Protein AF-0000000065804792 (afdb_homodimer)

InterPro domains:
  IPR001360 Glycoside hydrolase family 1 [PF00232] (7-474)
  IPR001360 Glycoside hydrolase family 1 [PR00131] (292-306)
  IPR001360 Glycoside hydrolase family 1 [PR00131] (374-382)
  IPR001360 Glycoside hydrolase family 1 [PR00131] (394-405)
  IPR001360 Glycoside hydrolase family 1 [PR00131] (415-432)
  IPR001360 Glycoside hydrolase family 1 [PR00131] (439-451)
  IPR001360 Glycoside hydrolase family 1 [PTHR10353] (9-474)
  IPR017853 Glycoside hydrolase superfamily [SSF51445] (8-476)
  IPR018120 Glycoside hydrolase family 1, active site [PS00572] (374-382)
  IPR033132 Glycosyl hydrolases family 1, N-terminal conserved site [PS00653] (13-27)

Organism: Bacillus subtilis (strain 168) (NCBI:txid224308)

Radius of gyration: 30.88 Å; Cα contacts (8 Å, |Δi|>4): 2239; chains: 2; bounding box: 54×94×74 Å

Sequence (954 aa):
MIHQHPESFPKHFLWGSASAAYQIEGAWNEDGKGPSVWDVFTKIPGKTFKGTNGEIAVDHYHRFKEDVALMAEMGLKAYRFSVSWPRVFPKGKGEINEAGLAFYDSLIDELLSHHIEPVLTLYHWDLPQALMDEYGGFESRNIIEDFNHYCITLYKRFGDRVKYWVTLNEQNYNFNHGFITAMHPPGVKDRKRFYEANHIAFLANAKAIESFREYVPEGKIGPSFAYSPAYPLSSHPEDILAFENAEEFTNNWWLDMYCWGTYPQIPFRCLEKQGWAPTIEAGDMDLLAKGKPDFVGVNYYQTITYERNPLDGVSEGKMNTTGQKGTNQETGIPGVFKTKKNPHLTTSNWDWTIDPIGLRIGLRRITSRYQLPVFITENGLGEFDKVEDGTVQDDYRIDYLRSHLEQCRQAISDGVDLIGYCSWSFTDLLSWLNGYQKRYGFVYVNRDEESTSDLKRLKKKSFYWYQDVIKTNGESLMIHQHPESFPKHFLWGSASAAYQIEGAWNEDGKGPSVWDVFTKIPGKTFKGTNGEIAVDHYHRFKEDVALMAEMGLKAYRFSVSWPRVFPKGKGEINEAGLAFYDSLIDELLSHHIEPVLTLYHWDLPQALMDEYGGFESRNIIEDFNHYCITLYKRFGDRVKYWVTLNEQNYNFNHGFITAMHPPGVKDRKRFYEANHIAFLANAKAIESFREYVPEGKIGPSFAYSPAYPLSSHPEDILAFENAEEFTNNWWLDMYCWGTYPQIPFRCLEKQGWAPTIEAGDMDLLAKGKPDFVGVNYYQTITYERNPLDGVSEGKMNTTGQKGTNQETGIPGVFKTKKNPHLTTSNWDWTIDPIGLRIGLRRITSRYQLPVFITENGLGEFDKVEDGTVQDDYRIDYLRSHLEQCRQAISDGVDLIGYCSWSFTDLLSWLNGYQKRYGFVYVNRDEESTSDLKRLKKKSFYWYQDVIKTNGESL

Nearest PDB structures (foldseek):
  7bbs-assembly1_B  TM=9.359E-01  e=7.250E-47  uncultured bacterium
  7bbs-assembly1_A  TM=9.334E-01  e=1.027E-46  uncultured bacterium
  3wbe-assembly1_A  TM=9.009E-01  e=1.510E-47  Oryza sativa Japonica Group
  3scq-assembly2_B  TM=8.996E-01  e=4.931E-46  Oryza sativa Japonica Group
  4re4-assembly1_A  TM=9.026E-01  e=3.165E-45  Oryza sativa Indica Group

Secondary structure (DSSP, 8-state):
---SSPPPPPTT-EEEEE--HHHH---TTSTTPPPBHHHHHTTSTTSSGGG--TTTTT-HHHHHHHHHHHHHHHT-SEEEEE--HHHH-TTSSSS--HHHHHHHHHHHHHHHHTTPEEEEEEESS--BHHHHHHH-GGGSTHHHHHHHHHHHHHHHHHTTT--EEEEEE-HHHHHHHHHTS--STT----HHHHHHHHHHHHHHHHHHHHHHHHH-TT-EEEEEEEE--EEESBS-HHHHHHHHHHHIIIIIHHHHHHHTSS--HHHHHHHHHHT-PPP--TTHHHHHHH---SSEEEEE---EEEE---TTS--------S--TT-PPP-EETTTEEEE--TT--B-TT--B--HHHHHHHHHHHHHHH---EEEEEE---B---EETTEE--HHHHHHHHHHHHHHHHHHHHT--EEEEEEE-SB----GGGTTSSB--SEEES--SS--TT--EEE-HHHHHHHHHHHTTTTT-/---SSPPPPPTT-EEEEE--HHHH---TTSTTPPPBHHHHHTTSTTSSGGG--TTTTT-HHHHHHHHHHHHHHHT-SEEEEE--HHHH-TTSSSS--HHHHHHHHHHHHHHHHTTPEEEEEEESS--BHHHHHHH-GGGSTHHHHHHHHHHHHHHHHHTTT--EEEEEE-HHHHHHHHHTS--STT----HHHHHHHHHHHHHHHHHHHHHHHHH-TT-EEEEEEE---EEESBS-HHHHHHHHHHHIIIIIHHHHHHHTSS--HHHHHHHHHHT-PPP--TTHHHHHHH---SSEEEEE---EEEE---TTS--------S--TT-PPP-EETTTEEEE--TT--B-TT--B--HHHHHHHHHHHHHHH---EEEEEE---B---EETTEE--HHHHHHHHHHHHHHHHHHHHT--EEEEEEE-SB----GGGTTSSB--SEEES--SS--TT--EEE-HHHHHHHHHHHTTTTT-

Solvent-accessible surface area (backbone atoms only — not comparable to full-atom values): 46546 Å² total; per-residue (Å²): 113,67,61,93,74,58,48,75,60,61,91,79,46,29,46,25,25,16,62,45,34,63,29,27,23,20,60,47,72,43,73,66,22,24,51,24,43,57,68,55,50,31,67,41,87,81,58,14,44,84,55,27,64,40,56,49,44,56,35,34,67,86,36,43,70,62,53,48,51,51,39,44,71,38,51,40,38,22,43,33,38,33,50,48,45,7,29,34,16,29,57,43,50,84,64,72,30,62,61,31,49,46,51,52,50,49,51,52,51,54,33,49,76,58,63,21,44,50,29,43,25,61,35,69,79,43,48,19,33,47,35,39,72,71,58,48,35,51,71,27,74,67,38,33,58,45,50,28,51,54,46,50,51,48,31,71,73,41,34,91,76,40,45,40,35,30,45,45,48,23,58,69,54,52,45,41,27,8,19,59,70,33,74,32,76,86,42,37,74,37,65,44,60,34,36,37,23,48,51,40,47,48,45,26,48,11,50,36,44,47,51,37,54,72,58,27,66,87,41,42,39,20,42,26,40,62,46,52,46,63,30,26,56,34,50,37,61,58,16,42,50,8,20,52,44,46,36,39,64,73,44,39,44,56,51,31,36,47,63,61,23,42,76,43,55,46,56,48,46,53,26,51,76,70,68,31,51,51,88,80,56,93,63,46,58,62,43,23,53,59,18,54,51,63,31,41,26,35,27,44,63,34,51,43,26,18,25,64,16,52,76,84,45,48,45,82,45,55,75,42,73,79,44,57,59,78,57,54,46,56,31,31,42,48,22,39,18,22,47,45,86,53,93,75,53,56,57,46,45,51,53,41,31,61,45,36,60,41,54,28,50,43,52,46,52,47,32,63,74,67,69,44,38,34,29,36,54,27,35,60,54,67,38,84,78,58,80,55,96,80,27,30,82,42,60,72,50,42,52,51,52,48,51,34,50,52,24,47,32,46,30,43,52,41,51,41,52,65,51,31,44,15,33,34,24,44,48,34,37,42,45,70,52,45,15,43,60,47,34,37,28,32,24,43,47,42,48,49,65,87,40,62,73,82,50,48,78,32,63,22,52,41,31,58,53,49,23,48,27,51,75,48,54,53,68,69,104,113,67,63,94,74,58,47,74,61,59,91,80,46,27,47,25,23,17,61,44,32,63,27,26,24,21,59,47,73,42,74,69,23,25,51,24,42,56,67,55,50,30,65,40,87,82,58,14,42,84,55,27,64,39,56,48,44,56,35,34,68,84,37,44,69,62,52,48,50,51,40,45,72,38,53,39,37,22,43,32,39,33,50,48,45,7,30,34,16,28,56,42,50,85,67,74,30,61,60,30,49,47,50,53,50,52,50,51,50,54,32,48,75,58,63,22,45,49,30,44,27,60,34,69,78,45,48,19,32,47,35,38,71,71,58,47,34,53,71,28,72,67,38,33,58,43,50,30,51,53,46,51,53,48,32,70,73,42,33,91,78,41,46,41,36,30,44,43,48,23,58,69,54,52,45,43,27,8,19,58,71,33,74,33,78,86,43,37,74,36,65,44,59,33,38,36,23,47,50,39,46,48,45,25,47,10,49,35,46,50,50,37,55,73,59,28,67,86,40,43,40,19,42,26,39,62,47,53,47,62,30,28,55,34,52,38,60,58,15,42,50,7,18,53,44,45,37,40,66,73,43,40,45,56,50,32,36,47,63,62,23,43,75,43,54,46,58,48,46,52,25,52,76,70,67,30,52,51,87,79,56,94,62,48,56,61,45,22,51,58,18,54,51,63,30,42,26,33,28,44,64,31,48,44,26,18,24,64,17,52,74,85,46,48,44,80,45,55,77,42,72,80,44,57,60,78,57,55,46,56,32,30,43,47,21,39,20,21,46,46,87,54,92,72,54,57,55,45,45,51,52,43,32,60,45,38,61,42,53,27,51,43,52,47,51,47,32,64,76,67,70,45,37,33,29,36,54,26,33,60,55,66,38,84,77,59,82,54,96,78,25,29,83,41,59,70,50,42,53,52,52,48,50,34,50,53,24,47,32,45,30,43,54,40,52,41,52,65,51,31,42,14,32,35,23,45,48,34,36,43,44,72,53,44,14,43,59,46,33,36,28,32,24,44,47,43,48,48,66,87,38,62,73,82,52,46,80,32,63,24,51,41,33,58,52,50,23,48,27,52,75,49,54,52,68,69,104

pLDDT: mean 96.85, std 3.1, range [78.38, 98.94]

Foldseek 3Di:
DDDPDFDFFDPLFFAAAEDECQWAAAPQPPLQFAAFQQNVQLCPPPLFDLSFGRNCWLNCLPCVLVLLVLCLVLPGQEYEYEQQQRLQVVLLDDDGRVSSVVSVVVNLVSCVVSNYAYAYEHDDPGHRVNVCVPPNALLDLVNLVSSLVSLLVCLQSCLVRHAHYAYAEALLVQLCCDACVLSHPPRHRDLLSSQQSVLSVLLSLLSNQLSCCVRNVRHFYFHAHADAQEAQLDPPVQSVQLSVLCCLPRPCQNLCLRAQVDGDDVVQVVCVVVVSHYDDDPCSSVSSRNSHGQEYEYAYEAHWYKGAAAQPGFADWDFQLALQPPRTDKHDHHRRIITDDRPVFDAGSRRGTQDLLSLLVRLVVCCVPRVHAYEHNEYFFWDAFDDDPQATAPVVGVVSVLSNVVSVSVSVSVPHRYNYHHYHRAEQTQPSRNGRRGGTHQWYFPAGSVGNPPRDTGGYPVSNVSSVCSVVSNPVD/DDDPDFDFFDPLFFAAAEDECQWAAAPQPPLQFAHFQQNVQLCPPPLFDLSFGRNCWLNCLVCVLVLLVLCLVLPGQEYEYEQQQRLQVVLLDDDGRVSSLVSVVVNLVSCVVSNYAYAYEHDDPGHRVNCCVPPNALLDLVNLVSSLVSLLVCLQSCLVRHAHYAYAEALLVQLCCDACVLSHPPRHHDLLSSQQSVLSVLLSLLSNQLSCCVRNVRHFYFHAHADAQEAQLDPPVQSVQLNVLCCLPRPCQNLCLRAQVDGDDVVQVVCVVVVSHYDDDPCSSVSSRNSHGQEYEYAYEAHWYKGAAAQPGFADWDFQLALQPPRTDKHDHHRRIITDDRPVFDAGSRRGTQDLLSLLVRLVVCCVPRVHAYEHREYFFWDAFDDDPQATAPVVGVVSVLSNVVSVSVSVSVPHRYNYHHYHRAEQTQPSRNGRRGGTHQWYFPAGSVGNPPRDTTGYPVSNVSSVCSVVSNPVD

Structure (mmCIF, N/CA/C/O backbone):
data_AF-0000000065804792-model_v1
#
loop_
_entity.id
_entity.type
_entity.pdbx_description
1 polymer 'Aryl-phospho-beta-D-glucosidase BglC'
#
loop_
_atom_site.group_PDB
_atom_site.id
_atom_site.type_symbol
_atom_site.label_atom_id
_atom_site.label_alt_id
_atom_site.label_comp_id
_atom_site.label_asym_id
_atom_site.label_entity_id
_atom_site.label_seq_id
_atom_site.pdbx_PDB_ins_code
_atom_site.Cartn_x
_atom_site.Cartn_y
_atom_site.Cartn_z
_atom_site.occupancy
_atom_site.B_iso_or_equiv
_atom_site.auth_seq_id
_atom_site.auth_comp_id
_atom_site.auth_asym_id
_atom_site.auth_atom_id
_atom_site.pdbx_PDB_model_num
ATOM 1 N N . MET A 1 1 ? -16.047 2.5 -3.295 1 89.94 1 MET A N 1
ATOM 2 C CA . MET A 1 1 ? -17.266 1.908 -3.826 1 89.94 1 MET A CA 1
ATOM 3 C C . MET A 1 1 ? -18.406 2.922 -3.822 1 89.94 1 MET A C 1
ATOM 5 O O . MET A 1 1 ? -18.375 3.895 -3.066 1 89.94 1 MET A O 1
ATOM 9 N N . ILE A 1 2 ? -19.219 2.652 -4.684 1 89.75 2 ILE A N 1
ATOM 10 C CA . ILE A 1 2 ? -20.406 3.506 -4.707 1 89.75 2 ILE A CA 1
ATOM 11 C C . ILE A 1 2 ? -21.406 3.035 -3.65 1 89.75 2 ILE A C 1
ATOM 13 O O . ILE A 1 2 ? -21.891 1.902 -3.705 1 89.75 2 ILE A O 1
ATOM 17 N N . HIS A 1 3 ? -21.656 3.91 -2.66 1 91.88 3 HIS A N 1
ATOM 18 C CA . HIS A 1 3 ? -22.641 3.625 -1.628 1 91.88 3 HIS A CA 1
ATOM 19 C C . HIS A 1 3 ? -23.984 4.258 -1.966 1 91.88 3 HIS A C 1
ATOM 21 O O . HIS A 1 3 ? -24.125 5.484 -1.958 1 91.88 3 HIS A O 1
ATOM 27 N N . GLN A 1 4 ? -24.938 3.463 -2.168 1 83.81 4 GLN A N 1
ATOM 28 C CA . GLN A 1 4 ? -26.266 4.004 -2.422 1 83.81 4 GLN A CA 1
ATOM 29 C C . GLN A 1 4 ? -26.812 4.711 -1.188 1 83.81 4 GLN A C 1
ATOM 31 O O . GLN A 1 4 ? -27.516 5.727 -1.305 1 83.81 4 GLN A O 1
ATOM 36 N N . HIS A 1 5 ? -26.516 4.172 -0.043 1 87.94 5 HIS A N 1
ATOM 37 C CA . HIS A 1 5 ? -26.906 4.738 1.242 1 87.94 5 HIS A CA 1
ATOM 38 C C . HIS A 1 5 ? -25.719 4.844 2.188 1 87.94 5 HIS A C 1
ATOM 40 O O . HIS A 1 5 ? -25.531 4.004 3.072 1 87.94 5 HIS A O 1
ATOM 46 N N . PRO A 1 6 ? -24.953 5.957 1.987 1 91.69 6 PRO A N 1
ATOM 47 C CA . PRO A 1 6 ? -23.797 6.105 2.861 1 91.69 6 PRO A CA 1
ATOM 48 C C . PRO A 1 6 ? -24.156 6.137 4.34 1 91.69 6 PRO A C 1
ATOM 50 O O . PRO A 1 6 ? -25.234 6.648 4.703 1 91.69 6 PRO A O 1
ATOM 53 N N . GLU A 1 7 ? -23.328 5.633 5.156 1 92.69 7 GLU A N 1
ATOM 54 C CA . GLU A 1 7 ? -23.547 5.637 6.598 1 92.69 7 GLU A CA 1
ATOM 55 C C . GLU A 1 7 ? -23.547 7.059 7.148 1 92.69 7 GLU A C 1
ATOM 57 O O . GLU A 1 7 ? -22.984 7.969 6.543 1 92.69 7 GLU A O 1
ATOM 62 N N . SER A 1 8 ? -24.234 7.191 8.273 1 95.19 8 SER A N 1
ATOM 63 C CA . SER A 1 8 ? -24.156 8.461 8.992 1 95.19 8 SER A CA 1
ATOM 64 C C . SER A 1 8 ? -22.828 8.617 9.703 1 95.19 8 SER A C 1
ATOM 66 O O . SER A 1 8 ? -22.156 7.629 9.992 1 95.19 8 SER A O 1
ATOM 68 N N . PHE A 1 9 ? -22.5 9.844 9.906 1 98 9 PHE A N 1
ATOM 69 C CA . PHE A 1 9 ? -21.359 10.055 10.789 1 98 9 PHE A CA 1
ATOM 70 C C . PHE A 1 9 ? -21.625 9.445 12.164 1 98 9 PHE A C 1
ATOM 72 O O . PHE A 1 9 ? -22.75 9.453 12.641 1 98 9 PHE A O 1
ATOM 79 N N . PRO A 1 10 ? -20.578 8.891 12.766 1 97.25 10 PRO A N 1
ATOM 80 C CA . PRO A 1 10 ? -20.766 8.367 14.117 1 97.25 10 PRO A CA 1
ATOM 81 C C . PRO A 1 10 ? -21.281 9.422 15.094 1 97.25 10 PRO A C 1
ATOM 83 O O . PRO A 1 10 ? -20.938 10.602 14.977 1 97.25 10 PRO A O 1
ATOM 86 N N . LYS A 1 11 ? -21.969 8.977 16.109 1 95.88 11 LYS A N 1
ATOM 87 C CA . LYS A 1 11 ? -22.531 9.891 17.109 1 95.88 11 LYS A CA 1
ATOM 88 C C . LYS A 1 11 ? -21.438 10.617 17.875 1 95.88 11 LYS A C 1
ATOM 90 O O . LYS A 1 11 ? -21.609 11.758 18.297 1 95.88 11 LYS A O 1
ATOM 95 N N . HIS A 1 12 ? -20.297 9.977 18.016 1 96.38 12 HIS A N 1
ATOM 96 C CA . HIS A 1 12 ? -19.203 10.539 18.797 1 96.38 12 HIS A CA 1
ATOM 97 C C . HIS A 1 12 ? -18.188 11.25 17.891 1 96.38 12 HIS A C 1
ATOM 99 O O . HIS A 1 12 ? -17.078 11.531 18.312 1 96.38 12 HIS A O 1
ATOM 105 N N . PHE A 1 13 ? -18.656 11.43 16.641 1 98.5 13 PHE A N 1
ATOM 106 C CA . PHE A 1 13 ? -17.766 12.078 15.688 1 98.5 13 PHE A CA 1
ATOM 107 C C . PHE A 1 13 ? -17.344 13.453 16.188 1 98.5 13 PHE A C 1
ATOM 109 O O . PHE A 1 13 ? -18.188 14.258 16.578 1 98.5 13 PHE A O 1
ATOM 116 N N . LEU A 1 14 ? -16.047 13.773 16.141 1 98.81 14 LEU A N 1
ATOM 117 C CA . LEU A 1 14 ? -15.531 15.055 16.609 1 98.81 14 LEU A CA 1
ATOM 118 C C . LEU A 1 14 ? -15.555 16.094 15.5 1 98.81 14 LEU A C 1
ATOM 120 O O . LEU A 1 14 ? -14.586 16.234 14.758 1 98.81 14 LEU A O 1
ATOM 124 N N . TRP A 1 15 ? -16.609 16.828 15.445 1 98.81 15 TRP A N 1
ATOM 125 C CA . TRP A 1 15 ? -16.688 17.984 14.562 1 98.81 15 TRP A CA 1
ATOM 126 C C . TRP A 1 15 ? -15.859 19.141 15.102 1 98.81 15 TRP A C 1
ATOM 128 O O . TRP A 1 15 ? -16.297 19.859 16 1 98.81 15 TRP A O 1
ATOM 138 N N . GLY A 1 16 ? -14.672 19.281 14.531 1 98.81 16 GLY A N 1
ATOM 139 C CA . GLY A 1 16 ? -13.758 20.234 15.141 1 98.81 16 GLY A CA 1
ATOM 140 C C . GLY A 1 16 ? -13.219 21.25 14.156 1 98.81 16 GLY A C 1
ATOM 141 O O . GLY A 1 16 ? -13.68 21.328 13.016 1 98.81 16 GLY A O 1
ATOM 142 N N . SER A 1 17 ? -12.406 22.078 14.594 1 98.81 17 SER A N 1
ATOM 143 C CA . SER A 1 17 ? -11.594 23.047 13.852 1 98.81 17 SER A CA 1
ATOM 144 C C . SER A 1 17 ? -10.211 23.203 14.484 1 98.81 17 SER A C 1
ATOM 146 O O . SER A 1 17 ? -9.953 22.656 15.562 1 98.81 17 SER A O 1
ATOM 148 N N . ALA A 1 18 ? -9.344 23.812 13.711 1 98.75 18 ALA A N 1
ATOM 149 C CA . ALA A 1 18 ? -7.957 23.797 14.164 1 98.75 18 ALA A CA 1
ATOM 150 C C . ALA A 1 18 ? -7.309 25.172 14.008 1 98.75 18 ALA A C 1
ATOM 152 O O . ALA A 1 18 ? -7.824 26.031 13.281 1 98.75 18 ALA A O 1
ATOM 153 N N . SER A 1 19 ? -6.215 25.391 14.703 1 98.12 19 SER A N 1
ATOM 154 C CA . SER A 1 19 ? -5.305 26.531 14.602 1 98.12 19 SER A CA 1
ATOM 155 C C . SER A 1 19 ? -3.883 26.141 14.984 1 98.12 19 SER A C 1
ATOM 157 O O . SER A 1 19 ? -3.598 24.953 15.203 1 98.12 19 SER A O 1
ATOM 159 N N . ALA A 1 20 ? -2.992 27.047 14.992 1 98.19 20 ALA A N 1
ATOM 160 C CA . ALA A 1 20 ? -1.615 26.891 15.453 1 98.19 20 ALA A CA 1
ATOM 161 C C . ALA A 1 20 ? -1.155 28.094 16.266 1 98.19 20 ALA A C 1
ATOM 163 O O . ALA A 1 20 ? -1.447 29.234 15.914 1 98.19 20 ALA A O 1
ATOM 164 N N . ALA A 1 21 ? -0.434 27.844 17.266 1 98.56 21 ALA A N 1
ATOM 165 C CA . ALA A 1 21 ? -0.066 28.844 18.25 1 98.56 21 ALA A CA 1
ATOM 166 C C . ALA A 1 21 ? 0.57 30.062 17.578 1 98.56 21 ALA A C 1
ATOM 168 O O . ALA A 1 21 ? 0.111 31.188 17.766 1 98.56 21 ALA A O 1
ATOM 169 N N . TYR A 1 22 ? 1.567 29.859 16.797 1 98 22 TYR A N 1
ATOM 170 C CA . TYR A 1 22 ? 2.291 30.969 16.203 1 98 22 TYR A CA 1
ATOM 171 C C . TYR A 1 22 ? 1.381 31.797 15.305 1 98 22 TYR A C 1
ATOM 173 O O . TYR A 1 22 ? 1.525 33 15.203 1 98 22 TYR A O 1
ATOM 181 N N . GLN A 1 23 ? 0.449 31.156 14.664 1 98.06 23 GLN A N 1
ATOM 182 C CA . GLN A 1 23 ? -0.355 31.781 13.625 1 98.06 23 GLN A CA 1
ATOM 183 C C . GLN A 1 23 ? -1.499 32.594 14.234 1 98.06 23 GLN A C 1
ATOM 185 O O . GLN A 1 23 ? -2.082 33.438 13.57 1 98.06 23 GLN A O 1
ATOM 190 N N . ILE A 1 24 ? -1.82 32.344 15.57 1 98.56 24 ILE A N 1
ATOM 191 C CA . ILE A 1 24 ? -3.045 33 16.031 1 98.56 24 ILE A CA 1
ATOM 192 C C . ILE A 1 24 ? -2.785 33.75 17.344 1 98.56 24 ILE A C 1
ATOM 194 O O . ILE A 1 24 ? -3.512 34.688 17.688 1 98.56 24 ILE A O 1
ATOM 198 N N . GLU A 1 25 ? -1.802 33.344 18.141 1 98.56 25 GLU A N 1
ATOM 199 C CA . GLU A 1 25 ? -1.762 33.75 19.531 1 98.56 25 GLU A CA 1
ATOM 200 C C . GLU A 1 25 ? -1.279 35.188 19.688 1 98.56 25 GLU A C 1
ATOM 202 O O . GLU A 1 25 ? -1.846 35.969 20.453 1 98.56 25 GLU A O 1
ATOM 207 N N . GLY A 1 26 ? -0.266 35.5 18.922 1 97.94 26 GLY A N 1
ATOM 208 C CA . GLY A 1 26 ? 0.41 36.75 19.219 1 97.94 26 GLY A CA 1
ATOM 209 C C . GLY A 1 26 ? 1.132 36.719 20.547 1 97.94 26 GLY A C 1
ATOM 210 O O . GLY A 1 26 ? 1.709 35.719 20.938 1 97.94 26 GLY A O 1
ATOM 211 N N . ALA A 1 27 ? 1.274 37.969 21.203 1 97.94 27 ALA A N 1
ATOM 212 C CA . ALA A 1 27 ? 1.967 38.094 22.484 1 97.94 27 ALA A CA 1
ATOM 213 C C . ALA A 1 27 ? 3.34 37.406 22.422 1 97.94 27 ALA A C 1
ATOM 215 O O . ALA A 1 27 ? 3.684 36.594 23.281 1 97.94 27 ALA A O 1
ATOM 216 N N . TRP A 1 28 ? 4.113 37.75 21.422 1 96.38 28 TRP A N 1
ATOM 217 C CA . TRP A 1 28 ? 5.34 37.031 21.094 1 96.38 28 TRP A CA 1
ATOM 218 C C . TRP A 1 28 ? 6.395 37.219 22.188 1 96.38 28 TRP A C 1
ATOM 220 O O . TRP A 1 28 ? 7.297 36.406 22.344 1 96.38 28 TRP A O 1
ATOM 230 N N . ASN A 1 29 ? 6.211 38.344 22.938 1 96.69 29 ASN A N 1
ATOM 231 C CA . ASN A 1 29 ? 7.195 38.656 23.984 1 96.69 29 ASN A CA 1
ATOM 232 C C . ASN A 1 29 ? 6.523 39 25.312 1 96.69 29 ASN A C 1
ATOM 234 O O . ASN A 1 29 ? 7.066 39.75 26.109 1 96.69 29 ASN A O 1
ATOM 238 N N . GLU A 1 30 ? 5.363 38.531 25.469 1 98.19 30 GLU A N 1
ATOM 239 C CA . GLU A 1 30 ? 4.625 38.812 26.703 1 98.19 30 GLU A CA 1
ATOM 240 C C . GLU A 1 30 ? 4.648 37.594 27.641 1 98.19 30 GLU A C 1
ATOM 242 O O . GLU A 1 30 ? 4.902 36.469 27.203 1 98.19 30 GLU A O 1
ATOM 247 N N . ASP A 1 31 ? 4.5 37.875 28.938 1 98.12 31 ASP A N 1
ATOM 248 C CA . ASP A 1 31 ? 4.32 36.906 30 1 98.12 31 ASP A CA 1
ATOM 249 C C . ASP A 1 31 ? 5.457 35.875 30 1 98.12 31 ASP A C 1
ATOM 251 O O . ASP A 1 31 ? 5.227 34.688 30.172 1 98.12 31 ASP A O 1
ATOM 255 N N . GLY A 1 32 ? 6.633 36.281 29.625 1 98.06 32 GLY A N 1
ATOM 256 C CA . GLY A 1 32 ? 7.836 35.5 29.797 1 98.06 32 GLY A CA 1
ATOM 257 C C . GLY A 1 32 ? 8.164 34.625 28.594 1 98.06 32 GLY A C 1
ATOM 258 O O . GLY A 1 32 ? 9.148 33.875 28.594 1 98.06 32 GLY A O 1
ATOM 259 N N . LYS A 1 33 ? 7.371 34.75 27.547 1 98.44 33 LYS A N 1
ATOM 260 C CA . LYS A 1 33 ? 7.625 33.938 26.359 1 98.44 33 LYS A CA 1
ATOM 261 C C . LYS A 1 33 ? 8.977 34.281 25.75 1 98.44 33 LYS A C 1
ATOM 263 O O . LYS A 1 33 ? 9.336 35.438 25.641 1 98.44 33 LYS A O 1
ATOM 268 N N . GLY A 1 34 ? 9.773 33.219 25.359 1 98.31 34 GLY A N 1
ATOM 269 C CA . GLY A 1 34 ? 10.977 33.438 24.562 1 98.31 34 GLY A CA 1
ATOM 270 C C . GLY A 1 34 ? 10.703 33.438 23.062 1 98.31 34 GLY A C 1
ATOM 271 O O . GLY A 1 34 ? 9.602 33.125 22.625 1 98.31 34 GLY A O 1
ATOM 272 N N . PRO A 1 35 ? 11.68 33.906 22.328 1 98 35 PRO A N 1
ATOM 273 C CA . PRO A 1 35 ? 11.492 33.906 20.875 1 98 35 PRO A CA 1
ATOM 274 C C . PRO A 1 35 ? 11.516 32.531 20.266 1 98 35 PRO A C 1
ATOM 276 O O . PRO A 1 35 ? 12.266 31.656 20.703 1 98 35 PRO A O 1
ATOM 279 N N . SER A 1 36 ? 10.68 32.344 19.297 1 97.75 36 SER A N 1
ATOM 280 C CA . SER A 1 36 ? 10.75 31.156 18.469 1 97.75 36 SER A CA 1
ATOM 281 C C . SER A 1 36 ? 11.578 31.406 17.219 1 97.75 36 SER A C 1
ATOM 283 O O . SER A 1 36 ? 11.945 32.562 16.922 1 97.75 36 SER A O 1
ATOM 285 N N . VAL A 1 37 ? 11.859 30.359 16.469 1 97.88 37 VAL A N 1
ATOM 286 C CA . VAL A 1 37 ? 12.586 30.469 15.203 1 97.88 37 VAL A CA 1
ATOM 287 C C . VAL A 1 37 ? 11.781 31.328 14.219 1 97.88 37 VAL A C 1
ATOM 289 O O . VAL A 1 37 ? 12.359 32.031 13.375 1 97.88 37 VAL A O 1
ATOM 292 N N . TRP A 1 38 ? 10.461 31.312 14.305 1 97.44 38 TRP A N 1
ATOM 293 C CA . TRP A 1 38 ? 9.625 32.094 13.406 1 97.44 38 TRP A CA 1
ATOM 294 C C . TRP A 1 38 ? 9.656 33.562 13.781 1 97.44 38 TRP A C 1
ATOM 296 O O . TRP A 1 38 ? 9.562 34.438 12.914 1 97.44 38 TRP A O 1
ATOM 306 N N . ASP A 1 39 ? 9.789 33.875 15.094 1 97 39 ASP A N 1
ATOM 307 C CA . ASP A 1 39 ? 9.898 35.25 15.539 1 97 39 ASP A CA 1
ATOM 308 C C . ASP A 1 39 ? 11.117 35.938 14.922 1 97 39 ASP A C 1
ATOM 310 O O . ASP A 1 39 ? 11.102 37.125 14.648 1 97 39 ASP A O 1
ATOM 314 N N . VAL A 1 40 ? 12.109 35.125 14.695 1 96.62 40 VAL A N 1
ATOM 315 C CA . VAL A 1 40 ? 13.352 35.656 14.141 1 96.62 40 VAL A CA 1
ATOM 316 C C . VAL A 1 40 ? 13.305 35.594 12.617 1 96.62 40 VAL A C 1
ATOM 318 O O . VAL A 1 40 ? 13.617 36.594 11.953 1 96.62 40 VAL A O 1
ATOM 321 N N . PHE A 1 41 ? 12.828 34.562 12.062 1 96.38 41 PHE A N 1
ATOM 322 C CA . PHE A 1 41 ? 12.867 34.281 10.633 1 96.38 41 PHE A CA 1
ATOM 323 C C . PHE A 1 41 ? 11.992 35.281 9.867 1 96.38 41 PHE A C 1
ATOM 325 O O . PHE A 1 41 ? 12.375 35.719 8.789 1 96.38 41 PHE A O 1
ATOM 332 N N . THR A 1 42 ? 10.844 35.625 10.367 1 94.81 42 THR A N 1
ATOM 333 C CA . THR A 1 42 ? 9.891 36.469 9.672 1 94.81 42 THR A CA 1
ATOM 334 C C . THR A 1 42 ? 10.375 37.906 9.633 1 94.81 42 THR A C 1
ATOM 336 O O . THR A 1 42 ? 9.844 38.75 8.883 1 94.81 42 THR A O 1
ATOM 339 N N . LYS A 1 43 ? 11.375 38.188 10.406 1 94.12 43 LYS A N 1
ATOM 340 C CA . LYS A 1 43 ? 11.914 39.531 10.438 1 94.12 43 LYS A CA 1
ATOM 341 C C . LYS A 1 43 ? 13.031 39.719 9.414 1 94.12 43 LYS A C 1
ATOM 343 O O . LYS A 1 43 ? 13.492 40.844 9.172 1 94.12 43 LYS A O 1
ATOM 348 N N . ILE A 1 44 ? 13.414 38.656 8.867 1 94.81 44 ILE A N 1
ATOM 349 C CA . ILE A 1 44 ? 14.359 38.75 7.754 1 94.81 44 ILE A CA 1
ATOM 350 C C . ILE A 1 44 ? 13.664 39.344 6.535 1 94.81 44 ILE A C 1
ATOM 352 O O . ILE A 1 44 ? 12.617 38.844 6.102 1 94.81 44 ILE A O 1
ATOM 356 N N . PRO A 1 45 ? 14.219 40.406 5.973 1 94.06 45 PRO A N 1
ATOM 357 C CA . PRO A 1 45 ? 13.555 41.062 4.844 1 94.06 45 PRO A CA 1
ATOM 358 C C . PRO A 1 45 ? 13.305 40.094 3.674 1 94.06 45 PRO A C 1
ATOM 360 O O . PRO A 1 45 ? 14.195 39.344 3.279 1 94.06 45 PRO A O 1
ATOM 363 N N . GLY A 1 46 ? 12.031 40.125 3.189 1 90.31 46 GLY A N 1
ATOM 364 C CA . GLY A 1 46 ? 11.703 39.375 1.979 1 90.31 46 GLY A CA 1
ATOM 365 C C . GLY A 1 46 ? 11.219 37.969 2.254 1 90.31 46 GLY A C 1
ATOM 366 O O . GLY A 1 46 ? 10.797 37.25 1.336 1 90.31 46 GLY A O 1
ATOM 367 N N . LYS A 1 47 ? 11.164 37.5 3.457 1 90.81 47 LYS A N 1
ATOM 368 C CA . LYS A 1 47 ? 10.828 36.125 3.76 1 90.81 47 LYS A CA 1
ATOM 369 C C . LYS A 1 47 ? 9.312 35.906 3.803 1 90.81 47 LYS A C 1
ATOM 371 O O . LYS A 1 47 ? 8.82 34.812 3.494 1 90.81 47 LYS A O 1
ATOM 376 N N . THR A 1 48 ? 8.617 36.875 4.211 1 91.56 48 THR A N 1
ATOM 377 C CA . THR A 1 48 ? 7.168 36.781 4.277 1 91.56 48 THR A CA 1
ATOM 378 C C . THR A 1 48 ? 6.508 37.844 3.424 1 91.56 48 THR A C 1
ATOM 380 O O . THR A 1 48 ? 7.129 38.875 3.111 1 91.56 48 THR A O 1
ATOM 383 N N . PHE A 1 49 ? 5.324 37.562 2.969 1 89.88 49 PHE A N 1
ATOM 384 C CA . PHE A 1 49 ? 4.566 38.531 2.156 1 89.88 49 PHE A CA 1
ATOM 385 C C . PHE A 1 49 ? 4.395 39.844 2.887 1 89.88 49 PHE A C 1
ATOM 387 O O . PHE A 1 49 ? 3.807 39.906 3.971 1 89.88 49 PHE A O 1
ATOM 394 N N . LYS A 1 50 ? 4.957 40.938 2.369 1 91.75 50 LYS A N 1
ATOM 395 C CA . LYS A 1 50 ? 4.879 42.312 2.861 1 91.75 50 LYS A CA 1
ATOM 396 C C . LYS A 1 50 ? 5.395 42.406 4.293 1 91.75 50 LYS A C 1
ATOM 398 O O . LYS A 1 50 ? 4.895 43.219 5.086 1 91.75 50 LYS A O 1
ATOM 403 N N . GLY A 1 51 ? 6.227 41.438 4.68 1 91.81 51 GLY A N 1
ATOM 404 C CA . GLY A 1 51 ? 6.895 41.5 5.973 1 91.81 51 GLY A CA 1
ATOM 405 C C . GLY A 1 51 ? 5.98 41.125 7.133 1 91.81 51 GLY A C 1
ATOM 406 O O . GLY A 1 51 ? 6.227 41.531 8.273 1 91.81 51 GLY A O 1
ATOM 407 N N . THR A 1 52 ? 4.961 40.438 6.879 1 94.12 52 THR A N 1
ATOM 408 C CA . THR A 1 52 ? 4.023 40.062 7.926 1 94.12 52 THR A CA 1
ATOM 409 C C . THR A 1 52 ? 4.68 39.094 8.898 1 94.12 52 THR A C 1
ATOM 411 O O . THR A 1 52 ? 5.652 38.406 8.555 1 94.12 52 THR A O 1
ATOM 414 N N . ASN A 1 53 ? 4.219 39.031 10.133 1 94.88 53 ASN A N 1
ATOM 415 C CA . ASN A 1 53 ? 4.73 38.094 11.141 1 94.88 53 ASN A CA 1
ATOM 416 C C . ASN A 1 53 ? 3.672 37.781 12.195 1 94.88 53 ASN A C 1
ATOM 418 O O . ASN A 1 53 ? 2.531 38.25 12.094 1 94.88 53 ASN A O 1
ATOM 422 N N . GLY A 1 54 ? 4.02 37.031 13.195 1 95.81 54 GLY A N 1
ATOM 423 C CA . GLY A 1 54 ? 3.078 36.531 14.188 1 95.81 54 GLY A CA 1
ATOM 424 C C . GLY A 1 54 ? 3.137 37.312 15.5 1 95.81 54 GLY A C 1
ATOM 425 O O . GLY A 1 54 ? 2.678 36.812 16.531 1 95.81 54 GLY A O 1
ATOM 426 N N . GLU A 1 55 ? 3.678 38.562 15.516 1 96.69 55 GLU A N 1
ATOM 427 C CA . GLU A 1 55 ? 3.846 39.281 16.766 1 96.69 55 GLU A CA 1
ATOM 428 C C . GLU A 1 55 ? 2.504 39.531 17.438 1 96.69 55 GLU A C 1
ATOM 430 O O . GLU A 1 55 ? 2.379 39.375 18.656 1 96.69 55 GLU A O 1
ATOM 435 N N . ILE A 1 56 ? 1.58 39.938 16.594 1 97.12 56 ILE A N 1
ATOM 436 C CA . ILE A 1 56 ? 0.231 40.156 17.094 1 97.12 56 ILE A CA 1
ATOM 437 C C . ILE A 1 56 ? -0.703 39.062 16.609 1 97.12 56 ILE A C 1
ATOM 439 O O . ILE A 1 56 ? -1.617 38.656 17.328 1 97.12 56 ILE A O 1
ATOM 443 N N . ALA A 1 57 ? -0.363 38.562 15.344 1 97.56 57 ALA A N 1
ATOM 444 C CA . ALA A 1 57 ? -1.207 37.562 14.656 1 97.56 57 ALA A CA 1
ATOM 445 C C . ALA A 1 57 ? -2.674 38 14.695 1 97.56 57 ALA A C 1
ATOM 447 O O . ALA A 1 57 ? -3.023 39.094 14.266 1 97.56 57 ALA A O 1
ATOM 448 N N . VAL A 1 58 ? -3.473 37.156 15.305 1 98.06 58 VAL A N 1
ATOM 449 C CA . VAL A 1 58 ? -4.867 37.594 15.406 1 98.06 58 VAL A CA 1
ATOM 450 C C . VAL A 1 58 ? -5.262 37.75 16.875 1 98.06 58 VAL A C 1
ATOM 452 O O . VAL A 1 58 ? -6.449 37.75 17.203 1 98.06 58 VAL A O 1
ATOM 455 N N . ASP A 1 59 ? -4.312 37.719 17.75 1 98.56 59 ASP A N 1
ATOM 456 C CA . ASP A 1 59 ? -4.391 38.094 19.156 1 98.56 59 ASP A CA 1
ATOM 457 C C . ASP A 1 59 ? -5.281 37.125 19.938 1 98.56 59 ASP A C 1
ATOM 459 O O . ASP A 1 59 ? -6.016 37.562 20.828 1 98.56 59 ASP A O 1
ATOM 463 N N . HIS A 1 60 ? -5.238 35.906 19.578 1 98.69 60 HIS A N 1
ATOM 464 C CA . HIS A 1 60 ? -5.969 34.875 20.297 1 98.69 60 HIS A CA 1
ATOM 465 C C . HIS A 1 60 ? -5.547 34.844 21.766 1 98.69 60 HIS A C 1
ATOM 467 O O . HIS A 1 60 ? -6.363 34.531 22.641 1 98.69 60 HIS A O 1
ATOM 473 N N . TYR A 1 61 ? -4.289 35.125 22.062 1 98.75 61 TYR A N 1
ATOM 474 C CA . TYR A 1 61 ? -3.762 35.094 23.422 1 98.75 61 TYR A CA 1
ATOM 475 C C . TYR A 1 61 ? -4.602 35.938 24.375 1 98.75 61 TYR A C 1
ATOM 477 O O . TYR A 1 61 ? -4.91 35.5 25.484 1 98.75 61 TYR A O 1
ATOM 485 N N . HIS A 1 62 ? -5.02 37.094 23.984 1 98.44 62 HIS A N 1
ATOM 486 C CA . HIS A 1 62 ? -5.773 38 24.828 1 98.44 62 HIS A CA 1
ATOM 487 C C . HIS A 1 62 ? -7.277 37.844 24.625 1 98.44 62 HIS A C 1
ATOM 489 O O . HIS A 1 62 ? -8.07 38.344 25.422 1 98.44 62 HIS A O 1
ATOM 495 N N . ARG A 1 63 ? -7.621 37.125 23.547 1 98.56 63 ARG A N 1
ATOM 496 C CA . ARG A 1 63 ? -9.031 37.125 23.156 1 98.56 63 ARG A CA 1
ATOM 497 C C . ARG A 1 63 ? -9.578 35.688 23.125 1 98.56 63 ARG A C 1
ATOM 499 O O . ARG A 1 63 ? -10.602 35.438 22.5 1 98.56 63 ARG A O 1
ATOM 506 N N . PHE A 1 64 ? -8.891 34.719 23.719 1 98.62 64 PHE A N 1
ATOM 507 C CA . PHE A 1 64 ? -9.25 33.312 23.578 1 98.62 64 PHE A CA 1
ATOM 508 C C . PHE A 1 64 ? -10.648 33.062 24.125 1 98.62 64 PHE A C 1
ATOM 510 O O . PHE A 1 64 ? -11.352 32.156 23.641 1 98.62 64 PHE A O 1
ATOM 517 N N . LYS A 1 65 ? -11.094 33.781 25.141 1 98.69 65 LYS A N 1
ATOM 518 C CA . LYS A 1 65 ? -12.445 33.594 25.672 1 98.69 65 LYS A CA 1
ATOM 519 C C . LYS A 1 65 ? -13.5 33.969 24.625 1 98.69 65 LYS A C 1
ATOM 521 O O . LYS A 1 65 ? -14.516 33.281 24.5 1 98.69 65 LYS A O 1
ATOM 526 N N . GLU A 1 66 ? -13.242 35.094 23.922 1 98.75 66 GLU A N 1
ATOM 527 C CA . GLU A 1 66 ? -14.117 35.469 22.828 1 98.75 66 GLU A CA 1
ATOM 528 C C . GLU A 1 66 ? -14.141 34.406 21.734 1 98.75 66 GLU A C 1
ATOM 530 O O . GLU A 1 66 ? -15.203 34.094 21.219 1 98.75 66 GLU A O 1
ATOM 535 N N . ASP A 1 67 ? -12.992 33.969 21.375 1 98.88 67 ASP A N 1
ATOM 536 C CA . ASP A 1 67 ? -12.875 32.938 20.344 1 98.88 67 ASP A CA 1
ATOM 537 C C . ASP A 1 67 ? -13.594 31.656 20.75 1 98.88 67 ASP A C 1
ATOM 539 O O . ASP A 1 67 ? -14.32 31.078 19.953 1 98.88 67 ASP A O 1
ATOM 543 N N . VAL A 1 68 ? -13.406 31.203 22 1 98.88 68 VAL A N 1
ATOM 544 C CA . VAL A 1 68 ? -14.039 29.969 22.484 1 98.88 68 VAL A CA 1
ATOM 545 C C . VAL A 1 68 ? -15.555 30.156 22.516 1 98.88 68 VAL A C 1
ATOM 547 O O . VAL A 1 68 ? -16.297 29.219 22.234 1 98.88 68 VAL A O 1
ATOM 550 N N . ALA A 1 69 ? -16.016 31.359 22.891 1 98.88 69 ALA A N 1
ATOM 551 C CA . ALA A 1 69 ? -17.453 31.625 22.875 1 98.88 69 ALA A CA 1
ATOM 552 C C . ALA A 1 69 ? -18.031 31.453 21.469 1 98.88 69 ALA A C 1
ATOM 554 O O . ALA A 1 69 ? -19.141 30.953 21.312 1 98.88 69 ALA A O 1
ATOM 555 N N . LEU A 1 70 ? -17.266 31.906 20.484 1 98.88 70 LEU A N 1
ATOM 556 C CA . LEU A 1 70 ? -17.688 31.719 19.094 1 98.88 70 LEU A CA 1
ATOM 557 C C . LEU A 1 70 ? -17.688 30.25 18.703 1 98.88 70 LEU A C 1
ATOM 559 O O . LEU A 1 70 ? -18.578 29.797 17.969 1 98.88 70 LEU A O 1
ATOM 563 N N . MET A 1 71 ? -16.672 29.5 19.172 1 98.94 71 MET A N 1
ATOM 564 C CA . MET A 1 71 ? -16.641 28.062 18.922 1 98.94 71 MET A CA 1
ATOM 565 C C . MET A 1 71 ? -17.875 27.391 19.5 1 98.94 71 MET A C 1
ATOM 567 O O . MET A 1 71 ? -18.484 26.531 18.859 1 98.94 71 MET A O 1
ATOM 571 N N . ALA A 1 72 ? -18.156 27.781 20.703 1 98.88 72 ALA A N 1
ATOM 572 C CA . ALA A 1 72 ? -19.328 27.234 21.391 1 98.88 72 ALA A CA 1
ATOM 573 C C . ALA A 1 72 ? -20.609 27.562 20.641 1 98.88 72 ALA A C 1
ATOM 575 O O . ALA A 1 72 ? -21.5 26.719 20.516 1 98.88 72 ALA A O 1
ATOM 576 N N . GLU A 1 73 ? -20.719 28.828 20.234 1 98.75 73 GLU A N 1
ATOM 577 C CA . GLU A 1 73 ? -21.891 29.25 19.453 1 98.75 73 GLU A CA 1
ATOM 578 C C . GLU A 1 73 ? -22.047 28.391 18.203 1 98.75 73 GLU A C 1
ATOM 580 O O . GLU A 1 73 ? -23.156 28 17.844 1 98.75 73 GLU A O 1
ATOM 585 N N . MET A 1 74 ? -20.938 28.078 17.547 1 98.62 74 MET A N 1
ATOM 586 C CA . MET A 1 74 ? -20.938 27.266 16.344 1 98.62 74 MET A CA 1
ATOM 587 C C . MET A 1 74 ? -21.328 25.828 16.641 1 98.62 74 MET A C 1
ATOM 589 O O . MET A 1 74 ? -21.844 25.109 15.773 1 98.62 74 MET A O 1
ATOM 593 N N . GLY A 1 75 ? -21.062 25.422 17.859 1 98.56 75 GLY A N 1
ATOM 594 C CA . GLY A 1 75 ? -21.375 24.062 18.266 1 98.56 75 GLY A CA 1
ATOM 595 C C . GLY A 1 75 ? -20.203 23.109 18.109 1 98.56 75 GLY A C 1
ATOM 596 O O . GLY A 1 75 ? -20.391 21.891 18.047 1 98.56 75 GLY A O 1
ATOM 597 N N . LEU A 1 76 ? -18.984 23.594 18.047 1 98.69 76 LEU A N 1
ATOM 598 C CA . LEU A 1 76 ? -17.797 22.75 17.859 1 98.69 76 LEU A CA 1
ATOM 599 C C . LEU A 1 76 ? -17.719 21.688 18.938 1 98.69 76 LEU A C 1
ATOM 601 O O . LEU A 1 76 ? -18.016 21.953 20.109 1 98.69 76 LEU A O 1
ATOM 605 N N . LYS A 1 77 ? -17.344 20.5 18.484 1 98.75 77 LYS A N 1
ATOM 606 C CA . LYS A 1 77 ? -17.172 19.391 19.422 1 98.75 77 LYS A CA 1
ATOM 607 C C . LYS A 1 77 ? -15.711 19.219 19.812 1 98.75 77 LYS A C 1
ATOM 609 O O . LYS A 1 77 ? -15.406 18.609 20.844 1 98.75 77 LYS A O 1
ATOM 614 N N . ALA A 1 78 ? -14.844 19.734 19 1 98.88 78 ALA A N 1
ATOM 615 C CA . ALA A 1 78 ? -13.406 19.641 19.281 1 98.88 78 ALA A CA 1
ATOM 616 C C . ALA A 1 78 ? -12.664 20.859 18.75 1 98.88 78 ALA A C 1
ATOM 618 O O . ALA A 1 78 ? -13.094 21.484 17.781 1 98.88 78 ALA A O 1
ATOM 619 N N . TYR A 1 79 ? -11.609 21.203 19.375 1 98.94 79 TYR A N 1
ATOM 620 C CA . TYR A 1 79 ? -10.719 22.281 18.938 1 98.94 79 TYR A CA 1
ATOM 621 C C . TYR A 1 79 ? -9.266 21.844 19.016 1 98.94 79 TYR A C 1
ATOM 623 O O . TYR A 1 79 ? -8.773 21.516 20.094 1 98.94 79 TYR A O 1
ATOM 631 N N . ARG A 1 80 ? -8.617 21.75 17.875 1 98.94 80 ARG A N 1
ATOM 632 C CA . ARG A 1 80 ? -7.199 21.391 17.828 1 98.94 80 ARG A CA 1
ATOM 633 C C . ARG A 1 80 ? -6.324 22.641 17.875 1 98.94 80 ARG A C 1
ATOM 635 O O . ARG A 1 80 ? -6.434 23.516 17 1 98.94 80 ARG A O 1
ATOM 642 N N . PHE A 1 81 ? -5.539 22.75 18.859 1 98.81 81 PHE A N 1
ATOM 643 C CA . PHE A 1 81 ? -4.602 23.859 19 1 98.81 81 PHE A CA 1
ATOM 644 C C . PHE A 1 81 ? -3.211 23.344 19.375 1 98.81 81 PHE A C 1
ATOM 646 O O . PHE A 1 81 ? -3.051 22.188 19.75 1 98.81 81 PHE A O 1
ATOM 653 N N . SER A 1 82 ? -2.211 24.141 19.172 1 98.75 82 SER A N 1
ATOM 654 C CA . SER A 1 82 ? -0.853 23.75 19.531 1 98.75 82 SER A CA 1
ATOM 655 C C . SER A 1 82 ? -0.329 24.594 20.688 1 98.75 82 SER A C 1
ATOM 657 O O . SER A 1 82 ? -0.855 25.672 20.969 1 98.75 82 SER A O 1
ATOM 659 N N . VAL A 1 83 ? 0.603 24.078 21.344 1 98.75 83 VAL A N 1
ATOM 660 C CA . VAL A 1 83 ? 1.309 24.781 22.391 1 98.75 83 VAL A CA 1
ATOM 661 C C . VAL A 1 83 ? 2.604 25.375 21.844 1 98.75 83 VAL A C 1
ATOM 663 O O . VAL A 1 83 ? 3.33 24.719 21.109 1 98.75 83 VAL A O 1
ATOM 666 N N . SER A 1 84 ? 2.795 26.641 22.141 1 98.75 84 SER A N 1
ATOM 667 C CA . SER A 1 84 ? 4.07 27.266 21.812 1 98.75 84 SER A CA 1
ATOM 668 C C . SER A 1 84 ? 5.172 26.828 22.766 1 98.75 84 SER A C 1
ATOM 670 O O . SER A 1 84 ? 5.141 27.172 23.953 1 98.75 84 SER A O 1
ATOM 672 N N . TRP A 1 85 ? 6.156 26.125 22.25 1 98.81 85 TRP A N 1
ATOM 673 C CA . TRP A 1 85 ? 7.254 25.625 23.078 1 98.81 85 TRP A CA 1
ATOM 674 C C . TRP A 1 85 ? 7.98 26.766 23.766 1 98.81 85 TRP A C 1
ATOM 676 O O . TRP A 1 85 ? 8.203 26.719 24.984 1 98.81 85 TRP A O 1
ATOM 686 N N . PRO A 1 86 ? 8.273 27.859 23.188 1 98.5 86 PRO A N 1
ATOM 687 C CA . PRO A 1 86 ? 9 28.938 23.859 1 98.5 86 PRO A CA 1
ATOM 688 C C . PRO A 1 86 ? 8.133 29.688 24.875 1 98.5 86 PRO A C 1
ATOM 690 O O . PRO A 1 86 ? 8.656 30.469 25.672 1 98.5 86 PRO A O 1
ATOM 693 N N . ARG A 1 87 ? 6.816 29.531 24.812 1 98.56 87 ARG A N 1
ATOM 694 C CA . ARG A 1 87 ? 5.953 30.109 25.828 1 98.56 87 ARG A CA 1
ATOM 695 C C . ARG A 1 87 ? 6.023 29.312 27.125 1 98.56 87 ARG A C 1
ATOM 697 O O . ARG A 1 87 ? 5.797 29.844 28.219 1 98.56 87 ARG A O 1
ATOM 704 N N . VAL A 1 88 ? 6.344 28.031 27.062 1 98.69 88 VAL A N 1
ATOM 705 C CA . VAL A 1 88 ? 6.441 27.141 28.203 1 98.69 88 VAL A CA 1
ATOM 706 C C . VAL A 1 88 ? 7.879 27.109 28.734 1 98.69 88 VAL A C 1
ATOM 708 O O . VAL A 1 88 ? 8.109 27.188 29.938 1 98.69 88 VAL A O 1
ATOM 711 N N . PHE A 1 89 ? 8.812 26.984 27.812 1 98.69 89 PHE A N 1
ATOM 712 C CA . PHE A 1 89 ? 10.242 27.031 28.078 1 98.69 89 PHE A CA 1
ATOM 713 C C . PHE A 1 89 ? 10.898 28.141 27.266 1 98.69 89 PHE A C 1
ATOM 715 O O . PHE A 1 89 ? 11.422 27.891 26.172 1 98.69 89 PHE A O 1
ATOM 722 N N . PRO A 1 90 ? 11 29.328 27.812 1 98.44 90 PRO A N 1
ATOM 723 C CA . PRO A 1 90 ? 11.5 30.484 27.062 1 98.44 90 PRO A CA 1
ATOM 724 C C . PRO A 1 90 ? 12.891 30.25 26.484 1 98.44 90 PRO A C 1
ATOM 726 O O . PRO A 1 90 ? 13.227 30.781 25.422 1 98.44 90 PRO A O 1
ATOM 729 N N . LYS A 1 91 ? 13.688 29.453 27.125 1 97.81 91 LYS A N 1
ATOM 730 C CA . LYS A 1 91 ? 15.031 29.141 26.641 1 97.81 91 LYS A CA 1
ATOM 731 C C . LYS A 1 91 ? 15.086 27.75 26.016 1 97.81 91 LYS A C 1
ATOM 733 O O . LYS A 1 91 ? 16.172 27.219 25.781 1 97.81 91 LYS A O 1
ATOM 738 N N . GLY A 1 92 ? 13.93 27.172 25.844 1 97.94 92 GLY A N 1
ATOM 739 C CA . GLY A 1 92 ? 13.82 25.859 25.234 1 97.94 92 GLY A CA 1
ATOM 740 C C . GLY A 1 92 ? 13.93 24.719 26.234 1 97.94 92 GLY A C 1
ATOM 741 O O . GLY A 1 92 ? 13.453 23.609 25.984 1 97.94 92 GLY A O 1
ATOM 742 N N . LYS A 1 93 ? 14.562 24.938 27.281 1 97.56 93 LYS A N 1
ATOM 743 C CA . LYS A 1 93 ? 14.742 24.016 28.391 1 97.56 93 LYS A CA 1
ATOM 744 C C . LYS A 1 93 ? 15.016 24.75 29.688 1 97.56 93 LYS A C 1
ATOM 746 O O . LYS A 1 93 ? 15.055 25.984 29.719 1 97.56 93 LYS A O 1
ATOM 751 N N . GLY A 1 94 ? 15.07 23.969 30.75 1 97.06 94 GLY A N 1
ATOM 752 C CA . GLY A 1 94 ? 15.375 24.578 32.031 1 97.06 94 GLY A CA 1
ATOM 753 C C . GLY A 1 94 ? 14.141 25.078 32.781 1 97.06 94 GLY A C 1
ATOM 754 O O . GLY A 1 94 ? 13.18 24.328 32.969 1 97.06 94 GLY A O 1
ATOM 755 N N . GLU A 1 95 ? 14.125 26.344 33.062 1 97.25 95 GLU A N 1
ATOM 756 C CA . GLU A 1 95 ? 13.078 26.922 33.906 1 97.25 95 GLU A CA 1
ATOM 757 C C . GLU A 1 95 ? 11.75 27 33.156 1 97.25 95 GLU A C 1
ATOM 759 O O . GLU A 1 95 ? 11.695 27.5 32.031 1 97.25 95 GLU A O 1
ATOM 764 N N . ILE A 1 96 ? 10.711 26.547 33.844 1 98.31 96 ILE A N 1
ATOM 765 C CA . ILE A 1 96 ? 9.359 26.594 33.281 1 98.31 96 ILE A CA 1
ATOM 766 C C . ILE A 1 96 ? 8.773 27.984 33.469 1 98.31 96 ILE A C 1
ATOM 768 O O . ILE A 1 96 ? 8.961 28.625 34.5 1 98.31 96 ILE A O 1
ATOM 772 N N . ASN A 1 97 ? 8.18 28.453 32.438 1 98.62 97 ASN A N 1
ATOM 773 C CA . ASN A 1 97 ? 7.387 29.672 32.5 1 98.62 97 ASN A CA 1
ATOM 774 C C . ASN A 1 97 ? 5.938 29.391 32.875 1 98.62 97 ASN A C 1
ATOM 776 O O . ASN A 1 97 ? 5.117 29.094 32 1 98.62 97 ASN A O 1
ATOM 780 N N . GLU A 1 98 ? 5.59 29.609 34.094 1 98.56 98 GLU A N 1
ATOM 781 C CA . GLU A 1 98 ? 4.277 29.219 34.594 1 98.56 98 GLU A CA 1
ATOM 782 C C . GLU A 1 98 ? 3.168 30.031 33.938 1 98.56 98 GLU A C 1
ATOM 784 O O . GLU A 1 98 ? 2.062 29.531 33.75 1 98.56 98 GLU A O 1
ATOM 789 N N . ALA A 1 99 ? 3.457 31.266 33.625 1 98.44 99 ALA A N 1
ATOM 790 C CA . ALA A 1 99 ? 2.449 32.094 32.969 1 98.44 99 ALA A CA 1
ATOM 791 C C . ALA A 1 99 ? 2.055 31.5 31.625 1 98.44 99 ALA A C 1
ATOM 793 O O . ALA A 1 99 ? 0.89 31.562 31.219 1 98.44 99 ALA A O 1
ATOM 794 N N . GLY A 1 100 ? 3.043 30.984 30.953 1 98.12 100 GLY A N 1
ATOM 795 C CA . GLY A 1 100 ? 2.766 30.312 29.703 1 98.12 100 GLY A CA 1
ATOM 796 C C . GLY A 1 100 ? 1.882 29.094 29.859 1 98.12 100 GLY A C 1
ATOM 797 O O . GLY A 1 100 ? 0.921 28.906 29.109 1 98.12 100 GLY A O 1
ATOM 798 N N . LEU A 1 101 ? 2.141 28.234 30.812 1 98.56 101 LEU A N 1
ATOM 799 C CA . LEU A 1 101 ? 1.332 27.047 31.078 1 98.56 101 LEU A CA 1
ATOM 800 C C . LEU A 1 101 ? -0.078 27.453 31.516 1 98.56 101 LEU A C 1
ATOM 802 O O . LEU A 1 101 ? -1.053 26.797 31.125 1 98.56 101 LEU A O 1
ATOM 806 N N . ALA A 1 102 ? -0.132 28.5 32.281 1 98.62 102 ALA A N 1
ATOM 807 C CA . ALA A 1 102 ? -1.414 28.953 32.812 1 98.62 102 ALA A CA 1
ATOM 808 C C . ALA A 1 102 ? -2.342 29.406 31.688 1 98.62 102 ALA A C 1
ATOM 810 O O . ALA A 1 102 ? -3.559 29.234 31.766 1 98.62 102 ALA A O 1
ATOM 811 N N . PHE A 1 103 ? -1.778 30.031 30.734 1 98.56 103 PHE A N 1
ATOM 812 C CA . PHE A 1 103 ? -2.578 30.406 29.578 1 98.56 103 PHE A CA 1
ATOM 813 C C . PHE A 1 103 ? -3.279 29.203 28.984 1 98.56 103 PHE A C 1
ATOM 815 O O . PHE A 1 103 ? -4.488 29.234 28.734 1 98.56 103 PHE A O 1
ATOM 822 N N . TYR A 1 104 ? -2.541 28.125 28.734 1 98.81 104 TYR A N 1
ATOM 823 C CA . TYR A 1 104 ? -3.123 26.938 28.109 1 98.81 104 TYR A CA 1
ATOM 824 C C . TYR A 1 104 ? -4.055 26.219 29.078 1 98.81 104 TYR A C 1
ATOM 826 O O . TYR A 1 104 ? -5.055 25.625 28.672 1 98.81 104 TYR A O 1
ATOM 834 N N . ASP A 1 105 ? -3.742 26.266 30.391 1 98.75 105 ASP A N 1
ATOM 835 C CA . ASP A 1 105 ? -4.707 25.812 31.375 1 98.75 105 ASP A CA 1
ATOM 836 C C . ASP A 1 105 ? -6.055 26.5 31.203 1 98.75 105 ASP A C 1
ATOM 838 O O . ASP A 1 105 ? -7.098 25.828 31.188 1 98.75 105 ASP A O 1
ATOM 842 N N . SER A 1 106 ? -5.949 27.797 31.125 1 98.81 106 SER A N 1
ATOM 843 C CA . SER A 1 106 ? -7.16 28.594 31 1 98.81 106 SER A CA 1
ATOM 844 C C . SER A 1 106 ? -7.902 28.281 29.703 1 98.81 106 SER A C 1
ATOM 846 O O . SER A 1 106 ? -9.133 28.203 29.703 1 98.81 106 SER A O 1
ATOM 848 N N . LEU A 1 107 ? -7.172 28.141 28.625 1 98.88 107 LEU A N 1
ATOM 849 C CA . LEU A 1 107 ? -7.781 27.797 27.344 1 98.88 107 LEU A CA 1
ATOM 850 C C . LEU A 1 107 ? -8.484 26.438 27.422 1 98.88 107 LEU A C 1
ATOM 852 O O . LEU A 1 107 ? -9.633 26.312 27 1 98.88 107 LEU A O 1
ATOM 856 N N . ILE A 1 108 ? -7.785 25.391 27.938 1 98.94 108 ILE A N 1
ATOM 857 C CA . ILE A 1 108 ? -8.32 24.047 28.047 1 98.94 108 ILE A CA 1
ATOM 858 C C . ILE A 1 108 ? -9.57 24.062 28.938 1 98.94 108 ILE A C 1
ATOM 860 O O . ILE A 1 108 ? -10.594 23.469 28.578 1 98.94 108 ILE A O 1
ATOM 864 N N . ASP A 1 109 ? -9.484 24.781 30.062 1 98.88 109 ASP A N 1
ATOM 865 C CA . ASP A 1 109 ? -10.617 24.875 30.969 1 98.88 109 ASP A CA 1
ATOM 866 C C . ASP A 1 109 ? -11.812 25.547 30.312 1 98.88 109 ASP A C 1
ATOM 868 O O . ASP A 1 109 ? -12.953 25.125 30.484 1 98.88 109 ASP A O 1
ATOM 872 N N . GLU A 1 110 ? -11.5 26.625 29.578 1 98.88 110 GLU A N 1
ATOM 873 C CA . GLU A 1 110 ? -12.562 27.344 28.875 1 98.88 110 GLU A CA 1
ATOM 874 C C . GLU A 1 110 ? -13.234 26.453 27.844 1 98.88 110 GLU A C 1
ATOM 876 O O . GLU A 1 110 ? -14.461 26.438 27.719 1 98.88 110 GLU A O 1
ATOM 881 N N . LEU A 1 111 ? -12.477 25.688 27.062 1 98.94 111 LEU A N 1
ATOM 882 C CA . LEU A 1 111 ? -13.016 24.75 26.094 1 98.94 111 LEU A CA 1
ATOM 883 C C . LEU A 1 111 ? -13.906 23.719 26.766 1 98.94 111 LEU A C 1
ATOM 885 O O . LEU A 1 111 ? -15.047 23.5 26.344 1 98.94 111 LEU A O 1
ATOM 889 N N . LEU A 1 112 ? -13.383 23.141 27.828 1 98.81 112 LEU A N 1
ATOM 890 C CA . LEU A 1 112 ? -14.102 22.078 28.516 1 98.81 112 LEU A CA 1
ATOM 891 C C . LEU A 1 112 ? -15.391 22.609 29.141 1 98.81 112 LEU A C 1
ATOM 893 O O . LEU A 1 112 ? -16.391 21.906 29.203 1 98.81 112 LEU A O 1
ATOM 897 N N . SER A 1 113 ? -15.352 23.859 29.641 1 98.69 113 SER A N 1
ATOM 898 C CA . SER A 1 113 ? -16.547 24.469 30.219 1 98.69 113 SER A CA 1
ATOM 899 C C . SER A 1 113 ? -17.641 24.625 29.188 1 98.69 113 SER A C 1
ATOM 901 O O . SER A 1 113 ? -18.828 24.703 29.531 1 98.69 113 SER A O 1
ATOM 903 N N . HIS A 1 114 ? -17.281 24.625 27.938 1 98.69 114 HIS A N 1
ATOM 904 C CA . HIS A 1 114 ? -18.25 24.719 26.844 1 98.69 114 HIS A CA 1
ATOM 905 C C . HIS A 1 114 ? -18.422 23.359 26.156 1 98.69 114 HIS A C 1
ATOM 907 O O . HIS A 1 114 ? -19 23.281 25.078 1 98.69 114 HIS A O 1
ATOM 913 N N . HIS A 1 115 ? -17.891 22.281 26.719 1 98.12 115 HIS A N 1
ATOM 914 C CA . HIS A 1 115 ? -18.016 20.906 26.25 1 98.12 115 HIS A CA 1
ATOM 915 C C . HIS A 1 115 ? -17.344 20.734 24.891 1 98.12 115 HIS A C 1
ATOM 917 O O . HIS A 1 115 ? -17.875 20.031 24.016 1 98.12 115 HIS A O 1
ATOM 923 N N . ILE A 1 116 ? -16.266 21.422 24.703 1 98.81 116 ILE A N 1
ATOM 924 C CA . ILE A 1 116 ? -15.422 21.25 23.516 1 98.81 116 ILE A CA 1
ATOM 925 C C . ILE A 1 116 ? -14.18 20.438 23.875 1 98.81 116 ILE A C 1
ATOM 927 O O . ILE A 1 116 ? -13.43 20.812 24.766 1 98.81 116 ILE A O 1
ATOM 931 N N . GLU A 1 117 ? -14.008 19.297 23.172 1 98.75 117 GLU A N 1
ATOM 932 C CA . GLU A 1 117 ? -12.875 18.406 23.406 1 98.75 117 GLU A CA 1
ATOM 933 C C . GLU A 1 117 ? -11.57 19.047 22.922 1 98.75 117 GLU A C 1
ATOM 935 O O . GLU A 1 117 ? -11.43 19.359 21.734 1 98.75 117 GLU A O 1
ATOM 940 N N . PRO A 1 118 ? -10.641 19.312 23.844 1 98.88 118 PRO A N 1
ATOM 941 C CA . PRO A 1 118 ? -9.344 19.797 23.375 1 98.88 118 PRO A CA 1
ATOM 942 C C . PRO A 1 118 ? -8.523 18.734 22.672 1 98.88 118 PRO A C 1
ATOM 944 O O . PRO A 1 118 ? -8.445 17.594 23.141 1 98.88 118 PRO A O 1
ATOM 947 N N . VAL A 1 119 ? -8.016 19.016 21.516 1 98.94 119 VAL A N 1
ATOM 948 C CA . VAL A 1 119 ? -7.004 18.25 20.797 1 98.94 119 VAL A CA 1
ATOM 949 C C . VAL A 1 119 ? -5.688 19.031 20.766 1 98.94 119 VAL A C 1
ATOM 951 O O . VAL A 1 119 ? -5.57 20.047 20.078 1 98.94 119 VAL A O 1
ATOM 954 N N . LEU A 1 120 ? -4.727 18.547 21.531 1 98.94 120 LEU A N 1
ATOM 955 C CA . LEU A 1 120 ? -3.539 19.344 21.797 1 98.94 120 LEU A CA 1
ATOM 956 C C . LEU A 1 120 ? -2.367 18.891 20.922 1 98.94 120 LEU A C 1
ATOM 958 O O . LEU A 1 120 ? -2.004 17.703 20.938 1 98.94 120 LEU A O 1
ATOM 962 N N . THR A 1 121 ? -1.829 19.75 20.141 1 98.94 121 THR A N 1
ATOM 963 C CA . THR A 1 121 ? -0.634 19.5 19.344 1 98.94 121 THR A CA 1
ATOM 964 C C . THR A 1 121 ? 0.62 19.938 20.094 1 98.94 121 THR A C 1
ATOM 966 O O . THR A 1 121 ? 0.736 21.109 20.484 1 98.94 121 THR A O 1
ATOM 969 N N . LEU A 1 122 ? 1.572 19.062 20.203 1 98.88 122 LEU A N 1
ATOM 970 C CA . LEU A 1 122 ? 2.787 19.312 20.969 1 98.88 122 LEU A CA 1
ATOM 971 C C . LEU A 1 122 ? 3.748 20.203 20.203 1 98.88 122 LEU A C 1
ATOM 973 O O . LEU A 1 122 ? 4.438 21.047 20.797 1 98.88 122 LEU A O 1
ATOM 977 N N . TYR A 1 123 ? 3.787 19.984 18.906 1 98.75 123 TYR A N 1
ATOM 978 C CA . TYR A 1 123 ? 4.754 20.766 18.125 1 98.75 123 TYR A CA 1
ATOM 979 C C . TYR A 1 123 ? 4.188 21.141 16.766 1 98.75 123 TYR A C 1
ATOM 981 O O . TYR A 1 123 ? 3.906 20.266 15.945 1 98.75 123 TYR A O 1
ATOM 989 N N . HIS A 1 124 ? 3.959 22.391 16.547 1 98.44 124 HIS A N 1
ATOM 990 C CA . HIS A 1 124 ? 3.547 22.969 15.273 1 98.44 124 HIS A CA 1
ATOM 991 C C . HIS A 1 124 ? 4.543 24.016 14.805 1 98.44 124 HIS A C 1
ATOM 993 O O . HIS A 1 124 ? 4.164 25.156 14.523 1 98.44 124 HIS A O 1
ATOM 999 N N . TRP A 1 125 ? 5.805 23.719 14.742 1 96.31 125 TRP A N 1
ATOM 1000 C CA . TRP A 1 125 ? 6.98 24.297 14.086 1 96.31 125 TRP A CA 1
ATOM 1001 C C . TRP A 1 125 ? 7.574 25.422 14.922 1 96.31 125 TRP A C 1
ATOM 1003 O O . TRP A 1 125 ? 8.445 26.156 14.453 1 96.31 125 TRP A O 1
ATOM 1013 N N . ASP A 1 126 ? 7.125 25.688 16.078 1 93.5 126 ASP A N 1
ATOM 1014 C CA . ASP A 1 126 ? 7.527 26.844 16.875 1 93.5 126 ASP A CA 1
ATOM 1015 C C . ASP A 1 126 ? 8.68 26.484 17.812 1 93.5 126 ASP A C 1
ATOM 1017 O O . ASP A 1 126 ? 8.547 26.594 19.031 1 93.5 126 ASP A O 1
ATOM 1021 N N . LEU A 1 127 ? 9.805 26.156 17.234 1 98.12 127 LEU A N 1
ATOM 1022 C CA . LEU A 1 127 ? 11.016 25.797 17.969 1 98.12 127 LEU A CA 1
ATOM 1023 C C . LEU A 1 127 ? 11.602 27.016 18.688 1 98.12 127 LEU A C 1
ATOM 1025 O O . LEU A 1 127 ? 11.727 28.078 18.094 1 98.12 127 LEU A O 1
ATOM 1029 N N . PRO A 1 128 ? 11.969 26.828 20 1 98.62 128 PRO A N 1
ATOM 1030 C CA . PRO A 1 128 ? 12.641 27.953 20.672 1 98.62 128 PRO A CA 1
ATOM 1031 C C . PRO A 1 128 ? 13.945 28.344 19.984 1 98.62 128 PRO A C 1
ATOM 1033 O O . PRO A 1 128 ? 14.805 27.5 19.734 1 98.62 128 PRO A O 1
ATOM 1036 N N . GLN A 1 129 ? 14.062 29.609 19.719 1 98.38 129 GLN A N 1
ATOM 1037 C CA . GLN A 1 129 ? 15.266 30.125 19.062 1 98.38 129 GLN A CA 1
ATOM 1038 C C . GLN A 1 129 ? 16.516 29.75 19.844 1 98.38 129 GLN A C 1
ATOM 1040 O O . GLN A 1 129 ? 17.578 29.516 19.266 1 98.38 129 GLN A O 1
ATOM 1045 N N . ALA A 1 130 ? 16.406 29.703 21.141 1 98.44 130 ALA A N 1
ATOM 1046 C CA . ALA A 1 130 ? 17.531 29.406 22.016 1 98.44 130 ALA A CA 1
ATOM 1047 C C . ALA A 1 130 ? 18.141 28.047 21.688 1 98.44 130 ALA A C 1
ATOM 1049 O O . ALA A 1 130 ? 19.359 27.875 21.719 1 98.44 130 ALA A O 1
ATOM 1050 N N . LEU A 1 131 ? 17.312 27.047 21.406 1 98.69 131 LEU A N 1
ATOM 1051 C CA . LEU A 1 131 ? 17.812 25.719 21.078 1 98.69 131 LEU A CA 1
ATOM 1052 C C . LEU A 1 131 ? 18.422 25.688 19.688 1 98.69 131 LEU A C 1
ATOM 1054 O O . LEU A 1 131 ? 19.391 24.969 19.438 1 98.69 131 LEU A O 1
ATOM 1058 N N . MET A 1 132 ? 17.812 26.453 18.781 1 98.06 132 MET A N 1
ATOM 1059 C CA . MET A 1 132 ? 18.422 26.609 17.469 1 98.06 132 MET A CA 1
ATOM 1060 C C . MET A 1 132 ? 19.828 27.188 17.562 1 98.06 132 MET A C 1
ATOM 1062 O O . MET A 1 132 ? 20.75 26.688 16.922 1 98.06 132 MET A O 1
ATOM 1066 N N . ASP A 1 133 ? 19.953 28.188 18.406 1 98.12 133 ASP A N 1
ATOM 1067 C CA . ASP A 1 133 ? 21.25 28.844 18.578 1 98.12 133 ASP A CA 1
ATOM 1068 C C . ASP A 1 133 ? 22.25 27.938 19.281 1 98.12 133 ASP A C 1
ATOM 1070 O O . ASP A 1 133 ? 23.438 27.953 18.953 1 98.12 133 ASP A O 1
ATOM 1074 N N . GLU A 1 134 ? 21.766 27.219 20.219 1 98.31 134 GLU A N 1
ATOM 1075 C CA . GLU A 1 134 ? 22.656 26.422 21.047 1 98.31 134 GLU A CA 1
ATOM 1076 C C . GLU A 1 134 ? 23.219 25.234 20.281 1 98.31 134 GLU A C 1
ATOM 1078 O O . GLU A 1 134 ? 24.406 24.938 20.375 1 98.31 134 GLU A O 1
ATOM 1083 N N . TYR A 1 135 ? 22.297 24.5 19.547 1 98.12 135 TYR A N 1
ATOM 1084 C CA . TYR A 1 135 ? 22.859 23.281 18.953 1 98.12 135 TYR A CA 1
ATOM 1085 C C . TYR A 1 135 ? 22.188 22.969 17.625 1 98.12 135 TYR A C 1
ATOM 1087 O O . TYR A 1 135 ? 22.328 21.859 17.094 1 98.12 135 TYR A O 1
ATOM 1095 N N . GLY A 1 136 ? 21.328 23.844 17.125 1 97.19 136 GLY A N 1
ATOM 1096 C CA . GLY A 1 136 ? 20.781 23.688 15.781 1 97.19 136 GLY A CA 1
ATOM 1097 C C . GLY A 1 136 ? 19.422 23.016 15.766 1 97.19 136 GLY A C 1
ATOM 1098 O O . GLY A 1 136 ? 18.953 22.578 14.711 1 97.19 136 GLY A O 1
ATOM 1099 N N . GLY A 1 137 ? 18.766 22.906 16.922 1 97.81 137 GLY A N 1
ATOM 1100 C CA . GLY A 1 137 ? 17.422 22.359 16.984 1 97.81 137 GLY A CA 1
ATOM 1101 C C . GLY A 1 137 ? 17.344 20.891 16.594 1 97.81 137 GLY A C 1
ATOM 1102 O O . GLY A 1 137 ? 18.078 20.062 17.141 1 97.81 137 GLY A O 1
ATOM 1103 N N . PHE A 1 138 ? 16.656 20.547 15.531 1 97.94 138 PHE A N 1
ATOM 1104 C CA . PHE A 1 138 ? 16.391 19.188 15.117 1 97.94 138 PHE A CA 1
ATOM 1105 C C . PHE A 1 138 ? 17.562 18.609 14.344 1 97.94 138 PHE A C 1
ATOM 1107 O O . PHE A 1 138 ? 17.516 17.469 13.875 1 97.94 138 PHE A O 1
ATOM 1114 N N . GLU A 1 139 ? 18.578 19.297 14.227 1 97.81 139 GLU A N 1
ATOM 1115 C CA . GLU A 1 139 ? 19.797 18.797 13.586 1 97.81 139 GLU A CA 1
ATOM 1116 C C . GLU A 1 139 ? 20.734 18.156 14.602 1 97.81 139 GLU A C 1
ATOM 1118 O O . GLU A 1 139 ? 21.75 17.562 14.234 1 97.81 139 GLU A O 1
ATOM 1123 N N . SER A 1 140 ? 20.344 18.297 15.867 1 98.44 140 SER A N 1
ATOM 1124 C CA . SER A 1 140 ? 21.125 17.703 16.953 1 98.44 140 SER A CA 1
ATOM 1125 C C . SER A 1 140 ? 20.297 16.688 17.719 1 98.44 140 SER A C 1
ATOM 1127 O O . SER A 1 140 ? 19.109 16.891 17.984 1 98.44 140 SER A O 1
ATOM 1129 N N . ARG A 1 141 ? 20.906 15.609 18.141 1 98.44 141 ARG A N 1
ATOM 1130 C CA . ARG A 1 141 ? 20.234 14.57 18.906 1 98.44 141 ARG A CA 1
ATOM 1131 C C . ARG A 1 141 ? 19.844 15.07 20.297 1 98.44 141 ARG A C 1
ATOM 1133 O O . ARG A 1 141 ? 19 14.469 20.969 1 98.44 141 ARG A O 1
ATOM 1140 N N . ASN A 1 142 ? 20.422 16.188 20.719 1 98.62 142 ASN A N 1
ATOM 1141 C CA . ASN A 1 142 ? 20.047 16.781 22 1 98.62 142 ASN A CA 1
ATOM 1142 C C . ASN A 1 142 ? 18.562 17.125 22.062 1 98.62 142 ASN A C 1
ATOM 1144 O O . ASN A 1 142 ? 17.969 17.109 23.141 1 98.62 142 ASN A O 1
ATOM 1148 N N . ILE A 1 143 ? 18.016 17.391 20.922 1 98.75 143 ILE A N 1
ATOM 1149 C CA . ILE A 1 143 ? 16.641 17.844 20.875 1 98.75 143 ILE A CA 1
ATOM 1150 C C . ILE A 1 143 ? 15.703 16.734 21.344 1 98.75 143 ILE A C 1
ATOM 1152 O O . ILE A 1 143 ? 14.594 17 21.797 1 98.75 143 ILE A O 1
ATOM 1156 N N . ILE A 1 144 ? 16.125 15.445 21.172 1 98.75 144 ILE A N 1
ATOM 1157 C CA . ILE A 1 144 ? 15.289 14.305 21.516 1 98.75 144 ILE A CA 1
ATOM 1158 C C . ILE A 1 144 ? 14.898 14.383 23 1 98.75 144 ILE A C 1
ATOM 1160 O O . ILE A 1 144 ? 13.719 14.312 23.328 1 98.75 144 ILE A O 1
ATOM 1164 N N . GLU A 1 145 ? 15.867 14.641 23.859 1 98.62 145 GLU A N 1
ATOM 1165 C CA . GLU A 1 145 ? 15.609 14.695 25.281 1 98.62 145 GLU A CA 1
ATOM 1166 C C . GLU A 1 145 ? 14.914 16 25.672 1 98.62 145 GLU A C 1
ATOM 1168 O O . GLU A 1 145 ? 14.031 16 26.531 1 98.62 145 GLU A O 1
ATOM 1173 N N . ASP A 1 146 ? 15.344 17.094 25.062 1 98.81 146 ASP A N 1
ATOM 1174 C CA . ASP A 1 146 ? 14.727 18.375 25.391 1 98.81 146 ASP A CA 1
ATOM 1175 C C . ASP A 1 146 ? 13.258 18.406 24.984 1 98.81 146 ASP A C 1
ATOM 1177 O O . ASP A 1 146 ? 12.406 18.891 25.719 1 98.81 146 ASP A O 1
ATOM 1181 N N . PHE A 1 147 ? 12.961 17.875 23.828 1 98.75 147 PHE A N 1
ATOM 1182 C CA . PHE A 1 147 ? 11.578 17.797 23.375 1 98.75 147 PHE A CA 1
ATOM 1183 C C . PHE A 1 147 ? 10.773 16.875 24.281 1 98.75 147 PHE A C 1
ATOM 1185 O O . PHE A 1 147 ? 9.625 17.172 24.625 1 98.75 147 PHE A O 1
ATOM 1192 N N . ASN A 1 148 ? 11.359 15.734 24.594 1 98.81 148 ASN A N 1
ATOM 1193 C CA . ASN A 1 148 ? 10.656 14.805 25.484 1 98.81 148 ASN A CA 1
ATOM 1194 C C . ASN A 1 148 ? 10.344 15.438 26.828 1 98.81 148 ASN A C 1
ATOM 1196 O O . ASN A 1 148 ? 9.258 15.227 27.375 1 98.81 148 ASN A O 1
ATOM 1200 N N . HIS A 1 149 ? 11.281 16.156 27.391 1 98.81 149 HIS A N 1
ATOM 1201 C CA . HIS A 1 149 ? 11.055 16.828 28.656 1 98.81 149 HIS A CA 1
ATOM 1202 C C . HIS A 1 149 ? 9.93 17.844 28.547 1 98.81 149 HIS A C 1
ATOM 1204 O O . HIS A 1 149 ? 9.086 17.953 29.453 1 98.81 149 HIS A O 1
ATOM 1210 N N . TYR A 1 150 ? 9.984 18.578 27.5 1 98.75 150 TYR A N 1
ATOM 1211 C CA . TYR A 1 150 ? 8.906 19.516 27.203 1 98.75 150 TYR A CA 1
ATOM 1212 C C . TYR A 1 150 ? 7.566 18.797 27.125 1 98.75 150 TYR A C 1
ATOM 1214 O O . TYR A 1 150 ? 6.59 19.219 27.75 1 98.75 150 TYR A O 1
ATOM 1222 N N . CYS A 1 151 ? 7.516 17.672 26.438 1 98.88 151 CYS A N 1
ATOM 1223 C CA . CYS A 1 151 ? 6.289 16.891 26.297 1 98.88 151 CYS A CA 1
ATOM 1224 C C . CYS A 1 151 ? 5.816 16.375 27.656 1 98.88 151 CYS A C 1
ATOM 1226 O O . CYS A 1 151 ? 4.633 16.484 27.984 1 98.88 151 CYS A O 1
ATOM 1228 N N . ILE A 1 152 ? 6.699 15.789 28.406 1 98.88 152 ILE A N 1
ATOM 1229 C CA . ILE A 1 152 ? 6.359 15.242 29.719 1 98.88 152 ILE A CA 1
ATOM 1230 C C . ILE A 1 152 ? 5.762 16.328 30.594 1 98.88 152 ILE A C 1
ATOM 1232 O O . ILE A 1 152 ? 4.805 16.094 31.328 1 98.88 152 ILE A O 1
ATOM 1236 N N . THR A 1 153 ? 6.352 17.562 30.5 1 98.88 153 THR A N 1
ATOM 1237 C CA . THR A 1 153 ? 5.824 18.688 31.25 1 98.88 153 THR A CA 1
ATOM 1238 C C . THR A 1 153 ? 4.359 18.938 30.906 1 98.88 153 THR A C 1
ATOM 1240 O O . THR A 1 153 ? 3.527 19.141 31.797 1 98.88 153 THR A O 1
ATOM 1243 N N . LEU A 1 154 ? 4.043 18.891 29.672 1 98.94 154 LEU A N 1
ATOM 1244 C CA . LEU A 1 154 ? 2.67 19.109 29.234 1 98.94 154 LEU A CA 1
ATOM 1245 C C . LEU A 1 154 ? 1.778 17.938 29.625 1 98.94 154 LEU A C 1
ATOM 1247 O O . LEU A 1 154 ? 0.627 18.141 30.016 1 98.94 154 LEU A O 1
ATOM 1251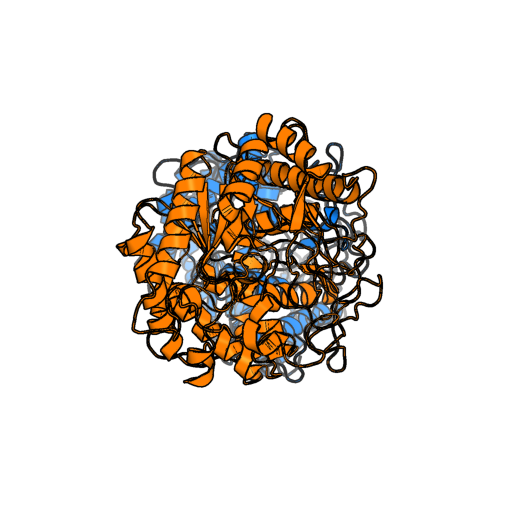 N N . TYR A 1 155 ? 2.281 16.688 29.516 1 98.88 155 TYR A N 1
ATOM 1252 C CA . TYR A 1 155 ? 1.518 15.508 29.906 1 98.88 155 TYR A CA 1
ATOM 1253 C C . TYR A 1 155 ? 1.116 15.594 31.375 1 98.88 155 TYR A C 1
ATOM 1255 O O . TYR A 1 155 ? -0.039 15.336 31.734 1 98.88 155 TYR A O 1
ATOM 1263 N N . LYS A 1 156 ? 2.059 15.969 32.156 1 98.75 156 LYS A N 1
ATOM 1264 C CA . LYS A 1 156 ? 1.807 16.062 33.594 1 98.75 156 LYS A CA 1
ATOM 1265 C C . LYS A 1 156 ? 0.802 17.172 33.906 1 98.75 156 LYS A C 1
ATOM 1267 O O . LYS A 1 156 ? -0.036 17.016 34.812 1 98.75 156 LYS A O 1
ATOM 1272 N N . ARG A 1 157 ? 0.901 18.219 33.219 1 98.75 157 ARG A N 1
ATOM 1273 C CA . ARG A 1 157 ? 0.097 19.406 33.531 1 98.75 157 ARG A CA 1
ATOM 1274 C C . ARG A 1 157 ? -1.319 19.25 32.969 1 98.75 157 ARG A C 1
ATOM 1276 O O . ARG A 1 157 ? -2.283 19.688 33.594 1 98.75 157 ARG A O 1
ATOM 1283 N N . PHE A 1 158 ? -1.45 18.672 31.781 1 98.81 158 PHE A N 1
ATOM 1284 C CA . PHE A 1 158 ? -2.719 18.75 31.062 1 98.81 158 PHE A CA 1
ATOM 1285 C C . PHE A 1 158 ? -3.314 17.359 30.859 1 98.81 158 PHE A C 1
ATOM 1287 O O . PHE A 1 158 ? -4.473 17.234 30.453 1 98.81 158 PHE A O 1
ATOM 1294 N N . GLY A 1 159 ? -2.631 16.266 31.141 1 98.44 159 GLY A N 1
ATOM 1295 C CA . GLY A 1 159 ? -3.006 14.906 30.781 1 98.44 159 GLY A CA 1
ATOM 1296 C C . GLY A 1 159 ? -4.273 14.438 31.469 1 98.44 159 GLY A C 1
ATOM 1297 O O . GLY A 1 159 ? -4.906 13.477 31.031 1 98.44 159 GLY A O 1
ATOM 1298 N N . ASP A 1 160 ? -4.699 15.086 32.5 1 97.81 160 ASP A N 1
ATOM 1299 C CA . ASP A 1 160 ? -5.918 14.734 33.219 1 97.81 160 ASP A CA 1
ATOM 1300 C C . ASP A 1 160 ? -7.156 15.25 32.5 1 97.81 160 ASP A C 1
ATOM 1302 O O . ASP A 1 160 ? -8.273 14.789 32.75 1 97.81 160 ASP A O 1
ATOM 1306 N N . ARG A 1 161 ? -6.93 16.219 31.547 1 97.81 161 ARG A N 1
ATOM 1307 C CA . ARG A 1 161 ? -8.062 16.875 30.906 1 97.81 161 ARG A CA 1
ATOM 1308 C C . ARG A 1 161 ? -8.039 16.688 29.391 1 97.81 161 ARG A C 1
ATOM 1310 O O . ARG A 1 161 ? -9.086 16.75 28.734 1 97.81 161 ARG A O 1
ATOM 1317 N N . VAL A 1 162 ? -6.875 16.453 28.859 1 98.69 162 VAL A N 1
ATOM 1318 C CA . VAL A 1 162 ? -6.738 16.344 27.406 1 98.69 162 VAL A CA 1
ATOM 1319 C C . VAL A 1 162 ? -6.617 14.867 27.016 1 98.69 162 VAL A C 1
ATOM 1321 O O . VAL A 1 162 ? -5.715 14.164 27.484 1 98.69 162 VAL A O 1
ATOM 1324 N N . LYS A 1 163 ? -7.473 14.461 26.141 1 98.38 163 LYS A N 1
ATOM 1325 C CA . LYS A 1 163 ? -7.516 13.055 25.734 1 98.38 163 LYS A CA 1
ATOM 1326 C C . LYS A 1 163 ? -6.754 12.836 24.438 1 98.38 163 LYS A C 1
ATOM 1328 O O . LYS A 1 163 ? -6.082 11.812 24.266 1 98.38 163 LYS A O 1
ATOM 1333 N N . TYR A 1 164 ? -6.848 13.695 23.453 1 98.81 164 TYR A N 1
ATOM 1334 C CA . TYR A 1 164 ? -6.254 13.547 22.125 1 98.81 164 TYR A CA 1
ATOM 1335 C C . TYR A 1 164 ? -5.031 14.445 21.984 1 98.81 164 TYR A C 1
ATOM 1337 O O . TYR A 1 164 ? -5.113 15.656 22.188 1 98.81 164 TYR A O 1
ATOM 1345 N N . TRP A 1 165 ? -3.957 13.812 21.609 1 98.94 165 TRP A N 1
ATOM 1346 C CA . TRP A 1 165 ? -2.688 14.523 21.484 1 98.94 165 TRP A CA 1
ATOM 1347 C C . TRP A 1 165 ? -2.082 14.312 20.109 1 98.94 165 TRP A C 1
ATOM 1349 O O . TRP A 1 165 ? -2.094 13.195 19.578 1 98.94 165 TRP A O 1
ATOM 1359 N N . VAL A 1 166 ? -1.664 15.383 19.484 1 98.88 166 VAL A N 1
ATOM 1360 C CA . VAL A 1 166 ? -0.891 15.328 18.25 1 98.88 166 VAL A CA 1
ATOM 1361 C C . VAL A 1 166 ? 0.581 15.609 18.547 1 98.88 166 VAL A C 1
ATOM 1363 O O . VAL A 1 166 ? 0.92 16.656 19.109 1 98.88 166 VAL A O 1
ATOM 1366 N N . THR A 1 167 ? 1.48 14.75 18.219 1 98.62 167 THR A N 1
ATOM 1367 C CA . THR A 1 167 ? 2.893 14.922 18.531 1 98.62 167 THR A CA 1
ATOM 1368 C C . THR A 1 167 ? 3.531 15.953 17.609 1 98.62 167 THR A C 1
ATOM 1370 O O . THR A 1 167 ? 3.496 17.156 17.891 1 98.62 167 THR A O 1
ATOM 1373 N N . LEU A 1 168 ? 3.934 15.492 16.406 1 98.56 168 LEU A N 1
ATOM 1374 C CA . LEU A 1 168 ? 4.496 16.406 15.406 1 98.56 168 LEU A CA 1
ATOM 1375 C C . LEU A 1 168 ? 3.471 16.734 14.328 1 98.56 168 LEU A C 1
ATOM 1377 O O . LEU A 1 168 ? 2.844 15.828 13.766 1 98.56 168 LEU A O 1
ATOM 1381 N N . ASN A 1 169 ? 3.316 18 14.125 1 98.69 169 ASN A N 1
ATOM 1382 C CA . ASN A 1 169 ? 2.488 18.422 13 1 98.69 169 ASN A CA 1
ATOM 1383 C C . ASN A 1 169 ? 3.314 18.609 11.734 1 98.69 169 ASN A C 1
ATOM 1385 O O . ASN A 1 169 ? 4.262 19.391 11.711 1 98.69 169 ASN A O 1
ATOM 1389 N N . GLU A 1 170 ? 3.01 17.906 10.688 1 98.5 170 GLU A N 1
ATOM 1390 C CA . GLU A 1 170 ? 3.49 18.078 9.32 1 98.5 170 GLU A CA 1
ATOM 1391 C C . GLU A 1 170 ? 5.012 18.188 9.281 1 98.5 170 GLU A C 1
ATOM 1393 O O . GLU A 1 170 ? 5.559 19.125 8.695 1 98.5 170 GLU A O 1
ATOM 1398 N N . GLN A 1 171 ? 5.664 17.203 9.914 1 97.69 171 GLN A N 1
ATOM 1399 C CA . GLN A 1 171 ? 7.117 17.094 9.836 1 97.69 171 GLN A CA 1
ATOM 1400 C C . GLN A 1 171 ? 7.594 17.156 8.383 1 97.69 171 GLN A C 1
ATOM 1402 O O . GLN A 1 171 ? 8.586 17.812 8.078 1 97.69 171 GLN A O 1
ATOM 1407 N N . ASN A 1 172 ? 6.859 16.5 7.484 1 97.75 172 ASN A N 1
ATOM 1408 C CA . ASN A 1 172 ? 7.238 16.422 6.078 1 97.75 172 ASN A CA 1
ATOM 1409 C C . ASN A 1 172 ? 7.188 17.797 5.41 1 97.75 172 ASN A C 1
ATOM 1411 O O . ASN A 1 172 ? 8.055 18.125 4.594 1 97.75 172 ASN A O 1
ATOM 1415 N N . TYR A 1 173 ? 6.246 18.578 5.773 1 96.62 173 TYR A N 1
ATOM 1416 C CA . TYR A 1 173 ? 6.078 19.891 5.152 1 96.62 173 TYR A CA 1
ATOM 1417 C C . TYR A 1 173 ? 7.121 20.875 5.672 1 96.62 173 TYR A C 1
ATOM 1419 O O . TYR A 1 173 ? 7.832 21.516 4.887 1 96.62 173 TYR A O 1
ATOM 1427 N N . ASN A 1 174 ? 7.215 20.984 6.949 1 96.75 174 ASN A N 1
ATOM 1428 C CA . ASN A 1 174 ? 8.102 21.953 7.57 1 96.75 174 ASN A CA 1
ATOM 1429 C C . ASN A 1 174 ? 9.562 21.688 7.23 1 96.75 174 ASN A C 1
ATOM 1431 O O . ASN A 1 174 ? 10.305 22.609 6.891 1 96.75 174 ASN A O 1
ATOM 1435 N N . PHE A 1 175 ? 9.992 20.438 7.332 1 97.56 175 PHE A N 1
ATOM 1436 C CA . PHE A 1 175 ? 11.398 20.109 7.086 1 97.56 175 PHE A CA 1
ATOM 1437 C C . PHE A 1 175 ? 11.719 20.203 5.602 1 97.56 175 PHE A C 1
ATOM 1439 O O . PHE A 1 175 ? 12.836 20.578 5.227 1 97.56 175 PHE A O 1
ATOM 1446 N N . ASN A 1 176 ? 10.781 19.844 4.75 1 96.19 176 ASN A N 1
ATOM 1447 C CA . ASN A 1 176 ? 11.008 20.078 3.328 1 96.19 176 ASN A CA 1
ATOM 1448 C C . ASN A 1 176 ? 11.273 21.547 3.029 1 96.19 176 ASN A C 1
ATOM 1450 O O . ASN A 1 176 ? 12.227 21.875 2.316 1 96.19 176 ASN A O 1
ATOM 1454 N N . HIS A 1 177 ? 10.492 22.406 3.598 1 95.5 177 HIS A N 1
ATOM 1455 C CA . HIS A 1 177 ? 10.633 23.844 3.363 1 95.5 177 HIS A CA 1
ATOM 1456 C C . HIS A 1 177 ? 11.859 24.391 4.086 1 95.5 177 HIS A C 1
ATOM 1458 O O . HIS A 1 177 ? 12.414 25.422 3.68 1 95.5 177 HIS A O 1
ATOM 1464 N N . GLY A 1 178 ? 12.281 23.734 5.152 1 96.5 178 GLY A N 1
ATOM 1465 C CA . GLY A 1 178 ? 13.43 24.203 5.914 1 96.5 178 GLY A CA 1
ATOM 1466 C C . GLY A 1 178 ? 14.758 23.781 5.309 1 96.5 178 GLY A C 1
ATOM 1467 O O . GLY A 1 178 ? 15.727 24.547 5.355 1 96.5 178 GLY A O 1
ATOM 1468 N N . PHE A 1 179 ? 14.758 22.562 4.676 1 97 179 PHE A N 1
ATOM 1469 C CA . PHE A 1 179 ? 16.047 21.984 4.34 1 97 179 PHE A CA 1
ATOM 1470 C C . PHE A 1 179 ? 16.188 21.797 2.832 1 97 179 PHE A C 1
ATOM 1472 O O . PHE A 1 179 ? 17.297 21.594 2.322 1 97 179 PHE A O 1
ATOM 1479 N N . ILE A 1 180 ? 15.047 21.812 2.098 1 94.44 180 ILE A N 1
ATOM 1480 C CA . ILE A 1 180 ? 15.109 21.547 0.665 1 94.44 180 ILE A CA 1
ATOM 1481 C C . ILE A 1 180 ? 14.859 22.828 -0.113 1 94.44 180 ILE A C 1
ATOM 1483 O O . ILE A 1 180 ? 15.633 23.188 -1.008 1 94.44 180 ILE A O 1
ATOM 1487 N N . THR A 1 181 ? 13.805 23.609 0.284 1 92.38 181 THR A N 1
ATOM 1488 C CA . THR A 1 181 ? 13.461 24.797 -0.491 1 92.38 181 THR A CA 1
ATOM 1489 C C . THR A 1 181 ? 13.969 26.062 0.196 1 92.38 181 THR A C 1
ATOM 1491 O O . THR A 1 181 ? 13.984 27.141 -0.403 1 92.38 181 THR A O 1
ATOM 1494 N N . ALA A 1 182 ? 14.359 26 1.473 1 93.88 182 ALA A N 1
ATOM 1495 C CA . ALA A 1 182 ? 14.93 27.094 2.268 1 93.88 182 ALA A CA 1
ATOM 1496 C C . ALA A 1 182 ? 13.883 28.156 2.545 1 93.88 182 ALA A C 1
ATOM 1498 O O . ALA A 1 182 ? 14.227 29.328 2.785 1 93.88 182 ALA A O 1
ATOM 1499 N N . MET A 1 183 ? 12.602 27.781 2.576 1 92.81 183 MET A N 1
ATOM 1500 C CA . MET A 1 183 ? 11.523 28.75 2.74 1 92.81 183 MET A CA 1
ATOM 1501 C C . MET A 1 183 ? 11.133 28.891 4.207 1 92.81 183 MET A C 1
ATOM 1503 O O . MET A 1 183 ? 10.508 29.875 4.598 1 92.81 183 MET A O 1
ATOM 1507 N N . HIS A 1 184 ? 11.406 27.875 5.027 1 95.25 184 HIS A N 1
ATOM 1508 C CA . HIS A 1 184 ? 11.211 27.875 6.473 1 95.25 184 HIS A CA 1
ATOM 1509 C C . HIS A 1 184 ? 12.547 27.812 7.211 1 95.25 184 HIS A C 1
ATOM 1511 O O . HIS A 1 184 ? 13.578 27.516 6.605 1 95.25 184 HIS A O 1
ATOM 1517 N N . PRO A 1 185 ? 12.523 28.266 8.516 1 94.44 185 PRO A N 1
ATOM 1518 C CA . PRO A 1 185 ? 13.75 28.031 9.273 1 94.44 185 PRO A CA 1
ATOM 1519 C C . PRO A 1 185 ? 14.203 26.578 9.242 1 94.44 185 PRO A C 1
ATOM 1521 O O . PRO A 1 185 ? 13.367 25.672 9.312 1 94.44 185 PRO A O 1
ATOM 1524 N N . PRO A 1 186 ? 15.484 26.297 9.055 1 94.12 186 PRO A N 1
ATOM 1525 C CA . PRO A 1 186 ? 16.641 27.188 9.156 1 94.12 186 PRO A CA 1
ATOM 1526 C C . PRO A 1 186 ? 16.984 27.859 7.832 1 94.12 186 PRO A C 1
ATOM 1528 O O . PRO A 1 186 ? 17.922 28.656 7.77 1 94.12 186 PRO A O 1
ATOM 1531 N N . GLY A 1 187 ? 16.312 27.438 6.734 1 94 187 GLY A N 1
ATOM 1532 C CA . GLY A 1 187 ? 16.469 28.141 5.477 1 94 187 GLY A CA 1
ATOM 1533 C C . GLY A 1 187 ? 17.672 27.688 4.68 1 94 187 GLY A C 1
ATOM 1534 O O . GLY A 1 187 ? 18.391 28.5 4.098 1 94 187 GLY A O 1
ATOM 1535 N N . VAL A 1 188 ? 17.938 26.375 4.719 1 94.62 188 VAL A N 1
ATOM 1536 C CA . VAL A 1 188 ? 19.078 25.828 4 1 94.62 188 VAL A CA 1
ATOM 1537 C C . VAL A 1 188 ? 18.594 24.891 2.898 1 94.62 188 VAL A C 1
ATOM 1539 O O . VAL A 1 188 ? 17.422 24.5 2.871 1 94.62 188 VAL A O 1
ATOM 1542 N N . LYS A 1 189 ? 19.469 24.594 1.896 1 95 189 LYS A N 1
ATOM 1543 C CA . LYS A 1 189 ? 19.219 23.594 0.856 1 95 189 LYS A CA 1
ATOM 1544 C C . LYS A 1 189 ? 20.266 22.484 0.912 1 95 189 LYS A C 1
ATOM 1546 O O . LYS A 1 189 ? 21.359 22.609 0.359 1 95 189 LYS A O 1
ATOM 1551 N N . ASP A 1 190 ? 19.875 21.406 1.537 1 96.38 190 ASP A N 1
ATOM 1552 C CA . ASP A 1 190 ? 20.781 20.281 1.725 1 96.38 190 ASP A CA 1
ATOM 1553 C C . ASP A 1 190 ? 20.016 19 2.004 1 96.38 190 ASP A C 1
ATOM 1555 O O . ASP A 1 190 ? 19.469 18.812 3.094 1 96.38 190 ASP A O 1
ATOM 1559 N N . ARG A 1 191 ? 20.062 18.062 1.096 1 94.25 191 ARG A N 1
ATOM 1560 C CA . ARG A 1 191 ? 19.266 16.844 1.16 1 94.25 191 ARG A CA 1
ATOM 1561 C C . ARG A 1 191 ? 19.75 15.938 2.285 1 94.25 191 ARG A C 1
ATOM 1563 O O . ARG A 1 191 ? 18.938 15.273 2.939 1 94.25 191 ARG A O 1
ATOM 1570 N N . LYS A 1 192 ? 21.031 15.82 2.439 1 96.69 192 LYS A N 1
ATOM 1571 C CA . LYS A 1 192 ? 21.562 15.008 3.527 1 96.69 192 LYS A CA 1
ATOM 1572 C C . LYS A 1 192 ? 21.109 15.531 4.887 1 96.69 192 LYS A C 1
ATOM 1574 O O . LYS A 1 192 ? 20.656 14.766 5.734 1 96.69 192 LYS A O 1
ATOM 1579 N N . ARG A 1 193 ? 21.203 16.859 5.09 1 97.62 193 ARG A N 1
ATOM 1580 C CA . ARG A 1 193 ? 20.734 17.484 6.324 1 97.62 193 ARG A CA 1
ATOM 1581 C C . ARG A 1 193 ? 19.234 17.266 6.512 1 97.62 193 ARG A C 1
ATOM 1583 O O . ARG A 1 193 ? 18.766 17.094 7.641 1 97.62 193 ARG A O 1
ATOM 1590 N N . PHE A 1 194 ? 18.531 17.266 5.383 1 97.88 194 PHE A N 1
ATOM 1591 C CA . PHE A 1 194 ? 17.094 17.031 5.391 1 97.88 194 PHE A CA 1
ATOM 1592 C C . PHE A 1 194 ? 16.766 15.672 6.008 1 97.88 194 PHE A C 1
ATOM 1594 O O . PHE A 1 194 ? 15.977 15.578 6.945 1 97.88 194 PHE A O 1
ATOM 1601 N N . TYR A 1 195 ? 17.406 14.602 5.523 1 98.19 195 TYR A N 1
ATOM 1602 C CA . TYR A 1 195 ? 17.094 13.25 5.996 1 98.19 195 TYR A CA 1
ATOM 1603 C C . TYR A 1 195 ? 17.656 13.023 7.398 1 98.19 195 TYR A C 1
ATOM 1605 O O . TYR A 1 195 ? 17.047 12.312 8.203 1 98.19 195 TYR A O 1
ATOM 1613 N N . GLU A 1 196 ? 18.797 13.648 7.746 1 98.44 196 GLU A N 1
ATOM 1614 C CA . GLU A 1 196 ? 19.328 13.57 9.094 1 98.44 196 GLU A CA 1
ATOM 1615 C C . GLU A 1 196 ? 18.375 14.188 10.109 1 98.44 196 GLU A C 1
ATOM 1617 O O . GLU A 1 196 ? 18.078 13.578 11.141 1 98.44 196 GLU A O 1
ATOM 1622 N N . ALA A 1 197 ? 17.906 15.383 9.82 1 98.56 197 ALA A N 1
ATOM 1623 C CA . ALA A 1 197 ? 16.984 16.078 10.727 1 98.56 197 ALA A CA 1
ATOM 1624 C C . ALA A 1 197 ? 15.688 15.305 10.883 1 98.56 197 ALA A C 1
ATOM 1626 O O . ALA A 1 197 ? 15.125 15.25 11.984 1 98.56 197 ALA A O 1
ATOM 1627 N N . ASN A 1 198 ? 15.234 14.742 9.789 1 98.62 198 ASN A N 1
ATOM 1628 C CA . ASN A 1 198 ? 14.016 13.953 9.859 1 98.62 198 ASN A CA 1
ATOM 1629 C C . ASN A 1 198 ? 14.188 12.727 10.75 1 98.62 198 ASN A C 1
ATOM 1631 O O . ASN A 1 198 ? 13.281 12.375 11.508 1 98.62 198 ASN A O 1
ATOM 1635 N N . HIS A 1 199 ? 15.32 12.039 10.641 1 98.75 199 HIS A N 1
ATOM 1636 C CA . HIS A 1 199 ? 15.578 10.891 11.492 1 98.75 199 HIS A CA 1
ATOM 1637 C C . HIS A 1 199 ? 15.523 11.273 12.969 1 98.75 199 HIS A C 1
ATOM 1639 O O . HIS A 1 199 ? 14.914 10.578 13.781 1 98.75 199 HIS A O 1
ATOM 1645 N N . ILE A 1 200 ? 16.109 12.352 13.281 1 98.81 200 ILE A N 1
ATOM 1646 C CA . ILE A 1 200 ? 16.125 12.844 14.656 1 98.81 200 ILE A CA 1
ATOM 1647 C C . ILE A 1 200 ? 14.711 13.195 15.102 1 98.81 200 ILE A C 1
ATOM 1649 O O . ILE A 1 200 ? 14.312 12.883 16.219 1 98.81 200 ILE A O 1
ATOM 1653 N N . ALA A 1 201 ? 13.953 13.828 14.227 1 98.75 201 ALA A N 1
ATOM 1654 C CA . ALA A 1 201 ? 12.57 14.172 14.547 1 98.75 201 ALA A CA 1
ATOM 1655 C C . ALA A 1 201 ? 11.734 12.914 14.781 1 98.75 201 ALA A C 1
ATOM 1657 O O . ALA A 1 201 ? 10.859 12.898 15.648 1 98.75 201 ALA A O 1
ATOM 1658 N N . PHE A 1 202 ? 12 11.852 13.977 1 98.81 202 PHE A N 1
ATOM 1659 C CA . PHE A 1 202 ? 11.312 10.586 14.203 1 98.81 202 PHE A CA 1
ATOM 1660 C C . PHE A 1 202 ? 11.625 10.031 15.586 1 98.81 202 PHE A C 1
ATOM 1662 O O . PHE A 1 202 ? 10.742 9.531 16.281 1 98.81 202 PHE A O 1
ATOM 1669 N N . LEU A 1 203 ? 12.891 10.109 15.945 1 98.88 203 LEU A N 1
ATOM 1670 C CA . LEU A 1 203 ? 13.297 9.641 17.266 1 98.88 203 LEU A CA 1
ATOM 1671 C C . LEU A 1 203 ? 12.617 10.453 18.359 1 98.88 203 LEU A C 1
ATOM 1673 O O . LEU A 1 203 ? 12.125 9.891 19.344 1 98.88 203 LEU A O 1
ATOM 1677 N N . ALA A 1 204 ? 12.578 11.75 18.188 1 98.88 204 ALA A N 1
ATOM 1678 C CA . ALA A 1 204 ? 11.922 12.617 19.156 1 98.88 204 ALA A CA 1
ATOM 1679 C C . ALA A 1 204 ? 10.438 12.273 19.266 1 98.88 204 ALA A C 1
ATOM 1681 O O . ALA A 1 204 ? 9.891 12.219 20.375 1 98.88 204 ALA A O 1
ATOM 1682 N N . ASN A 1 205 ? 9.828 12.086 18.188 1 98.81 205 ASN A N 1
ATOM 1683 C CA . ASN A 1 205 ? 8.422 11.688 18.141 1 98.81 205 ASN A CA 1
ATOM 1684 C C . ASN A 1 205 ? 8.188 10.383 18.906 1 98.81 205 ASN A C 1
ATOM 1686 O O . ASN A 1 205 ? 7.262 10.297 19.719 1 98.81 205 ASN A O 1
ATOM 1690 N N . ALA A 1 206 ? 9 9.398 18.594 1 98.81 206 ALA A N 1
ATOM 1691 C CA . ALA A 1 206 ? 8.867 8.086 19.219 1 98.81 206 ALA A CA 1
ATOM 1692 C C . ALA A 1 206 ? 9.062 8.172 20.719 1 98.81 206 ALA A C 1
ATOM 1694 O O . ALA A 1 206 ? 8.328 7.539 21.484 1 98.81 206 ALA A O 1
ATOM 1695 N N . LYS A 1 207 ? 10.031 8.906 21.125 1 98.81 207 LYS A N 1
ATOM 1696 C CA . LYS A 1 207 ? 10.297 9.055 22.547 1 98.81 207 LYS A CA 1
ATOM 1697 C C . LYS A 1 207 ? 9.125 9.734 23.266 1 98.81 207 LYS A C 1
ATOM 1699 O O . LYS A 1 207 ? 8.742 9.328 24.359 1 98.81 207 LYS A O 1
ATOM 1704 N N . ALA A 1 208 ? 8.609 10.758 22.641 1 98.88 208 ALA A N 1
ATOM 1705 C CA . ALA A 1 208 ? 7.453 11.445 23.188 1 98.88 208 ALA A CA 1
ATOM 1706 C C . ALA A 1 208 ? 6.27 10.492 23.359 1 98.88 208 ALA A C 1
ATOM 1708 O O . ALA A 1 208 ? 5.555 10.547 24.359 1 98.88 208 ALA A O 1
ATOM 1709 N N . ILE A 1 209 ? 6.039 9.656 22.406 1 98.81 209 ILE A N 1
ATOM 1710 C CA . ILE A 1 209 ? 4.934 8.703 22.469 1 98.81 209 ILE A CA 1
ATOM 1711 C C . ILE A 1 209 ? 5.188 7.668 23.547 1 98.81 209 ILE A C 1
ATOM 1713 O O . ILE A 1 209 ? 4.27 7.289 24.281 1 98.81 209 ILE A O 1
ATOM 1717 N N . GLU A 1 210 ? 6.418 7.184 23.609 1 98.38 210 GLU A N 1
ATOM 1718 C CA . GLU 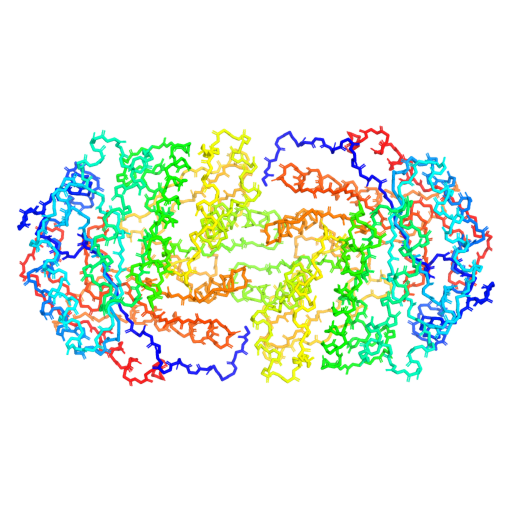A 1 210 ? 6.77 6.262 24.688 1 98.38 210 GLU A CA 1
ATOM 1719 C C . GLU A 1 210 ? 6.445 6.855 26.047 1 98.38 210 GLU A C 1
ATOM 1721 O O . GLU A 1 210 ? 5.824 6.199 26.891 1 98.38 210 GLU A O 1
ATOM 1726 N N . SER A 1 211 ? 6.82 8.109 26.281 1 98.69 211 SER A N 1
ATOM 1727 C CA . SER A 1 211 ? 6.547 8.797 27.531 1 98.69 211 SER A CA 1
ATOM 1728 C C . SER A 1 211 ? 5.051 9.008 27.734 1 98.69 211 SER A C 1
ATOM 1730 O O . SER A 1 211 ? 4.555 8.953 28.859 1 98.69 211 SER A O 1
ATOM 1732 N N . PHE A 1 212 ? 4.395 9.258 26.703 1 98.81 212 PHE A N 1
ATOM 1733 C CA . PHE A 1 212 ? 2.953 9.484 26.75 1 98.81 212 PHE A CA 1
ATOM 1734 C C . PHE A 1 212 ? 2.242 8.312 27.406 1 98.81 212 PHE A C 1
ATOM 1736 O O . PHE A 1 212 ? 1.32 8.5 28.203 1 98.81 212 PHE A O 1
ATOM 1743 N N . ARG A 1 213 ? 2.652 7.117 27.125 1 98.19 213 ARG A N 1
ATOM 1744 C CA . ARG A 1 213 ? 2.043 5.902 27.656 1 98.19 213 ARG A CA 1
ATOM 1745 C C . ARG A 1 213 ? 2.123 5.879 29.188 1 98.19 213 ARG A C 1
ATOM 1747 O O . ARG A 1 213 ? 1.232 5.348 29.859 1 98.19 213 ARG A O 1
ATOM 1754 N N . GLU A 1 214 ? 3.1 6.438 29.641 1 98 214 GLU A N 1
ATOM 1755 C CA . GLU A 1 214 ? 3.328 6.449 31.078 1 98 214 GLU A CA 1
ATOM 1756 C C . GLU A 1 214 ? 2.508 7.543 31.75 1 98 214 GLU A C 1
ATOM 1758 O O . GLU A 1 214 ? 1.909 7.312 32.812 1 98 214 GLU A O 1
ATOM 1763 N N . TYR A 1 215 ? 2.428 8.688 31.172 1 98.5 215 TYR A N 1
ATOM 1764 C CA . TYR A 1 215 ? 1.916 9.852 31.875 1 98.5 215 TYR A CA 1
ATOM 1765 C C . TYR A 1 215 ? 0.447 10.094 31.547 1 98.5 215 TYR A C 1
ATOM 1767 O O . TYR A 1 215 ? -0.273 10.734 32.312 1 98.5 215 TYR A O 1
ATOM 1775 N N . VAL A 1 216 ? 0.014 9.641 30.391 1 98.44 216 VAL A N 1
ATOM 1776 C CA . VAL A 1 216 ? -1.379 9.781 29.984 1 98.44 216 VAL A CA 1
ATOM 1777 C C . VAL A 1 216 ? -1.912 8.445 29.484 1 98.44 216 VAL A C 1
ATOM 1779 O O . VAL A 1 216 ? -2.334 8.336 28.328 1 98.44 216 VAL A O 1
ATOM 1782 N N . PRO A 1 217 ? -2.051 7.449 30.266 1 96.94 217 PRO A N 1
ATOM 1783 C CA . PRO A 1 217 ? -2.336 6.078 29.844 1 96.94 217 PRO A CA 1
ATOM 1784 C C . PRO A 1 217 ? -3.699 5.941 29.172 1 96.94 217 PRO A C 1
ATOM 1786 O O . PRO A 1 217 ? -3.902 5.035 28.359 1 96.94 217 PRO A O 1
ATOM 1789 N N . GLU A 1 218 ? -4.594 6.859 29.422 1 96.88 218 GLU A N 1
ATOM 1790 C CA . GLU A 1 218 ? -5.93 6.73 28.828 1 96.88 218 GLU A CA 1
ATOM 1791 C C . GLU A 1 218 ? -6.082 7.617 27.594 1 96.88 218 GLU A C 1
ATOM 1793 O O . GLU A 1 218 ? -7.137 7.625 26.969 1 96.88 218 GLU A O 1
ATOM 1798 N N . GLY A 1 219 ? -5.035 8.367 27.312 1 98.44 219 GLY A N 1
ATOM 1799 C CA . GLY A 1 219 ? -5.09 9.273 26.172 1 98.44 219 GLY A CA 1
ATOM 1800 C C . GLY A 1 219 ? -4.762 8.594 24.859 1 98.44 219 GLY A C 1
ATOM 1801 O O . GLY A 1 219 ? -4.41 7.41 24.844 1 98.44 219 GLY A O 1
ATOM 1802 N N . LYS A 1 220 ? -4.98 9.227 23.75 1 98.81 220 LYS A N 1
ATOM 1803 C CA . LYS A 1 220 ? -4.609 8.82 22.406 1 98.81 220 LYS A CA 1
ATOM 1804 C C . LYS A 1 220 ? -3.645 9.828 21.781 1 98.81 220 LYS A C 1
ATOM 1806 O O . LYS A 1 220 ? -3.789 11.031 21.969 1 98.81 220 LYS A O 1
ATOM 1811 N N . ILE A 1 221 ? -2.699 9.297 21.094 1 98.88 221 ILE A N 1
ATOM 1812 C CA . ILE A 1 221 ? -1.683 10.195 20.547 1 98.88 221 ILE A CA 1
ATOM 1813 C C . ILE A 1 221 ? -1.273 9.727 19.156 1 98.88 221 ILE A C 1
ATOM 1815 O O . ILE A 1 221 ? -1.3 8.531 18.859 1 98.88 221 ILE A O 1
ATOM 1819 N N . GLY A 1 222 ? -1 10.609 18.281 1 98.62 222 GLY A N 1
ATOM 1820 C CA . GLY A 1 222 ? -0.443 10.328 16.969 1 98.62 222 GLY A CA 1
ATOM 1821 C C . GLY A 1 222 ? 0.064 11.57 16.25 1 98.62 222 GLY A C 1
ATOM 1822 O O . GLY A 1 222 ? -0.377 12.688 16.547 1 98.62 222 GLY A O 1
ATOM 1823 N N . PRO A 1 223 ? 0.986 11.383 15.344 1 98.56 223 PRO A N 1
ATOM 1824 C CA . PRO A 1 223 ? 1.439 12.516 14.539 1 98.56 223 PRO A CA 1
ATOM 1825 C C . PRO A 1 223 ? 0.415 12.945 13.492 1 98.56 223 PRO A C 1
ATOM 1827 O O . PRO A 1 223 ? -0.525 12.195 13.203 1 98.56 223 PRO A O 1
ATOM 1830 N N . SER A 1 224 ? 0.535 14.133 13.055 1 98.62 224 SER A N 1
ATOM 1831 C CA . SER A 1 224 ? -0.271 14.633 11.953 1 98.62 224 SER A CA 1
ATOM 1832 C C . SER A 1 224 ? 0.568 14.797 10.688 1 98.62 224 SER A C 1
ATOM 1834 O O . SER A 1 224 ? 1.559 15.531 10.688 1 98.62 224 SER A O 1
ATOM 1836 N N . PHE A 1 225 ? 0.184 14.172 9.672 1 98.62 225 PHE A N 1
ATOM 1837 C CA . PHE A 1 225 ? 0.951 14.102 8.438 1 98.62 225 PHE A CA 1
ATOM 1838 C C . PHE A 1 225 ? 0.299 14.953 7.348 1 98.62 225 PHE A C 1
ATOM 1840 O O . PHE A 1 225 ? -0.905 14.844 7.109 1 98.62 225 PHE A O 1
ATOM 1847 N N . ALA A 1 226 ? 1.111 15.93 6.754 1 98.62 226 ALA A N 1
ATOM 1848 C CA . ALA A 1 226 ? 0.637 16.594 5.543 1 98.62 226 ALA A CA 1
ATOM 1849 C C . ALA A 1 226 ? 0.572 15.617 4.371 1 98.62 226 ALA A C 1
ATOM 1851 O O . ALA A 1 226 ? 1.578 15.367 3.703 1 98.62 226 ALA A O 1
ATOM 1852 N N . TYR A 1 227 ? -0.567 15.211 4.113 1 98.5 227 TYR A N 1
ATOM 1853 C CA . TYR A 1 227 ? -0.706 14.094 3.191 1 98.5 227 TYR A CA 1
ATOM 1854 C C . TYR A 1 227 ? -1.219 14.562 1.835 1 98.5 227 TYR A C 1
ATOM 1856 O O . TYR A 1 227 ? -2.314 15.117 1.737 1 98.5 227 TYR A O 1
ATOM 1864 N N . SER A 1 228 ? -0.474 14.406 0.809 1 98.56 228 SER A N 1
ATOM 1865 C CA . SER A 1 228 ? -0.876 14.578 -0.583 1 98.56 228 SER A CA 1
ATOM 1866 C C . SER A 1 228 ? -0.837 13.25 -1.339 1 98.56 228 SER A C 1
ATOM 1868 O O . SER A 1 228 ? 0.19 12.891 -1.916 1 98.56 228 SER A O 1
ATOM 1870 N N . PRO A 1 229 ? -1.982 12.609 -1.417 1 98.69 229 PRO A N 1
ATOM 1871 C CA . PRO A 1 229 ? -1.98 11.344 -2.158 1 98.69 229 PRO A CA 1
ATOM 1872 C C . PRO A 1 229 ? -1.461 11.5 -3.586 1 98.69 229 PRO A C 1
ATOM 1874 O O . PRO A 1 229 ? -1.841 12.445 -4.285 1 98.69 229 PRO A O 1
ATOM 1877 N N . ALA A 1 230 ? -0.611 10.578 -4.027 1 98.75 230 ALA A N 1
ATOM 1878 C CA . ALA A 1 230 ? -0.034 10.617 -5.367 1 98.75 230 ALA A CA 1
ATOM 1879 C C . ALA A 1 230 ? -0.959 9.961 -6.383 1 98.75 230 ALA A C 1
ATOM 1881 O O . ALA A 1 230 ? -1.614 8.961 -6.078 1 98.75 230 ALA A O 1
ATOM 1882 N N . TYR A 1 231 ? -1.032 10.562 -7.523 1 98.88 231 TYR A N 1
ATOM 1883 C CA . TYR A 1 231 ? -1.689 9.984 -8.695 1 98.88 231 TYR A CA 1
ATOM 1884 C C . TYR A 1 231 ? -0.693 9.766 -9.82 1 98.88 231 TYR A C 1
ATOM 1886 O O . TYR A 1 231 ? 0.208 10.578 -10.031 1 98.88 231 TYR A O 1
ATOM 1894 N N . PRO A 1 232 ? -0.797 8.578 -10.555 1 98.88 232 PRO A N 1
ATOM 1895 C CA . PRO A 1 232 ? -0.121 8.555 -11.852 1 98.88 232 PRO A CA 1
ATOM 1896 C C . PRO A 1 232 ? -0.825 9.414 -12.898 1 98.88 232 PRO A C 1
ATOM 1898 O O . PRO A 1 232 ? -2.057 9.5 -12.914 1 98.88 232 PRO A O 1
ATOM 1901 N N . LEU A 1 233 ? -0.056 10.016 -13.766 1 98.75 233 LEU A N 1
ATOM 1902 C CA . LEU A 1 233 ? -0.641 10.844 -14.82 1 98.75 233 LEU A CA 1
ATOM 1903 C C . LEU A 1 233 ? -1.509 10.008 -15.75 1 98.75 233 LEU A C 1
ATOM 1905 O O . LEU A 1 233 ? -2.551 10.469 -16.219 1 98.75 233 LEU A O 1
ATOM 1909 N N . SER A 1 234 ? -1.079 8.773 -16.062 1 98.5 234 SER A N 1
ATOM 1910 C CA . SER A 1 234 ? -1.753 7.879 -17 1 98.5 234 SER A CA 1
ATOM 1911 C C . SER A 1 234 ? -1.494 6.418 -16.656 1 98.5 234 SER A C 1
ATOM 1913 O O . SER A 1 234 ? -0.822 6.117 -15.664 1 98.5 234 SER A O 1
ATOM 1915 N N . SER A 1 235 ? -2.08 5.496 -17.484 1 98.69 235 SER A N 1
ATOM 1916 C CA . SER A 1 235 ? -1.877 4.066 -17.281 1 98.69 235 SER A CA 1
ATOM 1917 C C . SER A 1 235 ? -0.591 3.586 -17.938 1 98.69 235 SER A C 1
ATOM 1919 O O . SER A 1 235 ? -0.338 2.381 -18.016 1 98.69 235 SER A O 1
ATOM 1921 N N . HIS A 1 236 ? 0.172 4.531 -18.5 1 98.62 236 HIS A N 1
ATOM 1922 C CA . HIS A 1 236 ? 1.483 4.145 -19.016 1 98.62 236 HIS A CA 1
ATOM 1923 C C . HIS A 1 236 ? 2.357 3.574 -17.891 1 98.62 236 HIS A C 1
ATOM 1925 O O . HIS A 1 236 ? 2.5 4.188 -16.844 1 98.62 236 HIS A O 1
ATOM 1931 N N . PRO A 1 237 ? 3.025 2.418 -18.125 1 98.5 237 PRO A N 1
ATOM 1932 C CA . PRO A 1 237 ? 3.785 1.769 -17.047 1 98.5 237 PRO A CA 1
ATOM 1933 C C . PRO A 1 237 ? 4.836 2.688 -16.438 1 98.5 237 PRO A C 1
ATOM 1935 O O . PRO A 1 237 ? 5.09 2.619 -15.227 1 98.5 237 PRO A O 1
ATOM 1938 N N . GLU A 1 238 ? 5.422 3.561 -17.203 1 98.19 238 GLU A N 1
ATOM 1939 C CA . GLU A 1 238 ? 6.441 4.469 -16.688 1 98.19 238 GLU A CA 1
ATOM 1940 C C . GLU A 1 238 ? 5.828 5.516 -15.758 1 98.19 238 GLU A C 1
ATOM 1942 O O . GLU A 1 238 ? 6.465 5.953 -14.805 1 98.19 238 GLU A O 1
ATOM 1947 N N . ASP A 1 239 ? 4.594 5.969 -16.078 1 98.5 239 ASP A N 1
ATOM 1948 C CA . ASP A 1 239 ? 3.875 6.871 -15.188 1 98.5 239 ASP A CA 1
ATOM 1949 C C . ASP A 1 239 ? 3.494 6.164 -13.891 1 98.5 239 ASP A C 1
ATOM 1951 O O . ASP A 1 239 ? 3.527 6.766 -12.812 1 98.5 239 ASP A O 1
ATOM 1955 N N . ILE A 1 240 ? 3.096 4.859 -14.039 1 98.75 240 ILE A N 1
ATOM 1956 C CA . ILE A 1 240 ? 2.771 4.07 -12.852 1 98.75 240 ILE A CA 1
ATOM 1957 C C . ILE A 1 240 ? 4.008 3.936 -11.969 1 98.75 240 ILE A C 1
ATOM 1959 O O . ILE A 1 240 ? 3.92 4.07 -10.742 1 98.75 240 ILE A O 1
ATOM 1963 N N . LEU A 1 241 ? 5.133 3.637 -12.578 1 98.31 241 LEU A N 1
ATOM 1964 C CA . LEU A 1 241 ? 6.371 3.508 -11.828 1 98.31 241 LEU A CA 1
ATOM 1965 C C . LEU A 1 241 ? 6.723 4.816 -11.133 1 98.31 241 LEU A C 1
ATOM 1967 O O . LEU A 1 241 ? 7.16 4.816 -9.977 1 98.31 241 LEU A O 1
ATOM 1971 N N . ALA A 1 242 ? 6.586 5.961 -11.828 1 98.38 242 ALA A N 1
ATOM 1972 C CA . ALA A 1 242 ? 6.824 7.273 -11.234 1 98.38 242 ALA A CA 1
ATOM 1973 C C . ALA A 1 242 ? 5.895 7.516 -10.047 1 98.38 242 ALA A C 1
ATOM 1975 O O . ALA A 1 242 ? 6.309 8.07 -9.031 1 98.38 242 ALA A O 1
ATOM 1976 N N . PHE A 1 243 ? 4.672 7.145 -10.219 1 98.62 243 PHE A N 1
ATOM 1977 C CA . PHE A 1 243 ? 3.699 7.211 -9.141 1 98.62 243 PHE A CA 1
ATOM 1978 C C . PHE A 1 243 ? 4.164 6.395 -7.938 1 98.62 243 PHE A C 1
ATOM 1980 O O . PHE A 1 243 ? 4.078 6.855 -6.797 1 98.62 243 PHE A O 1
ATOM 1987 N N . GLU A 1 244 ? 4.605 5.137 -8.164 1 98.31 244 GLU A N 1
ATOM 1988 C CA . GLU A 1 244 ? 5.129 4.305 -7.078 1 98.31 244 GLU A CA 1
ATOM 1989 C C . GLU A 1 244 ? 6.27 5.008 -6.348 1 98.31 244 GLU A C 1
ATOM 1991 O O . GLU A 1 244 ? 6.32 5.004 -5.117 1 98.31 244 GLU A O 1
ATOM 1996 N N . ASN A 1 245 ? 7.199 5.574 -7.121 1 97.81 245 ASN A N 1
ATOM 1997 C CA . ASN A 1 245 ? 8.305 6.32 -6.539 1 97.81 245 ASN A CA 1
ATOM 1998 C C . ASN A 1 245 ? 7.812 7.477 -5.672 1 97.81 245 ASN A C 1
ATOM 2000 O O . ASN A 1 245 ? 8.281 7.66 -4.551 1 97.81 245 ASN A O 1
ATOM 2004 N N . ALA A 1 246 ? 6.898 8.219 -6.227 1 98 246 ALA A N 1
ATOM 2005 C CA . ALA A 1 246 ? 6.387 9.391 -5.523 1 98 246 ALA A CA 1
ATOM 2006 C C . ALA A 1 246 ? 5.73 8.992 -4.203 1 98 246 ALA A C 1
ATOM 2008 O O . ALA A 1 246 ? 5.965 9.625 -3.17 1 98 246 ALA A O 1
ATOM 2009 N N . GLU A 1 247 ? 4.871 7.945 -4.266 1 97.88 247 GLU A N 1
ATOM 2010 C CA . GLU A 1 247 ? 4.207 7.488 -3.047 1 97.88 247 GLU A CA 1
ATOM 2011 C C . GLU A 1 247 ? 5.223 7.047 -1.999 1 97.88 247 GLU A C 1
ATOM 2013 O O . GLU A 1 247 ? 5.055 7.316 -0.809 1 97.88 247 GLU A O 1
ATOM 2018 N N . GLU A 1 248 ? 6.297 6.414 -2.383 1 97.31 248 GLU A N 1
ATOM 2019 C CA . GLU A 1 248 ? 7.34 5.918 -1.488 1 97.31 248 GLU A CA 1
ATOM 2020 C C . GLU A 1 248 ? 8.125 7.066 -0.87 1 97.31 248 GLU A C 1
ATOM 2022 O O . GLU A 1 248 ? 8.352 7.09 0.342 1 97.31 248 GLU A O 1
ATOM 2027 N N . PHE A 1 249 ? 8.492 8.023 -1.692 1 96.19 249 PHE A N 1
ATOM 2028 C CA . PHE A 1 249 ? 9.422 9.062 -1.258 1 96.19 249 PHE A CA 1
ATOM 2029 C C . PHE A 1 249 ? 8.688 10.18 -0.531 1 96.19 249 PHE A C 1
ATOM 2031 O O . PHE A 1 249 ? 9.227 10.797 0.388 1 96.19 249 PHE A O 1
ATOM 2038 N N . THR A 1 250 ? 7.426 10.414 -0.947 1 97.06 250 THR A N 1
ATOM 2039 C CA . THR A 1 250 ? 6.789 11.625 -0.445 1 97.06 250 THR A CA 1
ATOM 2040 C C . THR A 1 250 ? 5.758 11.289 0.629 1 97.06 250 THR A C 1
ATOM 2042 O O . THR A 1 250 ? 5.332 12.164 1.385 1 97.06 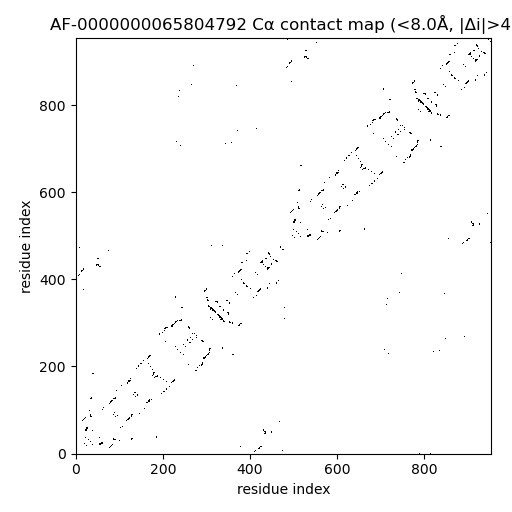250 THR A O 1
ATOM 2045 N N . ASN A 1 251 ? 5.344 10.023 0.743 1 98.31 251 ASN A N 1
ATOM 2046 C CA . ASN A 1 251 ? 4.301 9.68 1.705 1 98.31 251 ASN A CA 1
ATOM 2047 C C . ASN A 1 251 ? 4.738 8.539 2.615 1 98.31 251 ASN A C 1
ATOM 2049 O O . ASN A 1 251 ? 4.91 8.727 3.82 1 98.31 251 ASN A O 1
ATOM 2053 N N . ASN A 1 252 ? 5.094 7.367 2.014 1 97.62 252 ASN A N 1
ATOM 2054 C CA . ASN A 1 252 ? 5.402 6.176 2.799 1 97.62 252 ASN A CA 1
ATOM 2055 C C . ASN A 1 252 ? 6.648 6.375 3.652 1 97.62 252 ASN A C 1
ATOM 2057 O O . ASN A 1 252 ? 6.77 5.797 4.734 1 97.62 252 ASN A O 1
ATOM 2061 N N . TRP A 1 253 ? 7.551 7.223 3.197 1 97.31 253 TRP A N 1
ATOM 2062 C CA . TRP A 1 253 ? 8.766 7.508 3.951 1 97.31 253 TRP A CA 1
ATOM 2063 C C . TRP A 1 253 ? 8.438 7.934 5.379 1 97.31 253 TRP A C 1
ATOM 2065 O O . TRP A 1 253 ? 9.047 7.445 6.336 1 97.31 253 TRP A O 1
ATOM 2075 N N . TRP A 1 254 ? 7.461 8.766 5.527 1 98.25 254 TRP A N 1
ATOM 2076 C CA . TRP A 1 254 ? 7.09 9.297 6.836 1 98.25 254 TRP A CA 1
ATOM 2077 C C . TRP A 1 254 ? 6.105 8.375 7.543 1 98.25 254 TRP A C 1
ATOM 2079 O O . TRP A 1 254 ? 6.27 8.07 8.727 1 98.25 254 TRP A O 1
ATOM 2089 N N . LEU A 1 255 ? 5.117 7.906 6.797 1 98.56 255 LEU A N 1
ATOM 2090 C CA . LEU A 1 255 ? 4.039 7.137 7.418 1 98.56 255 LEU A CA 1
ATOM 2091 C C . LEU A 1 255 ? 4.551 5.789 7.914 1 98.56 255 LEU A C 1
ATOM 2093 O O . LEU A 1 255 ? 4.125 5.309 8.969 1 98.56 255 LEU A O 1
ATOM 2097 N N . ASP A 1 256 ? 5.5 5.125 7.129 1 98.12 256 ASP A N 1
ATOM 2098 C CA . ASP A 1 256 ? 6.094 3.883 7.617 1 98.12 256 ASP A CA 1
ATOM 2099 C C . ASP A 1 256 ? 6.867 4.117 8.914 1 98.12 256 ASP A C 1
ATOM 2101 O O . ASP A 1 256 ? 6.809 3.301 9.836 1 98.12 256 ASP A O 1
ATOM 2105 N N . MET A 1 257 ? 7.574 5.215 9 1 97.94 257 MET A N 1
ATOM 2106 C CA . MET A 1 257 ? 8.359 5.531 10.188 1 97.94 257 MET A CA 1
ATOM 2107 C C . MET A 1 257 ? 7.449 5.82 11.375 1 97.94 257 MET A C 1
ATOM 2109 O O . MET A 1 257 ? 7.719 5.371 12.492 1 97.94 257 MET A O 1
ATOM 2113 N N . TYR A 1 258 ? 6.379 6.535 11.094 1 98.44 258 TYR A N 1
ATOM 2114 C CA . TYR A 1 258 ? 5.438 6.859 12.156 1 98.44 258 TYR A CA 1
ATOM 2115 C C . TYR A 1 258 ? 4.715 5.613 12.648 1 98.44 258 TYR A C 1
ATOM 2117 O O . TYR A 1 258 ? 4.559 5.41 13.852 1 98.44 258 TYR A O 1
ATOM 2125 N N . CYS A 1 259 ? 4.277 4.773 11.703 1 98.25 259 CYS A N 1
ATOM 2126 C CA . CYS A 1 259 ? 3.303 3.74 12.031 1 98.25 259 CYS A CA 1
ATOM 2127 C C . CYS A 1 259 ? 3.994 2.418 12.344 1 98.25 259 CYS A C 1
ATOM 2129 O O . CYS A 1 259 ? 3.498 1.626 13.148 1 98.25 259 CYS A O 1
ATOM 2131 N N . TRP A 1 260 ? 5.16 2.186 11.641 1 97.06 260 TRP A N 1
ATOM 2132 C CA . TRP A 1 260 ? 5.82 0.894 11.789 1 97.06 260 TRP A CA 1
ATOM 2133 C C . TRP A 1 260 ? 7.168 1.045 12.477 1 97.06 260 TRP A C 1
ATOM 2135 O O . TRP A 1 260 ? 7.707 0.079 13.023 1 97.06 260 TRP A O 1
ATOM 2145 N N . GLY A 1 261 ? 7.766 2.215 12.5 1 97.5 261 GLY A N 1
ATOM 2146 C CA . GLY A 1 261 ? 9.078 2.439 13.078 1 97.5 261 GLY A CA 1
ATOM 2147 C C . GLY A 1 261 ? 10.203 1.86 12.242 1 97.5 261 GLY A C 1
ATOM 2148 O O . GLY A 1 261 ? 11.273 1.536 12.773 1 97.5 261 GLY A O 1
ATOM 2149 N N . THR A 1 262 ? 9.938 1.651 10.984 1 96 262 THR A N 1
ATOM 2150 C CA . THR A 1 262 ? 10.953 1.135 10.078 1 96 262 THR A CA 1
ATOM 2151 C C . THR A 1 262 ? 10.969 1.923 8.773 1 96 262 THR A C 1
ATOM 2153 O O . THR A 1 262 ? 9.922 2.363 8.297 1 96 262 THR A O 1
ATOM 2156 N N . TYR A 1 263 ? 12.125 2.09 8.211 1 96.75 263 TYR A N 1
ATOM 2157 C CA . TYR A 1 263 ? 12.258 2.791 6.938 1 96.75 263 TYR A CA 1
ATOM 2158 C C . TYR A 1 263 ? 11.734 1.941 5.789 1 96.75 263 TYR A C 1
ATOM 2160 O O . TYR A 1 263 ? 11.93 0.724 5.766 1 96.75 263 TYR A O 1
ATOM 2168 N N . PRO A 1 264 ? 11.016 2.561 4.812 1 96.44 264 PRO A N 1
ATOM 2169 C CA . PRO A 1 264 ? 10.695 1.813 3.592 1 96.44 264 PRO A CA 1
ATOM 2170 C C . PRO A 1 264 ? 11.945 1.37 2.832 1 96.44 264 PRO A C 1
ATOM 2172 O O . PRO A 1 264 ? 12.852 2.18 2.594 1 96.44 264 PRO A O 1
ATOM 2175 N N . GLN A 1 265 ? 12 0.206 2.402 1 95.38 265 GLN A N 1
ATOM 2176 C CA . GLN A 1 265 ? 13.195 -0.451 1.877 1 95.38 265 GLN A CA 1
ATOM 2177 C C . GLN A 1 265 ? 13.633 0.178 0.558 1 95.38 265 GLN A C 1
ATOM 2179 O O . GLN A 1 265 ? 14.82 0.447 0.356 1 95.38 265 GLN A O 1
ATOM 2184 N N . ILE A 1 266 ? 12.688 0.472 -0.293 1 95.31 266 ILE A N 1
ATOM 2185 C CA . ILE A 1 266 ? 13.008 0.882 -1.657 1 95.31 266 ILE A CA 1
ATOM 2186 C C . ILE A 1 266 ? 13.602 2.287 -1.649 1 95.31 266 ILE A C 1
ATOM 2188 O O . ILE A 1 266 ? 14.711 2.498 -2.145 1 95.31 266 ILE A O 1
ATOM 2192 N N . PRO A 1 267 ? 12.914 3.234 -1.05 1 95.5 267 PRO A N 1
ATOM 2193 C CA . PRO A 1 267 ? 13.555 4.551 -1.027 1 95.5 267 PRO A CA 1
ATOM 2194 C C . PRO A 1 267 ? 14.828 4.57 -0.189 1 95.5 267 PRO A C 1
ATOM 2196 O O . PRO A 1 267 ? 15.766 5.312 -0.499 1 95.5 267 PRO A O 1
ATOM 2199 N N . PHE A 1 268 ? 14.914 3.818 0.88 1 96.56 268 PHE A N 1
ATOM 2200 C CA . PHE A 1 268 ? 16.109 3.807 1.717 1 96.56 268 PHE A CA 1
ATOM 2201 C C . PHE A 1 268 ? 17.328 3.344 0.92 1 96.56 268 PHE A C 1
ATOM 2203 O O . PHE A 1 268 ? 18.406 3.902 1.06 1 96.56 268 PHE A O 1
ATOM 2210 N N . ARG A 1 269 ? 17.156 2.301 0.107 1 94.12 269 ARG A N 1
ATOM 2211 C CA . ARG A 1 269 ? 18.234 1.819 -0.754 1 94.12 269 ARG A CA 1
ATOM 2212 C C . ARG A 1 269 ? 18.719 2.924 -1.684 1 94.12 269 ARG A C 1
ATOM 2214 O O . ARG A 1 269 ? 19.922 3.064 -1.905 1 94.12 269 ARG A O 1
ATOM 2221 N N . CYS A 1 270 ? 17.797 3.652 -2.236 1 91.81 270 CYS A N 1
ATOM 2222 C CA . CYS A 1 270 ? 18.141 4.777 -3.102 1 91.81 270 CYS A CA 1
ATOM 2223 C C . CYS A 1 270 ? 18.953 5.816 -2.346 1 91.81 270 CYS A C 1
ATOM 2225 O O . CYS A 1 270 ? 19.953 6.324 -2.861 1 91.81 270 CYS A O 1
ATOM 2227 N N . LEU A 1 271 ? 18.531 6.141 -1.1 1 94.5 271 LEU A N 1
ATOM 2228 C CA . LEU A 1 271 ? 19.234 7.133 -0.29 1 94.5 271 LEU A CA 1
ATOM 2229 C C . LEU A 1 271 ? 20.641 6.672 0.031 1 94.5 271 LEU A C 1
ATOM 2231 O O . LEU A 1 271 ? 21.578 7.477 0.032 1 94.5 271 LEU A O 1
ATOM 2235 N N . GLU A 1 272 ? 20.766 5.398 0.314 1 94.56 272 GLU A N 1
ATOM 2236 C CA . GLU A 1 272 ? 22.078 4.844 0.586 1 94.56 272 GLU A CA 1
ATOM 2237 C C . GLU A 1 272 ? 23.016 5.031 -0.607 1 94.56 272 GLU A C 1
ATOM 2239 O O . GLU A 1 272 ? 24.156 5.457 -0.446 1 94.56 272 GLU A O 1
ATOM 2244 N N . LYS A 1 273 ? 22.531 4.758 -1.727 1 90.5 273 LYS A N 1
ATOM 2245 C CA . LYS A 1 273 ? 23.344 4.859 -2.945 1 90.5 273 LYS A CA 1
ATOM 2246 C C . LYS A 1 273 ? 23.734 6.305 -3.221 1 90.5 273 LYS A C 1
ATOM 2248 O O . LYS A 1 273 ? 24.812 6.562 -3.758 1 90.5 273 LYS A O 1
ATOM 2253 N N . GLN A 1 274 ? 22.891 7.23 -2.818 1 89.69 274 GLN A N 1
ATOM 2254 C CA . GLN A 1 274 ? 23.125 8.648 -3.088 1 89.69 274 GLN A CA 1
ATOM 2255 C C . GLN A 1 274 ? 23.938 9.289 -1.962 1 89.69 274 GLN A C 1
ATOM 2257 O O . GLN A 1 274 ? 24.359 10.438 -2.076 1 89.69 274 GLN A O 1
ATOM 2262 N N . GLY A 1 275 ? 24.078 8.562 -0.891 1 93.75 275 GLY A N 1
ATOM 2263 C CA . GLY A 1 275 ? 24.766 9.117 0.264 1 93.75 275 GLY A CA 1
ATOM 2264 C C . GLY A 1 275 ? 23.891 10.047 1.09 1 93.75 275 GLY A C 1
ATOM 2265 O O . GLY A 1 275 ? 24.406 10.883 1.841 1 93.75 275 GLY A O 1
ATOM 2266 N N . TRP A 1 276 ? 22.516 9.914 0.951 1 95.56 276 TRP A N 1
ATOM 2267 C CA . TRP A 1 276 ? 21.594 10.812 1.628 1 95.56 276 TRP A CA 1
ATOM 2268 C C . TRP A 1 276 ? 20.984 10.141 2.854 1 95.56 276 TRP A C 1
ATOM 2270 O O . TRP A 1 276 ? 20.328 10.797 3.666 1 95.56 276 TRP A O 1
ATOM 2280 N N . ALA A 1 277 ? 21.188 8.789 3.055 1 97.06 277 ALA A N 1
ATOM 2281 C CA . ALA A 1 277 ? 20.562 8.07 4.16 1 97.06 277 ALA A CA 1
ATOM 2282 C C . ALA A 1 277 ? 20.953 8.672 5.504 1 97.06 277 ALA A C 1
ATOM 2284 O O . ALA A 1 277 ? 22.109 9.086 5.695 1 97.06 277 ALA A O 1
ATOM 2285 N N . PRO A 1 278 ? 20.016 8.75 6.395 1 98 278 PRO A N 1
ATOM 2286 C CA . PRO A 1 278 ? 20.359 9.273 7.715 1 98 278 PRO A CA 1
ATOM 2287 C C . PRO A 1 278 ? 21.297 8.359 8.492 1 98 278 PRO A C 1
ATOM 2289 O O . PRO A 1 278 ? 21.375 7.16 8.211 1 98 278 PRO A O 1
ATOM 2292 N N . THR A 1 279 ? 22.031 8.953 9.43 1 98.06 279 THR A N 1
ATOM 2293 C CA . THR A 1 279 ? 22.859 8.18 10.352 1 98.06 279 THR A CA 1
ATOM 2294 C C . THR A 1 279 ? 21.984 7.5 11.414 1 98.06 279 THR A C 1
ATOM 2296 O O . THR A 1 279 ? 21.266 8.172 12.156 1 98.06 279 THR A O 1
ATOM 2299 N N . ILE A 1 280 ? 22.031 6.227 11.461 1 98.19 280 ILE A N 1
ATOM 2300 C CA . ILE A 1 280 ? 21.266 5.449 12.43 1 98.19 280 ILE A CA 1
ATOM 2301 C C . ILE A 1 280 ? 22.203 4.938 13.531 1 98.19 280 ILE A C 1
ATOM 2303 O O . ILE A 1 280 ? 23.156 4.211 13.25 1 98.19 280 ILE A O 1
ATOM 2307 N N . GLU A 1 281 ? 21.984 5.305 14.68 1 98.31 281 GLU A N 1
ATOM 2308 C CA . GLU A 1 281 ? 22.797 4.875 15.812 1 98.31 281 GLU A CA 1
ATOM 2309 C C . GLU A 1 281 ? 22.172 3.693 16.531 1 98.31 281 GLU A C 1
ATOM 2311 O O . GLU A 1 281 ? 20.984 3.4 16.344 1 98.31 281 GLU A O 1
ATOM 2316 N N . ALA A 1 282 ? 23.016 3.002 17.359 1 97.88 282 ALA A N 1
ATOM 2317 C CA . ALA A 1 282 ? 22.516 1.879 18.156 1 97.88 282 ALA A CA 1
ATOM 2318 C C . ALA A 1 282 ? 21.344 2.303 19.031 1 97.88 282 ALA A C 1
ATOM 2320 O O . ALA A 1 282 ? 21.406 3.334 19.703 1 97.88 282 ALA A O 1
ATOM 2321 N N . GLY A 1 283 ? 20.266 1.55 18.953 1 98.19 283 GLY A N 1
ATOM 2322 C CA . GLY A 1 283 ? 19.109 1.812 19.781 1 98.19 283 GLY A CA 1
ATOM 2323 C C . GLY A 1 283 ? 18.031 2.633 19.094 1 98.19 283 GLY A C 1
ATOM 2324 O O . GLY A 1 283 ? 16.891 2.668 19.531 1 98.19 283 GLY A O 1
ATOM 2325 N N . ASP A 1 284 ? 18.422 3.311 18.016 1 98.56 284 ASP A N 1
ATOM 2326 C CA . ASP A 1 284 ? 17.484 4.172 17.297 1 98.56 284 ASP A CA 1
ATOM 2327 C C . ASP A 1 284 ? 16.25 3.383 16.859 1 98.56 284 ASP A C 1
ATOM 2329 O O . ASP A 1 284 ? 15.117 3.787 17.109 1 98.56 284 ASP A O 1
ATOM 2333 N N . MET A 1 285 ? 16.547 2.293 16.234 1 97.88 285 MET A N 1
ATOM 2334 C CA . MET A 1 285 ? 15.445 1.537 15.641 1 97.88 285 MET A CA 1
ATOM 2335 C C . MET A 1 285 ? 14.562 0.912 16.719 1 97.88 285 MET A C 1
ATOM 2337 O O . MET A 1 285 ? 13.352 0.779 16.547 1 97.88 285 MET A O 1
ATOM 2341 N N . ASP A 1 286 ? 15.133 0.551 17.828 1 97.94 286 ASP A N 1
ATOM 2342 C CA . ASP A 1 286 ? 14.359 0.046 18.953 1 97.94 286 ASP A CA 1
ATOM 2343 C C . ASP A 1 286 ? 13.398 1.109 19.484 1 97.94 286 ASP A C 1
ATOM 2345 O O . ASP A 1 286 ? 12.234 0.816 19.781 1 97.94 286 ASP A O 1
ATOM 2349 N N . LEU A 1 287 ? 13.922 2.279 19.594 1 98.31 287 LEU A N 1
ATOM 2350 C CA . LEU A 1 287 ? 13.094 3.385 20.062 1 98.31 287 LEU A CA 1
ATOM 2351 C C . LEU A 1 287 ? 11.961 3.658 19.078 1 98.31 287 LEU A C 1
ATOM 2353 O O . LEU A 1 287 ? 10.812 3.854 19.484 1 98.31 287 LEU A O 1
ATOM 2357 N N . LEU A 1 288 ? 12.305 3.682 17.828 1 98.31 288 LEU A N 1
ATOM 2358 C CA . LEU A 1 288 ? 11.312 3.949 16.797 1 98.31 288 LEU A CA 1
ATOM 2359 C C . LEU A 1 288 ? 10.211 2.898 16.812 1 98.31 288 LEU A C 1
ATOM 2361 O O . LEU A 1 288 ? 9.031 3.223 16.625 1 98.31 288 LEU A O 1
ATOM 2365 N N . ALA A 1 289 ? 10.547 1.664 17.094 1 95.81 289 ALA A N 1
ATOM 2366 C CA . ALA A 1 289 ? 9.586 0.565 17.125 1 95.81 289 ALA A CA 1
ATOM 2367 C C . ALA A 1 289 ? 8.609 0.725 18.297 1 95.81 289 ALA A C 1
ATOM 2369 O O . ALA A 1 289 ? 7.484 0.226 18.234 1 95.81 289 ALA A O 1
ATOM 2370 N N . LYS A 1 290 ? 8.969 1.441 19.25 1 95.56 290 LYS A N 1
ATOM 2371 C CA . LYS A 1 290 ? 8.141 1.631 20.438 1 95.56 290 LYS A CA 1
ATOM 2372 C C . LYS A 1 290 ? 7.188 2.807 20.266 1 95.56 290 LYS A C 1
ATOM 2374 O O . LYS A 1 290 ? 6.195 2.924 20.984 1 95.56 290 LYS A O 1
ATOM 2379 N N . GLY A 1 291 ? 7.496 3.678 19.359 1 96.94 291 GLY A N 1
ATOM 2380 C CA . GLY A 1 291 ? 6.746 4.91 19.172 1 96.94 291 GLY A CA 1
ATOM 2381 C C . GLY A 1 291 ? 5.52 4.742 18.297 1 96.94 291 GLY A C 1
ATOM 2382 O O . GLY A 1 291 ? 5.254 5.574 17.422 1 96.94 291 GLY A O 1
ATOM 2383 N N . LYS A 1 292 ? 4.762 3.693 18.484 1 96.06 292 LYS A N 1
ATOM 2384 C CA . LYS A 1 292 ? 3.584 3.441 17.656 1 96.06 292 LYS A CA 1
ATOM 2385 C C . LYS A 1 292 ? 2.43 4.355 18.047 1 96.06 292 LYS A C 1
ATOM 2387 O O . LYS A 1 292 ? 2.086 4.453 19.234 1 96.06 292 LYS A O 1
ATOM 2392 N N . PRO A 1 293 ? 1.781 5 17.109 1 98.75 293 PRO A N 1
ATOM 2393 C CA . PRO A 1 293 ? 0.697 5.93 17.438 1 98.75 293 PRO A CA 1
ATOM 2394 C C . PRO A 1 293 ? -0.645 5.227 17.641 1 98.75 293 PRO A C 1
ATOM 2396 O O . PRO A 1 293 ? -0.793 4.059 17.266 1 98.75 293 PRO A O 1
ATOM 2399 N N . ASP A 1 294 ? -1.613 5.891 18.25 1 98.69 294 ASP A N 1
ATOM 2400 C CA . ASP A 1 294 ? -2.977 5.391 18.406 1 98.69 294 ASP A CA 1
ATOM 2401 C C . ASP A 1 294 ? -3.838 5.754 17.203 1 98.69 294 ASP A C 1
ATOM 2403 O O . ASP A 1 294 ? -4.867 5.121 16.953 1 98.69 294 ASP A O 1
ATOM 2407 N N . PHE A 1 295 ? -3.477 6.766 16.469 1 98.81 295 PHE A N 1
ATOM 2408 C CA . PHE A 1 295 ? -4.141 7.219 15.258 1 98.81 295 PHE A CA 1
ATOM 2409 C C . PHE A 1 295 ? -3.172 7.992 14.367 1 98.81 295 PHE A C 1
ATOM 2411 O O . PHE A 1 295 ? -2.068 8.336 14.797 1 98.81 295 PHE A O 1
ATOM 2418 N N . VAL A 1 296 ? -3.521 8.18 13.172 1 98.81 296 VAL A N 1
ATOM 2419 C CA . VAL A 1 296 ? -2.766 9.023 12.25 1 98.81 296 VAL A CA 1
ATOM 2420 C C . VAL A 1 296 ? -3.545 10.305 11.961 1 98.81 296 VAL A C 1
ATOM 2422 O O . VAL A 1 296 ? -4.668 10.258 11.453 1 98.81 296 VAL A O 1
ATOM 2425 N N . GLY A 1 297 ? -2.979 11.461 12.375 1 98.88 297 GLY A N 1
ATOM 2426 C CA . GLY A 1 297 ? -3.525 12.727 11.906 1 98.88 297 GLY A CA 1
ATOM 2427 C C . GLY A 1 297 ? -3.305 12.969 10.43 1 98.88 297 GLY A C 1
ATOM 2428 O O . GLY A 1 297 ? -2.236 12.656 9.898 1 98.88 297 GLY A O 1
ATOM 2429 N N . VAL A 1 298 ? -4.324 13.492 9.789 1 98.88 298 VAL A N 1
ATOM 2430 C CA . VAL A 1 298 ? -4.254 13.711 8.352 1 98.88 298 VAL A CA 1
ATOM 2431 C C . VAL A 1 298 ? -4.543 15.172 8.031 1 98.88 298 VAL A C 1
ATOM 2433 O O . VAL A 1 298 ? -5.641 15.664 8.305 1 98.88 298 VAL A O 1
ATOM 2436 N N . ASN A 1 299 ? -3.549 15.812 7.578 1 98.88 299 ASN A N 1
ATOM 2437 C CA . ASN A 1 299 ? -3.727 17.141 6.98 1 98.88 299 ASN A CA 1
ATOM 2438 C C . ASN A 1 299 ? -3.789 17.062 5.457 1 98.88 299 ASN A C 1
ATOM 2440 O O . ASN A 1 299 ? -2.775 16.812 4.801 1 98.88 299 ASN A O 1
ATOM 2444 N N . TYR A 1 300 ? -4.996 17.328 4.906 1 98.75 300 TYR A N 1
ATOM 2445 C CA . TYR A 1 300 ? -5.215 17.125 3.477 1 98.75 300 TYR A CA 1
ATOM 2446 C C . TYR A 1 300 ? -5.637 18.438 2.801 1 98.75 300 TYR A C 1
ATOM 2448 O O . TYR A 1 300 ? -6.641 19.031 3.182 1 98.75 300 TYR A O 1
ATOM 2456 N N . TYR A 1 301 ? -4.902 18.734 1.671 1 97.94 301 TYR A N 1
ATOM 2457 C CA . TYR A 1 301 ? -5.266 19.922 0.923 1 97.94 301 TYR A CA 1
ATOM 2458 C C . TYR A 1 301 ? -5.316 19.641 -0.573 1 97.94 301 TYR A C 1
ATOM 2460 O O . TYR A 1 301 ? -5.977 20.359 -1.327 1 97.94 301 TYR A O 1
ATOM 2468 N N . GLN A 1 302 ? -4.586 18.656 -1.043 1 98 302 GLN A N 1
ATOM 2469 C CA . GLN A 1 302 ? -4.555 18.375 -2.477 1 98 302 GLN A CA 1
ATOM 2470 C C . GLN A 1 302 ? -3.951 17 -2.758 1 98 302 GLN A C 1
ATOM 2472 O O . GLN A 1 302 ? -3.242 16.453 -1.917 1 98 302 GLN A O 1
ATOM 2477 N N . THR A 1 303 ? -4.25 16.453 -3.914 1 98.56 303 THR A N 1
ATOM 2478 C CA . THR A 1 303 ? -3.49 15.367 -4.504 1 98.56 303 THR A CA 1
ATOM 2479 C C . THR A 1 303 ? -2.414 15.898 -5.445 1 98.56 303 THR A C 1
ATOM 2481 O O . THR A 1 303 ? -2.5 17.047 -5.91 1 98.56 303 THR A O 1
ATOM 2484 N N . ILE A 1 304 ? -1.414 15.148 -5.648 1 98.56 304 ILE A N 1
ATOM 2485 C CA . ILE A 1 304 ? -0.376 15.523 -6.602 1 98.56 304 ILE A CA 1
ATOM 2486 C C . ILE A 1 304 ? -0.218 14.43 -7.648 1 98.56 304 ILE A C 1
ATOM 2488 O O . ILE A 1 304 ? -0.221 13.242 -7.316 1 98.56 304 ILE A O 1
ATOM 2492 N N . THR A 1 305 ? -0.11 14.789 -8.898 1 98.75 305 THR A N 1
ATOM 2493 C CA . THR A 1 305 ? 0.012 13.867 -10.023 1 98.75 305 THR A CA 1
ATOM 2494 C C . THR A 1 305 ? 1.451 13.82 -10.531 1 98.75 305 THR A C 1
ATOM 2496 O O . THR A 1 305 ? 2.117 14.859 -10.617 1 98.75 305 THR A O 1
ATOM 2499 N N . TYR A 1 306 ? 1.879 12.602 -10.867 1 98.69 306 TYR A N 1
ATOM 2500 C CA . TYR A 1 306 ? 3.287 12.422 -11.203 1 98.69 306 TYR A CA 1
ATOM 2501 C C . TYR A 1 306 ? 3.438 11.695 -12.531 1 98.69 306 TYR A C 1
ATOM 2503 O O . TYR A 1 306 ? 2.566 10.914 -12.922 1 98.69 306 TYR A O 1
ATOM 2511 N N . GLU A 1 307 ? 4.5 11.922 -13.203 1 98.19 307 GLU A N 1
ATOM 2512 C CA . GLU A 1 307 ? 4.938 11.188 -14.391 1 98.19 307 GLU A CA 1
ATOM 2513 C C . GLU A 1 307 ? 6.445 10.945 -14.367 1 98.19 307 GLU A C 1
ATOM 2515 O O . GLU A 1 307 ? 7.129 11.359 -13.43 1 98.19 307 GLU A O 1
ATOM 2520 N N . ARG A 1 308 ? 6.906 10.164 -15.312 1 97.31 308 ARG A N 1
ATOM 2521 C CA . ARG A 1 308 ? 8.328 9.859 -15.445 1 97.31 308 ARG A CA 1
ATOM 2522 C C . ARG A 1 308 ? 9.164 11.133 -15.516 1 97.31 308 ARG A C 1
ATOM 2524 O O . ARG A 1 308 ? 8.773 12.094 -16.172 1 97.31 308 ARG A O 1
ATOM 2531 N N . ASN A 1 309 ? 10.234 11.172 -14.805 1 97.5 309 ASN A N 1
ATOM 2532 C CA . ASN A 1 309 ? 11.234 12.227 -14.844 1 97.5 309 ASN A CA 1
ATOM 2533 C C . ASN A 1 309 ? 12.57 11.719 -15.375 1 97.5 309 ASN A C 1
ATOM 2535 O O . ASN A 1 309 ? 13.266 10.961 -14.688 1 97.5 309 ASN A O 1
ATOM 2539 N N . PRO A 1 310 ? 12.969 12.039 -16.562 1 96.12 310 PRO A N 1
ATOM 2540 C CA . PRO A 1 310 ? 14.258 11.57 -17.062 1 96.12 310 PRO A CA 1
ATOM 2541 C C . PRO A 1 310 ? 15.43 12.031 -16.203 1 96.12 310 PRO A C 1
ATOM 2543 O O . PRO A 1 310 ? 15.266 12.891 -15.328 1 96.12 310 PRO A O 1
ATOM 2546 N N . LEU A 1 311 ? 16.594 11.398 -16.375 1 94 311 LEU A N 1
ATOM 2547 C CA . LEU A 1 311 ? 17.781 11.688 -15.586 1 94 311 LEU A CA 1
ATOM 2548 C C . LEU A 1 311 ? 18.172 13.164 -15.703 1 94 311 LEU A C 1
ATOM 2550 O O . LEU A 1 311 ? 18.734 13.734 -14.773 1 94 311 LEU A O 1
ATOM 2554 N N . ASP A 1 312 ? 17.828 13.773 -16.781 1 94.75 312 ASP A N 1
ATOM 2555 C CA . ASP A 1 312 ? 18.109 15.195 -16.984 1 94.75 312 ASP A CA 1
ATOM 2556 C C . ASP A 1 312 ? 16.844 16.031 -16.875 1 94.75 312 ASP A C 1
ATOM 2558 O O . ASP A 1 312 ? 16.734 17.109 -17.469 1 94.75 312 ASP A O 1
ATOM 2562 N N . GLY A 1 313 ? 15.891 15.523 -16.172 1 95.12 313 GLY A N 1
ATOM 2563 C CA . GLY A 1 313 ? 14.586 16.156 -16.062 1 95.12 313 GLY A CA 1
ATOM 2564 C C . GLY A 1 313 ? 14.523 17.234 -15 1 95.12 313 GLY A C 1
ATOM 2565 O O . GLY A 1 313 ? 15.539 17.875 -14.703 1 95.12 313 GLY A O 1
ATOM 2566 N N . VAL A 1 314 ? 13.32 17.469 -14.453 1 93.19 314 VAL A N 1
ATOM 2567 C CA . VAL A 1 314 ? 13.008 18.594 -13.578 1 93.19 314 VAL A CA 1
ATOM 2568 C C . VAL A 1 314 ? 13.469 18.281 -12.156 1 93.19 314 VAL A C 1
ATOM 2570 O O . VAL A 1 314 ? 13.305 17.156 -11.672 1 93.19 314 VAL A O 1
ATOM 2573 N N . SER A 1 315 ? 14.023 19.219 -11.445 1 89.94 315 SER A N 1
ATOM 2574 C CA . SER A 1 315 ? 14.406 19.125 -10.039 1 89.94 315 SER A CA 1
ATOM 2575 C C . SER A 1 315 ? 13.57 20.047 -9.172 1 89.94 315 SER A C 1
ATOM 2577 O O . SER A 1 315 ? 12.578 19.641 -8.578 1 89.94 315 SER A O 1
ATOM 2579 N N . GLU A 1 316 ? 13.883 21.375 -9.258 1 86.56 316 GLU A N 1
ATOM 2580 C CA . GLU A 1 316 ? 13.188 22.359 -8.422 1 86.56 316 GLU A CA 1
ATOM 2581 C C . GLU A 1 316 ? 12.297 23.266 -9.266 1 86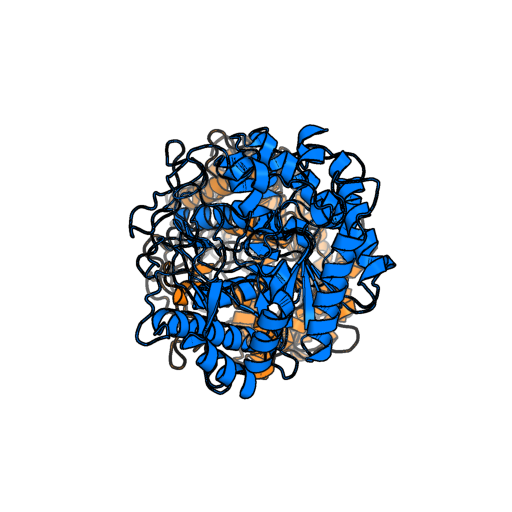.56 316 GLU A C 1
ATOM 2583 O O . GLU A 1 316 ? 12.641 23.594 -10.398 1 86.56 316 GLU A O 1
ATOM 2588 N N . GLY A 1 317 ? 11.18 23.453 -8.727 1 83.69 317 GLY A N 1
ATOM 2589 C CA . GLY A 1 317 ? 10.281 24.438 -9.297 1 83.69 317 GLY A CA 1
ATOM 2590 C C . GLY A 1 317 ? 9.812 25.469 -8.289 1 83.69 317 GLY A C 1
ATOM 2591 O O . GLY A 1 317 ? 9.859 25.234 -7.078 1 83.69 317 GLY A O 1
ATOM 2592 N N . LYS A 1 318 ? 9.336 26.609 -8.867 1 81.12 318 LYS A N 1
ATOM 2593 C CA . LYS A 1 318 ? 8.852 27.688 -8.008 1 81.12 318 LYS A CA 1
ATOM 2594 C C . LYS A 1 318 ? 7.418 27.422 -7.547 1 81.12 318 LYS A C 1
ATOM 2596 O O . LYS A 1 318 ? 6.582 26.969 -8.336 1 81.12 318 LYS A O 1
ATOM 2601 N N . MET A 1 319 ? 7.199 27.688 -6.254 1 83.44 319 MET A N 1
ATOM 2602 C CA . MET A 1 319 ? 5.871 27.562 -5.664 1 83.44 319 MET A CA 1
ATOM 2603 C C . MET A 1 319 ? 5.082 28.859 -5.801 1 83.44 319 MET A C 1
ATOM 2605 O O . MET A 1 319 ? 5.641 29.953 -5.66 1 83.44 319 MET A O 1
ATOM 2609 N N . ASN A 1 320 ? 3.77 28.734 -6.02 1 83.31 320 ASN A N 1
ATOM 2610 C CA . ASN A 1 320 ? 2.873 29.891 -6.059 1 83.31 320 ASN A CA 1
ATOM 2611 C C . ASN A 1 320 ? 2.566 30.406 -4.656 1 83.31 320 ASN A C 1
ATOM 2613 O O . ASN A 1 320 ? 1.743 29.828 -3.943 1 83.31 320 ASN A O 1
ATOM 2617 N N . THR A 1 321 ? 3.145 31.562 -4.242 1 78.38 321 THR A N 1
ATOM 2618 C CA . THR A 1 321 ? 2.893 32.156 -2.939 1 78.38 321 THR A CA 1
ATOM 2619 C C . THR A 1 321 ? 2.123 33.469 -3.088 1 78.38 321 THR A C 1
ATOM 2621 O O . THR A 1 321 ? 1.904 34.188 -2.105 1 78.38 321 THR A O 1
ATOM 2624 N N . THR A 1 322 ? 1.722 33.781 -4.328 1 78.56 322 THR A N 1
ATOM 2625 C CA . THR A 1 322 ? 1.11 35.094 -4.598 1 78.56 322 THR A CA 1
ATOM 2626 C C . THR A 1 322 ? -0.403 34.969 -4.738 1 78.56 322 THR A C 1
ATOM 2628 O O . THR A 1 322 ? -1.13 35.938 -4.656 1 78.56 322 THR A O 1
ATOM 2631 N N . GLY A 1 323 ? -0.787 33.688 -5.078 1 81.19 323 GLY A N 1
ATOM 2632 C CA . GLY A 1 323 ? -2.199 33.469 -5.355 1 81.19 323 GLY A CA 1
ATOM 2633 C C . GLY A 1 323 ? -2.559 33.688 -6.812 1 81.19 323 GLY A C 1
ATOM 2634 O O . GLY A 1 323 ? -3.732 33.625 -7.188 1 81.19 323 GLY A O 1
ATOM 2635 N N . GLN A 1 324 ? -1.557 34 -7.625 1 84.62 324 GLN A N 1
ATOM 2636 C CA . GLN A 1 324 ? -1.791 34.062 -9.062 1 84.62 324 GLN A CA 1
ATOM 2637 C C . GLN A 1 324 ? -1.854 32.688 -9.68 1 84.62 324 GLN A C 1
ATOM 2639 O O . GLN A 1 324 ? -0.818 32.062 -9.938 1 84.62 324 GLN A O 1
ATOM 2644 N N . LYS A 1 325 ? -3.02 32.344 -10.008 1 89.75 325 LYS A N 1
ATOM 2645 C CA . LYS A 1 325 ? -3.295 31 -10.492 1 89.75 325 LYS A CA 1
ATOM 2646 C C . LYS A 1 325 ? -2.445 30.672 -11.719 1 89.75 325 LYS A C 1
ATOM 2648 O O . LYS A 1 325 ? -2.285 31.5 -12.609 1 89.75 325 LYS A O 1
ATOM 2653 N N . GLY A 1 326 ? -1.893 29.453 -11.711 1 90.19 326 GLY A N 1
ATOM 2654 C CA . GLY A 1 326 ? -1.17 28.938 -12.867 1 90.19 326 GLY A CA 1
ATOM 2655 C C . GLY A 1 326 ? 0.322 29.219 -12.805 1 90.19 326 GLY A C 1
ATOM 2656 O O . GLY A 1 326 ? 1.044 28.969 -13.773 1 90.19 326 GLY A O 1
ATOM 2657 N N . THR A 1 327 ? 0.81 29.688 -11.742 1 88.12 327 THR A N 1
ATOM 2658 C CA . THR A 1 327 ? 2.209 30.094 -11.68 1 88.12 327 THR A CA 1
ATOM 2659 C C . THR A 1 327 ? 3.061 29.016 -11.023 1 88.12 327 THR A C 1
ATOM 2661 O O . THR A 1 327 ? 4.289 29.125 -10.992 1 88.12 327 THR A O 1
ATOM 2664 N N . ASN A 1 328 ? 2.438 28.016 -10.461 1 90 328 ASN A N 1
ATOM 2665 C CA . ASN A 1 328 ? 3.186 26.891 -9.891 1 90 328 ASN A CA 1
ATOM 2666 C C . ASN A 1 328 ? 3.969 26.141 -10.969 1 90 328 ASN A C 1
ATOM 2668 O O . ASN A 1 328 ? 3.463 25.922 -12.062 1 90 328 ASN A O 1
ATOM 2672 N N . GLN A 1 329 ? 5.23 25.859 -10.695 1 91.31 329 GLN A N 1
ATOM 2673 C CA . GLN A 1 329 ? 6.07 25.125 -11.625 1 91.31 329 GLN A CA 1
ATOM 2674 C C . GLN A 1 329 ? 6.184 23.656 -11.219 1 91.31 329 GLN A C 1
ATOM 2676 O O . GLN A 1 329 ? 6.016 23.312 -10.039 1 91.31 329 GLN A O 1
ATOM 2681 N N . GLU A 1 330 ? 6.488 22.859 -12.188 1 93.44 330 GLU A N 1
ATOM 2682 C CA . GLU A 1 330 ? 6.723 21.438 -11.922 1 93.44 330 GLU A CA 1
ATOM 2683 C C . GLU A 1 330 ? 7.98 21.234 -11.078 1 93.44 330 GLU A C 1
ATOM 2685 O O . GLU A 1 330 ? 8.945 21.984 -11.211 1 93.44 330 GLU A O 1
ATOM 2690 N N . THR A 1 331 ? 7.953 20.312 -10.234 1 94.12 331 THR A N 1
ATOM 2691 C CA . THR A 1 331 ? 9.086 19.906 -9.406 1 94.12 331 THR A CA 1
ATOM 2692 C C . THR A 1 331 ? 9.258 18.391 -9.406 1 94.12 331 THR A C 1
ATOM 2694 O O . THR A 1 331 ? 8.352 17.672 -9.828 1 94.12 331 THR A O 1
ATOM 2697 N N . GLY A 1 332 ? 10.445 17.969 -9.125 1 94.06 332 GLY A N 1
ATOM 2698 C CA . GLY A 1 332 ? 10.672 16.531 -9.109 1 94.06 332 GLY A CA 1
ATOM 2699 C C . GLY A 1 332 ? 12.094 16.156 -8.742 1 94.06 332 GLY A C 1
ATOM 2700 O O . GLY A 1 332 ? 12.836 16.984 -8.211 1 94.06 332 GLY A O 1
ATOM 2701 N N . ILE A 1 333 ? 12.383 14.93 -8.75 1 93.12 333 ILE A N 1
ATOM 2702 C CA . ILE A 1 333 ? 13.719 14.352 -8.617 1 93.12 333 ILE A CA 1
ATOM 2703 C C . ILE A 1 333 ? 14.109 13.648 -9.914 1 93.12 333 ILE A C 1
ATOM 2705 O O . ILE A 1 333 ? 13.492 12.641 -10.289 1 93.12 333 ILE A O 1
ATOM 2709 N N . PRO A 1 334 ? 15.148 14.203 -10.641 1 94.19 334 PRO A N 1
ATOM 2710 C CA . PRO A 1 334 ? 15.562 13.57 -11.891 1 94.19 334 PRO A CA 1
ATOM 2711 C C . PRO A 1 334 ? 15.805 12.07 -11.734 1 94.19 334 PRO A C 1
ATOM 2713 O O . PRO A 1 334 ? 16.469 11.641 -10.789 1 94.19 334 PRO A O 1
ATOM 2716 N N . GLY A 1 335 ? 15.234 11.289 -12.648 1 94.56 335 GLY A N 1
ATOM 2717 C CA . GLY A 1 335 ? 15.391 9.844 -12.633 1 94.56 335 GLY A CA 1
ATOM 2718 C C . GLY A 1 335 ? 14.398 9.141 -11.727 1 94.56 335 GLY A C 1
ATOM 2719 O O . GLY A 1 335 ? 14.367 7.914 -11.656 1 94.56 335 GLY A O 1
ATOM 2720 N N . VAL A 1 336 ? 13.5 9.906 -11.023 1 95.44 336 VAL A N 1
ATOM 2721 C CA . VAL A 1 336 ? 12.594 9.32 -10.047 1 95.44 336 VAL A CA 1
ATOM 2722 C C . VAL A 1 336 ? 11.148 9.664 -10.398 1 95.44 336 VAL A C 1
ATOM 2724 O O . VAL A 1 336 ? 10.383 8.797 -10.82 1 95.44 336 VAL A O 1
ATOM 2727 N N . PHE A 1 337 ? 10.789 10.945 -10.367 1 97.62 337 PHE A N 1
ATOM 2728 C CA . PHE A 1 337 ? 9.445 11.398 -10.727 1 97.62 337 PHE A CA 1
ATOM 2729 C C . PHE A 1 337 ? 9.414 12.906 -10.898 1 97.62 337 PHE A C 1
ATOM 2731 O O . PHE A 1 337 ? 10.297 13.617 -10.406 1 97.62 337 PHE A O 1
ATOM 2738 N N . LYS A 1 338 ? 8.445 13.461 -11.57 1 97.81 338 LYS A N 1
ATOM 2739 C CA . LYS A 1 338 ? 8.141 14.891 -11.602 1 97.81 338 LYS A CA 1
ATOM 2740 C C . LYS A 1 338 ? 6.633 15.133 -11.539 1 97.81 338 LYS A C 1
ATOM 2742 O O . LYS A 1 338 ? 5.848 14.289 -11.977 1 97.81 338 LYS A O 1
ATOM 2747 N N . THR A 1 339 ? 6.238 16.234 -10.969 1 97.88 339 THR A N 1
ATOM 2748 C CA . THR A 1 339 ? 4.832 16.594 -10.867 1 97.88 339 THR A CA 1
ATOM 2749 C C . THR A 1 339 ? 4.277 17.031 -12.219 1 97.88 339 THR A C 1
ATOM 2751 O O . THR A 1 339 ? 5.027 17.484 -13.086 1 97.88 339 THR A O 1
ATOM 2754 N N . LYS A 1 340 ? 3.051 16.828 -12.383 1 97.69 340 LYS A N 1
ATOM 2755 C CA . LYS A 1 340 ? 2.33 17.25 -13.578 1 97.69 340 LYS A CA 1
ATOM 2756 C C . LYS A 1 340 ? 0.899 17.656 -13.25 1 97.69 340 LYS A C 1
ATOM 2758 O O . LYS A 1 340 ? 0.294 17.109 -12.32 1 97.69 340 LYS A O 1
ATOM 2763 N N . LYS A 1 341 ? 0.4 18.625 -13.945 1 96.81 341 LYS A N 1
ATOM 2764 C CA . LYS A 1 341 ? -0.983 19.047 -13.758 1 96.81 341 LYS A CA 1
ATOM 2765 C C . LYS A 1 341 ? -1.957 17.922 -14.078 1 96.81 341 LYS A C 1
ATOM 2767 O O . LYS A 1 341 ? -1.812 17.234 -15.094 1 96.81 341 LYS A O 1
ATOM 2772 N N . ASN A 1 342 ? -2.895 17.594 -13.234 1 98.12 342 ASN A N 1
ATOM 2773 C CA . ASN A 1 342 ? -3.979 16.656 -13.492 1 98.12 342 ASN A CA 1
ATOM 2774 C C . ASN A 1 342 ? -5.043 17.266 -14.398 1 98.12 342 ASN A C 1
ATOM 2776 O O . ASN A 1 342 ? -5.723 18.219 -14.016 1 98.12 342 ASN A O 1
ATOM 2780 N N . PRO A 1 343 ? -5.254 16.766 -15.578 1 97.88 343 PRO A N 1
ATOM 2781 C CA . PRO A 1 343 ? -6.195 17.391 -16.5 1 97.88 343 PRO A CA 1
ATOM 2782 C C . PRO A 1 343 ? -7.648 17.234 -16.078 1 97.88 343 PRO A C 1
ATOM 2784 O O . PRO A 1 343 ? -8.539 17.875 -16.641 1 97.88 343 PRO A O 1
ATOM 2787 N N . HIS A 1 344 ? -7.922 16.484 -15.031 1 98.19 344 HIS A N 1
ATOM 2788 C CA . HIS A 1 344 ? -9.281 16.156 -14.625 1 98.19 344 HIS A CA 1
ATOM 2789 C C . HIS A 1 344 ? -9.68 16.906 -13.367 1 98.19 344 HIS A C 1
ATOM 2791 O O . HIS A 1 344 ? -10.773 16.703 -12.828 1 98.19 344 HIS A O 1
ATOM 2797 N N . LEU A 1 345 ? -8.836 17.766 -12.859 1 98.19 345 LEU A N 1
ATOM 2798 C CA . LEU A 1 345 ? -9.102 18.5 -11.617 1 98.19 345 LEU A CA 1
ATOM 2799 C C . LEU A 1 345 ? -8.922 20 -11.812 1 98.19 345 LEU A C 1
ATOM 2801 O O . LEU A 1 345 ? -8.062 20.422 -12.594 1 98.19 345 LEU A O 1
ATOM 2805 N N . THR A 1 346 ? -9.688 20.797 -11.094 1 96.88 346 THR A N 1
ATOM 2806 C CA . THR A 1 346 ? -9.461 22.234 -10.992 1 96.88 346 THR A CA 1
ATOM 2807 C C . THR A 1 346 ? -8.531 22.562 -9.828 1 96.88 346 THR A C 1
ATOM 2809 O O . THR A 1 346 ? -8.195 21.688 -9.031 1 96.88 346 THR A O 1
ATOM 2812 N N . THR A 1 347 ? -8.008 23.812 -9.75 1 95.88 347 THR A N 1
ATOM 2813 C CA . THR A 1 347 ? -7.094 24.219 -8.695 1 95.88 347 THR A CA 1
ATOM 2814 C C . THR A 1 347 ? -7.59 25.5 -8.023 1 95.88 347 THR A C 1
ATOM 2816 O O . THR A 1 347 ? -8.43 26.219 -8.578 1 95.88 347 THR A O 1
ATOM 2819 N N . SER A 1 348 ? -7.172 25.719 -6.793 1 93.88 348 SER A N 1
ATOM 2820 C CA . SER A 1 348 ? -7.371 27 -6.133 1 93.88 348 SER A CA 1
ATOM 2821 C C . SER A 1 348 ? -6.535 28.094 -6.785 1 93.88 348 SER A C 1
ATOM 2823 O O . SER A 1 348 ? -5.797 27.844 -7.742 1 93.88 348 SER A O 1
ATOM 2825 N N . ASN A 1 349 ? -6.684 29.328 -6.219 1 91.5 349 ASN A N 1
ATOM 2826 C CA . ASN A 1 349 ? -5.879 30.438 -6.703 1 91.5 349 ASN A CA 1
ATOM 2827 C C . ASN A 1 349 ? -4.398 30.234 -6.41 1 91.5 349 ASN A C 1
ATOM 2829 O O . ASN A 1 349 ? -3.543 30.875 -7.023 1 91.5 349 ASN A O 1
ATOM 2833 N N . TRP A 1 350 ? -4.059 29.359 -5.535 1 90.31 350 TRP A N 1
ATOM 2834 C CA . TRP A 1 350 ? -2.674 29.047 -5.199 1 90.31 350 TRP A CA 1
ATOM 2835 C C . TRP A 1 350 ? -2.209 27.781 -5.895 1 90.31 350 TRP A C 1
ATOM 2837 O O . TRP A 1 350 ? -1.178 27.203 -5.531 1 90.31 350 TRP A O 1
ATOM 2847 N N . ASP A 1 351 ? -2.992 27.203 -6.809 1 93.12 351 ASP A N 1
ATOM 2848 C CA . ASP A 1 351 ? -2.688 26.109 -7.715 1 93.12 351 ASP A CA 1
ATOM 2849 C C . ASP A 1 351 ? -2.703 24.766 -6.977 1 93.12 351 ASP A C 1
ATOM 2851 O O . ASP A 1 351 ? -2.029 23.812 -7.383 1 93.12 351 ASP A O 1
ATOM 2855 N N . TRP A 1 352 ? -3.408 24.719 -5.832 1 94.94 352 TRP A N 1
ATOM 2856 C CA . TRP A 1 352 ? -3.646 23.453 -5.176 1 94.94 352 TRP A CA 1
ATOM 2857 C C . TRP A 1 352 ? -4.848 22.734 -5.789 1 94.94 352 TRP A C 1
ATOM 2859 O O . TRP A 1 352 ? -5.914 23.328 -5.945 1 94.94 352 TRP A O 1
ATOM 2869 N N . THR A 1 353 ? -4.668 21.484 -6.152 1 97.12 353 THR A N 1
ATOM 2870 C CA . THR A 1 353 ? -5.762 20.734 -6.754 1 97.12 353 THR A CA 1
ATOM 2871 C C . THR A 1 353 ? -6.918 20.578 -5.77 1 97.12 353 THR A C 1
ATOM 2873 O O . THR A 1 353 ? -6.695 20.344 -4.578 1 97.12 353 THR A O 1
ATOM 2876 N N . ILE A 1 354 ? -8.102 20.844 -6.211 1 98.25 354 ILE A N 1
ATOM 2877 C CA . ILE A 1 354 ? -9.305 20.594 -5.422 1 98.25 354 ILE A CA 1
ATOM 2878 C C . ILE A 1 354 ? -9.844 19.203 -5.719 1 98.25 354 ILE A C 1
ATOM 2880 O O . ILE A 1 354 ? -10.414 18.953 -6.785 1 98.25 354 ILE A O 1
ATOM 2884 N N . ASP A 1 355 ? -9.641 18.297 -4.82 1 98.62 355 ASP A N 1
ATOM 2885 C CA . ASP A 1 355 ? -9.945 16.875 -5.051 1 98.62 355 ASP A CA 1
ATOM 2886 C C . ASP A 1 355 ? -10.57 16.25 -3.812 1 98.62 355 ASP A C 1
ATOM 2888 O O . ASP A 1 355 ? -9.891 15.562 -3.043 1 98.62 355 ASP A O 1
ATOM 2892 N N . PRO A 1 356 ? -11.93 16.359 -3.654 1 98.69 356 PRO A N 1
ATOM 2893 C CA . PRO A 1 356 ? -12.57 15.734 -2.498 1 98.69 356 PRO A CA 1
ATOM 2894 C C . PRO A 1 356 ? -12.414 14.211 -2.488 1 98.69 356 PRO A C 1
ATOM 2896 O O . PRO A 1 356 ? -12.242 13.617 -1.424 1 98.69 356 PRO A O 1
ATOM 2899 N N . ILE A 1 357 ? -12.445 13.562 -3.67 1 98.62 357 ILE A N 1
ATOM 2900 C CA . ILE A 1 357 ? -12.289 12.117 -3.754 1 98.62 357 ILE A CA 1
ATOM 2901 C C . ILE A 1 357 ? -10.883 11.727 -3.293 1 98.62 357 ILE A C 1
ATOM 2903 O O . ILE A 1 357 ? -10.703 10.68 -2.664 1 98.62 357 ILE A O 1
ATOM 2907 N N . GLY A 1 358 ? -9.906 12.609 -3.562 1 98.81 358 GLY A N 1
ATOM 2908 C CA . GLY A 1 358 ? -8.547 12.383 -3.105 1 98.81 358 GLY A CA 1
ATOM 2909 C C . GLY A 1 358 ? -8.438 12.25 -1.599 1 98.81 358 GLY A C 1
ATOM 2910 O O . GLY A 1 358 ? -7.598 11.5 -1.096 1 98.81 358 GLY A O 1
ATOM 2911 N N . LEU A 1 359 ? -9.234 12.992 -0.862 1 98.88 359 LEU A N 1
ATOM 2912 C CA . LEU A 1 359 ? -9.266 12.852 0.59 1 98.88 359 LEU A CA 1
ATOM 2913 C C . LEU A 1 359 ? -9.703 11.445 0.992 1 98.88 359 LEU A C 1
ATOM 2915 O O . LEU A 1 359 ? -9.062 10.812 1.839 1 98.88 359 LEU A O 1
ATOM 2919 N N . ARG A 1 360 ? -10.805 10.969 0.392 1 98.69 360 ARG A N 1
ATOM 2920 C CA . ARG A 1 360 ? -11.289 9.617 0.643 1 98.69 360 ARG A CA 1
ATOM 2921 C C . ARG A 1 360 ? -10.219 8.578 0.328 1 98.69 360 ARG A C 1
ATOM 2923 O O . ARG A 1 360 ? -9.977 7.668 1.121 1 98.69 360 ARG A O 1
ATOM 2930 N N . ILE A 1 361 ? -9.539 8.758 -0.787 1 98.69 361 ILE A N 1
ATOM 2931 C CA . ILE A 1 361 ? -8.477 7.855 -1.225 1 98.69 361 ILE A CA 1
ATOM 2932 C C . ILE A 1 361 ? -7.355 7.832 -0.19 1 98.69 361 ILE A C 1
ATOM 2934 O O . ILE A 1 361 ? -6.871 6.762 0.186 1 98.69 361 ILE A O 1
ATOM 2938 N N . GLY A 1 362 ? -6.957 9.031 0.256 1 98.69 362 GLY A N 1
ATOM 2939 C CA . GLY A 1 362 ? -5.914 9.102 1.268 1 98.69 362 GLY A CA 1
ATOM 2940 C C . GLY A 1 362 ? -6.281 8.383 2.551 1 98.69 362 GLY A C 1
ATOM 2941 O O . GLY A 1 362 ? -5.473 7.625 3.096 1 98.69 362 GLY A O 1
ATOM 2942 N N . LEU A 1 363 ? -7.496 8.578 3.041 1 98.75 363 LEU A N 1
ATOM 2943 C CA . LEU A 1 363 ? -7.961 7.926 4.262 1 98.75 363 LEU A CA 1
ATOM 2944 C C . LEU A 1 363 ? -7.965 6.41 4.102 1 98.75 363 LEU A C 1
ATOM 2946 O O . LEU A 1 363 ? -7.543 5.684 5 1 98.75 363 LEU A O 1
ATOM 2950 N N . ARG A 1 364 ? -8.383 5.965 3.004 1 98.44 364 ARG A N 1
ATOM 2951 C CA . ARG A 1 364 ? -8.445 4.535 2.725 1 98.44 364 ARG A CA 1
ATOM 2952 C C . ARG A 1 364 ? -7.043 3.932 2.654 1 98.44 364 ARG A C 1
ATOM 2954 O O . ARG A 1 364 ? -6.816 2.818 3.133 1 98.44 364 ARG A O 1
ATOM 2961 N N . ARG A 1 365 ? -6.109 4.617 2.008 1 98.56 365 ARG A N 1
ATOM 2962 C CA . ARG A 1 365 ? -4.746 4.113 1.886 1 98.56 365 ARG A CA 1
ATOM 2963 C C . ARG A 1 365 ? -4.109 3.91 3.258 1 98.56 365 ARG A C 1
ATOM 2965 O O . ARG A 1 365 ? -3.453 2.896 3.5 1 98.56 365 ARG A O 1
ATOM 2972 N N . ILE A 1 366 ? -4.316 4.879 4.156 1 98.62 366 ILE A N 1
ATOM 2973 C CA . ILE A 1 366 ? -3.775 4.762 5.504 1 98.62 366 ILE A CA 1
ATOM 2974 C C . ILE A 1 366 ? -4.426 3.58 6.223 1 98.62 366 ILE A C 1
ATOM 2976 O O . ILE A 1 366 ? -3.738 2.777 6.859 1 98.62 366 ILE A O 1
ATOM 2980 N N . THR A 1 367 ? -5.723 3.486 6.098 1 98 367 THR A N 1
ATOM 2981 C CA . THR A 1 367 ? -6.453 2.389 6.723 1 98 367 THR A CA 1
ATOM 2982 C C . THR A 1 367 ? -5.961 1.043 6.195 1 98 367 THR A C 1
ATOM 2984 O O . THR A 1 367 ? -5.715 0.119 6.973 1 98 367 THR A O 1
ATOM 2987 N N . SER A 1 368 ? -5.789 0.949 4.953 1 97.75 368 SER A N 1
ATOM 2988 C CA . SER A 1 368 ? -5.406 -0.297 4.293 1 97.75 368 SER A CA 1
ATOM 2989 C C . SER A 1 368 ? -3.998 -0.722 4.688 1 97.75 368 SER A C 1
ATOM 2991 O O . SER A 1 368 ? -3.756 -1.896 4.977 1 97.75 368 SER A O 1
ATOM 2993 N N . ARG A 1 369 ? -3.066 0.148 4.711 1 97.44 369 ARG A N 1
ATOM 2994 C CA . ARG A 1 369 ? -1.655 -0.181 4.883 1 97.44 369 ARG A CA 1
ATOM 2995 C C . ARG A 1 369 ? -1.293 -0.286 6.359 1 97.44 369 ARG A C 1
ATOM 2997 O O . ARG A 1 369 ? -0.539 -1.178 6.758 1 97.44 369 ARG A O 1
ATOM 3004 N N . TYR A 1 370 ? -1.905 0.59 7.238 1 97.56 370 TYR A N 1
ATOM 3005 C CA . TYR A 1 370 ? -1.404 0.688 8.602 1 97.56 370 TYR A CA 1
ATOM 3006 C C . TYR A 1 370 ? -2.451 0.213 9.602 1 97.56 370 TYR A C 1
ATOM 3008 O O . TYR A 1 370 ? -2.137 -0.03 10.773 1 97.56 370 TYR A O 1
ATOM 3016 N N . GLN A 1 371 ? -3.738 0.108 9.188 1 95.69 371 GLN A N 1
ATOM 3017 C CA . GLN A 1 371 ? -4.816 -0.417 10.023 1 95.69 371 GLN A CA 1
ATOM 3018 C C . GLN A 1 371 ? -4.957 0.383 11.312 1 95.69 371 GLN A C 1
ATOM 3020 O O . GLN A 1 371 ? -5.055 -0.193 12.398 1 95.69 371 GLN A O 1
ATOM 3025 N N . LEU A 1 372 ? -4.891 1.705 11.219 1 97.88 372 LEU A N 1
ATOM 3026 C CA . LEU A 1 372 ? -5.035 2.637 12.328 1 97.88 372 LEU A CA 1
ATOM 3027 C C . LEU A 1 372 ? -6.203 3.59 12.086 1 97.88 372 LEU A C 1
ATOM 3029 O O . LEU A 1 372 ? -6.508 3.928 10.938 1 97.88 372 LEU A O 1
ATOM 3033 N N . PRO A 1 373 ? -6.875 4.023 13.188 1 98.38 373 PRO A N 1
ATOM 3034 C CA . PRO A 1 373 ? -7.82 5.125 13.023 1 98.38 373 PRO A CA 1
ATOM 3035 C C . PRO A 1 373 ? -7.176 6.375 12.43 1 98.38 373 PRO A C 1
ATOM 3037 O O . PRO A 1 373 ? -5.961 6.57 12.562 1 98.38 373 PRO A O 1
ATOM 3040 N N . VAL A 1 374 ? -7.98 7.117 11.75 1 98.75 374 VAL A N 1
ATOM 3041 C CA . VAL A 1 374 ? -7.484 8.367 11.188 1 98.75 374 VAL A CA 1
ATOM 3042 C C . VAL A 1 374 ? -8.258 9.547 11.781 1 98.75 374 VAL A C 1
ATOM 3044 O O . VAL A 1 374 ? -9.406 9.391 12.195 1 98.75 374 VAL A O 1
ATOM 3047 N N . PHE A 1 375 ? -7.59 10.672 11.898 1 98.94 375 PHE A N 1
ATOM 3048 C CA . PHE A 1 375 ? -8.141 11.93 12.398 1 98.94 375 PHE A CA 1
ATOM 3049 C C . PHE A 1 375 ? -7.789 13.078 11.461 1 98.94 375 PHE A C 1
ATOM 3051 O O . PHE A 1 375 ? -6.621 13.453 11.336 1 98.94 375 PHE A O 1
ATOM 3058 N N . ILE A 1 376 ? -8.805 13.562 10.758 1 98.94 376 ILE A N 1
ATOM 3059 C CA . ILE A 1 376 ? -8.508 14.719 9.922 1 98.94 376 ILE A CA 1
ATOM 3060 C C . ILE A 1 376 ? -8.227 15.93 10.805 1 98.94 376 ILE A C 1
ATOM 3062 O O . ILE A 1 376 ? -9.156 16.562 11.32 1 98.94 376 ILE A O 1
ATOM 3066 N N . THR A 1 377 ? -6.969 16.25 10.844 1 98.81 377 THR A N 1
ATOM 3067 C CA . THR A 1 377 ? -6.551 17.297 11.758 1 98.81 377 THR A CA 1
ATOM 3068 C C . THR A 1 377 ? -6.512 18.656 11.039 1 98.81 377 THR A C 1
ATOM 3070 O O . THR A 1 377 ? -6.477 19.703 11.688 1 98.81 377 THR A O 1
ATOM 3073 N N . GLU A 1 378 ? -6.418 18.641 9.727 1 98.81 378 GLU A N 1
ATOM 3074 C CA . GLU A 1 378 ? -6.531 19.875 8.938 1 98.81 378 GLU A CA 1
ATOM 3075 C C . GLU A 1 378 ? -7.148 19.594 7.574 1 98.81 378 GLU A C 1
ATOM 3077 O O . GLU A 1 378 ? -6.77 18.641 6.898 1 98.81 378 GLU A O 1
ATOM 3082 N N . ASN A 1 379 ? -8.047 20.312 7.164 1 98.75 379 ASN A N 1
ATOM 3083 C CA . ASN A 1 379 ? -8.594 20.406 5.812 1 98.75 379 ASN A CA 1
ATOM 3084 C C . ASN A 1 379 ? -9.289 21.734 5.578 1 98.75 379 ASN A C 1
ATOM 3086 O O . ASN A 1 379 ? -9.969 22.25 6.465 1 98.75 379 ASN A O 1
ATOM 3090 N N . GLY A 1 380 ? -9.07 22.312 4.461 1 97.69 380 GLY A N 1
ATOM 3091 C CA . GLY A 1 380 ? -9.719 23.578 4.203 1 97.69 380 GLY A CA 1
ATOM 3092 C C . GLY A 1 380 ? -9.25 24.25 2.926 1 97.69 380 GLY A C 1
ATOM 3093 O O . GLY A 1 380 ? -8.469 23.672 2.17 1 97.69 380 GLY A O 1
ATOM 3094 N N . LEU A 1 381 ? -9.789 25.422 2.68 1 96.75 381 LEU A N 1
ATOM 3095 C CA . LEU A 1 381 ? -9.516 26.203 1.476 1 96.75 381 LEU A CA 1
ATOM 3096 C C . LEU A 1 381 ? -9.07 27.609 1.831 1 96.75 381 LEU A C 1
ATOM 3098 O O . LEU A 1 381 ? -9.789 28.344 2.523 1 96.75 381 LEU A O 1
ATOM 3102 N N . GLY A 1 382 ? -7.852 27.969 1.462 1 94.19 382 GLY A N 1
ATOM 3103 C CA . GLY A 1 382 ? -7.438 29.359 1.529 1 94.19 382 GLY A CA 1
ATOM 3104 C C . GLY A 1 382 ? -7.859 30.172 0.317 1 94.19 382 GLY A C 1
ATOM 3105 O O . GLY A 1 382 ? -7.645 29.75 -0.822 1 94.19 382 GLY A O 1
ATOM 3106 N N . GLU A 1 383 ? -8.508 31.25 0.539 1 93.38 383 GLU A N 1
ATOM 3107 C CA . GLU A 1 383 ? -9.031 32.062 -0.551 1 93.38 383 GLU A CA 1
ATOM 3108 C C . GLU A 1 383 ? -9.031 33.531 -0.177 1 93.38 383 GLU A C 1
ATOM 3110 O O . GLU A 1 383 ? -8.891 33.906 0.997 1 93.38 383 GLU A O 1
ATOM 3115 N N . PHE A 1 384 ? -9.164 34.344 -1.258 1 93.75 384 PHE A N 1
ATOM 3116 C CA . PHE A 1 384 ? -9.391 35.781 -1.024 1 93.75 384 PHE A CA 1
ATOM 3117 C C . PHE A 1 384 ? -10.82 36.031 -0.568 1 93.75 384 PHE A C 1
ATOM 3119 O O . PHE A 1 384 ? -11.773 35.688 -1.271 1 93.75 384 PHE A O 1
ATOM 3126 N N . ASP A 1 385 ? -10.906 36.594 0.685 1 95.06 385 ASP A N 1
ATOM 3127 C CA . ASP A 1 385 ? -12.234 36.938 1.19 1 95.06 385 ASP A CA 1
ATOM 3128 C C . ASP A 1 385 ? -12.516 38.438 1.051 1 95.06 385 ASP A C 1
ATOM 3130 O O . ASP A 1 385 ? -11.609 39.25 1.148 1 95.06 385 ASP A O 1
ATOM 3134 N N . LYS A 1 386 ? -13.828 38.688 0.759 1 94.62 386 LYS A N 1
ATOM 3135 C CA . LYS A 1 386 ? -14.297 40.062 0.709 1 94.62 386 LYS A CA 1
ATOM 3136 C C . LYS A 1 386 ? -15.43 40.312 1.705 1 94.62 386 LYS A C 1
ATOM 3138 O O . LYS A 1 386 ? -16.422 39.562 1.712 1 94.62 386 LYS A O 1
ATOM 3143 N N . VAL A 1 387 ? -15.203 41.281 2.609 1 95.44 387 VAL A N 1
ATOM 3144 C CA . VAL A 1 387 ? -16.266 41.625 3.549 1 95.44 387 VAL A CA 1
ATOM 3145 C C . VAL A 1 387 ? -17.297 42.5 2.848 1 95.44 387 VAL A C 1
ATOM 3147 O O . VAL A 1 387 ? -16.969 43.562 2.301 1 95.44 387 VAL A O 1
ATOM 3150 N N . GLU A 1 388 ? -18.484 42.031 2.791 1 94.19 388 GLU A N 1
ATOM 3151 C CA . GLU A 1 388 ? -19.641 42.781 2.262 1 94.19 388 GLU A CA 1
ATOM 3152 C C . GLU A 1 388 ? -20.781 42.812 3.27 1 94.19 388 GLU A C 1
ATOM 3154 O O . GLU A 1 388 ? -21.281 41.75 3.688 1 94.19 388 GLU A O 1
ATOM 3159 N N . ASP A 1 389 ? -21.266 44.031 3.59 1 92.25 389 ASP A N 1
ATOM 3160 C CA . ASP A 1 389 ? -22.375 44.219 4.523 1 92.25 389 ASP A CA 1
ATOM 3161 C C . ASP A 1 389 ? -22.094 43.531 5.855 1 92.25 389 ASP A C 1
ATOM 3163 O O . ASP A 1 389 ? -22.953 42.812 6.363 1 92.25 389 ASP A O 1
ATOM 3167 N N . GLY A 1 390 ? -20.906 43.5 6.266 1 91.31 390 GLY A N 1
ATOM 3168 C CA . GLY A 1 390 ? -20.531 43 7.586 1 91.31 390 GLY A CA 1
ATOM 3169 C C . GLY A 1 390 ? -20.328 41.5 7.637 1 91.31 390 GLY A C 1
ATOM 3170 O O . GLY A 1 390 ? -20.203 40.938 8.719 1 91.31 390 GLY A O 1
ATOM 3171 N N . THR A 1 391 ? -20.359 40.875 6.535 1 92.06 391 THR A N 1
ATOM 3172 C CA . THR A 1 391 ? -20.141 39.438 6.492 1 92.06 391 THR A CA 1
ATOM 3173 C C . THR A 1 391 ? -19.344 39.062 5.242 1 92.06 391 THR A C 1
ATOM 3175 O O . THR A 1 391 ? -19 39.906 4.43 1 92.06 391 THR A O 1
ATOM 3178 N N . VAL A 1 392 ? -18.844 37.844 5.215 1 96.75 392 VAL A N 1
ATOM 3179 C CA . VAL A 1 392 ? -18.203 37.281 4.039 1 96.75 392 VAL A CA 1
ATOM 3180 C C . VAL A 1 392 ? -19.078 36.188 3.439 1 96.75 392 VAL A C 1
ATOM 3182 O O . VAL A 1 392 ? -19.453 35.25 4.133 1 96.75 392 VAL A O 1
ATOM 3185 N N . GLN A 1 393 ? -19.438 36.375 2.143 1 97.19 393 GLN A N 1
ATOM 3186 C CA . GLN A 1 393 ? -20.203 35.375 1.424 1 97.19 393 GLN A CA 1
ATOM 3187 C C . GLN A 1 393 ? -19.266 34.344 0.782 1 97.19 393 GLN A C 1
ATOM 3189 O O . GLN A 1 393 ? -19.016 34.406 -0.422 1 97.19 393 GLN A O 1
ATOM 3194 N N . ASP A 1 394 ? -18.906 33.406 1.55 1 97.69 394 ASP A N 1
ATOM 3195 C CA . ASP A 1 394 ? -17.844 32.5 1.103 1 97.69 394 ASP A CA 1
ATOM 3196 C C . ASP A 1 394 ? -18.438 31.156 0.662 1 97.69 394 ASP A C 1
ATOM 3198 O O . ASP A 1 394 ? -17.984 30.094 1.118 1 97.69 394 ASP A O 1
ATOM 3202 N N . ASP A 1 395 ? -19.266 31.172 -0.401 1 97.88 395 ASP A N 1
ATOM 3203 C CA . ASP A 1 395 ? -19.859 29.969 -0.987 1 97.88 395 ASP A CA 1
ATOM 3204 C C . ASP A 1 395 ? -18.766 29.031 -1.513 1 97.88 395 ASP A C 1
ATOM 3206 O O . ASP A 1 395 ? -18.922 27.812 -1.489 1 97.88 395 ASP A O 1
ATOM 3210 N N . TYR A 1 396 ? -17.672 29.578 -1.997 1 96.88 396 TYR A N 1
ATOM 3211 C CA . TYR A 1 396 ? -16.562 28.781 -2.488 1 96.88 396 TYR A CA 1
ATOM 3212 C C . TYR A 1 396 ? -15.992 27.906 -1.379 1 96.88 396 TYR A C 1
ATOM 3214 O O . TYR A 1 396 ? -15.609 26.75 -1.619 1 96.88 396 TYR A O 1
ATOM 3222 N N . ARG A 1 397 ? -15.938 28.422 -0.172 1 98 397 ARG A N 1
ATOM 3223 C CA . ARG A 1 397 ? -15.445 27.656 0.973 1 98 397 ARG A CA 1
ATOM 3224 C C . ARG A 1 397 ? -16.453 26.578 1.383 1 98 397 ARG A C 1
ATOM 3226 O O . ARG A 1 397 ? -16.062 25.438 1.662 1 98 397 ARG A O 1
ATOM 3233 N N . ILE A 1 398 ? -17.719 26.938 1.424 1 98.56 398 ILE A N 1
ATOM 3234 C CA . ILE A 1 398 ? -18.781 26 1.766 1 98.56 398 ILE A CA 1
ATOM 3235 C C . ILE A 1 398 ? -18.766 24.828 0.784 1 98.56 398 ILE A C 1
ATOM 3237 O O . ILE A 1 398 ? -18.844 23.656 1.192 1 98.56 398 ILE A O 1
ATOM 3241 N N . ASP A 1 399 ? -18.641 25.188 -0.503 1 98.31 399 ASP A N 1
ATOM 3242 C CA . ASP A 1 399 ? -18.641 24.141 -1.525 1 98.31 399 ASP A CA 1
ATOM 3243 C C . ASP A 1 399 ? -17.469 23.188 -1.338 1 98.31 399 ASP A C 1
ATOM 3245 O O . ASP A 1 399 ? -17.609 21.969 -1.485 1 98.31 399 ASP A O 1
ATOM 3249 N N . TYR A 1 400 ? -16.328 23.75 -1.051 1 98.38 400 TYR A N 1
ATOM 3250 C CA . TYR A 1 400 ? -15.125 22.953 -0.815 1 98.38 400 TYR A CA 1
ATOM 3251 C C . TYR A 1 400 ? -15.312 22.016 0.377 1 98.38 400 TYR A C 1
ATOM 3253 O O . TYR A 1 400 ? -15.094 20.812 0.27 1 98.38 400 TYR A O 1
ATOM 3261 N N . LEU A 1 401 ? -15.719 22.547 1.483 1 98.69 401 LEU A N 1
ATOM 3262 C CA . LEU A 1 401 ? -15.844 21.781 2.711 1 98.69 401 LEU A CA 1
ATOM 3263 C C . LEU A 1 401 ? -16.938 20.719 2.576 1 98.69 401 LEU A C 1
ATOM 3265 O O . LEU A 1 401 ? -16.781 19.594 3.021 1 98.69 401 LEU A O 1
ATOM 3269 N N . ARG A 1 402 ? -18.031 21.109 1.972 1 98.62 402 ARG A N 1
ATOM 3270 C CA . ARG A 1 402 ? -19.156 20.188 1.785 1 98.62 402 ARG A CA 1
ATOM 3271 C C . ARG A 1 402 ? -18.734 18.969 0.976 1 98.62 402 ARG A C 1
ATOM 3273 O O . ARG A 1 402 ? -18.984 17.828 1.383 1 98.62 402 ARG A O 1
ATOM 3280 N N . SER A 1 403 ? -18.094 19.188 -0.158 1 98.38 403 SER A N 1
ATOM 3281 C CA . SER A 1 403 ? -17.703 18.094 -1.028 1 98.38 403 SER A CA 1
ATOM 3282 C C . SER A 1 403 ? -16.688 17.172 -0.336 1 98.38 403 SER A C 1
ATOM 3284 O O . SER A 1 403 ? -16.75 15.953 -0.49 1 98.38 403 SER A O 1
ATOM 3286 N N . HIS A 1 404 ? -15.789 17.719 0.455 1 98.75 404 HIS A N 1
ATOM 3287 C CA . HIS A 1 404 ? -14.805 16.922 1.167 1 98.75 404 HIS A CA 1
ATOM 3288 C C . HIS A 1 404 ? -15.453 16.141 2.303 1 98.75 404 HIS A C 1
ATOM 3290 O O . HIS A 1 404 ? -15.133 14.969 2.52 1 98.75 404 HIS A O 1
ATOM 3296 N N . LEU A 1 405 ? -16.375 16.75 3.014 1 98.69 405 LEU A N 1
ATOM 3297 C CA . LEU A 1 405 ? -17.062 16.062 4.102 1 98.69 405 LEU A CA 1
ATOM 3298 C C . LEU A 1 405 ? -17.938 14.938 3.566 1 98.69 405 LEU A C 1
ATOM 3300 O O . LEU A 1 405 ? -18.078 13.891 4.207 1 98.69 405 LEU A O 1
ATOM 3304 N N . GLU A 1 406 ? -18.531 15.195 2.438 1 98 406 GLU A N 1
ATOM 3305 C CA . GLU A 1 406 ? -19.281 14.117 1.81 1 98 406 GLU A CA 1
ATOM 3306 C C . GLU A 1 406 ? -18.406 12.906 1.522 1 98 406 GLU A C 1
ATOM 3308 O O . GLU A 1 406 ? -18.828 11.766 1.707 1 98 406 GLU A O 1
ATOM 3313 N N . GLN A 1 407 ? -17.203 13.156 1.104 1 98.25 407 GLN A N 1
ATOM 3314 C CA . GLN A 1 407 ? -16.281 12.055 0.837 1 98.25 407 GLN A CA 1
ATOM 3315 C C . GLN A 1 407 ? -15.789 11.414 2.135 1 98.25 407 GLN A C 1
ATOM 3317 O O . GLN A 1 407 ? -15.484 10.227 2.174 1 98.25 407 GLN A O 1
ATOM 3322 N N . CYS A 1 408 ? -15.727 12.195 3.223 1 98.56 408 CYS A N 1
ATOM 3323 C CA . CYS A 1 408 ? -15.461 11.602 4.531 1 98.56 408 CYS A CA 1
ATOM 3324 C C . CYS A 1 408 ? -16.531 10.594 4.898 1 98.56 408 CYS A C 1
ATOM 3326 O O . CYS A 1 408 ? -16.234 9.508 5.395 1 98.56 408 CYS A O 1
ATOM 3328 N N . ARG A 1 409 ? -17.766 10.977 4.656 1 97.94 409 ARG A N 1
ATOM 3329 C CA . ARG A 1 409 ? -18.875 10.078 4.938 1 97.94 409 ARG A CA 1
ATOM 3330 C C . ARG A 1 409 ? -18.75 8.797 4.121 1 97.94 409 ARG A C 1
ATOM 3332 O O . ARG A 1 409 ? -19 7.699 4.633 1 97.94 409 ARG A O 1
ATOM 3339 N N . GLN A 1 410 ? -18.391 8.977 2.865 1 97.56 410 GLN A N 1
ATOM 3340 C CA . GLN A 1 410 ? -18.156 7.812 2.014 1 97.56 410 GLN A CA 1
ATOM 3341 C C . GLN A 1 410 ? -17.031 6.945 2.553 1 97.56 410 GLN A C 1
ATOM 3343 O O . GLN A 1 410 ? -17.125 5.715 2.531 1 97.56 410 GLN A O 1
ATOM 3348 N N . ALA A 1 411 ? -15.938 7.551 2.992 1 98.12 411 ALA A N 1
ATOM 3349 C CA . ALA A 1 411 ? -14.805 6.812 3.545 1 98.12 411 ALA A CA 1
ATOM 3350 C C . ALA A 1 411 ? -15.219 6 4.77 1 98.12 411 ALA A C 1
ATOM 3352 O O . ALA A 1 411 ? -14.797 4.852 4.93 1 98.12 411 ALA A O 1
ATOM 3353 N N . ILE A 1 412 ? -16.031 6.645 5.652 1 97.94 412 ILE A N 1
ATOM 3354 C CA . ILE A 1 412 ? -16.562 5.938 6.812 1 97.94 412 ILE A CA 1
ATOM 3355 C C . ILE A 1 412 ? -17.391 4.73 6.352 1 97.94 412 ILE A C 1
ATOM 3357 O O . ILE A 1 412 ? -17.266 3.641 6.914 1 97.94 412 ILE A O 1
ATOM 3361 N N . SER A 1 413 ? -18.172 4.945 5.32 1 97.06 413 SER A N 1
ATOM 3362 C CA . SER A 1 413 ? -18.969 3.863 4.762 1 97.06 413 SER A CA 1
ATOM 3363 C C . SER A 1 413 ? -18.094 2.752 4.195 1 97.06 413 SER A C 1
ATOM 3365 O O . SER A 1 413 ? -18.484 1.585 4.184 1 97.06 413 SER A O 1
ATOM 3367 N N . ASP A 1 414 ? -16.922 3.076 3.693 1 96.69 414 ASP A N 1
ATOM 3368 C CA . ASP A 1 414 ? -15.969 2.096 3.184 1 96.69 414 ASP A CA 1
ATOM 3369 C C . ASP A 1 414 ? -15.391 1.251 4.316 1 96.69 414 ASP A C 1
ATOM 3371 O O . ASP A 1 414 ? -14.867 0.161 4.082 1 96.69 414 ASP A O 1
ATOM 3375 N N . GLY A 1 415 ? -15.398 1.774 5.535 1 95.12 415 GLY A N 1
ATOM 3376 C CA . GLY A 1 415 ? -14.836 1.052 6.668 1 95.12 415 GLY A CA 1
ATOM 3377 C C . GLY A 1 415 ? -13.711 1.8 7.359 1 95.12 415 GLY A C 1
ATOM 3378 O O . GLY A 1 415 ? -13.078 1.271 8.273 1 95.12 415 GLY A O 1
ATOM 3379 N N . VAL A 1 416 ? -13.484 3.059 6.992 1 97.88 416 VAL A N 1
ATOM 3380 C CA . VAL A 1 416 ? -12.469 3.887 7.629 1 97.88 416 VAL A CA 1
ATOM 3381 C C . VAL A 1 416 ? -12.922 4.285 9.031 1 97.88 416 VAL A C 1
ATOM 3383 O O . VAL A 1 416 ? -14.07 4.691 9.219 1 97.88 416 VAL A O 1
ATOM 3386 N N . ASP A 1 417 ? -12.078 4.055 10.016 1 97.94 417 ASP A N 1
ATOM 3387 C CA . ASP A 1 417 ? -12.336 4.547 11.359 1 97.94 417 ASP A CA 1
ATOM 3388 C C . ASP A 1 417 ? -11.891 6 11.508 1 97.94 417 ASP A C 1
ATOM 3390 O O . ASP A 1 417 ? -10.742 6.273 11.859 1 97.94 417 ASP A O 1
ATOM 3394 N N . LEU A 1 418 ? -12.797 6.871 11.234 1 98.62 418 LEU A N 1
ATOM 3395 C CA . LEU A 1 418 ? -12.523 8.305 11.258 1 98.62 418 LEU A CA 1
ATOM 3396 C C . LEU A 1 418 ? -12.969 8.922 12.586 1 98.62 418 LEU A C 1
ATOM 3398 O O . LEU A 1 418 ? -14.164 8.945 12.891 1 98.62 418 LEU A O 1
ATOM 3402 N N . ILE A 1 419 ? -12.023 9.453 13.344 1 98.75 419 ILE A N 1
ATOM 3403 C CA . ILE A 1 419 ? -12.25 9.953 14.695 1 98.75 419 ILE A CA 1
ATOM 3404 C C . ILE A 1 419 ? -13.008 11.273 14.641 1 98.75 419 ILE A C 1
ATOM 3406 O O . ILE A 1 419 ? -13.883 11.539 15.469 1 98.75 419 ILE A O 1
ATOM 3410 N N . GLY A 1 420 ? -12.602 12.055 13.727 1 98.81 420 GLY A N 1
ATOM 3411 C CA . GLY A 1 420 ? -13.172 13.391 13.641 1 98.81 420 GLY A CA 1
ATOM 3412 C C . GLY A 1 420 ? -12.609 14.203 12.492 1 98.81 420 GLY A C 1
ATOM 3413 O O . GLY A 1 420 ? -11.852 13.688 11.672 1 98.81 420 GLY A O 1
ATOM 3414 N N . TYR A 1 421 ? -13.086 15.406 12.352 1 98.88 421 TYR A N 1
ATOM 3415 C CA . TYR A 1 421 ? -12.742 16.344 11.289 1 98.88 421 TYR A CA 1
ATOM 3416 C C . TYR A 1 421 ? -12.477 17.734 11.859 1 98.88 421 TYR A C 1
ATOM 3418 O O . TYR A 1 421 ? -13.375 18.359 12.438 1 98.88 421 TYR A O 1
ATOM 3426 N N . CYS A 1 422 ? -11.258 18.188 11.68 1 98.88 422 CYS A N 1
ATOM 3427 C CA . CYS A 1 422 ? -10.922 19.547 12.07 1 98.88 422 CYS A CA 1
ATOM 3428 C C . CYS A 1 422 ? -10.68 20.422 10.836 1 98.88 422 CYS A C 1
ATOM 3430 O O . CYS A 1 422 ? -9.719 20.203 10.102 1 98.88 422 CYS A O 1
ATOM 3432 N N . SER A 1 423 ? -11.484 21.375 10.688 1 98.62 423 SER A N 1
ATOM 3433 C CA . SER A 1 423 ? -11.289 22.344 9.609 1 98.62 423 SER A CA 1
ATOM 3434 C C . SER A 1 423 ? -10.094 23.25 9.891 1 98.62 423 SER A C 1
ATOM 3436 O O . SER A 1 423 ? -9.758 23.5 11.055 1 98.62 423 SER A O 1
ATOM 3438 N N . TRP A 1 424 ? -9.344 23.484 8.906 1 98.44 424 TRP A N 1
ATOM 3439 C CA . TRP A 1 424 ? -8.383 24.578 8.914 1 98.44 424 TRP A CA 1
ATOM 3440 C C . TRP A 1 424 ? -8.938 25.781 8.164 1 98.44 424 TRP A C 1
ATOM 3442 O O . TRP A 1 424 ? -9.078 25.766 6.941 1 98.44 424 TRP A O 1
ATOM 3452 N N . SER A 1 425 ? -9.344 26.812 9.008 1 98.06 425 SER A N 1
ATOM 3453 C CA . SER A 1 425 ? -9.141 27.031 10.438 1 98.06 425 SER A CA 1
ATOM 3454 C C . SER A 1 425 ? -10.375 27.656 11.086 1 98.06 425 SER A C 1
ATOM 3456 O O . SER A 1 425 ? -11.383 27.875 10.414 1 98.06 425 SER A O 1
ATOM 3458 N N . PHE A 1 426 ? -10.352 27.797 12.375 1 98.69 426 PHE A N 1
ATOM 3459 C CA . PHE A 1 426 ? -11.523 28.391 13.008 1 98.69 426 PHE A CA 1
ATOM 3460 C C . PHE A 1 426 ? -11.602 29.875 12.695 1 98.69 426 PHE A C 1
ATOM 3462 O O . PHE A 1 426 ? -12.57 30.344 12.094 1 98.69 426 PHE A O 1
ATOM 3469 N N . THR A 1 427 ? -10.586 30.625 13.094 1 98.56 427 THR A N 1
ATOM 3470 C CA . THR A 1 427 ? -10.469 32.031 12.68 1 98.56 427 THR A CA 1
ATOM 3471 C C . THR A 1 427 ? -9.492 32.156 11.516 1 98.56 427 THR A C 1
ATOM 3473 O O . THR A 1 427 ? -8.672 31.281 11.281 1 98.56 427 THR A O 1
ATOM 3476 N N . ASP A 1 428 ? -9.672 33.281 10.812 1 97.81 428 ASP A N 1
ATOM 3477 C CA . ASP A 1 428 ? -8.539 33.656 9.977 1 97.81 428 ASP A CA 1
ATOM 3478 C C . ASP A 1 428 ? -7.258 33.781 10.805 1 97.81 428 ASP A C 1
ATOM 3480 O O . ASP A 1 428 ? -7.312 34.031 12 1 97.81 428 ASP A O 1
ATOM 3484 N N . LEU A 1 429 ? -6.188 33.469 10.18 1 97.88 429 LEU A N 1
ATOM 3485 C CA . LEU A 1 429 ? -4.902 33.469 10.867 1 97.88 429 LEU A CA 1
ATOM 3486 C C . LEU A 1 429 ? -3.775 33.844 9.914 1 97.88 429 LEU A C 1
ATOM 3488 O O . LEU A 1 429 ? -4.016 34.094 8.727 1 97.88 429 LEU A O 1
ATOM 3492 N N . LEU A 1 430 ? -2.574 34.062 10.469 1 96.25 430 LEU A N 1
ATOM 3493 C CA . LEU A 1 430 ? -1.375 34.25 9.664 1 96.25 430 LEU A CA 1
ATOM 3494 C C . LEU A 1 430 ? -1.023 33 8.891 1 96.25 430 LEU A C 1
ATOM 3496 O O . LEU A 1 430 ? -0.806 31.938 9.477 1 96.25 430 LEU A O 1
ATOM 3500 N N . SER A 1 431 ? -0.961 33.062 7.621 1 93.25 431 SER A N 1
ATOM 3501 C CA . SER A 1 431 ? -0.638 31.906 6.797 1 93.25 431 SER A CA 1
ATOM 3502 C C . SER A 1 431 ? 0.853 31.844 6.477 1 93.25 431 SER A C 1
ATOM 3504 O O . SER A 1 431 ? 1.245 31.891 5.309 1 93.25 431 SER A O 1
ATOM 3506 N N . TRP A 1 432 ? 1.683 31.766 7.516 1 92.38 432 TRP A N 1
ATOM 3507 C CA . TRP A 1 432 ? 3.133 31.625 7.445 1 92.38 432 TRP A CA 1
ATOM 3508 C C . TRP A 1 432 ? 3.73 32.625 6.449 1 92.38 432 TRP A C 1
ATOM 3510 O O . TRP A 1 432 ? 3.703 33.812 6.672 1 92.38 432 TRP A O 1
ATOM 3520 N N . LEU A 1 433 ? 4.094 32.156 5.242 1 90.19 433 LEU A N 1
ATOM 3521 C CA . LEU A 1 433 ? 4.789 33 4.27 1 90.19 433 LEU A CA 1
ATOM 3522 C C . LEU A 1 433 ? 3.803 33.875 3.512 1 90.19 433 LEU A C 1
ATOM 3524 O O . LEU A 1 433 ? 4.199 34.844 2.881 1 90.19 433 LEU A O 1
ATOM 3528 N N . ASN A 1 434 ? 2.514 33.531 3.605 1 88.31 434 ASN A N 1
ATOM 3529 C CA . ASN A 1 434 ? 1.521 34.156 2.744 1 88.31 434 ASN A CA 1
ATOM 3530 C C . ASN A 1 434 ? 0.882 35.375 3.418 1 88.31 434 ASN A C 1
ATOM 3532 O O . ASN A 1 434 ? 0.147 36.125 2.779 1 88.31 434 ASN A O 1
ATOM 3536 N N . GLY A 1 435 ? 1.149 35.594 4.688 1 90.44 435 GLY A N 1
ATOM 3537 C CA . GLY A 1 435 ? 0.591 36.719 5.406 1 90.44 435 GLY A CA 1
ATOM 3538 C C . GLY A 1 435 ? -0.874 36.531 5.758 1 90.44 435 GLY A C 1
ATOM 3539 O O . GLY A 1 435 ? -1.288 35.469 6.18 1 90.44 435 GLY A O 1
ATOM 3540 N N . TYR A 1 436 ? -1.653 37.625 5.633 1 93.25 436 TYR A N 1
ATOM 3541 C CA . TYR A 1 436 ? -3.041 37.594 6.082 1 93.25 436 TYR A CA 1
ATOM 3542 C C . TYR A 1 436 ? -4 37.625 4.895 1 93.25 436 TYR A C 1
ATOM 3544 O O . TYR A 1 436 ? -5.219 37.562 5.074 1 93.25 436 TYR A O 1
ATOM 3552 N N . GLN A 1 437 ? -3.471 37.625 3.691 1 89.44 437 GLN A N 1
ATOM 3553 C CA . GLN A 1 437 ? -4.309 37.719 2.498 1 89.44 437 GLN A CA 1
ATOM 3554 C C . GLN A 1 437 ? -5.047 36.406 2.266 1 89.44 437 GLN A C 1
ATOM 3556 O O . GLN A 1 437 ? -6.172 36.375 1.767 1 89.44 437 GLN A O 1
ATOM 3561 N N . LYS A 1 438 ? -4.363 35.281 2.453 1 91.19 438 LYS A N 1
ATOM 3562 C CA . LYS A 1 438 ? -4.953 33.938 2.316 1 91.19 438 LYS A CA 1
ATOM 3563 C C . LYS A 1 438 ? -5.801 33.594 3.535 1 91.19 438 LYS A C 1
ATOM 3565 O O . LYS A 1 438 ? -5.266 33.25 4.594 1 91.19 438 LYS A O 1
ATOM 3570 N N . ARG A 1 439 ? -7.133 33.656 3.334 1 94.94 439 ARG A N 1
ATOM 3571 C CA . ARG A 1 439 ? -8.062 33.5 4.449 1 94.94 439 ARG A CA 1
ATOM 3572 C C . ARG A 1 439 ? -8.633 32.094 4.492 1 94.94 439 ARG A C 1
ATOM 3574 O O . ARG A 1 439 ? -9.07 31.562 3.465 1 94.94 439 ARG A O 1
ATOM 3581 N N . TYR A 1 440 ? -8.68 31.453 5.711 1 95.5 440 TYR A N 1
ATOM 3582 C CA . TYR A 1 440 ? -9.125 30.062 5.848 1 95.5 440 TYR A CA 1
ATOM 3583 C C . TYR A 1 440 ? -10.352 29.969 6.75 1 95.5 440 TYR A C 1
ATOM 3585 O O . TYR A 1 440 ? -11.18 29.078 6.598 1 95.5 440 TYR A O 1
ATOM 3593 N N . GLY A 1 441 ? -10.477 30.953 7.664 1 97.81 441 GLY A N 1
ATOM 3594 C CA . GLY A 1 441 ? -11.281 30.734 8.852 1 97.81 441 GLY A CA 1
ATOM 3595 C C . GLY A 1 441 ? -12.773 30.828 8.594 1 97.81 441 GLY A C 1
ATOM 3596 O O . GLY A 1 441 ? -13.195 31.422 7.594 1 97.81 441 GLY A O 1
ATOM 3597 N N . PHE A 1 442 ? -13.586 30.234 9.516 1 98.56 442 PHE A N 1
ATOM 3598 C CA . PHE A 1 442 ? -15.023 30.469 9.57 1 98.56 442 PHE A CA 1
ATOM 3599 C C . PHE A 1 442 ? -15.328 31.859 10.078 1 98.56 442 PHE A C 1
ATOM 3601 O O . PHE A 1 442 ? -16.422 32.375 9.859 1 98.56 442 PHE A O 1
ATOM 3608 N N . VAL A 1 443 ? -14.414 32.375 10.797 1 98.62 443 VAL A N 1
ATOM 3609 C CA . VAL A 1 443 ? -14.508 33.688 11.383 1 98.62 443 VAL A CA 1
ATOM 3610 C C . VAL A 1 443 ? -13.469 34.625 10.75 1 98.62 443 VAL A C 1
ATOM 3612 O O . VAL A 1 443 ? -12.266 34.344 10.844 1 98.62 443 VAL A O 1
ATOM 3615 N N . TYR A 1 444 ? -13.953 35.625 10.117 1 98.19 444 TYR A N 1
ATOM 3616 C CA . TYR A 1 444 ? -13.078 36.656 9.547 1 98.19 444 TYR A CA 1
ATOM 3617 C C . TYR A 1 444 ? -12.484 37.531 10.633 1 98.19 444 TYR A C 1
ATOM 3619 O O . TYR A 1 444 ? -13.195 37.969 11.539 1 98.19 444 TYR A O 1
ATOM 3627 N N . VAL A 1 445 ? -11.219 37.719 10.656 1 98.06 445 VAL A N 1
ATOM 3628 C CA . VAL A 1 445 ? -10.578 38.656 11.57 1 98.06 445 VAL A CA 1
ATOM 3629 C C . VAL A 1 445 ? -10.195 39.938 10.812 1 98.06 445 VAL A C 1
ATOM 3631 O O . VAL A 1 445 ? -9.469 39.875 9.82 1 98.06 445 VAL A O 1
ATOM 3634 N N . ASN A 1 446 ? -10.664 41.062 11.328 1 96.69 446 ASN A N 1
ATOM 3635 C CA . ASN A 1 446 ? -10.477 42.344 10.656 1 96.69 446 ASN A CA 1
ATOM 3636 C C . ASN A 1 446 ? -9.047 42.844 10.82 1 96.69 446 ASN A C 1
ATOM 3638 O O . ASN A 1 446 ? -8.797 43.75 11.625 1 96.69 446 ASN A O 1
ATOM 3642 N N . ARG A 1 447 ? -8.156 42.406 9.992 1 95.25 447 ARG A N 1
ATOM 3643 C CA . ARG A 1 447 ? -6.785 42.875 9.836 1 95.25 447 ARG A CA 1
ATOM 3644 C C . ARG A 1 447 ? -6.238 42.5 8.453 1 95.25 447 ARG A C 1
ATOM 3646 O O . ARG A 1 447 ? -6.816 41.688 7.746 1 95.25 447 ARG A O 1
ATOM 3653 N N . ASP A 1 448 ? -5.23 43.094 8.047 1 93.81 448 ASP A N 1
ATOM 3654 C CA . ASP A 1 448 ? -4.566 42.781 6.789 1 93.81 448 ASP A CA 1
ATOM 3655 C C . ASP A 1 448 ? -3.051 42.906 6.914 1 93.81 448 ASP A C 1
ATOM 3657 O O . ASP A 1 448 ? -2.508 42.875 8.023 1 93.81 448 ASP A O 1
ATOM 3661 N N . GLU A 1 449 ? -2.381 42.906 5.805 1 92.31 449 GLU A N 1
ATOM 3662 C CA . GLU A 1 449 ? -0.921 42.906 5.809 1 92.31 449 GLU A CA 1
ATOM 3663 C C . GLU A 1 449 ? -0.364 44.25 6.305 1 92.31 449 GLU A C 1
ATOM 3665 O O . GLU A 1 449 ? 0.754 44.281 6.82 1 92.31 449 GLU A O 1
ATOM 3670 N N . GLU A 1 450 ? -1.135 45.25 6.199 1 92.38 450 GLU A N 1
ATOM 3671 C CA . GLU A 1 450 ? -0.636 46.594 6.449 1 92.38 450 GLU A CA 1
ATOM 3672 C C . GLU A 1 450 ? -1.083 47.094 7.812 1 92.38 450 GLU A C 1
ATOM 3674 O O . GLU A 1 450 ? -0.466 48 8.375 1 92.38 450 GLU A O 1
ATOM 3679 N N . SER A 1 451 ? -2.164 46.531 8.289 1 94.12 451 SER A N 1
ATOM 3680 C CA . SER A 1 451 ? -2.734 47.031 9.531 1 94.12 451 SER A CA 1
ATOM 3681 C C . SER A 1 451 ? -3.367 45.938 10.359 1 94.12 451 SER A C 1
ATOM 3683 O O . SER A 1 451 ? -4.008 45.031 9.82 1 94.12 451 SER A O 1
ATOM 3685 N N . THR A 1 452 ? -3.17 46.062 11.656 1 95.5 452 THR A N 1
ATOM 3686 C CA . THR A 1 452 ? -3.842 45.156 12.594 1 95.5 452 THR A CA 1
ATOM 3687 C C . THR A 1 452 ? -5.328 45.5 12.695 1 95.5 452 THR A C 1
ATOM 3689 O O . THR A 1 452 ? -6.129 44.688 13.133 1 95.5 452 THR A O 1
ATOM 3692 N N . SER A 1 453 ? -5.645 46.75 12.273 1 95.81 453 SER A N 1
ATOM 3693 C CA . SER A 1 453 ? -7.008 47.25 12.422 1 95.81 453 SER A CA 1
ATOM 3694 C C . SER A 1 453 ? -7.551 46.969 13.82 1 95.81 453 SER A C 1
ATOM 3696 O O . SER A 1 453 ? -6.836 47.125 14.805 1 95.81 453 SER A O 1
ATOM 3698 N N . ASP A 1 454 ? -8.891 46.594 14 1 97.12 454 ASP A N 1
ATOM 3699 C CA . ASP A 1 454 ? -9.453 46.438 15.336 1 97.12 454 ASP A CA 1
ATOM 3700 C C . ASP A 1 454 ? -9.539 44.969 15.711 1 97.12 454 ASP A C 1
ATOM 3702 O O . ASP A 1 454 ? -10.039 44.594 16.781 1 97.12 454 ASP A O 1
ATOM 3706 N N . LEU A 1 455 ? -9.109 44 14.828 1 98 455 LEU A N 1
ATOM 3707 C CA . LEU A 1 455 ? -9.062 42.562 15.039 1 98 455 LEU A CA 1
ATOM 3708 C C . LEU A 1 455 ? -10.453 42 15.375 1 98 455 LEU A C 1
ATOM 3710 O O . LEU A 1 455 ? -10.578 40.969 16 1 98 455 LEU A O 1
ATOM 3714 N N . LYS A 1 456 ? -11.438 42.781 14.961 1 97.69 456 LYS A N 1
ATOM 3715 C CA . LYS A 1 456 ? -12.812 42.344 15.219 1 97.69 456 LYS A CA 1
ATOM 3716 C C . LYS A 1 456 ? -13.094 41 14.531 1 97.69 456 LYS A C 1
ATOM 3718 O O . LYS A 1 456 ? -12.625 40.781 13.414 1 97.69 456 LYS A O 1
ATOM 3723 N N . ARG A 1 457 ? -13.836 40.125 15.219 1 98.19 457 ARG A N 1
ATOM 3724 C CA . ARG A 1 457 ? -14.281 38.844 14.688 1 98.19 457 ARG A CA 1
ATOM 3725 C C . ARG A 1 457 ? -15.641 38.969 14.008 1 98.19 457 ARG A C 1
ATOM 3727 O O . ARG A 1 457 ? -16.594 39.438 14.617 1 98.19 457 ARG A O 1
ATOM 3734 N N . LEU A 1 458 ? -15.688 38.594 12.719 1 98.12 458 LEU A N 1
ATOM 3735 C CA . LEU A 1 458 ? -16.922 38.562 11.945 1 98.12 458 LEU A CA 1
ATOM 3736 C C . LEU A 1 458 ? -17.25 37.156 11.484 1 98.12 458 LEU A C 1
ATOM 3738 O O . LEU A 1 458 ? -16.406 36.469 10.883 1 98.12 458 LEU A O 1
ATOM 3742 N N . LYS A 1 459 ? -18.422 36.656 11.797 1 98.31 459 LYS A N 1
ATOM 3743 C CA . LYS A 1 459 ? -18.844 35.312 11.352 1 98.31 459 LYS A CA 1
ATOM 3744 C C . LYS A 1 459 ? -19.109 35.312 9.852 1 98.31 459 LYS A C 1
ATOM 3746 O O . LYS A 1 459 ? -19.844 36.156 9.336 1 98.31 459 LYS A O 1
ATOM 3751 N N . LYS A 1 460 ? -18.453 34.406 9.125 1 98.44 460 LYS A N 1
ATOM 3752 C CA . LYS A 1 460 ? -18.719 34.219 7.699 1 98.44 460 LYS A CA 1
ATOM 3753 C C . LYS A 1 460 ? -19.969 33.406 7.461 1 98.44 460 LYS A C 1
ATOM 3755 O O . LYS A 1 460 ? -20.547 32.875 8.398 1 98.44 460 LYS A O 1
ATOM 3760 N N . LYS A 1 461 ? -20.375 33.344 6.199 1 98.38 461 LYS A N 1
ATOM 3761 C CA . LYS A 1 461 ? -21.5 32.5 5.844 1 98.38 461 LYS A CA 1
ATOM 3762 C C . LYS A 1 461 ? -21.203 31.031 6.199 1 98.38 461 LYS A C 1
ATOM 3764 O O . LYS A 1 461 ? -22.094 30.312 6.641 1 98.38 461 LYS A O 1
ATOM 3769 N N . SER A 1 462 ? -20.016 30.594 6.043 1 98.62 462 SER A N 1
ATOM 3770 C CA . SER A 1 462 ? -19.609 29.219 6.32 1 98.62 462 SER A CA 1
ATOM 3771 C C . SER A 1 462 ? -19.734 28.906 7.805 1 98.62 462 SER A C 1
ATOM 3773 O O . SER A 1 462 ? -19.906 27.734 8.18 1 98.62 462 SER A O 1
ATOM 3775 N N . PHE A 1 463 ? -19.656 29.922 8.656 1 98.69 463 PHE A N 1
ATOM 3776 C CA . PHE A 1 463 ? -19.859 29.719 10.094 1 98.69 463 PHE A CA 1
ATOM 3777 C C . PHE A 1 463 ? -21.219 29.094 10.367 1 98.69 463 PHE A C 1
ATOM 3779 O O . PHE A 1 463 ? -21.312 28.078 11.07 1 98.69 463 PHE A O 1
ATOM 3786 N N . TYR A 1 464 ? -22.188 29.641 9.805 1 98.62 464 TYR A N 1
ATOM 3787 C CA . TYR A 1 464 ? -23.562 29.203 10.031 1 98.62 464 TYR A CA 1
ATOM 3788 C C . TYR A 1 464 ? -23.828 27.875 9.32 1 98.62 464 TYR A C 1
ATOM 3790 O O . TYR A 1 464 ? -24.594 27.047 9.812 1 98.62 464 TYR A O 1
ATOM 3798 N N . TRP A 1 465 ? -23.25 27.75 8.164 1 98.69 465 TRP A N 1
ATOM 3799 C CA . TRP A 1 465 ? -23.359 26.484 7.457 1 98.69 465 TRP A CA 1
ATOM 3800 C C . TRP A 1 465 ? -22.797 25.344 8.297 1 98.69 465 TRP A C 1
ATOM 3802 O O . TRP A 1 465 ? -23.453 24.297 8.461 1 98.69 465 TRP A O 1
ATOM 3812 N N . TYR A 1 466 ? -21.594 25.516 8.805 1 98.81 466 TYR A N 1
ATOM 3813 C CA . TYR A 1 466 ? -20.953 24.453 9.594 1 98.81 466 TYR A CA 1
ATOM 3814 C C . TYR A 1 466 ? -21.703 24.219 10.898 1 98.81 466 TYR A C 1
ATOM 3816 O O . TYR A 1 466 ? -21.781 23.094 11.383 1 98.81 466 TYR A O 1
ATOM 3824 N N . GLN A 1 467 ? -22.234 25.297 11.461 1 98.75 467 GLN A N 1
ATOM 3825 C CA . GLN A 1 467 ? -23.109 25.172 12.633 1 98.75 467 GLN A CA 1
ATOM 3826 C C . GLN A 1 467 ? -24.234 24.188 12.367 1 98.75 467 GLN A C 1
ATOM 3828 O O . GLN A 1 467 ? -24.531 23.328 13.211 1 98.75 467 GLN A O 1
ATOM 3833 N N . ASP A 1 468 ? -24.844 24.359 11.219 1 98.69 468 ASP A N 1
ATOM 3834 C CA . ASP A 1 468 ? -25.953 23.484 10.844 1 98.69 468 ASP A CA 1
ATOM 3835 C C . ASP A 1 468 ? -25.453 22.047 10.617 1 98.69 468 ASP A C 1
ATOM 3837 O O . ASP A 1 468 ? -26.141 21.094 10.992 1 98.69 468 ASP A O 1
ATOM 3841 N N . VAL A 1 469 ? -24.312 21.859 10.016 1 98.62 469 VAL A N 1
ATOM 3842 C CA . VAL A 1 469 ? -23.719 20.531 9.797 1 98.62 469 VAL A CA 1
ATOM 3843 C C . VAL A 1 469 ? -23.5 19.828 11.133 1 98.62 469 VAL A C 1
ATOM 3845 O O . VAL A 1 469 ? -23.844 18.656 11.281 1 98.62 469 VAL A O 1
ATOM 3848 N N . ILE A 1 470 ? -22.969 20.547 12.133 1 98.62 470 ILE A N 1
ATOM 3849 C CA . ILE A 1 470 ? -22.688 19.969 13.445 1 98.62 470 ILE A CA 1
ATOM 3850 C C . ILE A 1 470 ? -24 19.609 14.141 1 98.62 470 ILE A C 1
ATOM 3852 O O . ILE A 1 470 ? -24.141 18.5 14.68 1 98.62 470 ILE A O 1
ATOM 3856 N N . LYS A 1 471 ? -24.922 20.531 14.086 1 98.19 471 LYS A N 1
ATOM 3857 C CA . LYS A 1 471 ? -26.203 20.359 14.758 1 98.19 471 LYS A CA 1
ATOM 3858 C C . LYS A 1 471 ? -26.922 19.109 14.242 1 98.19 471 LYS A C 1
ATOM 3860 O O . LYS A 1 471 ? -27.594 18.422 15.008 1 98.19 471 LYS A O 1
ATOM 3865 N N . THR A 1 472 ? -26.75 18.781 13.008 1 98.12 472 THR A N 1
ATOM 3866 C CA . THR A 1 472 ? -27.469 17.672 12.391 1 98.12 472 THR A CA 1
ATOM 3867 C C . THR A 1 472 ? -26.578 16.438 12.297 1 98.12 472 THR A C 1
ATOM 3869 O O . THR A 1 472 ? -26.953 15.453 11.656 1 98.12 472 THR A O 1
ATOM 3872 N N . ASN A 1 473 ? -25.438 16.5 12.812 1 98.19 473 ASN A N 1
ATOM 3873 C CA . ASN A 1 473 ? -24.453 15.43 12.734 1 98.19 473 ASN A CA 1
ATOM 3874 C C . ASN A 1 473 ? -24.188 15.016 11.289 1 98.19 473 ASN A C 1
ATOM 3876 O O . ASN A 1 473 ? -24.156 13.82 10.977 1 98.19 473 ASN A O 1
ATOM 3880 N N . GLY A 1 474 ? -24.109 16.062 10.422 1 97.56 474 GLY A N 1
ATOM 3881 C CA . GLY A 1 474 ? -23.734 15.82 9.039 1 97.56 474 GLY A CA 1
ATOM 3882 C C . GLY A 1 474 ? -24.922 15.492 8.148 1 97.56 474 GLY A C 1
ATOM 3883 O O . GLY A 1 474 ? -24.766 15.297 6.938 1 97.56 474 GLY A O 1
ATOM 3884 N N . GLU A 1 475 ? -26.094 15.438 8.609 1 96.31 475 GLU A N 1
ATOM 3885 C CA . GLU A 1 475 ? -27.25 15.07 7.797 1 96.31 475 GLU A CA 1
ATOM 3886 C C . GLU A 1 475 ? -27.609 16.188 6.809 1 96.31 475 GLU A C 1
ATOM 3888 O O . GLU A 1 475 ? -28.219 15.922 5.77 1 96.31 475 GLU A O 1
ATOM 3893 N N . SER A 1 476 ? -27.266 17.391 7.098 1 95.12 476 SER A N 1
ATOM 3894 C CA . SER A 1 476 ? -27.625 18.547 6.273 1 95.12 476 SER A CA 1
ATOM 3895 C C . SER A 1 476 ? -26.625 18.766 5.148 1 95.12 476 SER A C 1
ATOM 3897 O O . SER A 1 476 ? -26.766 19.688 4.355 1 95.12 476 SER A O 1
ATOM 3899 N N . LEU A 1 477 ? -25.719 17.984 5.066 1 94.94 477 LEU A N 1
ATOM 3900 C CA . LEU A 1 477 ? -24.719 18.156 4.02 1 94.94 477 LEU A CA 1
ATOM 3901 C C . LEU A 1 477 ? -25.359 18.125 2.639 1 94.94 477 LEU A C 1
ATOM 3903 O O . LEU A 1 477 ? -26.312 17.375 2.414 1 94.94 477 LEU A O 1
ATOM 3907 N N . MET B 1 1 ? 13 3.768 -10.164 1 90.31 1 MET B N 1
ATOM 3908 C CA . MET B 1 1 ? 14.023 4.758 -10.492 1 90.31 1 MET B CA 1
ATOM 3909 C C . MET B 1 1 ? 14.852 4.309 -11.695 1 90.31 1 MET B C 1
ATOM 3911 O O . MET B 1 1 ? 14.922 3.115 -12 1 90.31 1 MET B O 1
ATOM 3915 N N . ILE B 1 2 ? 15.305 5.27 -12.281 1 90 2 ILE B N 1
ATOM 3916 C CA . ILE B 1 2 ? 16.188 4.957 -13.398 1 90 2 ILE B CA 1
ATOM 3917 C C . ILE B 1 2 ? 17.594 4.668 -12.875 1 90 2 ILE B C 1
ATOM 3919 O O . ILE B 1 2 ? 18.234 5.531 -12.266 1 90 2 ILE B O 1
ATOM 3923 N N . HIS B 1 3 ? 18.047 3.42 -13.086 1 92.06 3 HIS B N 1
ATOM 3924 C CA . HIS B 1 3 ? 19.406 3.027 -12.711 1 92.06 3 HIS B CA 1
ATOM 3925 C C . HIS B 1 3 ? 20.359 3.123 -13.898 1 92.06 3 HIS B C 1
ATOM 3927 O O . HIS B 1 3 ? 20.234 2.355 -14.852 1 92.06 3 HIS B O 1
ATOM 3933 N N . GLN B 1 4 ? 21.281 3.967 -13.789 1 83.94 4 GLN B N 1
ATOM 3934 C CA . GLN B 1 4 ? 22.266 4.059 -14.852 1 83.94 4 GLN B CA 1
ATOM 3935 C C . GLN B 1 4 ? 23.125 2.793 -14.93 1 83.94 4 GLN B C 1
ATOM 3937 O O . GLN B 1 4 ? 23.5 2.359 -16.016 1 83.94 4 GLN B O 1
ATOM 3942 N N . HIS B 1 5 ? 23.391 2.236 -13.789 1 88.06 5 HIS B N 1
ATOM 3943 C CA . HIS B 1 5 ? 24.156 0.994 -13.672 1 88.06 5 HIS B CA 1
ATOM 3944 C C . HIS B 1 5 ? 23.438 0 -12.758 1 88.06 5 HIS B C 1
ATOM 3946 O O . HIS B 1 5 ? 23.797 -0.142 -11.586 1 88.06 5 HIS B O 1
ATOM 3952 N N . PRO B 1 6 ? 22.469 -0.725 -13.398 1 91.75 6 PRO B N 1
ATOM 3953 C CA . PRO B 1 6 ? 21.75 -1.688 -12.57 1 91.75 6 PRO B CA 1
ATOM 3954 C C . PRO B 1 6 ? 22.656 -2.736 -11.938 1 91.75 6 PRO B C 1
ATOM 3956 O O . PRO B 1 6 ? 23.656 -3.127 -12.539 1 91.75 6 PRO B O 1
ATOM 3959 N N . GLU B 1 7 ? 22.328 -3.168 -10.797 1 92.75 7 GLU B N 1
ATOM 3960 C CA . GLU B 1 7 ? 23.094 -4.203 -10.102 1 92.75 7 GLU B CA 1
ATOM 3961 C C . GLU B 1 7 ? 23.047 -5.523 -10.867 1 92.75 7 GLU B C 1
ATOM 3963 O O . GLU B 1 7 ? 22.109 -5.77 -11.641 1 92.75 7 GLU B O 1
ATOM 3968 N N . SER B 1 8 ? 24.078 -6.305 -10.625 1 95.25 8 SER B N 1
ATOM 3969 C CA . SER B 1 8 ? 24.047 -7.668 -11.148 1 95.25 8 SER B CA 1
ATOM 3970 C C . SER B 1 8 ? 23.109 -8.555 -10.352 1 95.25 8 SER B C 1
ATOM 3972 O O . SER B 1 8 ? 22.797 -8.258 -9.195 1 95.25 8 SER B O 1
ATOM 3974 N N . PHE B 1 9 ? 22.656 -9.555 -11.023 1 98 9 PHE B N 1
ATOM 3975 C CA . PHE B 1 9 ? 21.938 -10.562 -10.258 1 98 9 PHE B CA 1
ATOM 3976 C C . PHE B 1 9 ? 22.828 -11.148 -9.164 1 98 9 PHE B C 1
ATOM 3978 O O . PHE B 1 9 ? 24.047 -11.281 -9.352 1 98 9 PHE B O 1
ATOM 3985 N N . PRO B 1 10 ? 22.234 -11.43 -8.016 1 97.25 10 PRO B N 1
ATOM 3986 C CA . PRO B 1 10 ? 23.047 -12.062 -6.965 1 97.25 10 PRO B CA 1
ATOM 3987 C C . PRO B 1 10 ? 23.703 -13.367 -7.426 1 97.25 10 PRO B C 1
ATOM 3989 O O . PRO B 1 10 ? 23.109 -14.102 -8.227 1 97.25 10 PRO B O 1
ATOM 3992 N N . LYS B 1 11 ? 24.797 -13.711 -6.809 1 95.81 11 LYS B N 1
ATOM 3993 C CA . LYS B 1 11 ? 25.516 -14.922 -7.18 1 95.81 11 LYS B CA 1
ATOM 3994 C C . LYS B 1 11 ? 24.703 -16.172 -6.867 1 95.81 11 LYS B C 1
ATOM 3996 O O . LYS B 1 11 ? 24.812 -17.188 -7.562 1 95.81 11 LYS B O 1
ATOM 4001 N N . HIS B 1 12 ? 23.875 -16.078 -5.867 1 96.31 12 HIS B N 1
ATOM 4002 C CA . HIS B 1 12 ? 23.094 -17.234 -5.43 1 96.31 12 HIS B CA 1
ATOM 4003 C C . HIS B 1 12 ? 21.688 -17.219 -6.043 1 96.31 12 HIS B C 1
ATOM 4005 O O . HIS B 1 12 ? 20.797 -17.922 -5.582 1 96.31 12 HIS B O 1
ATOM 4011 N N . PHE B 1 13 ? 21.578 -16.328 -7.039 1 98.5 13 PHE B N 1
ATOM 4012 C CA . PHE B 1 13 ? 20.266 -16.203 -7.68 1 98.5 13 PHE B CA 1
ATOM 4013 C C . PHE B 1 13 ? 19.828 -17.531 -8.266 1 98.5 13 PHE B C 1
ATOM 4015 O O . PHE B 1 13 ? 20.578 -18.188 -8.992 1 98.5 13 PHE B O 1
ATOM 4022 N N . LEU B 1 14 ? 18.578 -17.953 -8.008 1 98.81 14 LEU B N 1
ATOM 4023 C CA . LEU B 1 14 ? 18.062 -19.219 -8.508 1 98.81 14 LEU B CA 1
ATOM 4024 C C . LEU B 1 14 ? 17.438 -19.047 -9.891 1 98.81 14 LEU B C 1
ATOM 4026 O O . LEU B 1 14 ? 16.25 -18.766 -10.008 1 98.81 14 LEU B O 1
ATOM 4030 N N . TRP B 1 15 ? 18.234 -19.281 -10.883 1 98.81 15 TRP B N 1
ATOM 4031 C CA . TRP B 1 15 ? 17.719 -19.344 -12.25 1 98.81 15 TRP B CA 1
ATOM 4032 C C . TRP B 1 15 ? 16.969 -20.656 -12.484 1 98.81 15 TRP B C 1
ATOM 4034 O O . TRP B 1 15 ? 17.578 -21.703 -12.711 1 98.81 15 TRP B O 1
ATOM 4044 N N . GLY B 1 16 ? 15.656 -20.547 -12.422 1 98.81 16 GLY B N 1
ATOM 4045 C CA . GLY B 1 16 ? 14.898 -21.781 -12.43 1 98.81 16 GLY B CA 1
ATOM 4046 C C . GLY B 1 16 ? 13.828 -21.812 -13.5 1 98.81 16 GLY B C 1
ATOM 4047 O O . GLY B 1 16 ? 13.773 -20.922 -14.359 1 98.81 16 GLY B O 1
ATOM 4048 N N . SER B 1 17 ? 13.109 -22.828 -13.562 1 98.81 17 SER B N 1
ATOM 4049 C CA . SER B 1 17 ? 11.898 -23.047 -14.344 1 98.81 17 SER B CA 1
ATOM 4050 C C . SER B 1 17 ? 10.883 -23.875 -13.57 1 98.81 17 SER B C 1
ATOM 4052 O O . SER B 1 17 ? 11.18 -24.375 -12.484 1 98.81 17 SER B O 1
ATOM 4054 N N . ALA B 1 18 ? 9.68 -23.875 -14.102 1 98.75 18 ALA B N 1
ATOM 4055 C CA . ALA B 1 18 ? 8.617 -24.469 -13.289 1 98.75 18 ALA B CA 1
ATOM 4056 C C . ALA B 1 18 ? 7.711 -25.359 -14.141 1 98.75 18 ALA B C 1
ATOM 4058 O O . ALA B 1 18 ? 7.727 -25.266 -15.367 1 98.75 18 ALA B O 1
ATOM 4059 N N . SER B 1 19 ? 6.961 -26.219 -13.5 1 98.12 19 SER B N 1
ATOM 4060 C CA . SER B 1 19 ? 5.883 -27.047 -14.039 1 98.12 19 SER B CA 1
ATOM 4061 C C . SER B 1 19 ? 4.836 -27.344 -12.969 1 98.12 19 SER B C 1
ATOM 4063 O O . SER B 1 19 ? 4.879 -26.797 -11.875 1 98.12 19 SER B O 1
ATOM 4065 N N . ALA B 1 20 ? 3.865 -28.125 -13.297 1 98.19 20 ALA B N 1
ATOM 4066 C CA . ALA B 1 20 ? 2.838 -28.609 -12.383 1 98.19 20 ALA B CA 1
ATOM 4067 C C . ALA B 1 20 ? 2.514 -30.078 -12.656 1 98.19 20 ALA B C 1
ATOM 4069 O O . ALA B 1 20 ? 2.414 -30.5 -13.812 1 98.19 20 ALA B O 1
ATOM 4070 N N . ALA B 1 21 ? 2.314 -30.797 -11.633 1 98.56 21 ALA B N 1
ATOM 4071 C CA . ALA B 1 21 ? 2.178 -32.25 -11.703 1 98.56 21 ALA B CA 1
ATOM 4072 C C . ALA B 1 21 ? 1.107 -32.656 -12.719 1 98.56 21 ALA B C 1
ATOM 4074 O O . ALA B 1 21 ? 1.376 -33.406 -13.641 1 98.56 21 ALA B O 1
ATOM 4075 N N . TYR B 1 22 ? -0.053 -32.125 -12.578 1 98.06 22 TYR B N 1
ATOM 4076 C CA . TYR B 1 22 ? -1.151 -32.531 -13.445 1 98.06 22 TYR B CA 1
ATOM 4077 C C . TYR B 1 22 ? -0.85 -32.219 -14.906 1 98.06 22 TYR B C 1
ATOM 4079 O O . TYR B 1 22 ? -1.248 -32.969 -15.805 1 98.06 22 TYR B O 1
ATOM 4087 N N . GLN B 1 23 ? -0.145 -31.156 -15.141 1 98.06 23 GLN B N 1
ATOM 4088 C CA . GLN B 1 23 ? 0.046 -30.641 -16.484 1 98.06 23 GLN B CA 1
ATOM 4089 C C . GLN B 1 23 ? 1.156 -31.391 -17.219 1 98.06 23 GLN B C 1
ATOM 4091 O O . GLN B 1 23 ? 1.249 -31.344 -18.438 1 98.06 23 GLN B O 1
ATOM 4096 N N . ILE B 1 24 ? 2.025 -32.156 -16.453 1 98.56 24 ILE B N 1
ATOM 4097 C CA . ILE B 1 24 ? 3.178 -32.688 -17.172 1 98.56 24 ILE B CA 1
ATOM 4098 C C . ILE B 1 24 ? 3.318 -34.188 -16.906 1 98.56 24 ILE B C 1
ATOM 4100 O O . ILE B 1 24 ? 3.932 -34.906 -17.688 1 98.56 24 ILE B O 1
ATOM 4104 N N . GLU B 1 25 ? 2.83 -34.719 -15.781 1 98.56 25 GLU B N 1
ATOM 4105 C CA . GLU B 1 25 ? 3.266 -36.031 -15.305 1 98.56 25 GLU B CA 1
ATOM 4106 C C . GLU B 1 25 ? 2.609 -37.156 -16.109 1 98.56 25 GLU B C 1
ATOM 4108 O O . GLU B 1 25 ? 3.273 -38.094 -16.484 1 98.56 25 GLU B O 1
ATOM 4113 N N . GLY B 1 26 ? 1.335 -36.969 -16.344 1 97.88 26 GLY B N 1
ATOM 4114 C CA . GLY B 1 26 ? 0.602 -38.125 -16.844 1 97.88 26 GLY B CA 1
ATOM 4115 C C . GLY B 1 26 ? 0.483 -39.25 -15.82 1 97.88 26 GLY B C 1
ATOM 4116 O O . GLY B 1 26 ? 0.308 -38.969 -14.625 1 97.88 26 GLY B O 1
ATOM 4117 N N . ALA B 1 27 ? 0.383 -40.531 -16.344 1 98 27 ALA B N 1
ATOM 4118 C CA . ALA B 1 27 ? 0.247 -41.688 -15.453 1 98 27 ALA B CA 1
ATOM 4119 C C . ALA B 1 27 ? -0.886 -41.469 -14.453 1 98 27 ALA B C 1
ATOM 4121 O O . ALA B 1 27 ? -0.699 -41.656 -13.25 1 98 27 ALA B O 1
ATOM 4122 N N . TRP B 1 28 ? -2.043 -41.094 -14.93 1 96.5 28 TRP B N 1
ATOM 4123 C CA . TRP B 1 28 ? -3.143 -40.625 -14.094 1 96.5 28 TRP B CA 1
ATOM 4124 C C . TRP B 1 28 ? -3.695 -41.781 -13.234 1 96.5 28 TRP B C 1
ATOM 4126 O O . TRP B 1 28 ? -4.285 -41.531 -12.18 1 96.5 28 TRP B O 1
ATOM 4136 N N . ASN B 1 29 ? -3.439 -43 -13.711 1 96.69 29 ASN B N 1
ATOM 4137 C CA . ASN B 1 29 ? -3.973 -44.156 -13 1 96.69 29 ASN B CA 1
ATOM 4138 C C . ASN B 1 29 ? -2.906 -45.25 -12.797 1 96.69 29 ASN B C 1
ATOM 4140 O O . ASN B 1 29 ? -3.223 -46.438 -12.727 1 96.69 29 ASN B O 1
ATOM 4144 N N . GLU B 1 30 ? -1.72 -44.844 -12.828 1 98.19 30 GLU B N 1
ATOM 4145 C CA . GLU B 1 30 ? -0.625 -45.781 -12.664 1 98.19 30 GLU B CA 1
ATOM 4146 C C . GLU B 1 30 ? -0.044 -45.719 -11.25 1 98.19 30 GLU B C 1
ATOM 4148 O O . GLU B 1 30 ? -0.229 -44.719 -10.547 1 98.19 30 GLU B O 1
ATOM 4153 N N . ASP B 1 31 ? 0.553 -46.844 -10.82 1 98.06 31 ASP B N 1
ATOM 4154 C CA . ASP B 1 31 ? 1.324 -46.969 -9.586 1 98.06 31 ASP B CA 1
ATOM 4155 C C . ASP B 1 31 ? 0.498 -46.531 -8.375 1 98.06 31 ASP B C 1
ATOM 4157 O O . ASP B 1 31 ? 1.006 -45.844 -7.477 1 98.06 31 ASP B O 1
ATOM 4161 N N . GLY B 1 32 ? -0.795 -46.719 -8.414 1 98.06 32 GLY B N 1
ATOM 4162 C CA . GLY B 1 32 ? -1.654 -46.562 -7.254 1 98.06 32 GLY B CA 1
ATOM 4163 C C . GLY B 1 32 ? -2.258 -45.188 -7.133 1 98.06 32 GLY B C 1
ATOM 4164 O O . GLY B 1 32 ? -2.992 -44.906 -6.184 1 98.06 32 GLY B O 1
ATOM 4165 N N . LYS B 1 33 ? -1.966 -44.344 -8.094 1 98.44 33 LYS B N 1
ATOM 4166 C CA . LYS B 1 33 ? -2.51 -42.969 -8.023 1 98.44 33 LYS B CA 1
ATOM 4167 C C . LYS B 1 33 ? -4.035 -43 -8.078 1 98.44 33 LYS B C 1
ATOM 4169 O O . LYS B 1 33 ? -4.625 -43.75 -8.859 1 98.44 33 LYS B O 1
ATOM 4174 N N . GLY B 1 34 ? -4.707 -42.188 -7.191 1 98.31 34 GLY B N 1
ATOM 4175 C CA . GLY B 1 34 ? -6.141 -41.938 -7.297 1 98.31 34 GLY B CA 1
ATOM 4176 C C . GLY B 1 34 ? -6.492 -40.812 -8.234 1 98.31 34 GLY B C 1
ATOM 4177 O O . GLY B 1 34 ? -5.613 -40.062 -8.656 1 98.31 34 GLY B O 1
ATOM 4178 N N . PRO B 1 35 ? -7.746 -40.719 -8.57 1 98 35 PRO B N 1
ATOM 4179 C CA . PRO B 1 35 ? -8.156 -39.625 -9.453 1 98 35 PRO B CA 1
ATOM 4180 C C . PRO B 1 35 ? -8.148 -38.281 -8.75 1 98 35 PRO B C 1
ATOM 4182 O O . PRO B 1 35 ? -8.484 -38.188 -7.562 1 98 35 PRO B O 1
ATOM 4185 N N . SER B 1 36 ? -7.738 -37.312 -9.469 1 97.75 36 SER B N 1
ATOM 4186 C CA . SER B 1 36 ? -7.898 -35.938 -9.016 1 97.75 36 SER B CA 1
ATOM 4187 C C . SER B 1 36 ? -9.195 -35.312 -9.547 1 97.75 36 SER B C 1
ATOM 4189 O O . SER B 1 36 ? -9.859 -35.906 -10.406 1 97.75 36 SER B O 1
ATOM 4191 N N . VAL B 1 37 ? -9.523 -34.125 -9.055 1 97.88 37 VAL B N 1
ATOM 4192 C CA . VAL B 1 37 ? -10.703 -33.406 -9.539 1 97.88 37 VAL B CA 1
ATOM 4193 C C . VAL B 1 37 ? -10.539 -33.062 -11.016 1 97.88 37 VAL B C 1
ATOM 4195 O O . VAL B 1 37 ? -11.516 -33.031 -11.766 1 97.88 37 VAL B O 1
ATOM 4198 N N . TRP B 1 38 ? -9.312 -32.875 -11.484 1 97.44 38 TRP B N 1
ATOM 4199 C CA . TRP B 1 38 ? -9.07 -32.562 -12.891 1 97.44 38 TRP B CA 1
ATOM 4200 C C . TRP B 1 38 ? -9.227 -33.781 -13.766 1 97.44 38 TRP B C 1
ATOM 4202 O O . TRP B 1 38 ? -9.656 -33.688 -14.922 1 97.44 38 TRP B O 1
ATOM 4212 N N . ASP B 1 39 ? -8.891 -34.969 -13.219 1 97 39 ASP B N 1
ATOM 4213 C CA . ASP B 1 39 ? -9.086 -36.219 -13.969 1 97 39 ASP B CA 1
ATOM 4214 C C . ASP B 1 39 ? -10.562 -36.406 -14.32 1 97 39 ASP B C 1
ATOM 4216 O O . ASP B 1 39 ? -10.883 -36.969 -15.367 1 97 39 ASP B O 1
ATOM 4220 N N . VAL B 1 40 ? -11.375 -35.938 -13.445 1 96.69 40 VAL B N 1
ATOM 4221 C CA . VAL B 1 40 ? -12.812 -36.094 -13.641 1 96.69 40 VAL B CA 1
ATOM 4222 C C . VAL B 1 40 ? -13.359 -34.906 -14.453 1 96.69 40 VAL B C 1
ATOM 4224 O O . VAL B 1 40 ? -14.102 -35.125 -15.414 1 96.69 40 VAL B O 1
ATOM 4227 N N . PHE B 1 41 ? -12.945 -33.75 -14.164 1 96.44 41 PHE B N 1
ATOM 4228 C CA . PHE B 1 41 ? -13.5 -32.5 -14.727 1 96.44 41 PHE B CA 1
ATOM 4229 C C . PHE B 1 41 ? -13.211 -32.406 -16.219 1 96.44 41 PHE B C 1
ATOM 4231 O O . PHE B 1 41 ? -14.07 -31.984 -16.984 1 96.44 41 PHE B O 1
ATOM 4238 N N . THR B 1 42 ? -12.055 -32.781 -16.656 1 94.94 42 THR B N 1
ATOM 4239 C CA . THR B 1 42 ? -11.633 -32.625 -18.047 1 94.94 42 THR B CA 1
ATOM 4240 C C . THR B 1 42 ? -12.367 -33.625 -18.938 1 94.94 42 THR B C 1
ATOM 4242 O O . THR B 1 42 ? -12.336 -33.5 -20.172 1 94.94 42 THR B O 1
ATOM 4245 N N . LYS B 1 43 ? -13.008 -34.562 -18.328 1 94.25 43 LYS B N 1
ATOM 4246 C CA . LYS B 1 43 ? -13.734 -35.562 -19.109 1 94.25 43 LYS B CA 1
ATOM 4247 C C . LYS B 1 43 ? -15.18 -35.125 -19.344 1 94.25 43 LYS B C 1
ATOM 4249 O O . LYS B 1 43 ? -15.906 -35.75 -20.109 1 94.25 43 LYS B O 1
ATOM 4254 N N . ILE B 1 44 ? -15.539 -34.094 -18.703 1 94.81 44 ILE B N 1
ATOM 4255 C CA . ILE B 1 44 ? -16.828 -33.5 -19 1 94.81 44 ILE B CA 1
ATOM 4256 C C . ILE B 1 44 ? -16.812 -32.875 -20.375 1 94.81 44 ILE B C 1
ATOM 4258 O O . ILE B 1 44 ? -15.945 -32.031 -20.656 1 94.81 44 ILE B O 1
ATOM 4262 N N . PRO B 1 45 ? -17.719 -33.25 -21.25 1 94.06 45 PRO B N 1
ATOM 4263 C CA . PRO B 1 45 ? -17.703 -32.688 -22.609 1 94.06 45 PRO B CA 1
ATOM 4264 C C . PRO B 1 45 ? -17.75 -31.172 -22.641 1 94.06 45 PRO B C 1
ATOM 4266 O O . PRO B 1 45 ? -18.562 -30.562 -21.938 1 94.06 45 PRO B O 1
ATOM 4269 N N . GLY B 1 46 ? -16.812 -30.562 -23.422 1 90.31 46 GLY B N 1
ATOM 4270 C CA . GLY B 1 46 ? -16.844 -29.141 -23.656 1 90.31 46 GLY B CA 1
ATOM 4271 C C . GLY B 1 46 ? -16.031 -28.344 -22.656 1 90.31 46 GLY B C 1
ATOM 4272 O O . GLY B 1 46 ? -15.891 -27.125 -22.797 1 90.31 46 GLY B O 1
ATOM 4273 N N . LYS B 1 47 ? -15.422 -28.922 -21.672 1 90.88 47 LYS B N 1
ATOM 4274 C CA . LYS B 1 47 ? -14.734 -28.188 -20.625 1 90.88 47 LYS B CA 1
ATOM 4275 C C . LYS B 1 47 ? -13.32 -27.812 -21.047 1 90.88 47 LYS B C 1
ATOM 4277 O O . LYS B 1 47 ? -12.797 -26.781 -20.609 1 90.88 47 LYS B O 1
ATOM 4282 N N . THR B 1 48 ? -12.719 -28.609 -21.812 1 91.75 48 THR B N 1
ATOM 4283 C CA . THR B 1 48 ? -11.359 -28.312 -22.266 1 91.75 48 THR B CA 1
ATOM 4284 C C . THR B 1 48 ? -11.312 -28.25 -23.797 1 91.75 48 THR B C 1
ATOM 4286 O O . THR B 1 48 ? -12.188 -28.797 -24.469 1 91.75 48 THR B O 1
ATOM 4289 N N . PHE B 1 49 ? -10.375 -27.516 -24.312 1 90.06 49 PHE B N 1
ATOM 4290 C CA . PHE B 1 49 ? -10.195 -27.375 -25.75 1 90.06 49 PHE B CA 1
ATOM 4291 C C . PHE B 1 49 ? -10.016 -28.734 -26.406 1 90.06 49 PHE B C 1
ATOM 4293 O O . PHE B 1 49 ? -9.062 -29.453 -26.094 1 90.06 49 PHE B O 1
ATOM 4300 N N . LYS B 1 50 ? -10.938 -29.156 -27.266 1 92.06 50 LYS B N 1
ATOM 4301 C CA . LYS B 1 50 ? -10.938 -30.391 -28.047 1 92.06 50 LYS B CA 1
ATOM 4302 C C . LYS B 1 50 ? -10.859 -31.625 -27.141 1 92.06 50 LYS B C 1
ATOM 4304 O O . L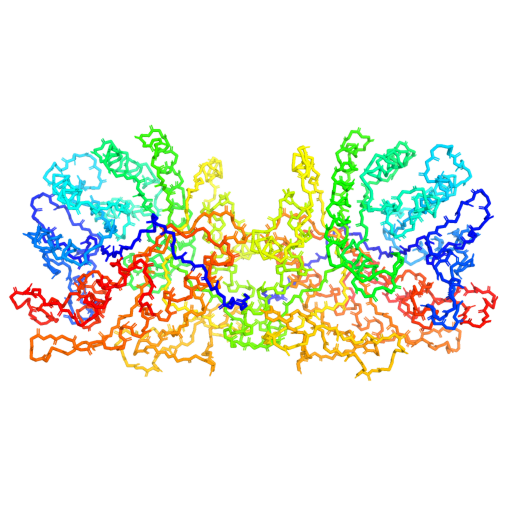YS B 1 50 ? -10.258 -32.625 -27.5 1 92.06 50 LYS B O 1
ATOM 4309 N N . GLY B 1 51 ? -11.266 -31.438 -25.875 1 92.06 51 GLY B N 1
ATOM 4310 C CA . GLY B 1 51 ? -11.367 -32.562 -24.953 1 92.06 51 GLY B CA 1
ATOM 4311 C C . GLY B 1 51 ? -10.023 -33.031 -24.422 1 92.06 51 GLY B C 1
ATOM 4312 O O . GLY B 1 51 ? -9.867 -34.156 -24 1 92.06 51 GLY B O 1
ATOM 4313 N N . THR B 1 52 ? -9.062 -32.188 -24.469 1 94.25 52 THR B N 1
ATOM 4314 C CA . THR B 1 52 ? -7.734 -32.531 -23.984 1 94.25 52 THR B CA 1
ATOM 4315 C C . THR B 1 52 ? -7.746 -32.75 -22.469 1 94.25 52 THR B C 1
ATOM 4317 O O . THR B 1 52 ? -8.625 -32.25 -21.781 1 94.25 52 THR B O 1
ATOM 4320 N N . ASN B 1 53 ? -6.836 -33.562 -21.938 1 95.06 53 ASN B N 1
ATOM 4321 C CA . ASN B 1 53 ? -6.715 -33.812 -20.516 1 95.06 53 ASN B CA 1
ATOM 4322 C C . ASN B 1 53 ? -5.285 -34.188 -20.125 1 95.06 53 ASN B C 1
ATOM 4324 O O . ASN B 1 53 ? -4.387 -34.188 -20.969 1 95.06 53 ASN B O 1
ATOM 4328 N N . GLY B 1 54 ? -5.055 -34.5 -18.891 1 95.94 54 GLY B N 1
ATOM 4329 C CA . GLY B 1 54 ? -3.723 -34.75 -18.359 1 95.94 54 GLY B CA 1
ATOM 4330 C C . GLY B 1 54 ? -3.402 -36.219 -18.188 1 95.94 54 GLY B C 1
ATOM 4331 O O . GLY B 1 54 ? -2.486 -36.594 -17.453 1 95.94 54 GLY B O 1
ATOM 4332 N N . GLU B 1 55 ? -4.129 -37.156 -18.891 1 96.75 55 GLU B N 1
ATOM 4333 C CA . GLU B 1 55 ? -3.928 -38.562 -18.703 1 96.75 55 GLU B CA 1
ATOM 4334 C C . GLU B 1 55 ? -2.5 -39 -19.047 1 96.75 55 GLU B C 1
ATOM 4336 O O . GLU B 1 55 ? -1.875 -39.75 -18.328 1 96.75 55 GLU B O 1
ATOM 4341 N N . ILE B 1 56 ? -2.086 -38.438 -20.172 1 97.19 56 ILE B N 1
ATOM 4342 C CA . ILE B 1 56 ? -0.72 -38.719 -20.609 1 97.19 56 ILE B CA 1
ATOM 4343 C C . ILE B 1 56 ? 0.137 -37.469 -20.422 1 97.19 56 ILE B C 1
ATOM 4345 O O . ILE B 1 56 ? 1.322 -37.562 -20.094 1 97.19 56 ILE B O 1
ATOM 4349 N N . ALA B 1 57 ? -0.567 -36.281 -20.594 1 97.62 57 ALA B N 1
ATOM 4350 C CA . ALA B 1 57 ? 0.106 -34.969 -20.562 1 97.62 57 ALA B CA 1
ATOM 4351 C C . ALA B 1 57 ? 1.359 -35 -21.438 1 97.62 57 ALA B C 1
ATOM 4353 O O . ALA B 1 57 ? 1.292 -35.312 -22.625 1 97.62 57 ALA B O 1
ATOM 4354 N N . VAL B 1 58 ? 2.477 -34.75 -20.812 1 98.12 58 VAL B N 1
ATOM 4355 C CA . VAL B 1 58 ? 3.688 -34.844 -21.625 1 98.12 58 VAL B CA 1
ATOM 4356 C C . VAL B 1 58 ? 4.594 -35.969 -21.094 1 98.12 58 VAL B C 1
ATOM 4358 O O . VAL B 1 58 ? 5.789 -36 -21.391 1 98.12 58 VAL B O 1
ATOM 4361 N N . ASP B 1 59 ? 4.086 -36.781 -20.234 1 98.56 59 ASP B N 1
ATOM 4362 C CA . ASP B 1 59 ? 4.637 -38.031 -19.781 1 98.56 59 ASP B CA 1
ATOM 4363 C C . ASP B 1 59 ? 5.93 -37.844 -18.984 1 98.56 59 ASP B C 1
ATOM 4365 O O . ASP B 1 59 ? 6.863 -38.625 -19.094 1 98.56 59 ASP B O 1
ATOM 4369 N N . HIS B 1 60 ? 5.988 -36.781 -18.266 1 98.69 60 HIS B N 1
ATOM 4370 C CA . HIS B 1 60 ? 7.129 -36.531 -17.406 1 98.69 60 HIS B CA 1
ATOM 4371 C C . HIS B 1 60 ? 7.336 -37.656 -16.406 1 98.69 60 HIS B C 1
ATOM 4373 O O . HIS B 1 60 ? 8.469 -37.969 -16.031 1 98.69 60 HIS B O 1
ATOM 4379 N N . TYR B 1 61 ? 6.27 -38.312 -15.969 1 98.75 61 TYR B N 1
ATOM 4380 C CA . TYR B 1 61 ? 6.34 -39.375 -14.984 1 98.75 61 TYR B CA 1
ATOM 4381 C C . TYR B 1 61 ? 7.305 -40.469 -15.438 1 98.75 61 TYR B C 1
ATOM 4383 O O . TYR B 1 61 ? 8.102 -40.969 -14.641 1 98.75 61 TYR B O 1
ATOM 4391 N N . HIS B 1 62 ? 7.305 -40.844 -16.672 1 98.44 62 HIS B N 1
ATOM 4392 C CA . HIS B 1 62 ? 8.141 -41.938 -17.188 1 98.44 62 HIS B CA 1
ATOM 4393 C C . HIS B 1 62 ? 9.445 -41.375 -17.766 1 98.44 62 HIS B C 1
ATOM 4395 O O . HIS B 1 62 ? 10.383 -42.156 -18.016 1 98.44 62 HIS B O 1
ATOM 4401 N N . ARG B 1 63 ? 9.461 -40.062 -17.969 1 98.56 63 ARG B N 1
ATOM 4402 C CA . ARG B 1 63 ? 10.578 -39.5 -18.734 1 98.56 63 ARG B CA 1
ATOM 4403 C C . ARG B 1 63 ? 11.328 -38.438 -17.922 1 98.56 63 ARG B C 1
ATOM 4405 O O . ARG B 1 63 ? 12.047 -37.625 -18.469 1 98.56 63 ARG B O 1
ATOM 4412 N N . PHE B 1 64 ? 11.133 -38.406 -16.594 1 98.62 64 PHE B N 1
ATOM 4413 C CA . PHE B 1 64 ? 11.672 -37.312 -15.773 1 98.62 64 PHE B CA 1
ATOM 4414 C C . PHE B 1 64 ? 13.195 -37.281 -15.844 1 98.62 64 PHE B C 1
ATOM 4416 O O . PHE B 1 64 ? 13.805 -36.219 -15.719 1 98.62 64 PHE B O 1
ATOM 4423 N N . LYS B 1 65 ? 13.852 -38.438 -16.016 1 98.69 65 LYS B N 1
ATOM 4424 C CA . LYS B 1 65 ? 15.312 -38.438 -16.125 1 98.69 65 LYS B CA 1
ATOM 4425 C C . LYS B 1 65 ? 15.773 -37.719 -17.375 1 98.69 65 LYS B C 1
ATOM 4427 O O . LYS B 1 65 ? 16.766 -37 -17.344 1 98.69 65 LYS B O 1
ATOM 4432 N N . GLU B 1 66 ? 15.055 -37.969 -18.484 1 98.75 66 GLU B N 1
ATOM 4433 C CA . GLU B 1 66 ? 15.328 -37.25 -19.719 1 98.75 66 GLU B CA 1
ATOM 4434 C C . GLU B 1 66 ? 15.125 -35.75 -19.531 1 98.75 66 GLU B C 1
ATOM 4436 O O . GLU B 1 66 ? 15.938 -34.938 -19.984 1 98.75 66 GLU B O 1
ATOM 4441 N N . ASP B 1 67 ? 14.039 -35.406 -18.938 1 98.88 67 ASP B N 1
ATOM 4442 C CA . ASP B 1 67 ? 13.727 -34 -18.703 1 98.88 67 ASP B CA 1
ATOM 4443 C C . ASP B 1 67 ? 14.773 -33.344 -17.812 1 98.88 67 ASP B C 1
ATOM 4445 O O . ASP B 1 67 ? 15.234 -32.219 -18.094 1 98.88 67 ASP B O 1
ATOM 4449 N N . VAL B 1 68 ? 15.188 -34 -16.703 1 98.88 68 VAL B N 1
ATOM 4450 C CA . VAL B 1 68 ? 16.172 -33.438 -15.789 1 98.88 68 VAL B CA 1
ATOM 4451 C C . VAL B 1 68 ? 17.516 -33.312 -16.5 1 98.88 68 VAL B C 1
ATOM 4453 O O . VAL B 1 68 ? 18.266 -32.344 -16.25 1 98.88 68 VAL B O 1
ATOM 4456 N N . ALA B 1 69 ? 17.859 -34.281 -17.375 1 98.88 69 ALA B N 1
ATOM 4457 C CA . ALA B 1 69 ? 19.094 -34.156 -18.156 1 98.88 69 ALA B CA 1
ATOM 4458 C C . ALA B 1 69 ? 19.078 -32.906 -19.016 1 98.88 69 ALA B C 1
ATOM 4460 O O . ALA B 1 69 ? 20.109 -32.25 -19.172 1 98.88 69 ALA B O 1
ATOM 4461 N N . LEU B 1 70 ? 17.938 -32.594 -19.578 1 98.88 70 LEU B N 1
ATOM 4462 C CA . LEU B 1 70 ? 17.797 -31.375 -20.375 1 98.88 70 LEU B CA 1
ATOM 4463 C C . LEU B 1 70 ? 17.922 -30.141 -19.484 1 98.88 70 LEU B C 1
ATOM 4465 O O . LEU B 1 70 ? 18.516 -29.141 -19.891 1 98.88 70 LEU B O 1
ATOM 4469 N N . MET B 1 71 ? 17.328 -30.188 -18.281 1 98.94 71 MET B N 1
ATOM 4470 C CA . MET B 1 71 ? 17.484 -29.094 -17.328 1 98.94 71 MET B CA 1
ATOM 4471 C C . MET B 1 71 ? 18.953 -28.859 -17 1 98.94 71 MET B C 1
ATOM 4473 O O . MET B 1 71 ? 19.406 -27.703 -16.969 1 98.94 71 MET B O 1
ATOM 4477 N N . ALA B 1 72 ? 19.609 -29.938 -16.766 1 98.88 72 ALA B N 1
ATOM 4478 C CA . ALA B 1 72 ? 21.031 -29.875 -16.438 1 98.88 72 ALA B CA 1
ATOM 4479 C C . ALA B 1 72 ? 21.828 -29.297 -17.609 1 98.88 72 ALA B C 1
ATOM 4481 O O . ALA B 1 72 ? 22.734 -28.484 -17.406 1 98.88 72 ALA B O 1
ATOM 4482 N N . GLU B 1 73 ? 21.516 -29.781 -18.812 1 98.75 73 GLU B N 1
ATOM 4483 C CA . GLU B 1 73 ? 22.188 -29.25 -20 1 98.75 73 GLU B CA 1
ATOM 4484 C C . GLU B 1 73 ? 21.984 -27.734 -20.109 1 98.75 73 GLU B C 1
ATOM 4486 O O . GLU B 1 73 ? 22.906 -27.016 -20.469 1 98.75 73 GLU B O 1
ATOM 4491 N N . MET B 1 74 ? 20.797 -27.266 -19.797 1 98.62 74 MET B N 1
ATOM 4492 C CA . MET B 1 74 ? 20.469 -25.844 -19.859 1 98.62 74 MET B CA 1
ATOM 4493 C C . MET B 1 74 ? 21.234 -25.078 -18.781 1 98.62 74 MET B C 1
ATOM 4495 O O . MET B 1 74 ? 21.484 -23.875 -18.938 1 98.62 74 MET B O 1
ATOM 4499 N N . GLY B 1 75 ? 21.547 -25.766 -17.703 1 98.56 75 GLY B N 1
ATOM 4500 C CA . GLY B 1 75 ? 22.25 -25.141 -16.594 1 98.56 75 GLY B CA 1
ATOM 4501 C C . GLY B 1 75 ? 21.312 -24.625 -15.523 1 98.56 75 GLY B C 1
ATOM 4502 O O . GLY B 1 75 ? 21.688 -23.75 -14.727 1 98.56 75 GLY B O 1
ATOM 4503 N N . LEU B 1 76 ? 20.094 -25.125 -15.43 1 98.69 76 LEU B N 1
ATOM 4504 C CA . LEU B 1 76 ? 19.109 -24.672 -14.445 1 98.69 76 LEU B CA 1
ATOM 4505 C C . LEU B 1 76 ? 19.672 -24.797 -13.031 1 98.69 76 LEU B C 1
ATOM 4507 O O . LEU B 1 76 ? 20.344 -25.781 -12.703 1 98.69 76 LEU B O 1
ATOM 4511 N N . LYS B 1 77 ? 19.391 -23.766 -12.25 1 98.75 77 LYS B N 1
ATOM 4512 C CA . LYS B 1 77 ? 19.828 -23.781 -10.859 1 98.75 77 LYS B CA 1
ATOM 4513 C C . LYS B 1 77 ? 18.703 -24.234 -9.93 1 98.75 77 LYS B C 1
ATOM 4515 O O . LYS B 1 77 ? 18.953 -24.656 -8.805 1 98.75 77 LYS B O 1
ATOM 4520 N N . ALA B 1 78 ? 17.484 -24.125 -10.406 1 98.88 78 ALA B N 1
ATOM 4521 C CA . ALA B 1 78 ? 16.344 -24.547 -9.617 1 98.88 78 ALA B CA 1
ATOM 4522 C C . ALA B 1 78 ? 15.219 -25.078 -10.508 1 98.88 78 ALA B C 1
ATOM 4524 O O . ALA B 1 78 ? 15.102 -24.672 -11.672 1 98.88 78 ALA B O 1
ATOM 4525 N N . TYR B 1 79 ? 14.461 -25.969 -10.008 1 98.94 79 TYR B N 1
ATOM 4526 C CA . TYR B 1 79 ? 13.281 -26.5 -10.68 1 98.94 79 TYR B CA 1
ATOM 4527 C C . TYR B 1 79 ? 12.086 -26.562 -9.734 1 98.94 79 TYR B C 1
ATOM 4529 O O . TYR B 1 79 ? 12.133 -27.234 -8.711 1 98.94 79 TYR B O 1
ATOM 4537 N N . ARG B 1 80 ? 11.07 -25.766 -10.016 1 98.94 80 ARG B N 1
ATOM 4538 C CA . ARG B 1 80 ? 9.852 -25.766 -9.227 1 98.94 80 ARG B CA 1
ATOM 4539 C C . ARG B 1 80 ? 8.844 -26.766 -9.781 1 98.94 80 ARG B C 1
ATOM 4541 O O . ARG B 1 80 ? 8.422 -26.656 -10.93 1 98.94 80 ARG B O 1
ATOM 4548 N N . PHE B 1 81 ? 8.508 -27.734 -9.023 1 98.81 81 PHE B N 1
ATOM 4549 C CA . PHE B 1 81 ? 7.512 -28.734 -9.391 1 98.81 81 PHE B CA 1
ATOM 4550 C C . PHE B 1 81 ? 6.504 -28.938 -8.266 1 98.81 81 PHE B C 1
ATOM 4552 O O . PHE B 1 81 ? 6.738 -28.516 -7.133 1 98.81 81 PHE B O 1
ATOM 4559 N N . SER B 1 82 ? 5.363 -29.5 -8.578 1 98.75 82 SER B N 1
ATOM 4560 C CA . SER B 1 82 ? 4.359 -29.766 -7.555 1 98.75 82 SER B CA 1
ATOM 4561 C C . SER B 1 82 ? 4.188 -31.266 -7.344 1 98.75 82 SER B C 1
ATOM 4563 O O . SER B 1 82 ? 4.566 -32.062 -8.203 1 98.75 82 SER B O 1
ATOM 4565 N N . VAL B 1 83 ? 3.713 -31.578 -6.23 1 98.75 83 VAL B N 1
ATOM 4566 C CA . VAL B 1 83 ? 3.363 -32.969 -5.902 1 98.75 83 VAL B CA 1
ATOM 4567 C C . VAL B 1 83 ? 1.868 -33.188 -6.125 1 98.75 83 VAL B C 1
ATOM 4569 O O . VAL B 1 83 ? 1.048 -32.344 -5.754 1 98.75 83 VAL B O 1
ATOM 4572 N N . SER B 1 84 ? 1.564 -34.25 -6.832 1 98.75 84 SER B N 1
ATOM 4573 C CA . SER B 1 84 ? 0.167 -34.656 -6.973 1 98.75 84 SER B CA 1
ATOM 4574 C C . SER B 1 84 ? -0.356 -35.281 -5.688 1 98.75 84 SER B C 1
ATOM 4576 O O . SER B 1 84 ? 0.066 -36.375 -5.316 1 98.75 84 SER B O 1
ATOM 4578 N N . TRP B 1 85 ? -1.304 -34.625 -5.047 1 98.81 85 TRP B N 1
ATOM 4579 C CA . TRP B 1 85 ? -1.865 -35.125 -3.793 1 98.81 85 TRP B CA 1
ATOM 4580 C C . TRP B 1 85 ? -2.463 -36.531 -3.975 1 98.81 85 TRP B C 1
ATOM 4582 O O . TRP B 1 85 ? -2.176 -37.438 -3.197 1 98.81 85 TRP B O 1
ATOM 4592 N N . PRO B 1 86 ? -3.17 -36.844 -4.992 1 98.5 86 PRO B N 1
ATOM 4593 C CA . PRO B 1 86 ? -3.766 -38.156 -5.148 1 98.5 86 PRO B CA 1
ATOM 4594 C C . PRO B 1 86 ? -2.734 -39.25 -5.488 1 98.5 86 PRO B C 1
ATOM 4596 O O . PRO B 1 86 ? -3.041 -40.438 -5.434 1 98.5 86 PRO B O 1
ATOM 4599 N N . ARG B 1 87 ? -1.544 -38.844 -5.926 1 98.56 87 ARG B N 1
ATOM 4600 C CA . ARG B 1 87 ? -0.479 -39.812 -6.148 1 98.56 87 ARG B CA 1
ATOM 4601 C C . ARG B 1 87 ? 0.122 -40.281 -4.824 1 98.56 87 ARG B C 1
ATOM 4603 O O . ARG B 1 87 ? 0.644 -41.375 -4.73 1 98.56 87 ARG B O 1
ATOM 4610 N N . VAL B 1 88 ? 0.059 -39.469 -3.785 1 98.69 88 VAL B N 1
ATOM 4611 C CA . VAL B 1 88 ? 0.596 -39.75 -2.463 1 98.69 88 VAL B CA 1
ATOM 4612 C C . VAL B 1 88 ? -0.485 -40.406 -1.6 1 98.69 88 VAL B C 1
ATOM 4614 O O . VAL B 1 88 ? -0.227 -41.406 -0.909 1 98.69 88 VAL B O 1
ATOM 4617 N N . PHE B 1 89 ? -1.662 -39.812 -1.62 1 98.69 89 PHE B N 1
ATOM 4618 C CA . PHE B 1 89 ? -2.855 -40.312 -0.952 1 98.69 89 PHE B CA 1
ATOM 4619 C C . PHE B 1 89 ? -3.979 -40.531 -1.955 1 98.69 89 PHE B C 1
ATOM 4621 O O . PHE B 1 89 ? -4.828 -39.688 -2.158 1 98.69 89 PHE B O 1
ATOM 4628 N N . PRO B 1 90 ? -4.082 -41.75 -2.488 1 98.44 90 PRO B N 1
ATOM 4629 C CA . PRO B 1 90 ? -5.051 -42 -3.557 1 98.44 90 PRO B CA 1
ATOM 4630 C C . PRO B 1 90 ? -6.484 -41.688 -3.145 1 98.44 90 PRO B C 1
ATOM 4632 O O . PRO B 1 90 ? -7.305 -41.312 -3.986 1 98.44 90 PRO B O 1
ATOM 4635 N N . LYS B 1 91 ? -6.789 -41.812 -1.886 1 97.88 91 LYS B N 1
ATOM 4636 C CA . LYS B 1 91 ? -8.125 -41.5 -1.396 1 97.88 91 LYS B CA 1
ATOM 4637 C C . LYS B 1 91 ? -8.156 -40.156 -0.684 1 97.88 91 LYS B C 1
ATOM 4639 O O . LYS B 1 91 ? -9.125 -39.844 0.018 1 97.88 91 LYS B O 1
ATOM 4644 N N . GLY B 1 92 ? -7.082 -39.438 -0.804 1 98 92 GLY B N 1
ATOM 4645 C CA . GLY B 1 92 ? -6.973 -38.125 -0.203 1 98 92 GLY B CA 1
ATOM 4646 C C . GLY B 1 92 ? -6.461 -38.156 1.226 1 98 92 GLY B C 1
ATOM 4647 O O . GLY B 1 92 ? -5.914 -37.156 1.721 1 98 92 GLY B O 1
ATOM 4648 N N . LYS B 1 93 ? -6.648 -39.188 1.885 1 97.62 93 LYS B N 1
ATOM 4649 C CA . LYS B 1 93 ? -6.195 -39.438 3.25 1 97.62 93 LYS B CA 1
ATOM 4650 C C . LYS B 1 93 ? -6.062 -40.938 3.516 1 97.62 93 LYS B C 1
ATOM 4652 O O . LYS B 1 93 ? -6.32 -41.75 2.631 1 97.62 93 LYS B O 1
ATOM 4657 N N . GLY B 1 94 ? -5.535 -41.25 4.684 1 97.06 94 GLY B N 1
ATOM 4658 C CA . GLY B 1 94 ? -5.414 -42.656 5.059 1 97.06 94 GLY B CA 1
ATOM 4659 C C . GLY B 1 94 ? -4.109 -43.281 4.602 1 97.06 94 GLY B C 1
ATOM 4660 O O . GLY B 1 94 ? -3.031 -42.75 4.875 1 97.06 94 GLY B O 1
ATOM 4661 N N . GLU B 1 95 ? -4.246 -44.312 3.801 1 97.25 95 GLU B N 1
ATOM 4662 C CA . GLU B 1 95 ? -3.078 -45.094 3.426 1 97.25 95 GLU B CA 1
ATOM 4663 C C . GLU B 1 95 ? -2.195 -44.344 2.434 1 97.25 95 GLU B C 1
ATOM 4665 O O . GLU B 1 95 ? -2.684 -43.812 1.432 1 97.25 95 GLU B O 1
ATOM 4670 N N . ILE B 1 96 ? -0.904 -44.375 2.709 1 98.31 96 ILE B N 1
ATOM 4671 C CA . ILE B 1 96 ? 0.087 -43.719 1.849 1 98.31 96 ILE B CA 1
ATOM 4672 C C . ILE B 1 96 ? 0.416 -44.656 0.672 1 98.31 96 ILE B C 1
ATOM 4674 O O . ILE B 1 96 ? 0.535 -45.875 0.839 1 98.31 96 ILE B O 1
ATOM 4678 N N . ASN B 1 97 ? 0.454 -44.062 -0.454 1 98.62 97 ASN B N 1
ATOM 4679 C CA . ASN B 1 97 ? 0.956 -44.75 -1.64 1 98.62 97 ASN B CA 1
ATOM 4680 C C . ASN B 1 97 ? 2.461 -44.562 -1.803 1 98.62 97 ASN B C 1
ATOM 4682 O O . ASN B 1 97 ? 2.906 -43.594 -2.385 1 98.62 97 ASN B O 1
ATOM 4686 N N . GLU B 1 98 ? 3.221 -45.562 -1.442 1 98.56 98 GLU B N 1
ATOM 4687 C CA . GLU B 1 98 ? 4.676 -45.438 -1.399 1 98.56 98 GLU B CA 1
ATOM 4688 C C . GLU B 1 98 ? 5.254 -45.25 -2.801 1 98.56 98 GLU B C 1
ATOM 4690 O O . GLU B 1 98 ? 6.266 -44.562 -2.977 1 98.56 98 GLU B O 1
ATOM 4695 N N . ALA B 1 99 ? 4.633 -45.875 -3.764 1 98.44 99 ALA B N 1
ATOM 4696 C CA . ALA B 1 99 ? 5.121 -45.719 -5.133 1 98.44 99 ALA B CA 1
ATOM 4697 C C . ALA B 1 99 ? 5.055 -44.25 -5.582 1 98.44 99 ALA B C 1
ATOM 4699 O O . ALA B 1 99 ? 5.93 -43.781 -6.309 1 98.44 99 ALA B O 1
ATOM 4700 N N . GLY B 1 100 ? 3.992 -43.625 -5.176 1 98.12 100 GLY B N 1
ATOM 4701 C CA . GLY B 1 100 ? 3.875 -42.219 -5.469 1 98.12 100 GLY B CA 1
ATOM 4702 C C . GLY B 1 100 ? 4.965 -41.375 -4.824 1 98.12 100 GLY B C 1
ATOM 4703 O O . GLY B 1 100 ? 5.566 -40.5 -5.473 1 98.12 100 GLY B O 1
ATOM 4704 N N . LEU B 1 101 ? 5.273 -41.562 -3.578 1 98.56 101 LEU B N 1
ATOM 4705 C CA . LEU B 1 101 ? 6.332 -40.875 -2.871 1 98.56 101 LEU B CA 1
ATOM 4706 C C . LEU B 1 101 ? 7.695 -41.156 -3.49 1 98.56 101 LEU B C 1
ATOM 4708 O O . LEU B 1 101 ? 8.539 -40.281 -3.607 1 98.56 101 LEU B O 1
ATOM 4712 N N . ALA B 1 102 ? 7.852 -42.406 -3.869 1 98.62 102 ALA B N 1
ATOM 4713 C CA . ALA B 1 102 ? 9.125 -42.844 -4.426 1 98.62 102 ALA B CA 1
ATOM 4714 C C . ALA B 1 102 ? 9.43 -42.125 -5.742 1 98.62 102 ALA B C 1
ATOM 4716 O O . ALA B 1 102 ? 10.586 -41.844 -6.051 1 98.62 102 ALA B O 1
ATOM 4717 N N . PHE B 1 103 ? 8.43 -41.938 -6.484 1 98.56 103 PHE B N 1
ATOM 4718 C CA . PHE B 1 103 ? 8.617 -41.156 -7.715 1 98.56 103 PHE B CA 1
ATOM 4719 C C . PHE B 1 103 ? 9.242 -39.812 -7.426 1 98.56 103 PHE B C 1
ATOM 4721 O O . PHE B 1 103 ? 10.227 -39.438 -8.055 1 98.56 103 PHE B O 1
ATOM 4728 N N . TYR B 1 104 ? 8.68 -39.062 -6.469 1 98.81 104 TYR B N 1
ATOM 4729 C CA . TYR B 1 104 ? 9.188 -37.75 -6.156 1 98.81 104 TYR B CA 1
ATOM 4730 C C . TYR B 1 104 ? 10.547 -37.812 -5.465 1 98.81 104 TYR B C 1
ATOM 4732 O O . TYR B 1 104 ? 11.391 -36.938 -5.648 1 98.81 104 TYR B O 1
ATOM 4740 N N . ASP B 1 105 ? 10.773 -38.875 -4.676 1 98.75 105 ASP B N 1
ATOM 4741 C CA . ASP B 1 105 ? 12.117 -39.125 -4.176 1 98.75 105 ASP B CA 1
ATOM 4742 C C . ASP B 1 105 ? 13.133 -39.188 -5.32 1 98.75 105 ASP B C 1
ATOM 4744 O O . ASP B 1 105 ? 14.188 -38.562 -5.25 1 98.75 105 ASP B O 1
ATOM 4748 N N . SER B 1 106 ? 12.766 -40 -6.277 1 98.81 106 SER B N 1
ATOM 4749 C CA . SER B 1 106 ? 13.656 -40.188 -7.418 1 98.81 106 SER B CA 1
ATOM 4750 C C . SER B 1 106 ? 13.867 -38.875 -8.188 1 98.81 106 SER B C 1
ATOM 4752 O O . SER B 1 106 ? 14.984 -38.594 -8.625 1 98.81 106 SER B O 1
ATOM 4754 N N . LEU B 1 107 ? 12.812 -38.125 -8.367 1 98.88 107 LEU B N 1
ATOM 4755 C CA . LEU B 1 107 ? 12.914 -36.844 -9.055 1 98.88 107 LEU B CA 1
ATOM 4756 C C . LEU B 1 107 ? 13.828 -35.875 -8.289 1 98.88 107 LEU B C 1
ATOM 4758 O O . LEU B 1 107 ? 14.727 -35.281 -8.875 1 98.88 107 LEU B O 1
ATOM 4762 N N . ILE B 1 108 ? 13.602 -35.719 -6.961 1 98.94 108 ILE B N 1
ATOM 4763 C CA . ILE B 1 108 ? 14.391 -34.844 -6.109 1 98.94 108 ILE B CA 1
ATOM 4764 C C . ILE B 1 108 ? 15.859 -35.281 -6.133 1 98.94 108 ILE B C 1
ATOM 4766 O O . ILE B 1 108 ? 16.75 -34.438 -6.305 1 98.94 108 ILE B O 1
ATOM 4770 N N . ASP B 1 109 ? 16.094 -36.594 -6.031 1 98.88 109 ASP B N 1
ATOM 4771 C CA . ASP B 1 109 ? 17.469 -37.125 -6.047 1 98.88 109 ASP B CA 1
ATOM 4772 C C . ASP B 1 109 ? 18.141 -36.812 -7.383 1 98.88 109 ASP B C 1
ATOM 4774 O O . ASP B 1 109 ? 19.312 -36.469 -7.422 1 98.88 109 ASP B O 1
ATOM 4778 N N . GLU B 1 110 ? 17.359 -37.031 -8.461 1 98.88 110 GLU B N 1
ATOM 4779 C CA . GLU B 1 110 ? 17.906 -36.781 -9.789 1 98.88 110 GLU B CA 1
ATOM 4780 C C . GLU B 1 110 ? 18.266 -35.312 -9.953 1 98.88 110 GLU B C 1
ATOM 4782 O O . GLU B 1 110 ? 19.328 -34.969 -10.5 1 98.88 110 GLU B O 1
ATOM 4787 N N . LEU B 1 111 ? 17.422 -34.375 -9.516 1 98.94 111 LEU B N 1
ATOM 4788 C CA . LEU B 1 111 ? 17.703 -32.969 -9.562 1 98.94 111 LEU B CA 1
ATOM 4789 C C . LEU B 1 111 ? 18.969 -32.625 -8.781 1 98.94 111 LEU B C 1
ATOM 4791 O O . LEU B 1 111 ? 19.859 -31.953 -9.305 1 98.94 111 LEU B O 1
ATOM 4795 N N . LEU B 1 112 ? 19.031 -33.125 -7.57 1 98.81 112 LEU B N 1
ATOM 4796 C CA . LEU B 1 112 ? 20.156 -32.844 -6.695 1 98.81 112 LEU B CA 1
ATOM 4797 C C . LEU B 1 112 ? 21.453 -33.406 -7.266 1 98.81 112 LEU B C 1
ATOM 4799 O O . LEU B 1 112 ? 22.516 -32.812 -7.098 1 98.81 112 LEU B O 1
ATOM 4803 N N . SER B 1 113 ? 21.375 -34.562 -7.91 1 98.69 113 SER B N 1
ATOM 4804 C CA . SER B 1 113 ? 22.562 -35.156 -8.516 1 98.69 113 SER B CA 1
ATOM 4805 C C . SER B 1 113 ? 23.125 -34.281 -9.625 1 98.69 113 SER B C 1
ATOM 4807 O O . SER B 1 113 ? 24.297 -34.375 -9.961 1 98.69 113 SER B O 1
ATOM 4809 N N . HIS B 1 114 ? 22.297 -33.438 -10.164 1 98.69 114 HIS B N 1
ATOM 4810 C CA . HIS B 1 114 ? 22.719 -32.5 -11.195 1 98.69 114 HIS B CA 1
ATOM 4811 C C . HIS B 1 114 ? 22.859 -31.078 -10.633 1 98.69 114 HIS B C 1
ATOM 4813 O O . HIS B 1 114 ? 22.953 -30.109 -11.398 1 98.69 114 HIS B O 1
ATOM 4819 N N . HIS B 1 115 ? 22.812 -30.906 -9.328 1 98.12 115 HIS B N 1
ATOM 4820 C CA . HIS B 1 115 ? 23 -29.656 -8.609 1 98.12 115 HIS B CA 1
ATOM 4821 C C . HIS B 1 115 ? 21.891 -28.656 -8.938 1 98.12 115 HIS B C 1
ATOM 4823 O O . HIS B 1 115 ? 22.141 -27.469 -9.109 1 98.12 115 HIS B O 1
ATOM 4829 N N . ILE B 1 116 ? 20.703 -29.156 -9.125 1 98.88 116 ILE B N 1
ATOM 4830 C CA . ILE B 1 116 ? 19.516 -28.328 -9.312 1 98.88 116 ILE B CA 1
ATOM 4831 C C . ILE B 1 116 ? 18.703 -28.312 -8.023 1 98.88 116 ILE B C 1
ATOM 4833 O O . ILE B 1 116 ? 18.312 -29.359 -7.512 1 98.88 116 ILE B O 1
ATOM 4837 N N . GLU B 1 117 ? 18.484 -27.094 -7.488 1 98.75 117 GLU B N 1
ATOM 4838 C CA . GLU B 1 117 ? 17.734 -26.906 -6.258 1 98.75 117 GLU B CA 1
ATOM 4839 C C . GLU B 1 117 ? 16.25 -27.203 -6.473 1 98.75 117 GLU B C 1
ATOM 4841 O O . GLU B 1 117 ? 15.594 -26.547 -7.289 1 98.75 117 GLU B O 1
ATOM 4846 N N . PRO B 1 118 ? 15.727 -28.234 -5.797 1 98.88 118 PRO B N 1
ATOM 4847 C CA . PRO B 1 118 ? 14.281 -28.453 -5.898 1 98.88 118 PRO B CA 1
ATOM 4848 C C . PRO B 1 118 ? 13.469 -27.391 -5.16 1 98.88 118 PRO B C 1
ATOM 4850 O O . PRO B 1 118 ? 13.805 -27.031 -4.031 1 98.88 118 PRO B O 1
ATOM 4853 N N . VAL B 1 119 ? 12.5 -26.828 -5.801 1 98.94 119 VAL B N 1
ATOM 4854 C CA . VAL B 1 119 ? 11.453 -26 -5.219 1 98.94 119 VAL B CA 1
ATOM 4855 C C . VAL B 1 119 ? 10.117 -26.719 -5.285 1 98.94 119 VAL B C 1
ATOM 4857 O O . VAL B 1 119 ? 9.547 -26.891 -6.363 1 98.94 119 VAL B O 1
ATOM 4860 N N . LEU B 1 120 ? 9.648 -27.156 -4.129 1 98.94 120 LEU B N 1
ATOM 4861 C CA . LEU B 1 120 ? 8.531 -28.094 -4.117 1 98.94 120 LEU B CA 1
ATOM 4862 C C . LEU B 1 120 ? 7.223 -27.375 -3.779 1 98.94 120 LEU B C 1
ATOM 4864 O O . LEU B 1 120 ? 7.129 -26.703 -2.754 1 98.94 120 LEU B O 1
ATOM 4868 N N . THR B 1 121 ? 6.262 -27.453 -4.633 1 98.94 121 THR B N 1
ATOM 4869 C CA . THR B 1 121 ? 4.918 -26.922 -4.406 1 98.94 121 THR B CA 1
ATOM 4870 C C . THR B 1 121 ? 4.004 -28 -3.834 1 98.94 121 THR B C 1
ATOM 4872 O O . THR B 1 121 ? 3.832 -29.062 -4.441 1 98.94 121 THR B O 1
ATOM 4875 N N . LEU B 1 122 ? 3.352 -27.703 -2.744 1 98.88 122 LEU B N 1
ATOM 4876 C CA . LEU B 1 122 ? 2.518 -28.656 -2.029 1 98.88 122 LEU B CA 1
ATOM 4877 C C . LEU B 1 122 ? 1.177 -28.844 -2.732 1 98.88 122 LEU B C 1
ATOM 4879 O O . LEU B 1 122 ? 0.632 -29.953 -2.756 1 98.88 122 LEU B O 1
ATOM 4883 N N . TYR B 1 123 ? 0.68 -27.75 -3.26 1 98.75 123 TYR B N 1
ATOM 4884 C CA . TYR B 1 123 ? -0.642 -27.859 -3.867 1 98.75 123 TYR B CA 1
ATOM 4885 C C . TYR B 1 123 ? -0.744 -26.984 -5.109 1 98.75 123 TYR B C 1
ATOM 4887 O O . TYR B 1 123 ? -0.649 -25.75 -5.023 1 98.75 123 TYR B O 1
ATOM 4895 N N . HIS B 1 124 ? -0.871 -27.578 -6.246 1 98.44 124 HIS B N 1
ATOM 4896 C CA . HIS B 1 124 ? -1.115 -26.922 -7.531 1 98.44 124 HIS B CA 1
ATOM 4897 C C . HIS B 1 124 ? -2.4 -27.438 -8.172 1 98.44 124 HIS B C 1
ATOM 4899 O O . HIS B 1 124 ? -2.391 -27.891 -9.32 1 98.44 124 HIS B O 1
ATOM 4905 N N . TRP B 1 125 ? -3.498 -27.422 -7.488 1 96.19 125 TRP B N 1
ATOM 4906 C CA . TRP B 1 125 ? -4.918 -27.531 -7.805 1 96.19 125 TRP B CA 1
ATOM 4907 C C . TRP B 1 125 ? -5.336 -28.984 -7.953 1 96.19 125 TRP B C 1
ATOM 4909 O O . TRP B 1 125 ? -6.438 -29.281 -8.43 1 96.19 125 TRP B O 1
ATOM 4919 N N . ASP B 1 126 ? -4.535 -29.922 -7.676 1 93.5 126 ASP B N 1
ATOM 4920 C CA . ASP B 1 126 ? -4.77 -31.344 -7.934 1 93.5 126 ASP B CA 1
ATOM 4921 C C . ASP B 1 126 ? -5.375 -32.031 -6.711 1 93.5 126 ASP B C 1
ATOM 4923 O O . ASP B 1 126 ? -4.789 -32.969 -6.168 1 93.5 126 ASP B O 1
ATOM 4927 N N . LEU B 1 127 ? -6.562 -31.609 -6.348 1 98.06 127 LEU B N 1
ATOM 4928 C CA . LEU B 1 127 ? -7.293 -32.156 -5.207 1 98.06 127 LEU B CA 1
ATOM 4929 C C . LEU B 1 127 ? -7.766 -33.594 -5.484 1 98.06 127 LEU B C 1
ATOM 4931 O O . LEU B 1 127 ? -8.312 -33.844 -6.555 1 98.06 127 LEU B O 1
ATOM 4935 N N . PRO B 1 128 ? -7.551 -34.5 -4.492 1 98.62 128 PRO B N 1
ATOM 4936 C CA . PRO B 1 128 ? -8.109 -35.844 -4.684 1 98.62 128 PRO B CA 1
ATOM 4937 C C . PRO B 1 128 ? -9.625 -35.844 -4.84 1 98.62 128 PRO B C 1
ATOM 4939 O O . PRO B 1 128 ? -10.336 -35.281 -4.004 1 98.62 128 PRO B O 1
ATOM 4942 N N . GLN B 1 129 ? -10.086 -36.469 -5.875 1 98.38 129 GLN B N 1
ATOM 4943 C CA . GLN B 1 129 ? -11.523 -36.531 -6.125 1 98.38 129 GLN B CA 1
ATOM 4944 C C . GLN B 1 129 ? -12.266 -37.125 -4.93 1 98.38 129 GLN B C 1
ATOM 4946 O O . GLN B 1 129 ? -13.398 -36.75 -4.641 1 98.38 129 GLN B O 1
ATOM 4951 N N . ALA B 1 130 ? -11.648 -38.031 -4.246 1 98.44 130 ALA B N 1
ATOM 4952 C CA . ALA B 1 130 ? -12.25 -38.719 -3.1 1 98.44 130 ALA B CA 1
ATOM 4953 C C . ALA B 1 130 ? -12.656 -37.719 -2.023 1 98.44 130 ALA B C 1
ATOM 4955 O O . ALA B 1 130 ? -13.711 -37.844 -1.399 1 98.44 130 ALA B O 1
ATOM 4956 N N . LEU B 1 131 ? -11.844 -36.719 -1.767 1 98.69 131 LEU B N 1
ATOM 4957 C CA . LEU B 1 131 ? -12.156 -35.688 -0.761 1 98.69 131 LEU B CA 1
ATOM 4958 C C . LEU B 1 131 ? -13.258 -34.75 -1.254 1 98.69 131 LEU B C 1
ATOM 4960 O O . LEU B 1 131 ? -14.086 -34.312 -0.464 1 98.69 131 LEU B O 1
ATOM 4964 N N . MET B 1 132 ? -13.227 -34.469 -2.551 1 98.06 132 MET B N 1
ATOM 4965 C CA . MET B 1 132 ? -14.32 -33.719 -3.139 1 98.06 132 MET B CA 1
ATOM 4966 C C . MET B 1 132 ? -15.656 -34.438 -2.945 1 98.06 132 MET B C 1
ATOM 4968 O O . MET B 1 132 ? -16.641 -33.812 -2.557 1 98.06 132 MET B O 1
ATOM 4972 N N . ASP B 1 133 ? -15.633 -35.719 -3.182 1 98.12 133 ASP B N 1
ATOM 4973 C CA . ASP B 1 133 ? -16.844 -36.531 -3.07 1 98.12 133 ASP B CA 1
ATOM 4974 C C . ASP B 1 133 ? -17.297 -36.625 -1.617 1 98.12 133 ASP B C 1
ATOM 4976 O O . ASP B 1 133 ? -18.484 -36.625 -1.33 1 98.12 133 ASP B O 1
ATOM 4980 N N . GLU B 1 134 ? -16.344 -36.781 -0.782 1 98.31 134 GLU B N 1
ATOM 4981 C CA . GLU B 1 134 ? -16.656 -37.062 0.616 1 98.31 134 GLU B CA 1
ATOM 4982 C C . GLU B 1 134 ? -17.234 -35.812 1.305 1 98.31 134 GLU B C 1
ATOM 4984 O O . GLU B 1 134 ? -18.219 -35.938 2.057 1 98.31 134 GLU B O 1
ATOM 4989 N N . TYR B 1 135 ? -16.562 -34.625 1.086 1 98.06 135 TYR B N 1
ATOM 4990 C CA . TYR B 1 135 ? -17.047 -33.531 1.895 1 98.06 135 TYR B CA 1
ATOM 4991 C C . TYR B 1 135 ? -16.922 -32.188 1.146 1 98.06 135 TYR B C 1
ATOM 4993 O O . TYR B 1 135 ? -17.031 -31.125 1.743 1 98.06 135 TYR B O 1
ATOM 5001 N N . GLY B 1 136 ? -16.516 -32.219 -0.117 1 97.19 136 GLY B N 1
ATOM 5002 C CA . GLY B 1 136 ? -16.531 -31.031 -0.927 1 97.19 136 GLY B CA 1
ATOM 5003 C C . GLY B 1 136 ? -15.188 -30.328 -0.978 1 97.19 136 GLY B C 1
ATOM 5004 O O . GLY B 1 136 ? -15.094 -29.172 -1.41 1 97.19 136 GLY B O 1
ATOM 5005 N N . GLY B 1 137 ? -14.117 -30.984 -0.538 1 97.81 137 GLY B N 1
ATOM 5006 C CA . GLY B 1 137 ? -12.773 -30.438 -0.63 1 97.81 137 GLY B CA 1
ATOM 5007 C C . GLY B 1 137 ? -12.586 -29.188 0.209 1 97.81 137 GLY B C 1
ATOM 5008 O O . GLY B 1 137 ? -12.859 -29.188 1.41 1 97.81 137 GLY B O 1
ATOM 5009 N N . PHE B 1 138 ? -12.312 -28.047 -0.382 1 97.94 138 PHE B N 1
ATOM 5010 C CA . PHE B 1 138 ? -11.969 -26.812 0.309 1 97.94 138 PHE B CA 1
ATOM 5011 C C . PHE B 1 138 ? -13.227 -26.094 0.784 1 97.94 138 PHE B C 1
ATOM 5013 O O . PHE B 1 138 ? -13.148 -25.016 1.366 1 97.94 138 PHE B O 1
ATOM 5020 N N . GLU B 1 139 ? -14.32 -26.641 0.599 1 97.81 139 GLU B N 1
ATOM 5021 C CA . GLU B 1 139 ? -15.562 -26.062 1.113 1 97.81 139 GLU B CA 1
ATOM 5022 C C . GLU B 1 139 ? -15.883 -26.609 2.506 1 97.81 139 GLU B C 1
ATOM 5024 O O . GLU B 1 139 ? -16.828 -26.141 3.15 1 97.81 139 GLU B O 1
ATOM 5029 N N . SER B 1 140 ? -15.062 -27.547 2.936 1 98.44 140 SER B N 1
ATOM 5030 C CA . SER B 1 140 ? -15.211 -28.125 4.27 1 98.44 140 SER B CA 1
ATOM 5031 C C . SER B 1 140 ? -13.969 -27.875 5.121 1 98.44 140 SER B C 1
ATOM 5033 O O . SER B 1 140 ? -12.844 -27.984 4.629 1 98.44 140 SER B O 1
ATOM 5035 N N . ARG B 1 141 ? -14.156 -27.625 6.379 1 98.44 141 ARG B N 1
ATOM 5036 C CA . ARG B 1 141 ? -13.039 -27.406 7.297 1 98.44 141 ARG B CA 1
ATOM 5037 C C . ARG B 1 141 ? -12.234 -28.672 7.516 1 98.44 141 ARG B C 1
ATOM 5039 O O . ARG B 1 141 ? -11.102 -28.625 7.988 1 98.44 141 ARG B O 1
ATOM 5046 N N . ASN B 1 142 ? -12.797 -29.828 7.152 1 98.62 142 ASN B N 1
ATOM 5047 C CA . ASN B 1 142 ? -12.078 -31.094 7.254 1 98.62 142 ASN B CA 1
ATOM 5048 C C . ASN B 1 142 ? -10.789 -31.062 6.438 1 98.62 142 ASN B C 1
ATOM 5050 O O . ASN B 1 142 ? -9.82 -31.734 6.789 1 98.62 142 ASN B O 1
ATOM 5054 N N . ILE B 1 143 ? -10.797 -30.281 5.422 1 98.75 143 ILE B N 1
ATOM 5055 C CA . ILE B 1 143 ? -9.664 -30.266 4.5 1 98.75 143 ILE B CA 1
ATOM 5056 C C . ILE B 1 143 ? -8.43 -29.734 5.211 1 98.75 143 ILE B C 1
ATOM 5058 O O . ILE B 1 143 ? -7.297 -30.031 4.82 1 98.75 143 ILE B O 1
ATOM 5062 N N . ILE B 1 144 ? -8.625 -28.844 6.234 1 98.75 144 ILE B N 1
ATOM 5063 C CA . ILE B 1 144 ? -7.52 -28.219 6.949 1 98.75 144 ILE B CA 1
ATOM 5064 C C . ILE B 1 144 ? -6.605 -29.297 7.531 1 98.75 144 ILE B C 1
ATOM 5066 O O . ILE B 1 144 ? -5.395 -29.281 7.297 1 98.75 144 ILE B O 1
ATOM 5070 N N . GLU B 1 145 ? -7.184 -30.281 8.18 1 98.62 145 GLU B N 1
ATOM 5071 C CA . GLU B 1 145 ? -6.395 -31.328 8.812 1 98.62 145 GLU B CA 1
ATOM 5072 C C . GLU B 1 145 ? -5.867 -32.312 7.777 1 98.62 145 GLU B C 1
ATOM 5074 O O . GLU B 1 145 ? -4.734 -32.812 7.891 1 98.62 145 GLU B O 1
ATOM 5079 N N . ASP B 1 146 ? -6.703 -32.656 6.816 1 98.81 146 ASP B N 1
ATOM 5080 C CA . ASP B 1 146 ? -6.27 -33.594 5.793 1 98.81 146 ASP B CA 1
ATOM 5081 C C . ASP B 1 146 ? -5.117 -33.031 4.973 1 98.81 146 ASP B C 1
ATOM 5083 O O . ASP B 1 146 ? -4.148 -33.75 4.672 1 98.81 146 ASP B O 1
ATOM 5087 N N . PHE B 1 147 ? -5.199 -31.781 4.617 1 98.75 147 PHE B N 1
ATOM 5088 C CA . PHE B 1 147 ? -4.121 -31.125 3.891 1 98.75 147 PHE B CA 1
ATOM 5089 C C . PHE B 1 147 ? -2.861 -31.047 4.742 1 98.75 147 PHE B C 1
ATOM 5091 O O . PHE B 1 147 ? -1.757 -31.281 4.25 1 98.75 147 PHE B O 1
ATOM 5098 N N . ASN B 1 148 ? -3.047 -30.688 5.992 1 98.81 148 ASN B N 1
ATOM 5099 C CA . ASN B 1 148 ? -1.893 -30.609 6.879 1 98.81 148 ASN B CA 1
ATOM 5100 C C . ASN B 1 148 ? -1.194 -31.953 7.02 1 98.81 148 ASN B C 1
ATOM 5102 O O . ASN B 1 148 ? 0.036 -32.031 7.039 1 98.81 148 ASN B O 1
ATOM 5106 N N . HIS B 1 149 ? -1.962 -33 7.156 1 98.81 149 HIS B N 1
ATOM 5107 C CA . HIS B 1 149 ? -1.385 -34.344 7.254 1 98.81 149 HIS B CA 1
ATOM 5108 C C . HIS B 1 149 ? -0.609 -34.688 5.992 1 98.81 149 HIS B C 1
ATOM 5110 O O . HIS B 1 149 ? 0.48 -35.281 6.066 1 98.81 149 HIS B O 1
ATOM 5116 N N . TYR B 1 150 ? -1.211 -34.406 4.902 1 98.75 150 TYR B N 1
ATOM 5117 C CA . TYR B 1 150 ? -0.538 -34.562 3.619 1 98.75 150 TYR B CA 1
ATOM 5118 C C . TYR B 1 150 ? 0.774 -33.812 3.586 1 98.75 150 TYR B C 1
ATOM 5120 O O . TYR B 1 150 ? 1.815 -34.344 3.217 1 98.75 150 TYR B O 1
ATOM 5128 N N . CYS B 1 151 ? 0.77 -32.562 4.031 1 98.88 151 CYS B N 1
ATOM 5129 C CA . CYS B 1 151 ? 1.962 -31.719 4.047 1 98.88 151 CYS B CA 1
ATOM 5130 C C . CYS B 1 151 ? 3.023 -32.312 4.977 1 98.88 151 CYS B C 1
ATOM 5132 O O . CYS B 1 151 ? 4.195 -32.406 4.605 1 98.88 151 CYS B O 1
ATOM 5134 N N . ILE B 1 152 ? 2.631 -32.656 6.156 1 98.88 152 ILE B N 1
ATOM 5135 C CA . ILE B 1 152 ? 3.559 -33.219 7.137 1 98.88 152 ILE B CA 1
ATOM 5136 C C . ILE B 1 152 ? 4.234 -34.469 6.566 1 98.88 152 ILE B C 1
ATOM 5138 O O . ILE B 1 152 ? 5.434 -34.656 6.766 1 98.88 152 ILE B O 1
ATOM 5142 N N . THR B 1 153 ? 3.43 -35.281 5.844 1 98.88 153 THR B N 1
ATOM 5143 C CA . THR B 1 153 ? 3.988 -36.469 5.207 1 98.88 153 THR B CA 1
ATOM 5144 C C . THR B 1 153 ? 5.117 -36.094 4.254 1 98.88 153 THR B C 1
ATOM 5146 O O . THR B 1 153 ? 6.176 -36.719 4.254 1 98.88 153 THR B O 1
ATOM 5149 N N . LEU B 1 154 ? 4.926 -35.094 3.49 1 98.94 154 LEU B N 1
ATOM 5150 C CA . LEU B 1 154 ? 5.938 -34.625 2.545 1 98.94 154 LEU B CA 1
ATOM 5151 C C . LEU B 1 154 ? 7.121 -34 3.275 1 98.94 154 LEU B C 1
ATOM 5153 O O . LEU B 1 154 ? 8.273 -34.219 2.885 1 98.94 154 LEU B O 1
ATOM 5157 N N . TYR B 1 155 ? 6.863 -33.219 4.344 1 98.88 155 TYR B N 1
ATOM 5158 C CA . TYR B 1 155 ? 7.934 -32.594 5.129 1 98.88 155 TYR B CA 1
ATOM 5159 C C . TYR B 1 155 ? 8.859 -33.688 5.703 1 98.88 155 TYR B C 1
ATOM 5161 O O . TYR B 1 155 ? 10.078 -33.562 5.617 1 98.88 155 TYR B O 1
ATOM 5169 N N . LYS B 1 156 ? 8.25 -34.688 6.223 1 98.75 156 LYS B N 1
ATOM 5170 C CA . LYS B 1 156 ? 9.031 -35.75 6.828 1 98.75 156 LYS B CA 1
ATOM 5171 C C . LYS B 1 156 ? 9.844 -36.5 5.781 1 98.75 156 LYS B C 1
ATOM 5173 O O . LYS B 1 156 ? 10.977 -36.906 6.043 1 98.75 156 LYS B O 1
ATOM 5178 N N . ARG B 1 157 ? 9.273 -36.688 4.648 1 98.75 157 ARG B N 1
ATOM 5179 C CA . ARG B 1 157 ? 9.883 -37.5 3.617 1 98.75 157 ARG B CA 1
ATOM 5180 C C . ARG B 1 157 ? 10.969 -36.75 2.869 1 98.75 157 ARG B C 1
ATOM 5182 O O . ARG B 1 157 ? 12 -37.312 2.508 1 98.75 157 ARG B O 1
ATOM 5189 N N . PHE B 1 158 ? 10.734 -35.469 2.617 1 98.81 158 PHE B N 1
ATOM 5190 C CA . PHE B 1 158 ? 11.57 -34.75 1.665 1 98.81 158 PHE B CA 1
ATOM 5191 C C . PHE B 1 158 ? 12.289 -33.562 2.344 1 98.81 158 PHE B C 1
ATOM 5193 O O . PHE B 1 158 ? 13.195 -32.969 1.763 1 98.81 158 PHE B O 1
ATOM 5200 N N . GLY B 1 159 ? 11.992 -33.219 3.586 1 98.44 159 GLY B N 1
ATOM 5201 C CA . GLY B 1 159 ? 12.445 -32 4.254 1 98.44 159 GLY B CA 1
ATOM 5202 C C . GLY B 1 159 ? 13.945 -31.969 4.473 1 98.44 159 GLY B C 1
ATOM 5203 O O . GLY B 1 159 ? 14.523 -30.906 4.695 1 98.44 159 GLY B O 1
ATOM 5204 N N . ASP B 1 160 ? 14.617 -33.062 4.371 1 97.75 160 ASP B N 1
ATOM 5205 C CA . ASP B 1 160 ? 16.062 -33.156 4.539 1 97.75 160 ASP B CA 1
ATOM 5206 C C . ASP B 1 160 ? 16.797 -32.688 3.27 1 97.75 160 ASP B C 1
ATOM 5208 O O . ASP B 1 160 ? 17.984 -32.375 3.307 1 97.75 160 ASP B O 1
ATOM 5212 N N . ARG B 1 161 ? 16.031 -32.656 2.129 1 97.75 161 ARG B N 1
ATOM 5213 C CA . ARG B 1 161 ? 16.672 -32.406 0.843 1 97.75 161 ARG B CA 1
ATOM 5214 C C . ARG B 1 161 ? 16.078 -31.156 0.179 1 97.75 161 ARG B C 1
ATOM 5216 O O . ARG B 1 161 ? 16.75 -30.516 -0.641 1 97.75 161 ARG B O 1
ATOM 5223 N N . VAL B 1 162 ? 14.867 -30.828 0.525 1 98.69 162 VAL B N 1
ATOM 5224 C CA . VAL B 1 162 ? 14.195 -29.703 -0.118 1 98.69 162 VAL B CA 1
ATOM 5225 C C . VAL B 1 162 ? 14.211 -28.484 0.81 1 98.69 162 VAL B C 1
ATOM 5227 O O . VAL B 1 162 ? 13.711 -28.562 1.936 1 98.69 162 VAL B O 1
ATOM 5230 N N . LYS B 1 163 ? 14.719 -27.406 0.302 1 98.38 163 LYS B N 1
ATOM 5231 C CA . LYS B 1 163 ? 14.867 -26.203 1.106 1 98.38 163 LYS B CA 1
ATOM 5232 C C . LYS B 1 163 ? 13.703 -25.234 0.866 1 98.38 163 LYS B C 1
ATOM 5234 O O . LYS B 1 163 ? 13.227 -24.594 1.798 1 98.38 163 LYS B O 1
ATOM 5239 N N . TYR B 1 164 ? 13.234 -25.047 -0.342 1 98.81 164 TYR B N 1
ATOM 5240 C CA . TYR B 1 164 ? 12.203 -24.094 -0.72 1 98.81 164 TYR B CA 1
ATOM 5241 C C . TYR B 1 164 ? 10.875 -24.781 -0.981 1 98.81 164 TYR B C 1
ATOM 5243 O O . TYR B 1 164 ? 10.797 -25.703 -1.804 1 98.81 164 TYR B O 1
ATOM 5251 N N . TRP B 1 165 ? 9.891 -24.312 -0.281 1 98.94 165 TRP B N 1
ATOM 5252 C CA . TRP B 1 165 ? 8.562 -24.906 -0.374 1 98.94 165 TRP B CA 1
ATOM 5253 C C . TRP B 1 165 ? 7.512 -23.859 -0.727 1 98.94 165 TRP B C 1
ATOM 5255 O O . TRP B 1 165 ? 7.527 -22.75 -0.188 1 98.94 165 TRP B O 1
ATOM 5265 N N . VAL B 1 166 ? 6.688 -24.188 -1.692 1 98.88 166 VAL B N 1
ATOM 5266 C CA . VAL B 1 166 ? 5.512 -23.375 -2.016 1 98.88 166 VAL B CA 1
ATOM 5267 C C . VAL B 1 166 ? 4.258 -24.062 -1.477 1 98.88 166 VAL B C 1
ATOM 5269 O O . VAL B 1 166 ? 3.975 -25.219 -1.812 1 98.88 166 VAL B O 1
ATOM 5272 N N . THR B 1 167 ? 3.484 -23.422 -0.653 1 98.62 167 THR B N 1
ATOM 5273 C CA . THR B 1 167 ? 2.311 -24.047 -0.052 1 98.62 167 THR B CA 1
ATOM 5274 C C . THR B 1 167 ? 1.173 -24.156 -1.064 1 98.62 167 THR B C 1
ATOM 5276 O O . THR B 1 167 ? 1.087 -25.125 -1.817 1 98.62 167 THR B O 1
ATOM 5279 N N . LEU B 1 168 ? 0.421 -23.031 -1.214 1 98.5 168 LEU B N 1
ATOM 5280 C CA . LEU B 1 168 ? -0.65 -22.984 -2.205 1 98.5 168 LEU B CA 1
ATOM 5281 C C . LEU B 1 168 ? -0.215 -22.203 -3.439 1 98.5 168 LEU B C 1
ATOM 5283 O O . LEU B 1 168 ? 0.312 -21.094 -3.322 1 98.5 168 LEU B O 1
ATOM 5287 N N . ASN B 1 169 ? -0.403 -22.844 -4.562 1 98.69 169 ASN B N 1
ATOM 5288 C CA . ASN B 1 169 ? -0.184 -22.125 -5.812 1 98.69 169 ASN B CA 1
ATOM 5289 C C . ASN B 1 169 ? -1.464 -21.453 -6.309 1 98.69 169 ASN B C 1
ATOM 5291 O O . ASN B 1 169 ? -2.471 -22.125 -6.535 1 98.69 169 ASN B O 1
ATOM 5295 N N . GLU B 1 170 ? -1.476 -20.188 -6.473 1 98.5 170 GLU B N 1
ATOM 5296 C CA . GLU B 1 170 ? -2.484 -19.375 -7.152 1 98.5 170 GLU B CA 1
ATOM 5297 C C . GLU B 1 170 ? -3.887 -19.703 -6.652 1 98.5 170 GLU B C 1
ATOM 5299 O O . GLU B 1 170 ? -4.785 -19.984 -7.449 1 98.5 170 GLU B O 1
ATOM 5304 N N . GLN B 1 171 ? -4.027 -19.656 -5.312 1 97.69 171 GLN B N 1
ATOM 5305 C CA . GLN B 1 171 ? -5.344 -19.797 -4.695 1 97.69 171 GLN B CA 1
ATOM 5306 C C . GLN B 1 171 ? -6.359 -18.859 -5.34 1 97.69 171 GLN B C 1
ATOM 5308 O O . GLN B 1 171 ? -7.496 -19.25 -5.602 1 97.69 171 GLN B O 1
ATOM 5313 N N . ASN B 1 172 ? -5.938 -17.641 -5.637 1 97.69 172 ASN B N 1
ATOM 5314 C CA . ASN B 1 172 ? -6.82 -16.625 -6.199 1 97.69 172 ASN B CA 1
ATOM 5315 C C . ASN B 1 172 ? -7.301 -17 -7.594 1 97.69 172 ASN B C 1
ATOM 5317 O O . ASN B 1 172 ? -8.461 -16.766 -7.938 1 97.69 172 ASN B O 1
ATOM 5321 N N . TYR B 1 173 ? -6.453 -17.594 -8.352 1 96.56 173 TYR B N 1
ATOM 5322 C CA . TYR B 1 173 ? -6.801 -17.953 -9.727 1 96.56 173 TYR B CA 1
ATOM 5323 C C . TYR B 1 173 ? -7.723 -19.156 -9.758 1 96.56 173 TYR B C 1
ATOM 5325 O O . TYR B 1 173 ? -8.797 -19.125 -10.367 1 96.56 173 TYR B O 1
ATOM 5333 N N . ASN B 1 174 ? -7.328 -20.188 -9.102 1 96.69 174 ASN B N 1
ATOM 5334 C CA . ASN B 1 174 ? -8.062 -21.453 -9.133 1 96.69 174 ASN B CA 1
ATOM 5335 C C . ASN B 1 174 ? -9.461 -21.297 -8.539 1 96.69 174 ASN B C 1
ATOM 5337 O O . ASN B 1 174 ? -10.445 -21.766 -9.109 1 96.69 174 ASN B O 1
ATOM 5341 N N . PHE B 1 175 ? -9.562 -20.641 -7.387 1 97.56 175 PHE B N 1
ATOM 5342 C CA . PHE B 1 175 ? -10.859 -20.516 -6.727 1 97.56 175 PHE B CA 1
ATOM 5343 C C . PHE B 1 175 ? -11.75 -19.531 -7.469 1 97.56 175 PHE B C 1
ATOM 5345 O O . PHE B 1 175 ? -12.977 -19.703 -7.516 1 97.56 175 PHE B O 1
ATOM 5352 N N . ASN B 1 176 ? -11.172 -18.484 -8.039 1 96.19 176 ASN B N 1
ATOM 5353 C CA . ASN B 1 176 ? -11.984 -17.625 -8.883 1 96.19 176 ASN B CA 1
ATOM 5354 C C . ASN B 1 176 ? -12.625 -18.406 -10.031 1 96.19 176 ASN B C 1
ATOM 5356 O O . ASN B 1 176 ? -13.828 -18.266 -10.281 1 96.19 176 ASN B O 1
ATOM 5360 N N . HIS B 1 177 ? -11.867 -19.234 -10.68 1 95.5 177 HIS B N 1
ATOM 5361 C CA . HIS B 1 177 ? -12.359 -20.016 -11.805 1 95.5 177 HIS B CA 1
ATOM 5362 C C . HIS B 1 177 ? -13.281 -21.141 -11.344 1 95.5 177 HIS B C 1
ATOM 5364 O O . HIS B 1 177 ? -14.133 -21.594 -12.102 1 95.5 177 HIS B O 1
ATOM 5370 N N . GLY B 1 178 ? -13.117 -21.578 -10.109 1 96.44 178 GLY B N 1
ATOM 5371 C CA . GLY B 1 178 ? -13.938 -22.656 -9.586 1 96.44 178 GLY B CA 1
ATOM 5372 C C . GLY B 1 178 ? -15.289 -22.188 -9.078 1 96.44 178 GLY B C 1
ATOM 5373 O O . GLY B 1 178 ? -16.281 -22.906 -9.227 1 96.44 178 GLY B O 1
ATOM 5374 N N . PHE B 1 179 ? -15.305 -20.938 -8.508 1 96.94 179 PHE B N 1
ATOM 5375 C CA . PHE B 1 179 ? -16.484 -20.562 -7.75 1 96.94 179 PHE B CA 1
ATOM 5376 C C . PHE B 1 179 ? -17.172 -19.344 -8.383 1 96.94 179 PHE B C 1
ATOM 5378 O O . PHE B 1 179 ? -18.328 -19.047 -8.062 1 96.94 179 PHE B O 1
ATOM 5385 N N . ILE B 1 180 ? -16.422 -18.594 -9.234 1 94.38 180 ILE B N 1
ATOM 5386 C CA . ILE B 1 180 ? -17 -17.375 -9.789 1 94.38 180 ILE B CA 1
ATOM 5387 C C . ILE B 1 180 ? -17.328 -17.578 -11.266 1 94.38 180 ILE B C 1
ATOM 5389 O O . ILE B 1 180 ? -18.438 -17.281 -11.711 1 94.38 180 ILE B O 1
ATOM 5393 N N . THR B 1 181 ? -16.375 -18.188 -12.055 1 92.38 181 THR B N 1
ATOM 5394 C CA . THR B 1 181 ? -16.609 -18.297 -13.492 1 92.38 181 THR B CA 1
ATOM 5395 C C . THR B 1 181 ? -17.031 -19.719 -13.852 1 92.38 181 THR B C 1
ATOM 5397 O O . THR B 1 181 ? -17.469 -19.984 -14.977 1 92.38 181 THR B O 1
ATOM 5400 N N . ALA B 1 182 ? -16.859 -20.703 -12.953 1 93.88 182 ALA B N 1
ATOM 5401 C CA . ALA B 1 182 ? -17.266 -22.094 -13.109 1 93.88 182 ALA B CA 1
ATOM 5402 C C . ALA B 1 182 ? -16.422 -22.797 -14.172 1 93.88 182 ALA B C 1
ATOM 5404 O O . ALA B 1 182 ? -16.859 -23.781 -14.773 1 93.88 182 ALA B O 1
ATOM 5405 N N . MET B 1 183 ? -15.195 -22.328 -14.367 1 92.88 183 MET B N 1
ATOM 5406 C CA . MET B 1 183 ? -14.344 -22.859 -15.422 1 92.88 183 MET B CA 1
ATOM 5407 C C . MET B 1 183 ? -13.43 -23.969 -14.883 1 92.88 183 MET B C 1
ATOM 5409 O O . MET B 1 183 ? -12.891 -24.766 -15.648 1 92.88 183 MET B O 1
ATOM 5413 N N . HIS B 1 184 ? -13.164 -23.984 -13.586 1 95.31 184 HIS B N 1
ATOM 5414 C CA . HIS B 1 184 ? -12.414 -25.016 -12.883 1 95.31 184 HIS B CA 1
ATOM 5415 C C . HIS B 1 184 ? -13.312 -25.781 -11.906 1 95.31 184 HIS B C 1
ATOM 5417 O O . HIS B 1 184 ? -14.422 -25.328 -11.609 1 95.31 184 HIS B O 1
ATOM 5423 N N . PRO B 1 185 ? -12.859 -27.031 -11.539 1 94.44 185 PRO B N 1
ATOM 5424 C CA . PRO B 1 185 ? -13.625 -27.672 -10.469 1 94.44 185 PRO B CA 1
ATOM 5425 C C . PRO B 1 185 ? -13.766 -26.797 -9.227 1 94.44 185 PRO B C 1
ATOM 5427 O O . PRO B 1 185 ? -12.82 -26.109 -8.844 1 94.44 185 PRO B O 1
ATOM 5430 N N . PRO B 1 186 ? -14.945 -26.719 -8.609 1 94.12 186 PRO B N 1
ATOM 5431 C CA . PRO B 1 186 ? -16.109 -27.594 -8.766 1 94.12 186 PRO B CA 1
ATOM 5432 C C . PRO B 1 186 ? -17.078 -27.094 -9.836 1 94.12 186 PRO B C 1
ATOM 5434 O O . PRO B 1 186 ? -18.094 -27.75 -10.102 1 94.12 186 PRO B O 1
ATOM 5437 N N . GLY B 1 187 ? -16.812 -25.891 -10.391 1 94 187 GLY B N 1
ATOM 5438 C CA . GLY B 1 187 ? -17.578 -25.438 -11.539 1 94 187 GLY B CA 1
ATOM 5439 C C . GLY B 1 187 ? -18.891 -24.781 -11.148 1 94 187 GLY B C 1
ATOM 5440 O O . GLY B 1 187 ? -19.922 -25.016 -11.789 1 94 187 GLY B O 1
ATOM 5441 N N . VAL B 1 188 ? -18.875 -24.016 -10.047 1 94.69 188 VAL B N 1
ATOM 5442 C CA . VAL B 1 188 ? -20.078 -23.359 -9.578 1 94.69 188 VAL B CA 1
ATOM 5443 C C . VAL B 1 188 ? -19.906 -21.844 -9.672 1 94.69 188 VAL B C 1
ATOM 5445 O O . VAL B 1 188 ? -18.781 -21.344 -9.867 1 94.69 188 VAL B O 1
ATOM 5448 N N . LYS B 1 189 ? -21 -21.078 -9.656 1 94.94 189 LYS B N 1
ATOM 5449 C CA . LYS B 1 189 ? -21.016 -19.625 -9.578 1 94.94 189 LYS B CA 1
ATOM 5450 C C . LYS B 1 189 ? -21.703 -19.141 -8.305 1 94.94 189 LYS B C 1
ATOM 5452 O O . LYS B 1 189 ? -22.938 -19.016 -8.266 1 94.94 189 LYS B O 1
ATOM 5457 N N . ASP B 1 190 ? -20.906 -18.844 -7.336 1 96.38 190 ASP B N 1
ATOM 5458 C CA . ASP B 1 190 ? -21.438 -18.438 -6.035 1 96.38 190 ASP B CA 1
ATOM 5459 C C . ASP B 1 190 ? -20.391 -17.672 -5.234 1 96.38 190 ASP B C 1
ATOM 5461 O O . ASP B 1 190 ? -19.438 -18.266 -4.727 1 96.38 190 ASP B O 1
ATOM 5465 N N . ARG B 1 191 ? -20.594 -16.406 -5.02 1 94.06 191 ARG B N 1
ATOM 5466 C CA . ARG B 1 191 ? -19.625 -15.523 -4.398 1 94.06 191 ARG B CA 1
ATOM 5467 C C . ARG B 1 191 ? -19.438 -15.859 -2.924 1 94.06 191 ARG B C 1
ATOM 5469 O O . ARG B 1 191 ? -18.328 -15.766 -2.395 1 94.06 191 ARG B O 1
ATOM 5476 N N . LYS B 1 192 ? -20.516 -16.141 -2.238 1 96.75 192 LYS B N 1
ATOM 5477 C CA . LYS B 1 192 ? -20.406 -16.531 -0.834 1 96.75 192 LYS B CA 1
ATOM 5478 C C . LYS B 1 192 ? -19.562 -17.781 -0.67 1 96.75 192 LYS B C 1
ATOM 5480 O O . LYS B 1 192 ? -18.672 -17.828 0.182 1 96.75 192 LYS B O 1
ATOM 5485 N N . ARG B 1 193 ? -19.812 -18.812 -1.508 1 97.62 193 ARG B N 1
ATOM 5486 C CA . ARG B 1 193 ? -19.031 -20.031 -1.489 1 97.62 193 ARG B CA 1
ATOM 5487 C C . ARG B 1 193 ? -17.562 -19.75 -1.82 1 97.62 193 ARG B C 1
ATOM 5489 O O . ARG B 1 193 ? -16.672 -20.391 -1.273 1 97.62 193 ARG B O 1
ATOM 5496 N N . PHE B 1 194 ? -17.391 -18.781 -2.701 1 97.88 194 PHE B N 1
ATOM 5497 C CA . PHE B 1 194 ? -16.047 -18.359 -3.094 1 97.88 194 PHE B CA 1
ATOM 5498 C C . PHE B 1 194 ? -15.25 -17.875 -1.883 1 97.88 194 PHE B C 1
ATOM 5500 O O . PHE B 1 194 ? -14.148 -18.359 -1.624 1 97.88 194 PHE B O 1
ATOM 5507 N N . TYR B 1 195 ? -15.805 -16.953 -1.103 1 98.19 195 TYR B N 1
ATOM 5508 C CA . TYR B 1 195 ? -15.094 -16.375 0.03 1 98.19 195 TYR B CA 1
ATOM 5509 C C . TYR B 1 195 ? -14.984 -17.375 1.174 1 98.19 195 TYR B C 1
ATOM 5511 O O . TYR B 1 195 ? -13.984 -17.406 1.896 1 98.19 195 TYR B O 1
ATOM 5519 N N . GLU B 1 196 ? -15.992 -18.25 1.358 1 98.5 196 GLU B N 1
ATOM 5520 C CA . GLU B 1 196 ? -15.93 -19.297 2.363 1 98.5 196 GLU B CA 1
ATOM 5521 C C . GLU B 1 196 ? -14.781 -20.266 2.076 1 98.5 196 GLU B C 1
ATOM 5523 O O . GLU B 1 196 ? -13.992 -20.594 2.967 1 98.5 196 GLU B O 1
ATOM 5528 N N . ALA B 1 197 ? -14.711 -20.734 0.851 1 98.62 197 ALA B N 1
ATOM 5529 C CA . ALA B 1 197 ? -13.664 -21.672 0.459 1 98.62 197 ALA B CA 1
ATOM 5530 C C . ALA B 1 197 ? -12.281 -21.062 0.604 1 98.62 197 ALA B C 1
ATOM 5532 O O . ALA B 1 197 ? -11.336 -21.719 1.02 1 98.62 197 ALA B O 1
ATOM 5533 N N . ASN B 1 198 ? -12.203 -19.797 0.24 1 98.62 198 ASN B N 1
ATOM 5534 C CA . ASN B 1 198 ? -10.922 -19.109 0.375 1 98.62 198 ASN B CA 1
ATOM 5535 C C . ASN B 1 198 ? -10.492 -19.016 1.835 1 98.62 198 ASN B C 1
ATOM 5537 O O . ASN B 1 198 ? -9.312 -19.172 2.148 1 98.62 198 ASN B O 1
ATOM 5541 N N . HIS B 1 199 ? -11.422 -18.703 2.732 1 98.75 199 HIS B N 1
ATOM 5542 C CA . HIS B 1 199 ? -11.094 -18.641 4.152 1 98.75 199 HIS B CA 1
ATOM 5543 C C . HIS B 1 199 ? -10.539 -19.984 4.645 1 98.75 199 HIS B C 1
ATOM 5545 O O . HIS B 1 199 ? -9.531 -20.016 5.355 1 98.75 199 HIS B O 1
ATOM 5551 N N . ILE B 1 200 ? -11.148 -21 4.246 1 98.81 200 ILE B N 1
ATOM 5552 C CA . ILE B 1 200 ? -10.719 -22.344 4.637 1 98.81 200 ILE B CA 1
ATOM 5553 C C . ILE B 1 200 ? -9.336 -22.625 4.055 1 98.81 200 ILE B C 1
ATOM 5555 O O . ILE B 1 200 ? -8.469 -23.188 4.734 1 98.81 200 ILE B O 1
ATOM 5559 N N . ALA B 1 201 ? -9.117 -22.25 2.816 1 98.75 201 ALA B N 1
ATOM 5560 C CA . ALA B 1 201 ? -7.816 -22.453 2.182 1 98.75 201 ALA B CA 1
ATOM 5561 C C . ALA B 1 201 ? -6.73 -21.656 2.91 1 98.75 201 ALA B C 1
ATOM 5563 O O . ALA B 1 201 ? -5.598 -22.125 3.043 1 98.75 201 ALA B O 1
ATOM 5564 N N . PHE B 1 202 ? -7.082 -20.422 3.367 1 98.81 202 PHE B N 1
ATOM 5565 C CA . PHE B 1 202 ? -6.137 -19.641 4.156 1 98.81 202 PHE B CA 1
ATOM 5566 C C . PHE B 1 202 ? -5.766 -20.375 5.438 1 98.81 202 PHE B C 1
ATOM 5568 O O . PHE B 1 202 ? -4.598 -20.391 5.832 1 98.81 202 PHE B O 1
ATOM 5575 N N . LEU B 1 203 ? -6.77 -20.938 6.07 1 98.88 203 LEU B N 1
ATOM 5576 C CA . LEU B 1 203 ? -6.523 -21.688 7.293 1 98.88 203 LEU B CA 1
ATOM 5577 C C . LEU B 1 203 ? -5.633 -22.891 7.016 1 98.88 203 LEU B C 1
ATOM 5579 O O . LEU B 1 203 ? -4.691 -23.172 7.77 1 98.88 203 LEU B O 1
ATOM 5583 N N . ALA B 1 204 ? -5.926 -23.594 5.945 1 98.88 204 ALA B N 1
ATOM 5584 C CA . ALA B 1 204 ? -5.109 -24.734 5.57 1 98.88 204 ALA B CA 1
ATOM 5585 C C . ALA B 1 204 ? -3.668 -24.328 5.297 1 98.88 204 ALA B C 1
ATOM 5587 O O . ALA B 1 204 ? -2.73 -25 5.727 1 98.88 204 ALA B O 1
ATOM 5588 N N . ASN B 1 205 ? -3.514 -23.281 4.609 1 98.81 205 ASN B N 1
ATOM 5589 C CA . ASN B 1 205 ? -2.191 -22.734 4.324 1 98.81 205 ASN B CA 1
ATOM 5590 C C . ASN B 1 205 ? -1.43 -22.406 5.609 1 98.81 205 ASN B C 1
ATOM 5592 O O . ASN B 1 205 ? -0.261 -22.766 5.75 1 98.81 205 ASN B O 1
ATOM 5596 N N . ALA B 1 206 ? -2.1 -21.703 6.496 1 98.81 206 ALA B N 1
ATOM 5597 C CA . ALA B 1 206 ? -1.479 -21.281 7.75 1 98.81 206 ALA B CA 1
ATOM 5598 C C . ALA B 1 206 ? -1.074 -22.5 8.586 1 98.81 206 ALA B C 1
ATOM 5600 O O . ALA B 1 206 ? 0.009 -22.516 9.172 1 98.81 206 ALA B O 1
ATOM 5601 N N . LYS B 1 207 ? -1.925 -23.453 8.641 1 98.81 207 LYS B N 1
ATOM 5602 C CA . LYS B 1 207 ? -1.627 -24.656 9.406 1 98.81 207 LYS B CA 1
ATOM 5603 C C . LYS B 1 207 ? -0.427 -25.391 8.82 1 98.81 207 LYS B C 1
ATOM 5605 O O . LYS B 1 207 ? 0.432 -25.875 9.562 1 98.81 207 LYS B O 1
ATOM 5610 N N . ALA B 1 208 ? -0.407 -25.5 7.523 1 98.88 208 ALA B N 1
ATOM 5611 C CA . ALA B 1 208 ? 0.723 -26.125 6.852 1 98.88 208 ALA B CA 1
ATOM 5612 C C . ALA B 1 208 ? 2.029 -25.422 7.18 1 98.88 208 ALA B C 1
ATOM 5614 O O . ALA B 1 208 ? 3.059 -26.062 7.402 1 98.88 208 ALA B O 1
ATOM 5615 N N . ILE B 1 209 ? 2.025 -24.125 7.203 1 98.81 209 ILE B N 1
ATOM 5616 C CA . ILE B 1 209 ? 3.221 -23.344 7.492 1 98.81 209 ILE B CA 1
ATOM 5617 C C . ILE B 1 209 ? 3.623 -23.547 8.953 1 98.81 209 ILE B C 1
ATOM 5619 O O . ILE B 1 209 ? 4.809 -23.672 9.266 1 98.81 209 ILE B O 1
ATOM 5623 N N . GLU B 1 210 ? 2.635 -23.516 9.828 1 98.38 210 GLU B N 1
ATOM 5624 C CA . GLU B 1 210 ? 2.924 -23.781 11.234 1 98.38 210 GLU B CA 1
ATOM 5625 C C . GLU B 1 210 ? 3.641 -25.125 11.406 1 98.38 210 GLU B C 1
ATOM 5627 O O . GLU B 1 210 ? 4.656 -25.203 12.102 1 98.38 210 GLU B O 1
ATOM 5632 N N . SER B 1 211 ? 3.152 -26.156 10.75 1 98.69 211 SER B N 1
ATOM 5633 C CA . SER B 1 211 ? 3.764 -27.484 10.812 1 98.69 211 SER B CA 1
ATOM 5634 C C . SER B 1 211 ? 5.145 -27.484 10.164 1 98.69 211 SER B C 1
ATOM 5636 O O . SER B 1 211 ? 6.047 -28.188 10.617 1 98.69 211 SER B O 1
ATOM 5638 N N . PHE B 1 212 ? 5.281 -26.75 9.164 1 98.81 212 PHE B N 1
ATOM 5639 C CA . PHE B 1 212 ? 6.547 -26.656 8.453 1 98.81 212 PHE B CA 1
ATOM 5640 C C . PHE B 1 212 ? 7.672 -26.25 9.398 1 98.81 212 PHE B C 1
ATOM 5642 O O . PHE B 1 212 ? 8.781 -26.797 9.32 1 98.81 212 PHE B O 1
ATOM 5649 N N . ARG B 1 213 ? 7.422 -25.359 10.289 1 98.19 213 ARG B N 1
ATOM 5650 C CA . ARG B 1 213 ? 8.414 -24.859 11.234 1 98.19 213 ARG B CA 1
ATOM 5651 C C . ARG B 1 213 ? 8.945 -25.984 12.109 1 98.19 213 ARG B C 1
ATOM 5653 O O . ARG B 1 213 ? 10.117 -25.969 12.508 1 98.19 213 ARG B O 1
ATOM 5660 N N . GLU B 1 214 ? 8.141 -26.859 12.328 1 97.94 214 GLU B N 1
ATOM 5661 C CA . GLU B 1 214 ? 8.5 -27.984 13.188 1 97.94 214 GLU B CA 1
ATOM 5662 C C . GLU B 1 214 ? 9.297 -29.031 12.422 1 97.94 214 GLU B C 1
ATOM 5664 O O . GLU B 1 214 ? 10.297 -29.562 12.93 1 97.94 214 GLU B O 1
ATOM 5669 N N . TYR B 1 215 ? 8.922 -29.312 11.227 1 98.5 215 TYR B N 1
ATOM 5670 C CA . TYR B 1 215 ? 9.438 -30.484 10.531 1 98.5 215 TYR B CA 1
ATOM 5671 C C . TYR B 1 215 ? 10.578 -30.125 9.594 1 98.5 215 TYR B C 1
ATOM 5673 O O . TYR B 1 215 ? 11.406 -30.969 9.242 1 98.5 215 TYR B O 1
ATOM 5681 N N . VAL B 1 216 ? 10.609 -28.906 9.141 1 98.44 216 VAL B N 1
ATOM 5682 C CA . VAL B 1 216 ? 11.664 -28.422 8.258 1 98.44 216 VAL B CA 1
ATOM 5683 C C . VAL B 1 216 ? 12.203 -27.094 8.766 1 98.44 216 VAL B C 1
ATOM 5685 O O . VAL B 1 216 ? 12.148 -26.078 8.062 1 98.44 216 VAL B O 1
ATOM 5688 N N . PRO B 1 217 ? 12.836 -27 9.875 1 96.88 217 PRO B N 1
ATOM 5689 C CA . PRO B 1 217 ? 13.188 -25.75 10.555 1 96.88 217 PRO B CA 1
ATOM 5690 C C . PRO B 1 217 ? 14.172 -24.906 9.742 1 96.88 217 PRO B C 1
ATOM 5692 O O . PRO B 1 217 ? 14.211 -23.688 9.898 1 96.88 217 PRO B O 1
ATOM 5695 N N . GLU B 1 218 ? 14.891 -25.516 8.852 1 96.88 218 GLU B N 1
ATOM 5696 C CA . GLU B 1 218 ? 15.883 -24.75 8.102 1 96.88 218 GLU B CA 1
ATOM 5697 C C . GLU B 1 218 ? 15.367 -24.375 6.715 1 96.88 218 GLU B C 1
ATOM 5699 O O . GLU B 1 218 ? 16.062 -23.703 5.941 1 96.88 218 GLU B O 1
ATOM 5704 N N . GLY B 1 219 ? 14.172 -24.844 6.418 1 98.5 219 GLY B N 1
ATOM 5705 C CA . GLY B 1 219 ? 13.594 -24.562 5.109 1 98.5 219 GLY B CA 1
ATOM 5706 C C . GLY B 1 219 ? 12.906 -23.219 5.031 1 98.5 219 GLY B C 1
ATOM 5707 O O . GLY B 1 219 ? 12.805 -22.5 6.035 1 98.5 219 GLY B O 1
ATOM 5708 N N . LYS B 1 220 ? 12.539 -22.766 3.873 1 98.81 220 LYS B N 1
ATOM 5709 C CA . LYS B 1 220 ? 11.742 -21.562 3.586 1 98.81 220 LYS B CA 1
ATOM 5710 C C . LYS B 1 220 ? 10.438 -21.938 2.883 1 98.81 220 LYS B C 1
ATOM 5712 O O . LYS B 1 220 ? 10.414 -22.812 2.029 1 98.81 220 LYS B O 1
ATOM 5717 N N . ILE B 1 221 ? 9.422 -21.266 3.287 1 98.88 221 ILE B N 1
ATOM 5718 C CA . ILE B 1 221 ? 8.125 -21.625 2.732 1 98.88 221 ILE B CA 1
ATOM 5719 C C . ILE B 1 221 ? 7.297 -20.375 2.482 1 98.88 221 ILE B C 1
ATOM 5721 O O . ILE B 1 221 ? 7.434 -19.375 3.197 1 98.88 221 ILE B O 1
ATOM 5725 N N . GLY B 1 222 ? 6.527 -20.344 1.454 1 98.62 222 GLY B N 1
ATOM 5726 C CA . GLY B 1 222 ? 5.559 -19.297 1.172 1 98.62 222 GLY B CA 1
ATOM 5727 C C . GLY B 1 222 ? 4.586 -19.656 0.068 1 98.62 222 GLY B C 1
ATOM 5728 O O . GLY B 1 222 ? 4.887 -20.516 -0.774 1 98.62 222 GLY B O 1
ATOM 5729 N N . PRO B 1 223 ? 3.438 -19.047 0.087 1 98.62 223 PRO B N 1
ATOM 5730 C CA . PRO B 1 223 ? 2.494 -19.266 -1.013 1 98.62 223 PRO B CA 1
ATOM 5731 C C . PRO B 1 223 ? 2.918 -18.562 -2.301 1 98.62 223 PRO B C 1
ATOM 5733 O O . PRO B 1 223 ? 3.783 -17.688 -2.273 1 98.62 223 PRO B O 1
ATOM 5736 N N . SER B 1 224 ? 2.414 -19.047 -3.379 1 98.62 224 SER B N 1
ATOM 5737 C CA . SER B 1 224 ? 2.6 -18.391 -4.668 1 98.62 224 SER B CA 1
ATOM 5738 C C . SER B 1 224 ? 1.312 -17.719 -5.141 1 98.62 224 SER B C 1
ATOM 5740 O O . SER B 1 224 ? 0.283 -18.375 -5.293 1 98.62 224 SER B O 1
ATOM 5742 N N . PHE B 1 225 ? 1.372 -16.484 -5.367 1 98.62 225 PHE B N 1
ATOM 5743 C CA . PHE B 1 225 ? 0.205 -15.672 -5.684 1 98.62 225 PHE B CA 1
ATOM 5744 C C . PHE B 1 225 ? 0.199 -15.281 -7.156 1 98.62 225 PHE B C 1
ATOM 5746 O O . PHE B 1 225 ? 1.208 -14.805 -7.68 1 98.62 225 PHE B O 1
ATOM 5753 N N . ALA B 1 226 ? -0.949 -15.625 -7.887 1 98.62 226 ALA B N 1
ATOM 5754 C CA . ALA B 1 226 ? -1.127 -15.062 -9.227 1 98.62 226 ALA B CA 1
ATOM 5755 C C . ALA B 1 226 ? -1.347 -13.555 -9.156 1 98.62 226 ALA B C 1
ATOM 5757 O O . ALA B 1 226 ? -2.473 -13.086 -8.953 1 98.62 226 ALA B O 1
ATOM 5758 N N . TYR B 1 227 ? -0.346 -12.883 -9.43 1 98.5 227 TYR B N 1
ATOM 5759 C CA . TYR B 1 227 ? -0.376 -11.445 -9.148 1 98.5 227 TYR B CA 1
ATOM 5760 C C . TYR B 1 227 ? -0.54 -10.648 -10.438 1 98.5 227 TYR B C 1
ATOM 5762 O O . TYR B 1 227 ? 0.309 -10.711 -11.328 1 98.5 227 TYR B O 1
ATOM 5770 N N . SER B 1 228 ? -1.589 -9.93 -10.594 1 98.56 228 SER B N 1
ATOM 5771 C CA . SER B 1 228 ? -1.814 -8.938 -11.641 1 98.56 228 SER B CA 1
ATOM 5772 C C . SER B 1 228 ? -1.901 -7.531 -11.055 1 98.56 228 SER B C 1
ATOM 5774 O O . SER B 1 228 ? -2.986 -7.066 -10.703 1 98.56 228 SER B O 1
ATOM 5776 N N . PRO B 1 229 ? -0.782 -6.844 -11.07 1 98.69 229 PRO B N 1
ATOM 5777 C CA . PRO B 1 229 ? -0.842 -5.48 -10.539 1 98.69 229 PRO B CA 1
ATOM 5778 C C . PRO B 1 229 ? -1.904 -4.625 -11.219 1 98.69 229 PRO B C 1
ATOM 5780 O O . PRO B 1 229 ? -2.018 -4.645 -12.453 1 98.69 229 PRO B O 1
ATOM 5783 N N . ALA B 1 230 ? -2.662 -3.861 -10.438 1 98.75 230 ALA B N 1
ATOM 5784 C CA . ALA B 1 230 ? -3.719 -3.01 -10.977 1 98.75 230 ALA B CA 1
ATOM 5785 C C . ALA B 1 230 ? -3.168 -1.652 -11.398 1 98.75 230 ALA B C 1
ATOM 5787 O O . ALA B 1 230 ? -2.266 -1.111 -10.758 1 98.75 230 ALA B O 1
ATOM 5788 N N . TYR B 1 231 ? -3.668 -1.182 -12.492 1 98.88 231 TYR B N 1
ATOM 5789 C CA . TYR B 1 231 ? -3.434 0.18 -12.961 1 98.88 231 TYR B CA 1
ATOM 5790 C C . TYR B 1 231 ? -4.734 0.97 -13.008 1 98.88 231 TYR B C 1
ATOM 5792 O O . TYR B 1 231 ? -5.785 0.427 -13.367 1 98.88 231 TYR B O 1
ATOM 5800 N N . PRO B 1 232 ? -4.703 2.299 -12.57 1 98.88 232 PRO B N 1
ATOM 5801 C CA . PRO B 1 232 ? -5.824 3.145 -12.992 1 98.88 232 PRO B CA 1
ATOM 5802 C C . PRO B 1 232 ? -5.77 3.496 -14.477 1 98.88 232 PRO B C 1
ATOM 5804 O O . PRO B 1 232 ? -4.684 3.691 -15.031 1 98.88 232 PRO B O 1
ATOM 5807 N N . LEU B 1 233 ? -6.914 3.598 -15.094 1 98.75 233 LEU B N 1
ATOM 5808 C CA . LEU B 1 233 ? -6.961 3.951 -16.516 1 98.75 233 LEU B CA 1
ATOM 5809 C C . LEU B 1 233 ? -6.395 5.348 -16.734 1 98.75 233 LEU B C 1
ATOM 5811 O O . LEU B 1 233 ? -5.727 5.594 -17.75 1 98.75 233 LEU B O 1
ATOM 5815 N N . SER B 1 234 ? -6.672 6.297 -15.828 1 98.5 234 SER B N 1
ATOM 5816 C CA . SER B 1 234 ? -6.27 7.695 -15.938 1 98.5 234 SER B CA 1
ATOM 5817 C C . SER B 1 234 ? -6.082 8.328 -14.562 1 98.5 234 SER B C 1
ATOM 5819 O O . SER B 1 234 ? -6.23 7.66 -13.539 1 98.5 234 SER B O 1
ATOM 5821 N N . SER B 1 235 ? -5.715 9.656 -14.578 1 98.69 235 SER B N 1
ATOM 5822 C CA . SER B 1 235 ? -5.539 10.375 -13.32 1 98.69 235 SER B CA 1
ATOM 5823 C C . SER B 1 235 ? -6.863 10.93 -12.805 1 98.69 235 SER B C 1
ATOM 5825 O O . SER B 1 235 ? -6.887 11.719 -11.859 1 98.69 235 SER B O 1
ATOM 5827 N N . HIS B 1 236 ? -7.957 10.602 -13.508 1 98.62 236 HIS B N 1
ATOM 5828 C CA . HIS B 1 236 ? -9.258 10.977 -12.977 1 98.62 236 HIS B CA 1
ATOM 5829 C C . HIS B 1 236 ? -9.492 10.352 -11.602 1 98.62 236 HIS B C 1
ATOM 5831 O O . HIS B 1 236 ? -9.312 9.141 -11.43 1 98.62 236 HIS B O 1
ATOM 5837 N N . PRO B 1 237 ? -9.961 11.141 -10.609 1 98.5 237 PRO B N 1
ATOM 5838 C CA . PRO B 1 237 ? -10.094 10.617 -9.242 1 98.5 237 PRO B CA 1
ATOM 5839 C C . PRO B 1 237 ? -10.969 9.367 -9.172 1 98.5 237 PRO B C 1
ATOM 5841 O O . PRO B 1 237 ? -10.703 8.469 -8.367 1 98.5 237 PRO B O 1
ATOM 5844 N N . GLU B 1 238 ? -11.969 9.266 -10 1 98.19 238 GLU B N 1
ATOM 5845 C CA . GLU B 1 238 ? -12.852 8.102 -9.984 1 98.19 238 GLU B CA 1
ATOM 5846 C C . GLU B 1 238 ? -12.133 6.863 -10.5 1 98.19 238 GLU B C 1
ATOM 5848 O O . GLU B 1 238 ? -12.406 5.746 -10.055 1 98.19 238 GLU B O 1
ATOM 5853 N N . ASP B 1 239 ? -11.242 7.047 -11.5 1 98.5 239 ASP B N 1
ATOM 5854 C CA . ASP B 1 239 ? -10.414 5.938 -11.969 1 98.5 239 ASP B CA 1
ATOM 5855 C C . ASP B 1 239 ? -9.422 5.504 -10.891 1 98.5 239 ASP B C 1
ATOM 5857 O O . ASP B 1 239 ? -9.133 4.312 -10.742 1 98.5 239 ASP B O 1
ATOM 5861 N N . ILE B 1 240 ? -8.867 6.527 -10.164 1 98.75 240 ILE B N 1
ATOM 5862 C CA . ILE B 1 240 ? -7.953 6.219 -9.07 1 98.75 240 ILE B CA 1
ATOM 5863 C C . ILE B 1 240 ? -8.688 5.414 -8 1 98.75 240 ILE B C 1
ATOM 5865 O O . ILE B 1 240 ? -8.148 4.438 -7.473 1 98.75 240 ILE B O 1
ATOM 5869 N N . LEU B 1 241 ? -9.883 5.848 -7.664 1 98.31 241 LEU B N 1
ATOM 5870 C CA . LEU B 1 241 ? -10.672 5.137 -6.664 1 98.31 241 LEU B CA 1
ATOM 5871 C C . LEU B 1 241 ? -10.961 3.709 -7.121 1 98.31 241 LEU B C 1
ATOM 5873 O O . LEU B 1 241 ? -10.891 2.773 -6.32 1 98.31 241 LEU B O 1
ATOM 5877 N N . ALA B 1 242 ? -11.336 3.521 -8.398 1 98.31 242 ALA B N 1
ATOM 5878 C CA . ALA B 1 242 ? -11.562 2.191 -8.953 1 98.31 242 ALA B CA 1
ATOM 5879 C C . ALA B 1 242 ? -10.305 1.334 -8.859 1 98.31 242 ALA B C 1
ATOM 5881 O O . ALA B 1 242 ? -10.375 0.141 -8.555 1 98.31 242 ALA B O 1
ATOM 5882 N N . PHE B 1 243 ? -9.211 1.927 -9.164 1 98.62 243 PHE B N 1
ATOM 5883 C CA . PHE B 1 243 ? -7.922 1.267 -9.016 1 98.62 243 PHE B CA 1
ATOM 5884 C C . PHE B 1 243 ? -7.707 0.813 -7.574 1 98.62 243 PHE B C 1
ATOM 5886 O O . PHE B 1 243 ? -7.266 -0.311 -7.332 1 98.62 243 PHE B O 1
ATOM 5893 N N . GLU B 1 244 ? -7.945 1.705 -6.59 1 98.31 244 GLU B N 1
ATOM 5894 C CA . GLU B 1 244 ? -7.824 1.338 -5.184 1 98.31 244 GLU B CA 1
ATOM 5895 C C . GLU B 1 244 ? -8.695 0.13 -4.852 1 98.31 244 GLU B C 1
ATOM 5897 O O . GLU B 1 244 ? -8.25 -0.791 -4.16 1 98.31 244 GLU B O 1
ATOM 5902 N N . ASN B 1 245 ? -9.945 0.168 -5.32 1 97.75 245 ASN B N 1
ATOM 5903 C CA . ASN B 1 245 ? -10.852 -0.956 -5.117 1 97.75 245 ASN B CA 1
ATOM 5904 C C . ASN B 1 245 ? -10.289 -2.248 -5.699 1 97.75 245 ASN B C 1
ATOM 5906 O O . ASN B 1 245 ? -10.297 -3.289 -5.039 1 97.75 245 ASN B O 1
ATOM 5910 N N . ALA B 1 246 ? -9.828 -2.143 -6.91 1 97.94 246 ALA B N 1
ATOM 5911 C CA . ALA B 1 246 ? -9.312 -3.324 -7.598 1 97.94 246 ALA B CA 1
ATOM 5912 C C . ALA B 1 246 ? -8.125 -3.922 -6.852 1 97.94 246 ALA B C 1
ATOM 5914 O O . ALA B 1 246 ? -8.055 -5.137 -6.664 1 97.94 246 ALA B O 1
ATOM 5915 N N . GLU B 1 247 ? -7.176 -3.037 -6.453 1 97.88 247 GLU B N 1
ATOM 5916 C CA . GLU B 1 247 ? -6.012 -3.521 -5.715 1 97.88 247 GLU B CA 1
ATOM 5917 C C . GLU B 1 247 ? -6.426 -4.207 -4.418 1 97.88 247 GLU B C 1
ATOM 5919 O O . GLU B 1 247 ? -5.859 -5.234 -4.043 1 97.88 247 GLU B O 1
ATOM 5924 N N . GLU B 1 248 ? -7.426 -3.721 -3.73 1 97.25 248 GLU B N 1
ATOM 5925 C CA . GLU B 1 248 ? -7.91 -4.266 -2.467 1 97.25 248 GLU B CA 1
ATOM 5926 C C . GLU B 1 248 ? -8.594 -5.613 -2.674 1 97.25 248 GLU B C 1
ATOM 5928 O O . GLU B 1 248 ? -8.32 -6.574 -1.947 1 97.25 248 GLU B O 1
ATOM 5933 N N . PHE B 1 249 ? -9.43 -5.688 -3.686 1 96.19 249 PHE B N 1
ATOM 5934 C CA . PHE B 1 249 ? -10.297 -6.852 -3.85 1 96.19 249 PHE B CA 1
ATOM 5935 C C . PHE B 1 249 ? -9.555 -7.969 -4.582 1 96.19 249 PHE B C 1
ATOM 5937 O O . PHE B 1 249 ? -9.812 -9.148 -4.332 1 96.19 249 PHE B O 1
ATOM 5944 N N . THR B 1 250 ? -8.633 -7.574 -5.469 1 97.06 250 THR B N 1
ATOM 5945 C CA . THR B 1 250 ? -8.094 -8.602 -6.352 1 97.06 250 THR B CA 1
ATOM 5946 C C . THR B 1 250 ? -6.676 -8.984 -5.934 1 97.06 250 THR B C 1
ATOM 5948 O O . THR B 1 250 ? -6.16 -10.031 -6.352 1 97.06 250 THR B O 1
ATOM 5951 N N . ASN B 1 251 ? -6.016 -8.18 -5.086 1 98.31 251 ASN B N 1
ATOM 5952 C CA . ASN B 1 251 ? -4.633 -8.469 -4.727 1 98.31 251 ASN B CA 1
ATOM 5953 C C . ASN B 1 251 ? -4.441 -8.492 -3.211 1 98.31 251 ASN B C 1
ATOM 5955 O O . ASN B 1 251 ? -4.156 -9.539 -2.633 1 98.31 251 ASN B O 1
ATOM 5959 N N . ASN B 1 252 ? -4.773 -7.363 -2.533 1 97.62 252 ASN B N 1
ATOM 5960 C CA . ASN B 1 252 ? -4.512 -7.238 -1.104 1 97.62 252 ASN B CA 1
ATOM 5961 C C . ASN B 1 252 ? -5.336 -8.234 -0.293 1 97.62 252 ASN B C 1
ATOM 5963 O O . ASN B 1 252 ? -4.902 -8.688 0.77 1 97.62 252 ASN B O 1
ATOM 5967 N N . TRP B 1 253 ? -6.48 -8.617 -0.809 1 97.31 253 TRP B N 1
ATOM 5968 C CA . TRP B 1 253 ? -7.328 -9.594 -0.127 1 97.31 253 TRP B CA 1
ATOM 5969 C C . TRP B 1 253 ? -6.543 -10.859 0.197 1 97.31 253 TRP B C 1
ATOM 5971 O O . TRP B 1 253 ? -6.609 -11.367 1.32 1 97.31 253 TRP B O 1
ATOM 5981 N N . TRP B 1 254 ? -5.773 -11.32 -0.724 1 98.25 254 TRP B N 1
ATOM 5982 C CA . TRP B 1 254 ? -5.02 -12.562 -0.556 1 98.25 254 TRP B CA 1
ATOM 5983 C C . TRP B 1 254 ? -3.68 -12.297 0.121 1 98.25 254 TRP B C 1
ATOM 5985 O O . TRP B 1 254 ? -3.297 -13.008 1.054 1 98.25 254 TRP B O 1
ATOM 5995 N N . LEU B 1 255 ? -2.998 -11.25 -0.33 1 98.56 255 LEU B N 1
ATOM 5996 C CA . LEU B 1 255 ? -1.641 -11.008 0.144 1 98.56 255 LEU B CA 1
ATOM 5997 C C . LEU B 1 255 ? -1.644 -10.609 1.615 1 98.56 255 LEU B C 1
ATOM 5999 O O . LEU B 1 255 ? -0.75 -11 2.371 1 98.56 255 LEU B O 1
ATOM 6003 N N . ASP B 1 256 ? -2.678 -9.781 2.064 1 98.12 256 ASP B N 1
ATOM 6004 C CA . ASP B 1 256 ? -2.781 -9.453 3.484 1 98.12 256 ASP B CA 1
ATOM 6005 C C . ASP B 1 256 ? -3.006 -10.719 4.32 1 98.12 256 ASP B C 1
ATOM 6007 O O . ASP B 1 256 ? -2.426 -10.867 5.395 1 98.12 256 ASP B O 1
ATOM 6011 N N . MET B 1 257 ? -3.811 -11.617 3.836 1 97.94 257 MET B N 1
ATOM 6012 C CA . MET B 1 257 ? -4.105 -12.852 4.555 1 97.94 257 MET B CA 1
ATOM 6013 C C . MET B 1 257 ? -2.871 -13.75 4.625 1 97.94 257 MET B C 1
ATOM 6015 O O . MET B 1 257 ? -2.584 -14.336 5.668 1 97.94 257 MET B O 1
ATOM 6019 N N . TYR B 1 258 ? -2.162 -13.797 3.518 1 98.44 258 TYR B N 1
ATOM 6020 C CA . TYR B 1 258 ? -0.957 -14.617 3.475 1 98.44 258 TYR B CA 1
ATOM 6021 C C . TYR B 1 258 ? 0.129 -14.039 4.375 1 98.44 258 TYR B C 1
ATOM 6023 O O . TYR B 1 258 ? 0.786 -14.773 5.117 1 98.44 258 TYR B O 1
ATOM 6031 N N . CYS B 1 259 ? 0.313 -12.727 4.316 1 98.25 259 CYS B N 1
ATOM 6032 C CA . CYS B 1 259 ? 1.516 -12.117 4.875 1 98.25 259 CYS B CA 1
ATOM 6033 C C . CYS B 1 259 ? 1.271 -11.625 6.297 1 98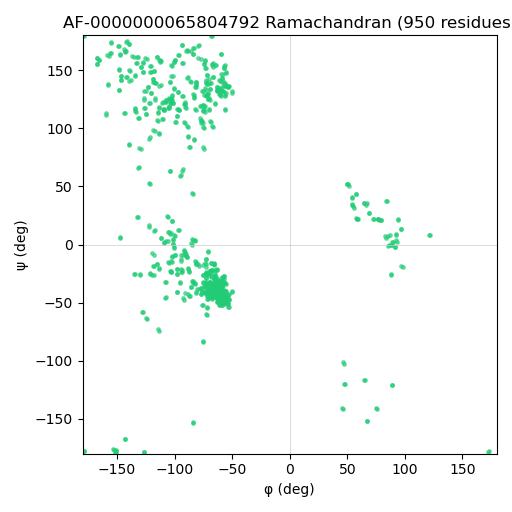.25 259 CYS B C 1
ATOM 6035 O O . CYS B 1 259 ? 2.188 -11.617 7.121 1 98.25 259 CYS B O 1
ATOM 6037 N N . TRP B 1 260 ? -0.008 -11.18 6.551 1 97.12 260 TRP B N 1
ATOM 6038 C CA . TRP B 1 260 ? -0.296 -10.578 7.852 1 97.12 260 TRP B CA 1
ATOM 6039 C C . TRP B 1 260 ? -1.263 -11.453 8.648 1 97.12 260 TRP B C 1
ATOM 6041 O O . TRP B 1 260 ? -1.343 -11.336 9.875 1 97.12 260 TRP B O 1
ATOM 6051 N N . GLY B 1 261 ? -2.018 -12.328 8.031 1 97.5 261 GLY B N 1
ATOM 6052 C CA . GLY B 1 261 ? -3.014 -13.148 8.695 1 97.5 261 GLY B CA 1
ATOM 6053 C C . GLY B 1 261 ? -4.246 -12.367 9.117 1 97.5 261 GLY B C 1
ATOM 6054 O O . GLY B 1 261 ? -4.926 -12.742 10.07 1 97.5 261 GLY B O 1
ATOM 6055 N N . THR B 1 262 ? -4.469 -11.25 8.469 1 96 262 THR B N 1
ATOM 6056 C CA . THR B 1 262 ? -5.641 -10.438 8.766 1 96 262 THR B CA 1
ATOM 6057 C C . THR B 1 262 ? -6.324 -9.984 7.48 1 96 262 THR B C 1
ATOM 6059 O O . THR B 1 262 ? -5.656 -9.719 6.477 1 96 262 THR B O 1
ATOM 6062 N N . TYR B 1 263 ? -7.621 -9.891 7.516 1 96.69 263 TYR B N 1
ATOM 6063 C CA . TYR B 1 263 ? -8.383 -9.422 6.363 1 96.69 263 TYR B CA 1
ATOM 6064 C C . TYR B 1 263 ? -8.203 -7.922 6.168 1 96.69 263 TYR B C 1
ATOM 6066 O O . TYR B 1 263 ? -8.156 -7.16 7.137 1 96.69 263 TYR B O 1
ATOM 6074 N N . PRO B 1 264 ? -8.062 -7.457 4.895 1 96.31 264 PRO B N 1
ATOM 6075 C CA . PRO B 1 264 ? -8.125 -6.012 4.668 1 96.31 264 PRO B CA 1
ATOM 6076 C C . PRO B 1 264 ? -9.461 -5.402 5.078 1 96.31 264 PRO B C 1
ATOM 6078 O O . PRO B 1 264 ? -10.516 -5.914 4.699 1 96.31 264 PRO B O 1
ATOM 6081 N N . GLN B 1 265 ? -9.461 -4.336 5.738 1 95.25 265 GLN B N 1
ATOM 6082 C CA . GLN B 1 265 ? -10.617 -3.756 6.41 1 95.25 265 GLN B CA 1
ATOM 6083 C C . GLN B 1 265 ? -11.656 -3.266 5.402 1 95.25 265 GLN B C 1
ATOM 6085 O O . GLN B 1 265 ? -12.852 -3.514 5.562 1 95.25 265 GLN B O 1
ATOM 6090 N N . ILE B 1 266 ? -11.195 -2.648 4.352 1 95.25 266 ILE B N 1
ATOM 6091 C CA . ILE B 1 266 ? -12.094 -1.957 3.432 1 95.25 266 ILE B CA 1
ATOM 6092 C C . ILE B 1 266 ? -12.898 -2.979 2.631 1 95.25 266 ILE B C 1
ATOM 6094 O O . ILE B 1 266 ? -14.133 -2.955 2.645 1 95.25 266 ILE B O 1
ATOM 6098 N N . PRO B 1 267 ? -12.227 -3.898 1.972 1 95.5 267 PRO B N 1
ATOM 6099 C CA . PRO B 1 267 ? -13.047 -4.879 1.261 1 95.5 267 PRO B CA 1
ATOM 6100 C C . PRO B 1 267 ? -13.859 -5.762 2.205 1 95.5 267 PRO B C 1
ATOM 6102 O O . PRO B 1 267 ? -14.969 -6.188 1.859 1 95.5 267 PRO B O 1
ATOM 6105 N N . PHE B 1 268 ? -13.367 -6.09 3.375 1 96.5 268 PHE B N 1
ATOM 6106 C CA . PHE B 1 268 ? -14.109 -6.93 4.312 1 96.5 268 PHE B CA 1
ATOM 6107 C C . PHE B 1 268 ? -15.43 -6.273 4.703 1 96.5 268 PHE B C 1
ATOM 6109 O O . PHE B 1 268 ? -16.453 -6.945 4.801 1 96.5 268 PHE B O 1
ATOM 6116 N N . ARG B 1 269 ? -15.391 -4.961 4.969 1 94.06 269 ARG B N 1
ATOM 6117 C CA . ARG B 1 269 ? -16.609 -4.219 5.285 1 94.06 269 ARG B CA 1
ATOM 6118 C C . ARG B 1 269 ? -17.625 -4.34 4.16 1 94.06 269 ARG B C 1
ATOM 6120 O O . ARG B 1 269 ? -18.828 -4.496 4.414 1 94.06 269 ARG B O 1
ATOM 6127 N N . CYS B 1 270 ? -17.156 -4.219 2.951 1 91.81 270 CYS B N 1
ATOM 6128 C CA . CYS B 1 270 ? -18.031 -4.367 1.788 1 91.81 270 CYS B CA 1
ATOM 6129 C C . CYS B 1 270 ? -18.656 -5.754 1.752 1 91.81 270 CYS B C 1
ATOM 6131 O O . CYS B 1 270 ? -19.859 -5.887 1.493 1 91.81 270 CYS B O 1
ATOM 6133 N N . LEU B 1 271 ? -17.844 -6.809 2.021 1 94.44 271 LEU B N 1
ATOM 6134 C CA . LEU B 1 271 ? -18.344 -8.18 2 1 94.44 271 LEU B CA 1
ATOM 6135 C C . LEU B 1 271 ? -19.391 -8.391 3.078 1 94.44 271 LEU B C 1
ATOM 6137 O O . LEU B 1 271 ? -20.391 -9.086 2.852 1 94.44 271 LEU B O 1
ATOM 6141 N N . GLU B 1 272 ? -19.141 -7.801 4.223 1 94.5 272 GLU B N 1
ATOM 6142 C CA . GLU B 1 272 ? -20.109 -7.902 5.305 1 94.5 272 GLU B CA 1
ATOM 6143 C C . GLU B 1 272 ? -21.469 -7.32 4.891 1 94.5 272 GLU B C 1
ATOM 6145 O O . GLU B 1 272 ? -22.516 -7.934 5.117 1 94.5 272 GLU B O 1
ATOM 6150 N N . LYS B 1 273 ? -21.438 -6.219 4.293 1 90.44 273 LYS B N 1
ATOM 6151 C CA . LYS B 1 273 ? -22.656 -5.535 3.875 1 90.44 273 LYS B CA 1
ATOM 6152 C C . LYS B 1 273 ? -23.391 -6.34 2.812 1 90.44 273 LYS B C 1
ATOM 6154 O O . LYS B 1 273 ? -24.625 -6.312 2.76 1 90.44 273 LYS B O 1
ATOM 6159 N N . GLN B 1 274 ? -22.641 -7.066 2.008 1 89.69 274 GLN B N 1
ATOM 6160 C CA . GLN B 1 274 ? -23.234 -7.828 0.912 1 89.69 274 GLN B CA 1
ATOM 6161 C C . GLN B 1 274 ? -23.641 -9.227 1.366 1 89.69 274 GLN B C 1
ATOM 6163 O O . GLN B 1 274 ? -24.281 -9.969 0.622 1 89.69 274 GLN B O 1
ATOM 6168 N N . GLY B 1 275 ? -23.203 -9.578 2.547 1 93.75 275 GLY B N 1
ATOM 6169 C CA . GLY B 1 275 ? -23.469 -10.914 3.039 1 93.75 275 GLY B CA 1
ATOM 6170 C C . GLY B 1 275 ? -22.531 -11.961 2.455 1 93.75 275 GLY B C 1
ATOM 6171 O O . GLY B 1 275 ? -22.844 -13.148 2.447 1 93.75 275 GLY B O 1
ATOM 6172 N N . TRP B 1 276 ? -21.328 -11.516 1.932 1 95.5 276 TRP B N 1
ATOM 6173 C CA . TRP B 1 276 ? -20.391 -12.422 1.263 1 95.5 276 TRP B CA 1
ATOM 6174 C C . TRP B 1 276 ? -19.234 -12.781 2.182 1 95.5 276 TRP B C 1
ATOM 6176 O O . TRP B 1 276 ? -18.438 -13.68 1.873 1 95.5 276 TRP B O 1
ATOM 6186 N N . ALA B 1 277 ? -19.078 -12.094 3.361 1 97.06 277 ALA B N 1
ATOM 6187 C CA . ALA B 1 277 ? -17.938 -12.336 4.25 1 97.06 277 ALA B CA 1
ATOM 6188 C C . ALA B 1 277 ? -17.875 -13.797 4.68 1 97.06 277 ALA B C 1
ATOM 6190 O O . ALA B 1 277 ? -18.906 -14.422 4.934 1 97.06 277 ALA B O 1
ATOM 6191 N N . PRO B 1 278 ? -16.703 -14.328 4.738 1 98 278 PRO B N 1
ATOM 6192 C CA . PRO B 1 278 ? -16.578 -15.719 5.199 1 98 278 PRO B CA 1
ATOM 6193 C C . PRO B 1 278 ? -16.938 -15.883 6.672 1 98 278 PRO B C 1
ATOM 6195 O O . PRO B 1 278 ? -16.891 -14.914 7.438 1 98 278 PRO B O 1
ATOM 6198 N N . THR B 1 279 ? -17.344 -17.094 7.027 1 98.06 279 THR B N 1
ATOM 6199 C CA . THR B 1 279 ? -17.562 -17.438 8.43 1 98.06 279 THR B CA 1
ATOM 6200 C C . THR B 1 279 ? -16.25 -17.609 9.164 1 98.06 279 THR B C 1
ATOM 6202 O O . THR B 1 279 ? -15.43 -18.469 8.781 1 98.06 279 THR B O 1
ATOM 6205 N N . ILE B 1 280 ? -16.016 -16.844 10.148 1 98.19 280 ILE B N 1
ATOM 6206 C CA . ILE B 1 280 ? -14.797 -16.922 10.945 1 98.19 280 ILE B CA 1
ATOM 6207 C C . ILE B 1 280 ? -15.102 -17.578 12.289 1 98.19 280 ILE B C 1
ATOM 6209 O O . ILE B 1 280 ? -15.938 -17.078 13.055 1 98.19 280 ILE B O 1
ATOM 6213 N N . GLU B 1 281 ? -14.516 -18.625 12.562 1 98.31 281 GLU B N 1
ATOM 6214 C CA . GLU B 1 281 ? -14.719 -19.328 13.82 1 98.31 281 GLU B CA 1
ATOM 6215 C C . GLU B 1 281 ? -13.641 -18.984 14.836 1 98.31 281 GLU B C 1
ATOM 6217 O O . GLU B 1 281 ? -12.602 -18.422 14.477 1 98.31 281 GLU B O 1
ATOM 6222 N N . ALA B 1 282 ? -13.945 -19.312 16.141 1 97.81 282 ALA B N 1
ATOM 6223 C CA . ALA B 1 282 ? -12.977 -19.078 17.203 1 97.81 282 ALA B CA 1
ATOM 6224 C C . ALA B 1 282 ? -11.656 -19.781 16.906 1 97.81 282 ALA B C 1
ATOM 6226 O O . ALA B 1 282 ? -11.641 -20.953 16.531 1 97.81 282 ALA B O 1
ATOM 6227 N N . GLY B 1 283 ? -10.57 -19.031 16.969 1 98.19 283 GLY B N 1
ATOM 6228 C CA . GLY B 1 283 ? -9.25 -19.609 16.766 1 98.19 283 GLY B CA 1
ATOM 6229 C C . GLY B 1 283 ? -8.727 -19.406 15.352 1 98.19 283 GLY B C 1
ATOM 6230 O O . GLY B 1 283 ? -7.523 -19.547 15.109 1 98.19 283 GLY B O 1
ATOM 6231 N N . ASP B 1 284 ? -9.633 -19.125 14.422 1 98.62 284 ASP B N 1
ATOM 6232 C CA . ASP B 1 284 ? -9.227 -18.984 13.023 1 98.62 284 ASP B CA 1
ATOM 6233 C C . ASP B 1 284 ? -8.148 -17.906 12.875 1 98.62 284 ASP B C 1
ATOM 6235 O O . ASP B 1 284 ? -7.102 -18.141 12.273 1 98.62 284 ASP B O 1
ATOM 6239 N N . MET B 1 285 ? -8.445 -16.797 13.461 1 97.88 285 MET B N 1
ATOM 6240 C CA . MET B 1 285 ? -7.551 -15.664 13.266 1 97.88 285 MET B CA 1
ATOM 6241 C C . MET B 1 285 ? -6.215 -15.898 13.969 1 97.88 285 MET B C 1
ATOM 6243 O O . MET B 1 285 ? -5.172 -15.453 13.492 1 97.88 285 MET B O 1
ATOM 6247 N N . ASP B 1 286 ? -6.211 -16.594 15.062 1 97.94 286 ASP B N 1
ATOM 6248 C CA . ASP B 1 286 ? -4.973 -16.953 15.742 1 97.94 286 ASP B CA 1
ATOM 6249 C C . ASP B 1 286 ? -4.109 -17.859 14.859 1 97.94 286 ASP B C 1
ATOM 6251 O O . ASP B 1 286 ? -2.893 -17.672 14.781 1 97.94 286 ASP B O 1
ATOM 6255 N N . LEU B 1 287 ? -4.766 -18.781 14.258 1 98.31 287 LEU B N 1
ATOM 6256 C CA . LEU B 1 287 ? -4.047 -19.688 13.359 1 98.31 287 LEU B CA 1
ATOM 6257 C C . LEU B 1 287 ? -3.467 -18.922 12.18 1 98.31 287 LEU B C 1
ATOM 6259 O O . LEU B 1 287 ? -2.311 -19.125 11.805 1 98.31 287 LEU B O 1
ATOM 6263 N N . LEU B 1 288 ? -4.27 -18.078 11.625 1 98.31 288 LEU B N 1
ATOM 6264 C CA . LEU B 1 288 ? -3.84 -17.297 10.469 1 98.31 288 LEU B CA 1
ATOM 6265 C C . LEU B 1 288 ? -2.639 -16.422 10.82 1 98.31 288 LEU B C 1
ATOM 6267 O O . LEU B 1 288 ? -1.721 -16.266 10.008 1 98.31 288 LEU B O 1
ATOM 6271 N N . ALA B 1 289 ? -2.596 -15.898 12.023 1 95.81 289 ALA B N 1
ATOM 6272 C CA . ALA B 1 289 ? -1.507 -15.039 12.477 1 95.81 289 ALA B CA 1
ATOM 6273 C C . ALA B 1 289 ? -0.203 -15.82 12.602 1 95.81 289 ALA B C 1
ATOM 6275 O O . ALA B 1 289 ? 0.884 -15.25 12.492 1 95.81 289 ALA B O 1
ATOM 6276 N N . LYS B 1 290 ? -0.288 -17.062 12.734 1 95.62 290 LYS B N 1
ATOM 6277 C CA . LYS B 1 290 ? 0.889 -17.906 12.914 1 95.62 290 LYS B CA 1
ATOM 6278 C C . LYS B 1 290 ? 1.455 -18.344 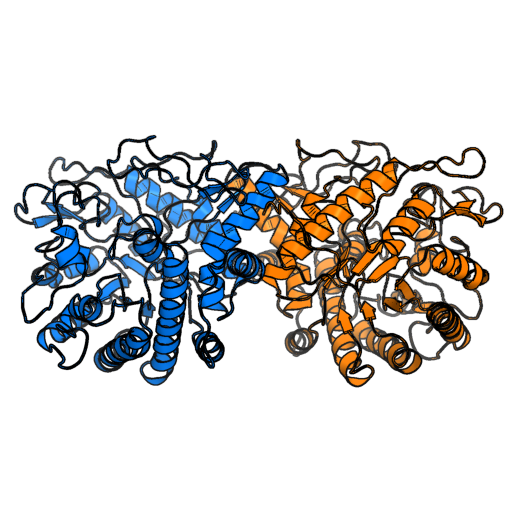11.562 1 95.62 290 LYS B C 1
ATOM 6280 O O . LYS B 1 290 ? 2.609 -18.766 11.477 1 95.62 290 LYS B O 1
ATOM 6285 N N . GLY B 1 291 ? 0.659 -18.297 10.547 1 96.88 291 GLY B N 1
ATOM 6286 C CA . GLY B 1 291 ? 1.028 -18.812 9.242 1 96.88 291 GLY B CA 1
ATOM 6287 C C . GLY B 1 291 ? 1.812 -17.812 8.406 1 96.88 291 GLY B C 1
ATOM 6288 O O . GLY B 1 291 ? 1.538 -17.641 7.211 1 96.88 291 GLY B O 1
ATOM 6289 N N . LYS B 1 292 ? 2.758 -17.141 8.984 1 96.06 292 LYS B N 1
ATOM 6290 C CA . LYS B 1 292 ? 3.537 -16.141 8.258 1 96.06 292 LYS B CA 1
ATOM 6291 C C . LYS B 1 292 ? 4.555 -16.812 7.336 1 96.06 292 LYS B C 1
ATOM 6293 O O . LYS B 1 292 ? 5.316 -17.672 7.766 1 96.06 292 LYS B O 1
ATOM 6298 N N . PRO B 1 293 ? 4.645 -16.406 6.094 1 98.75 293 PRO B N 1
ATOM 6299 C CA . PRO B 1 293 ? 5.57 -17.031 5.148 1 98.75 293 PRO B CA 1
ATOM 6300 C C . PRO B 1 293 ? 6.984 -16.469 5.242 1 98.75 293 PRO B C 1
ATOM 6302 O O . PRO B 1 293 ? 7.195 -15.414 5.852 1 98.75 293 PRO B O 1
ATOM 6305 N N . ASP B 1 294 ? 7.969 -17.156 4.691 1 98.69 294 ASP B N 1
ATOM 6306 C CA . ASP B 1 294 ? 9.352 -16.703 4.609 1 98.69 294 ASP B CA 1
ATOM 6307 C C . ASP B 1 294 ? 9.578 -15.875 3.348 1 98.69 294 ASP B C 1
ATOM 6309 O O . ASP B 1 294 ? 10.531 -15.086 3.275 1 98.69 294 ASP B O 1
ATOM 6313 N N . PHE B 1 295 ? 8.773 -16.062 2.348 1 98.81 295 PHE B N 1
ATOM 6314 C CA . PHE B 1 295 ? 8.805 -15.328 1.09 1 98.81 295 PHE B CA 1
ATOM 6315 C C . PHE B 1 295 ? 7.434 -15.344 0.421 1 98.81 295 PHE B C 1
ATOM 6317 O O . PHE B 1 295 ? 6.543 -16.094 0.835 1 98.81 295 PHE B O 1
ATOM 6324 N N . VAL B 1 296 ? 7.234 -14.516 -0.505 1 98.88 296 VAL B N 1
ATOM 6325 C CA . VAL B 1 296 ? 6.031 -14.516 -1.33 1 98.88 296 VAL B CA 1
ATOM 6326 C C . VAL B 1 296 ? 6.375 -14.984 -2.744 1 98.88 296 VAL B C 1
ATOM 6328 O O . VAL B 1 296 ? 7.188 -14.359 -3.428 1 98.88 296 VAL B O 1
ATOM 6331 N N . GLY B 1 297 ? 5.805 -16.125 -3.154 1 98.88 297 GLY B N 1
ATOM 6332 C CA . GLY B 1 297 ? 5.871 -16.5 -4.559 1 98.88 297 GLY B CA 1
ATOM 6333 C C . GLY B 1 297 ? 5.043 -15.602 -5.453 1 98.88 297 GLY B C 1
ATOM 6334 O O . GLY B 1 297 ? 3.93 -15.211 -5.09 1 98.88 297 GLY B O 1
ATOM 6335 N N . VAL B 1 298 ? 5.602 -15.273 -6.59 1 98.88 298 VAL B N 1
ATOM 6336 C CA . VAL B 1 298 ? 4.926 -14.359 -7.504 1 98.88 298 VAL B CA 1
ATOM 6337 C C . VAL B 1 298 ? 4.781 -15.008 -8.875 1 98.88 298 VAL B C 1
ATOM 6339 O O . VAL B 1 298 ? 5.777 -15.328 -9.531 1 98.88 298 VAL B O 1
ATOM 6342 N N . ASN B 1 299 ? 3.586 -15.273 -9.203 1 98.88 299 ASN B N 1
ATOM 6343 C CA . ASN B 1 299 ? 3.254 -15.648 -10.578 1 98.88 299 ASN B CA 1
ATOM 6344 C C . ASN B 1 299 ? 2.725 -14.453 -11.367 1 98.88 299 ASN B C 1
ATOM 6346 O O . ASN B 1 299 ? 1.604 -14 -11.133 1 98.88 299 ASN B O 1
ATOM 6350 N N . TYR B 1 300 ? 3.539 -14 -12.336 1 98.75 300 TYR B N 1
ATOM 6351 C CA . TYR B 1 300 ? 3.207 -12.773 -13.047 1 98.75 300 TYR B CA 1
ATOM 6352 C C . TYR B 1 300 ? 3.064 -13.031 -14.547 1 98.75 300 TYR B C 1
ATOM 6354 O O . TYR B 1 300 ? 4 -13.508 -15.188 1 98.75 300 TYR B O 1
ATOM 6362 N N . TYR B 1 301 ? 1.898 -12.516 -15.086 1 97.94 301 TYR B N 1
ATOM 6363 C CA . TYR B 1 301 ? 1.694 -12.664 -16.516 1 97.94 301 TYR B CA 1
ATOM 6364 C C . TYR B 1 301 ? 1.196 -11.367 -17.141 1 97.94 301 TYR B C 1
ATOM 6366 O O . TYR B 1 301 ? 1.345 -11.148 -18.344 1 97.94 301 TYR B O 1
ATOM 6374 N N . GLN B 1 302 ? 0.547 -10.523 -16.375 1 98 302 GLN B N 1
ATOM 6375 C CA . GLN B 1 302 ? 0.005 -9.289 -16.938 1 98 302 GLN B CA 1
ATOM 6376 C C . GLN B 1 302 ? -0.386 -8.312 -15.828 1 98 302 GLN B C 1
ATOM 6378 O O . GLN B 1 302 ? -0.578 -8.711 -14.68 1 98 302 GLN B O 1
ATOM 6383 N N . THR B 1 303 ? -0.469 -7.047 -16.172 1 98.56 303 THR B N 1
ATOM 6384 C CA . THR B 1 303 ? -1.178 -6.051 -15.375 1 98.56 303 THR B CA 1
ATOM 6385 C C . THR B 1 303 ? -2.619 -5.898 -15.859 1 98.56 303 THR B C 1
ATOM 6387 O O . THR B 1 303 ? -2.941 -6.266 -16.984 1 98.56 303 THR B O 1
ATOM 6390 N N . ILE B 1 304 ? -3.455 -5.449 -15.016 1 98.56 304 ILE B N 1
ATOM 6391 C CA . ILE B 1 304 ? -4.84 -5.184 -15.398 1 98.56 304 ILE B CA 1
ATOM 6392 C C . ILE B 1 304 ? -5.188 -3.729 -15.094 1 98.56 304 ILE B C 1
ATOM 6394 O O . ILE B 1 304 ? -4.828 -3.207 -14.039 1 98.56 304 ILE B O 1
ATOM 6398 N N . THR B 1 305 ? -5.848 -3.068 -16 1 98.75 305 THR B N 1
ATOM 6399 C CA . THR B 1 305 ? -6.23 -1.666 -15.883 1 98.75 305 THR B CA 1
ATOM 6400 C C . THR B 1 305 ? -7.711 -1.535 -15.555 1 98.75 305 THR B C 1
ATOM 6402 O O . THR B 1 305 ? -8.547 -2.26 -16.109 1 98.75 305 THR B O 1
ATOM 6405 N N . TYR B 1 306 ? -7.996 -0.583 -14.664 1 98.69 306 TYR B N 1
ATOM 6406 C CA . TYR B 1 306 ? -9.359 -0.482 -14.156 1 98.69 306 TYR B CA 1
ATOM 6407 C C . TYR B 1 306 ? -9.883 0.944 -14.273 1 98.69 306 TYR B C 1
ATOM 6409 O O . TYR B 1 306 ? -9.109 1.901 -14.258 1 98.69 306 TYR B O 1
ATOM 6417 N N . GLU B 1 307 ? -11.148 1.097 -14.383 1 98.19 307 GLU B N 1
ATOM 6418 C CA . GLU B 1 307 ? -11.875 2.363 -14.312 1 98.19 307 GLU B CA 1
ATOM 6419 C C . GLU B 1 307 ? -13.172 2.215 -13.531 1 98.19 307 GLU B C 1
ATOM 6421 O O . GLU B 1 307 ? -13.5 1.125 -13.055 1 98.19 307 GLU B O 1
ATOM 6426 N N . ARG B 1 308 ? -13.812 3.328 -13.281 1 97.25 308 ARG B N 1
ATOM 6427 C CA . ARG B 1 308 ? -15.078 3.359 -12.562 1 97.25 308 ARG B CA 1
ATOM 6428 C C . ARG B 1 308 ? -16.094 2.43 -13.219 1 97.25 308 ARG B C 1
ATOM 6430 O O . ARG B 1 308 ? -16.203 2.369 -14.445 1 97.25 308 ARG B O 1
ATOM 6437 N N . ASN B 1 309 ? -16.797 1.675 -12.43 1 97.5 309 ASN B N 1
ATOM 6438 C CA . ASN B 1 309 ? -17.906 0.827 -12.836 1 97.5 309 ASN B CA 1
ATOM 6439 C C . ASN B 1 309 ? -19.219 1.292 -12.211 1 97.5 309 ASN B C 1
ATOM 6441 O O . ASN B 1 309 ? -19.422 1.142 -11.008 1 97.5 309 ASN B O 1
ATOM 6445 N N . PRO B 1 310 ? -20.109 1.883 -12.938 1 96.06 310 PRO B N 1
ATOM 6446 C CA . PRO B 1 310 ? -21.375 2.312 -12.352 1 96.06 310 PRO B CA 1
ATOM 6447 C C . PRO B 1 310 ? -22.172 1.153 -11.766 1 96.06 310 PRO B C 1
ATOM 6449 O O . PRO B 1 310 ? -21.844 -0.012 -11.984 1 96.06 310 PRO B O 1
ATOM 6452 N N . LEU B 1 311 ? -23.172 1.473 -10.93 1 93.94 311 LEU B N 1
ATOM 6453 C CA . LEU B 1 311 ? -23.984 0.468 -10.25 1 93.94 311 LEU B CA 1
ATOM 6454 C C . LEU B 1 311 ? -24.656 -0.469 -11.25 1 93.94 311 LEU B C 1
ATOM 6456 O O . LEU B 1 311 ? -24.906 -1.635 -10.938 1 93.94 311 LEU B O 1
ATOM 6460 N N . ASP B 1 312 ? -24.891 0.007 -12.414 1 94.69 312 ASP B N 1
ATOM 6461 C CA . ASP B 1 312 ? -25.5 -0.805 -13.469 1 94.69 312 ASP B CA 1
ATOM 6462 C C . ASP B 1 312 ? -24.469 -1.194 -14.523 1 94.69 312 ASP B C 1
ATOM 6464 O O . ASP B 1 312 ? -24.812 -1.422 -15.688 1 94.69 312 ASP B O 1
ATOM 6468 N N . GLY B 1 313 ? -23.234 -1.209 -14.148 1 95.19 313 GLY B N 1
ATOM 6469 C CA . GLY B 1 313 ? -22.141 -1.444 -15.078 1 95.19 313 GLY B CA 1
ATOM 6470 C C . GLY B 1 313 ? -21.875 -2.918 -15.32 1 95.19 313 GLY B C 1
ATOM 6471 O O . GLY B 1 313 ? -22.781 -3.744 -15.227 1 95.19 313 GLY B O 1
ATOM 6472 N N . VAL B 1 314 ? -20.625 -3.244 -15.664 1 93.25 314 VAL B N 1
ATOM 6473 C CA . VAL B 1 314 ? -20.203 -4.555 -16.141 1 93.25 314 VAL B CA 1
ATOM 6474 C C . VAL B 1 314 ? -20 -5.496 -14.961 1 93.25 314 VAL B C 1
ATOM 6476 O O . VAL B 1 314 ? -19.438 -5.098 -13.93 1 93.25 314 VAL B O 1
ATOM 6479 N N . SER B 1 315 ? -20.391 -6.738 -15.047 1 89.88 315 SER B N 1
ATOM 6480 C CA . SER B 1 315 ? -20.156 -7.781 -14.055 1 89.88 315 SER B CA 1
ATOM 6481 C C . SER B 1 315 ? -19.234 -8.867 -14.602 1 89.88 315 SER B C 1
ATOM 6483 O O . SER B 1 315 ? -18.031 -8.867 -14.32 1 89.88 315 SER B O 1
ATOM 6485 N N . GLU B 1 316 ? -19.797 -9.695 -15.539 1 86.81 316 GLU B N 1
ATOM 6486 C CA . GLU B 1 316 ? -19.031 -10.812 -16.078 1 86.81 316 GLU B CA 1
ATOM 6487 C C . GLU B 1 316 ? -18.734 -10.609 -17.562 1 86.81 316 GLU B C 1
ATOM 6489 O O . GLU B 1 316 ? -19.547 -10.047 -18.297 1 86.81 316 GLU B O 1
ATOM 6494 N N . GLY B 1 317 ? -17.547 -10.898 -17.859 1 84.06 317 GLY B N 1
ATOM 6495 C CA . GLY B 1 317 ? -17.141 -10.938 -19.25 1 84.06 317 GLY B CA 1
ATOM 6496 C C . GLY B 1 317 ? -16.531 -12.266 -19.656 1 84.06 317 GLY B C 1
ATOM 6497 O O . GLY B 1 317 ? -16.031 -13.008 -18.797 1 84.06 317 GLY B O 1
ATOM 6498 N N . LYS B 1 318 ? -16.547 -12.484 -20.984 1 82.31 318 LYS B N 1
ATOM 6499 C CA . LYS B 1 318 ? -15.977 -13.727 -21.5 1 82.31 318 LYS B CA 1
ATOM 6500 C C . LYS B 1 318 ? -14.461 -13.633 -21.625 1 82.31 318 LYS B C 1
ATOM 6502 O O . LYS B 1 318 ? -13.922 -12.602 -22.031 1 82.31 318 LYS B O 1
ATOM 6507 N N . MET B 1 319 ? -13.805 -14.727 -21.219 1 84.38 319 MET B N 1
ATOM 6508 C CA . MET B 1 319 ? -12.352 -14.836 -21.328 1 84.38 319 MET B CA 1
ATOM 6509 C C . MET B 1 319 ? -11.945 -15.43 -22.672 1 84.38 319 MET B C 1
ATOM 6511 O O . MET B 1 319 ? -12.602 -16.344 -23.188 1 84.38 319 MET B O 1
ATOM 6515 N N . ASN B 1 320 ? -10.836 -14.938 -23.219 1 84.06 320 ASN B N 1
ATOM 6516 C CA . ASN B 1 320 ? -10.266 -15.484 -24.453 1 84.06 320 ASN B CA 1
ATOM 6517 C C . ASN B 1 320 ? -9.539 -16.797 -24.203 1 84.06 320 ASN B C 1
ATOM 6519 O O . ASN B 1 320 ? -8.414 -16.812 -23.703 1 84.06 320 ASN B O 1
ATOM 6523 N N . THR B 1 321 ? -10.117 -17.953 -24.609 1 78.5 321 THR B N 1
ATOM 6524 C CA . THR B 1 321 ? -9.492 -19.266 -24.453 1 78.5 321 THR B CA 1
ATOM 6525 C C . THR B 1 321 ? -9.109 -19.844 -25.812 1 78.5 321 THR B C 1
ATOM 6527 O O . THR B 1 321 ? -8.688 -21 -25.891 1 78.5 321 THR B O 1
ATOM 6530 N N . THR B 1 322 ? -9.281 -19.047 -26.891 1 79.12 322 THR B N 1
ATOM 6531 C CA . THR B 1 322 ? -9.086 -19.562 -28.234 1 79.12 322 THR B CA 1
ATOM 6532 C C . THR B 1 322 ? -7.758 -19.094 -28.812 1 79.12 322 THR B C 1
ATOM 6534 O O . THR B 1 322 ? -7.266 -19.641 -29.797 1 79.12 322 THR B O 1
ATOM 6537 N N . GLY B 1 323 ? -7.305 -17.953 -28.203 1 82.12 323 GLY B N 1
ATOM 6538 C CA . GLY B 1 323 ? -6.105 -17.328 -28.766 1 82.12 323 GLY B CA 1
ATOM 6539 C C . GLY B 1 323 ? -6.406 -16.328 -29.859 1 82.12 323 GLY B C 1
ATOM 6540 O O . GLY B 1 323 ? -5.488 -15.781 -30.469 1 82.12 323 GLY B O 1
ATOM 6541 N N . GLN B 1 324 ? -7.688 -16.109 -30.125 1 85.12 324 GLN B N 1
ATOM 6542 C CA . GLN B 1 324 ? -8.062 -15.039 -31.047 1 85.12 324 GLN B CA 1
ATOM 6543 C C . GLN B 1 324 ? -7.988 -13.68 -30.359 1 85.12 324 GLN B C 1
ATOM 6545 O O . GLN B 1 324 ? -8.898 -13.289 -29.625 1 85.12 324 GLN B O 1
ATOM 6550 N N . LYS B 1 325 ? -7.027 -13 -30.766 1 90 325 LYS B N 1
ATOM 6551 C CA . LYS B 1 325 ? -6.715 -11.719 -30.141 1 90 325 LYS B CA 1
ATOM 6552 C C . LYS B 1 325 ? -7.902 -10.766 -30.219 1 90 325 LYS B C 1
ATOM 6554 O O . LYS B 1 325 ? -8.562 -10.664 -31.25 1 90 325 LYS B O 1
ATOM 6559 N N . GLY B 1 326 ? -8.156 -10.086 -29.094 1 90.44 326 GLY B N 1
ATOM 6560 C CA . GLY B 1 326 ? -9.172 -9.039 -29.047 1 90.44 326 GLY B CA 1
ATOM 6561 C C . GLY B 1 326 ? -10.531 -9.547 -28.625 1 90.44 326 GLY B C 1
ATOM 6562 O O . GLY B 1 326 ? -11.523 -8.812 -28.688 1 90.44 326 GLY B O 1
ATOM 6563 N N . THR B 1 327 ? -10.648 -10.734 -28.203 1 88.25 327 THR B N 1
ATOM 6564 C CA . THR B 1 327 ? -11.953 -11.312 -27.922 1 88.25 327 THR B CA 1
ATOM 6565 C C . THR B 1 327 ? -12.25 -11.266 -26.422 1 88.25 327 THR B C 1
ATOM 6567 O O . THR B 1 327 ? -13.359 -11.594 -25.984 1 88.25 327 THR B O 1
ATOM 6570 N N . ASN B 1 328 ? -11.281 -10.922 -25.625 1 90.12 328 ASN B N 1
ATOM 6571 C CA . ASN B 1 328 ? -11.508 -10.766 -24.188 1 90.12 328 ASN B CA 1
ATOM 6572 C C . ASN B 1 328 ? -12.492 -9.633 -23.906 1 90.12 328 ASN B C 1
ATOM 6574 O O . ASN B 1 328 ? -12.422 -8.57 -24.531 1 90.12 328 ASN B O 1
ATOM 6578 N N . GLN B 1 329 ? -13.469 -9.883 -23.047 1 91.44 329 GLN B N 1
ATOM 6579 C CA . GLN B 1 329 ? -14.445 -8.859 -22.672 1 91.44 329 GLN B CA 1
ATOM 6580 C C . GLN B 1 329 ? -14.109 -8.25 -21.312 1 91.44 329 GLN B C 1
ATOM 6582 O O . GLN B 1 329 ? -13.43 -8.875 -20.5 1 91.44 329 GLN B O 1
ATOM 6587 N N . GLU B 1 330 ? -14.609 -7.078 -21.141 1 93.5 330 GLU B N 1
ATOM 6588 C CA . GLU B 1 330 ? -14.445 -6.406 -19.844 1 93.5 330 GLU B CA 1
ATOM 6589 C C . GLU B 1 330 ? -15.211 -7.137 -18.75 1 93.5 330 GLU B C 1
ATOM 6591 O O . GLU B 1 330 ? -16.281 -7.707 -19 1 93.5 330 GLU B O 1
ATOM 6596 N N . THR B 1 331 ? -14.672 -7.16 -17.609 1 94.12 331 THR B N 1
ATOM 6597 C CA . THR B 1 331 ? -15.289 -7.738 -16.422 1 94.12 331 THR B CA 1
ATOM 6598 C C . THR B 1 331 ? -15.148 -6.797 -15.234 1 94.12 331 THR B C 1
ATOM 6600 O O . THR B 1 331 ? -14.367 -5.844 -15.273 1 94.12 331 THR B O 1
ATOM 6603 N N . GLY B 1 332 ? -16.016 -6.949 -14.297 1 94 332 GLY B N 1
ATOM 6604 C CA . GLY B 1 332 ? -15.938 -6.086 -13.133 1 94 332 GLY B CA 1
ATOM 6605 C C . GLY B 1 332 ? -17 -6.387 -12.094 1 94 332 GLY B C 1
ATOM 6606 O O . GLY B 1 332 ? -17.609 -7.453 -12.117 1 94 332 GLY B O 1
ATOM 6607 N N . ILE B 1 333 ? -17.031 -5.641 -11.07 1 93.06 333 ILE B N 1
ATOM 6608 C CA . ILE B 1 333 ? -18.078 -5.617 -10.047 1 93.06 333 ILE B CA 1
ATOM 6609 C C . ILE B 1 333 ? -18.797 -4.277 -10.078 1 93.06 333 ILE B C 1
ATOM 6611 O O . ILE B 1 333 ? -18.203 -3.234 -9.781 1 93.06 333 ILE B O 1
ATOM 6615 N N . PRO B 1 334 ? -20.125 -4.301 -10.469 1 94.12 334 PRO B N 1
ATOM 6616 C CA . PRO B 1 334 ? -20.875 -3.045 -10.508 1 94.12 334 PRO B CA 1
ATOM 6617 C C . PRO B 1 334 ? -20.75 -2.238 -9.219 1 94.12 334 PRO B C 1
ATOM 6619 O O . PRO B 1 334 ? -20.891 -2.787 -8.125 1 94.12 334 PRO B O 1
ATOM 6622 N N . GLY B 1 335 ? -20.438 -0.956 -9.359 1 94.5 335 GLY B N 1
ATOM 6623 C CA . GLY B 1 335 ? -20.312 -0.064 -8.219 1 94.5 335 GLY B CA 1
ATOM 6624 C C . GLY B 1 335 ? -18.922 -0.094 -7.602 1 94.5 335 GLY B C 1
ATOM 6625 O O . GLY B 1 335 ? -18.641 0.656 -6.668 1 94.5 335 GLY B O 1
ATOM 6626 N N . VAL B 1 336 ? -17.969 -0.931 -8.148 1 95.38 336 VAL B N 1
ATOM 6627 C CA . VAL B 1 336 ? -16.656 -1.105 -7.535 1 95.38 336 VAL B CA 1
ATOM 6628 C C . VAL B 1 336 ? -15.57 -0.796 -8.555 1 95.38 336 VAL B C 1
ATOM 6630 O O . VAL B 1 336 ? -14.875 0.216 -8.445 1 95.38 336 VAL B O 1
ATOM 6633 N N . PHE B 1 337 ? -15.484 -1.569 -9.633 1 97.62 337 PHE B N 1
ATOM 6634 C CA . PHE B 1 337 ? -14.508 -1.343 -10.688 1 97.62 337 PHE B CA 1
ATOM 6635 C C . PHE B 1 337 ? -14.836 -2.18 -11.914 1 97.62 337 PHE B C 1
ATOM 6637 O O . PHE B 1 337 ? -15.57 -3.162 -11.828 1 97.62 337 PHE B O 1
ATOM 6644 N N . LYS B 1 338 ? -14.328 -1.861 -13.078 1 97.75 338 LYS B N 1
ATOM 6645 C CA . LYS B 1 338 ? -14.336 -2.701 -14.266 1 97.75 338 LYS B CA 1
ATOM 6646 C C . LYS B 1 338 ? -13.008 -2.613 -15.016 1 97.75 338 LYS B C 1
ATOM 6648 O O . LYS B 1 338 ? -12.32 -1.594 -14.945 1 97.75 338 LYS B O 1
ATOM 6653 N N . THR B 1 339 ? -12.648 -3.668 -15.68 1 97.88 339 THR B N 1
ATOM 6654 C CA . THR B 1 339 ? -11.406 -3.713 -16.453 1 97.88 339 THR B CA 1
ATOM 6655 C C . THR B 1 339 ? -11.531 -2.873 -17.719 1 97.88 339 THR B C 1
ATOM 6657 O O . THR B 1 339 ? -12.633 -2.664 -18.234 1 97.88 339 THR B O 1
ATOM 6660 N N . LYS B 1 340 ? -10.453 -2.389 -18.141 1 97.69 340 LYS B N 1
ATOM 6661 C CA . LYS B 1 340 ? -10.359 -1.634 -19.391 1 97.69 340 LYS B CA 1
ATOM 6662 C C . LYS B 1 340 ? -9.023 -1.868 -20.078 1 97.69 340 LYS B C 1
ATOM 6664 O O . LYS B 1 340 ? -8.008 -2.094 -19.422 1 97.69 340 LYS B O 1
ATOM 6669 N N . LYS B 1 341 ? -9.031 -1.882 -21.359 1 96.88 341 LYS B N 1
ATOM 6670 C CA . LYS B 1 341 ? -7.801 -2.027 -22.141 1 96.88 341 LYS B CA 1
ATOM 6671 C C . LYS B 1 341 ? -6.84 -0.878 -21.859 1 96.88 341 LYS B C 1
ATOM 6673 O O . LYS B 1 341 ? -7.242 0.286 -21.844 1 96.88 341 LYS B O 1
ATOM 6678 N N . ASN B 1 342 ? -5.605 -1.128 -21.531 1 98.12 342 ASN B N 1
ATOM 6679 C CA . ASN B 1 342 ? -4.559 -0.121 -21.406 1 98.12 342 ASN B CA 1
ATOM 6680 C C . ASN B 1 342 ? -4.078 0.36 -22.766 1 98.12 342 ASN B C 1
ATOM 6682 O O . ASN B 1 342 ? -3.498 -0.412 -23.531 1 98.12 342 ASN B O 1
ATOM 6686 N N . PRO B 1 343 ? -4.262 1.594 -23.109 1 97.88 343 PRO B N 1
ATOM 6687 C CA . PRO B 1 343 ? -3.906 2.057 -24.453 1 97.88 343 PRO B CA 1
ATOM 6688 C C . PRO B 1 343 ? -2.396 2.119 -24.672 1 97.88 343 PRO B C 1
ATOM 6690 O O . PRO B 1 343 ? -1.943 2.295 -25.812 1 97.88 343 PRO B O 1
ATOM 6693 N N . HIS B 1 344 ? -1.591 1.892 -23.656 1 98.19 344 HIS B N 1
ATOM 6694 C CA . HIS B 1 344 ? -0.144 2.062 -23.734 1 98.19 344 HIS B CA 1
ATOM 6695 C C . HIS B 1 344 ? 0.569 0.716 -23.781 1 98.19 344 HIS B C 1
ATOM 6697 O O . HIS B 1 344 ? 1.801 0.661 -23.766 1 98.19 344 HIS B O 1
ATOM 6703 N N . LEU B 1 345 ? -0.152 -0.384 -23.812 1 98.19 345 LEU B N 1
ATOM 6704 C CA . LEU B 1 345 ? 0.441 -1.716 -23.781 1 98.19 345 LEU B CA 1
ATOM 6705 C C . LEU B 1 345 ? -0.087 -2.57 -24.938 1 98.19 345 LEU B C 1
ATOM 6707 O O . LEU B 1 345 ? -1.246 -2.434 -25.328 1 98.19 345 LEU B O 1
ATOM 6711 N N . THR B 1 346 ? 0.737 -3.473 -25.438 1 96.94 346 THR B N 1
ATOM 6712 C CA . THR B 1 346 ? 0.303 -4.516 -26.359 1 96.94 346 THR B CA 1
ATOM 6713 C C . THR B 1 346 ? -0.127 -5.766 -25.609 1 96.94 346 THR B C 1
ATOM 6715 O O . THR B 1 346 ? 0.061 -5.855 -24.391 1 96.94 346 THR B O 1
ATOM 6718 N N . THR B 1 347 ? -0.813 -6.73 -26.281 1 95.94 347 THR B N 1
ATOM 6719 C CA . THR B 1 347 ? -1.292 -7.957 -25.641 1 95.94 347 THR B CA 1
ATOM 6720 C C . THR B 1 347 ? -0.823 -9.18 -26.422 1 95.94 347 THR B C 1
ATOM 6722 O O . THR B 1 347 ? -0.429 -9.07 -27.594 1 95.94 347 THR B O 1
ATOM 6725 N N . SER B 1 348 ? -0.759 -10.312 -25.766 1 94.06 348 SER B N 1
ATOM 6726 C CA . SER B 1 348 ? -0.562 -11.594 -26.438 1 94.06 348 SER B CA 1
ATOM 6727 C C . SER B 1 348 ? -1.779 -11.969 -27.266 1 94.06 348 SER B C 1
ATOM 6729 O O . SER B 1 348 ? -2.768 -11.234 -27.297 1 94.06 348 SER B O 1
ATOM 6731 N N . ASN B 1 349 ? -1.654 -13.148 -27.922 1 91.69 349 ASN B N 1
ATOM 6732 C CA . ASN B 1 349 ? -2.779 -13.664 -28.703 1 91.69 349 ASN B CA 1
ATOM 6733 C C . ASN B 1 349 ? -3.957 -14.031 -27.797 1 91.69 349 ASN B C 1
ATOM 6735 O O . ASN B 1 349 ? -5.09 -14.148 -28.266 1 91.69 349 ASN B O 1
ATOM 6739 N N . TRP B 1 350 ? -3.742 -14.18 -26.547 1 90.5 350 TRP B N 1
ATOM 6740 C CA . TRP B 1 350 ? -4.797 -14.5 -25.594 1 90.5 350 TRP B CA 1
ATOM 6741 C C . TRP B 1 350 ? -5.246 -13.25 -24.844 1 90.5 350 TRP B C 1
ATOM 6743 O O . TRP B 1 350 ? -5.926 -13.352 -23.812 1 90.5 350 TRP B O 1
ATOM 6753 N N . ASP B 1 351 ? -4.789 -12.062 -25.219 1 93.31 351 ASP B N 1
ATOM 6754 C CA . ASP B 1 351 ? -5.215 -10.734 -24.766 1 93.31 351 ASP B CA 1
ATOM 6755 C C . ASP B 1 351 ? -4.656 -10.414 -23.375 1 93.31 351 ASP B C 1
ATOM 6757 O O . ASP B 1 351 ? -5.242 -9.633 -22.641 1 93.31 351 ASP B O 1
ATOM 6761 N N . TRP B 1 352 ? -3.559 -11.109 -23.016 1 95 352 TRP B N 1
ATOM 6762 C CA . TRP B 1 352 ? -2.844 -10.727 -21.797 1 95 352 TRP B CA 1
ATOM 6763 C C . TRP B 1 352 ? -1.872 -9.578 -22.078 1 95 352 TRP B C 1
ATOM 6765 O O . TRP B 1 352 ? -1.09 -9.641 -23.031 1 95 352 TRP B O 1
ATOM 6775 N N . THR B 1 353 ? -1.936 -8.547 -21.281 1 97.19 353 THR B N 1
ATOM 6776 C CA . THR B 1 353 ? -1.047 -7.406 -21.469 1 97.19 353 THR B CA 1
ATOM 6777 C C . THR B 1 353 ? 0.411 -7.816 -21.297 1 97.19 353 THR B C 1
ATOM 6779 O O . THR B 1 353 ? 0.731 -8.594 -20.391 1 97.19 353 THR B O 1
ATOM 6782 N N . ILE B 1 354 ? 1.245 -7.43 -22.203 1 98.25 354 ILE B N 1
ATOM 6783 C CA . ILE B 1 354 ? 2.684 -7.629 -22.062 1 98.25 354 ILE B CA 1
ATOM 6784 C C . ILE B 1 354 ? 3.318 -6.406 -21.406 1 98.25 354 ILE B C 1
ATOM 6786 O O . ILE B 1 354 ? 3.451 -5.355 -22.031 1 98.25 354 ILE B O 1
ATOM 6790 N N . ASP B 1 355 ? 3.672 -6.527 -20.172 1 98.62 355 ASP B N 1
ATOM 6791 C CA . ASP B 1 355 ? 4.121 -5.391 -19.375 1 98.62 355 ASP B CA 1
ATOM 6792 C C . ASP B 1 355 ? 5.301 -5.777 -18.484 1 98.62 355 ASP B C 1
ATOM 6794 O O . ASP B 1 355 ? 5.125 -6.039 -17.281 1 98.62 355 ASP B O 1
ATOM 6798 N N . PRO B 1 356 ? 6.551 -5.707 -19.016 1 98.69 356 PRO B N 1
ATOM 6799 C CA . PRO B 1 356 ? 7.711 -6.035 -18.172 1 98.69 356 PRO B CA 1
ATOM 6800 C C . PRO B 1 356 ? 7.863 -5.098 -16.984 1 98.69 356 PRO B C 1
ATOM 6802 O O . PRO B 1 356 ? 8.242 -5.535 -15.891 1 98.69 356 PRO B O 1
ATOM 6805 N N . ILE B 1 357 ? 7.543 -3.799 -17.156 1 98.62 357 ILE B N 1
ATOM 6806 C CA . ILE B 1 357 ? 7.645 -2.836 -16.062 1 98.62 357 ILE B CA 1
ATOM 6807 C C . ILE B 1 357 ? 6.645 -3.195 -14.961 1 98.62 357 ILE B C 1
ATOM 6809 O O . ILE B 1 357 ? 6.93 -3.025 -13.773 1 98.62 357 ILE B O 1
ATOM 6813 N N . GLY B 1 358 ? 5.492 -3.748 -15.375 1 98.81 358 GLY B N 1
ATOM 6814 C CA . GLY B 1 358 ? 4.496 -4.203 -14.422 1 98.81 358 GLY B CA 1
ATOM 6815 C C . GLY B 1 358 ? 5.02 -5.254 -13.461 1 98.81 358 GLY B C 1
ATOM 6816 O O . GLY B 1 358 ? 4.613 -5.305 -12.297 1 98.81 358 GLY B O 1
ATOM 6817 N N . LEU B 1 359 ? 5.891 -6.125 -13.93 1 98.88 359 LEU B N 1
ATOM 6818 C CA . LEU B 1 359 ? 6.52 -7.109 -13.055 1 98.88 359 LEU B CA 1
ATOM 6819 C C . LEU B 1 359 ? 7.336 -6.422 -11.969 1 98.88 359 LEU B C 1
ATOM 6821 O O . LEU B 1 359 ? 7.223 -6.766 -10.789 1 98.88 359 LEU B O 1
ATOM 6825 N N . ARG B 1 360 ? 8.18 -5.465 -12.375 1 98.69 360 ARG B N 1
ATOM 6826 C CA . ARG B 1 360 ? 8.977 -4.684 -11.43 1 98.69 360 ARG B CA 1
ATOM 6827 C C . ARG B 1 360 ? 8.086 -3.99 -10.406 1 98.69 360 ARG B C 1
ATOM 6829 O O . ARG B 1 360 ? 8.359 -4.035 -9.203 1 98.69 360 ARG B O 1
ATOM 6836 N N . ILE B 1 361 ? 6.992 -3.404 -10.875 1 98.69 361 ILE B N 1
ATOM 6837 C CA . ILE B 1 361 ? 6.043 -2.699 -10.016 1 98.69 361 ILE B CA 1
ATOM 6838 C C . ILE B 1 361 ? 5.449 -3.666 -9 1 98.69 361 ILE B C 1
ATOM 6840 O O . ILE B 1 361 ? 5.367 -3.348 -7.809 1 98.69 361 ILE B O 1
ATOM 6844 N N . GLY B 1 362 ? 5.043 -4.844 -9.484 1 98.69 362 GLY B N 1
ATOM 6845 C CA . GLY B 1 362 ? 4.492 -5.84 -8.578 1 98.69 362 GLY B CA 1
ATOM 6846 C C . GLY B 1 362 ? 5.465 -6.254 -7.488 1 98.69 362 GLY B C 1
ATOM 6847 O O . GLY B 1 362 ? 5.102 -6.324 -6.312 1 98.69 362 GLY B O 1
ATOM 6848 N N . LEU B 1 363 ? 6.715 -6.512 -7.855 1 98.75 363 LEU B N 1
ATOM 6849 C CA . LEU B 1 363 ? 7.738 -6.91 -6.891 1 98.75 363 LEU B CA 1
ATOM 6850 C C . LEU B 1 363 ? 7.969 -5.809 -5.859 1 98.75 363 LEU B C 1
ATOM 6852 O O . LEU B 1 363 ? 8.086 -6.09 -4.664 1 98.75 363 LEU B O 1
ATOM 6856 N N . ARG B 1 364 ? 7.992 -4.629 -6.285 1 98.5 364 ARG B N 1
ATOM 6857 C CA . ARG B 1 364 ? 8.203 -3.488 -5.402 1 98.5 364 ARG B CA 1
ATOM 6858 C C . ARG B 1 364 ? 7.039 -3.314 -4.438 1 98.5 364 ARG B C 1
ATOM 6860 O O . ARG B 1 364 ? 7.238 -2.998 -3.264 1 98.5 364 ARG B O 1
ATOM 6867 N N . ARG B 1 365 ? 5.809 -3.455 -4.926 1 98.56 365 ARG B N 1
ATOM 6868 C CA . ARG B 1 365 ? 4.633 -3.301 -4.078 1 98.56 365 ARG B CA 1
ATOM 6869 C C . ARG B 1 365 ? 4.645 -4.309 -2.934 1 98.56 365 ARG B C 1
ATOM 6871 O O . ARG B 1 365 ? 4.344 -3.961 -1.791 1 98.56 365 ARG B O 1
ATOM 6878 N N . ILE B 1 366 ? 5.004 -5.551 -3.248 1 98.62 366 ILE B N 1
ATOM 6879 C CA . ILE B 1 366 ? 5.078 -6.578 -2.217 1 98.62 366 ILE B CA 1
ATOM 6880 C C . ILE B 1 366 ? 6.168 -6.223 -1.21 1 98.62 366 ILE B C 1
ATOM 6882 O O . ILE B 1 366 ? 5.957 -6.309 0.002 1 98.62 366 ILE B O 1
ATOM 6886 N N . THR B 1 367 ? 7.305 -5.824 -1.716 1 98 367 THR B N 1
ATOM 6887 C CA . THR B 1 367 ? 8.414 -5.441 -0.851 1 98 367 THR B CA 1
ATOM 6888 C C . THR B 1 367 ? 8.023 -4.277 0.052 1 98 367 THR B C 1
ATOM 6890 O O . THR B 1 367 ? 8.281 -4.305 1.257 1 98 367 THR B O 1
ATOM 6893 N N . SER B 1 368 ? 7.387 -3.33 -0.485 1 97.81 368 SER B N 1
ATOM 6894 C CA . SER B 1 368 ? 7.02 -2.111 0.23 1 97.81 368 SER B CA 1
ATOM 6895 C C . SER B 1 368 ? 5.992 -2.396 1.318 1 97.81 368 SER B C 1
ATOM 6897 O O . SER B 1 368 ? 6.109 -1.898 2.439 1 97.81 368 SER B O 1
ATOM 6899 N N . ARG B 1 369 ? 5 -3.152 1.052 1 97.44 369 ARG B N 1
ATOM 6900 C CA . ARG B 1 369 ? 3.861 -3.336 1.946 1 97.44 369 ARG B CA 1
ATOM 6901 C C . ARG B 1 369 ? 4.141 -4.434 2.969 1 97.44 369 ARG B C 1
ATOM 6903 O O . ARG B 1 369 ? 3.787 -4.301 4.141 1 97.44 369 ARG B O 1
ATOM 6910 N N . TYR B 1 370 ? 4.871 -5.531 2.555 1 97.56 370 TYR B N 1
ATOM 6911 C CA . TYR B 1 370 ? 4.941 -6.703 3.42 1 97.56 370 TYR B CA 1
ATOM 6912 C C . TYR B 1 370 ? 6.367 -6.941 3.9 1 97.56 370 TYR B C 1
ATOM 6914 O O . TYR B 1 370 ? 6.594 -7.707 4.836 1 97.56 370 TYR B O 1
ATOM 6922 N N . GLN B 1 371 ? 7.383 -6.32 3.244 1 95.75 371 GLN B N 1
ATOM 6923 C CA . GLN B 1 371 ? 8.781 -6.391 3.658 1 95.75 371 GLN B CA 1
ATOM 6924 C C . GLN B 1 371 ? 9.266 -7.84 3.711 1 95.75 371 GLN B C 1
ATOM 6926 O O . GLN B 1 371 ? 9.891 -8.25 4.691 1 95.75 371 GLN B O 1
ATOM 6931 N N . LEU B 1 372 ? 8.922 -8.633 2.699 1 97.94 372 LEU B N 1
ATOM 6932 C CA . LEU B 1 372 ? 9.312 -10.031 2.553 1 97.94 372 LEU B CA 1
ATOM 6933 C C . LEU B 1 372 ? 10.086 -10.242 1.253 1 97.94 372 LEU B C 1
ATOM 6935 O O . LEU B 1 372 ? 9.836 -9.555 0.26 1 97.94 372 LEU B O 1
ATOM 6939 N N . PRO B 1 373 ? 11.039 -11.211 1.269 1 98.38 373 PRO B N 1
ATOM 6940 C CA . PRO B 1 373 ? 11.617 -11.617 -0.015 1 98.38 373 PRO B CA 1
ATOM 6941 C C . PRO B 1 373 ? 10.562 -12.109 -1.005 1 98.38 373 PRO B C 1
ATOM 6943 O O . PRO B 1 373 ? 9.492 -12.555 -0.596 1 98.38 373 PRO B O 1
ATOM 6946 N N . VAL B 1 374 ? 10.875 -11.93 -2.244 1 98.75 374 VAL B N 1
ATOM 6947 C CA . VAL B 1 374 ? 9.969 -12.406 -3.281 1 98.75 374 VAL B CA 1
ATOM 6948 C C . VAL B 1 374 ? 10.68 -13.461 -4.137 1 98.75 374 VAL B C 1
ATOM 6950 O O . VAL B 1 374 ? 11.906 -13.453 -4.254 1 98.75 374 VAL B O 1
ATOM 6953 N N . PHE B 1 375 ? 9.906 -14.391 -4.645 1 98.94 375 PHE B N 1
ATOM 6954 C CA . PHE B 1 375 ? 10.359 -15.469 -5.523 1 98.94 375 PHE B CA 1
ATOM 6955 C C . PHE B 1 375 ? 9.453 -15.586 -6.746 1 98.94 375 PHE B C 1
ATOM 6957 O O . PHE B 1 375 ? 8.289 -15.953 -6.621 1 98.94 375 PHE B O 1
ATOM 6964 N N . ILE B 1 376 ? 9.992 -15.188 -7.883 1 98.94 376 ILE B N 1
ATOM 6965 C CA . ILE B 1 376 ? 9.18 -15.367 -9.078 1 98.94 376 ILE B CA 1
ATOM 6966 C C . ILE B 1 376 ? 9.039 -16.859 -9.383 1 98.94 376 ILE B C 1
ATOM 6968 O O . ILE B 1 376 ? 9.953 -17.469 -9.945 1 98.94 376 ILE B O 1
ATOM 6972 N N . THR B 1 377 ? 7.875 -17.328 -9.094 1 98.81 377 THR B N 1
ATOM 6973 C CA . THR B 1 377 ? 7.656 -18.766 -9.211 1 98.81 377 THR B CA 1
ATOM 6974 C C . THR B 1 377 ? 7.082 -19.109 -10.586 1 98.81 377 THR B C 1
ATOM 6976 O O . THR B 1 377 ? 7.105 -20.266 -11 1 98.81 377 THR B O 1
ATOM 6979 N N . GLU B 1 378 ? 6.473 -18.141 -11.258 1 98.81 378 GLU B N 1
ATOM 6980 C CA . GLU B 1 378 ? 6.035 -18.328 -12.641 1 98.81 378 GLU B CA 1
ATOM 6981 C C . GLU B 1 378 ? 6.102 -17.031 -13.422 1 98.81 378 GLU B C 1
ATOM 6983 O O . GLU B 1 378 ? 5.68 -15.977 -12.93 1 98.81 378 GLU B O 1
ATOM 6988 N N . ASN B 1 379 ? 6.605 -17.016 -14.531 1 98.75 379 ASN B N 1
ATOM 6989 C CA . ASN B 1 379 ? 6.539 -15.969 -15.547 1 98.75 379 ASN B CA 1
ATOM 6990 C C . ASN B 1 379 ? 6.812 -16.531 -16.938 1 98.75 379 ASN B C 1
ATOM 6992 O O . ASN B 1 379 ? 7.684 -17.375 -17.109 1 98.75 379 ASN B O 1
ATOM 6996 N N . GLY B 1 380 ? 6.07 -16.109 -17.875 1 97.69 380 GLY B N 1
ATOM 6997 C CA . GLY B 1 380 ? 6.312 -16.609 -19.219 1 97.69 380 GLY B CA 1
ATOM 6998 C C . GLY B 1 380 ? 5.25 -16.188 -20.219 1 97.69 380 GLY B C 1
ATOM 6999 O O . GLY B 1 380 ? 4.359 -15.398 -19.891 1 97.69 380 GLY B O 1
ATOM 7000 N N . LEU B 1 381 ? 5.41 -16.641 -21.438 1 96.81 381 LEU B N 1
ATOM 7001 C CA . LEU B 1 381 ? 4.535 -16.312 -22.562 1 96.81 381 LEU B CA 1
ATOM 7002 C C . LEU B 1 381 ? 4.016 -17.562 -23.234 1 96.81 381 LEU B C 1
ATOM 7004 O O . LEU B 1 381 ? 4.801 -18.406 -23.688 1 96.81 381 LEU B O 1
ATOM 7008 N N . GLY B 1 382 ? 2.707 -17.766 -23.219 1 94.31 382 GLY B N 1
ATOM 7009 C CA . GLY B 1 382 ? 2.1 -18.781 -24.047 1 94.31 382 GLY B CA 1
ATOM 7010 C C . GLY B 1 382 ? 1.843 -18.328 -25.469 1 94.31 382 GLY B C 1
ATOM 7011 O O . GLY B 1 382 ? 1.277 -17.25 -25.688 1 94.31 382 GLY B O 1
ATOM 7012 N N . GLU B 1 383 ? 2.307 -19.047 -26.422 1 93.44 383 GLU B N 1
ATOM 7013 C CA . GLU B 1 383 ? 2.182 -18.672 -27.828 1 93.44 383 GLU B CA 1
ATOM 7014 C C . GLU B 1 383 ? 2.047 -19.906 -28.719 1 93.44 383 GLU B C 1
ATOM 7016 O O . GLU B 1 383 ? 2.32 -21.016 -28.281 1 93.44 383 GLU B O 1
ATOM 7021 N N . PHE B 1 384 ? 1.592 -19.609 -29.953 1 93.75 384 PHE B N 1
ATOM 7022 C CA . PHE B 1 384 ? 1.608 -20.656 -30.969 1 93.75 384 PHE B CA 1
ATOM 7023 C C . PHE B 1 384 ? 3.025 -20.891 -31.469 1 93.75 384 PHE B C 1
ATOM 7025 O O . PHE B 1 384 ? 3.678 -19.969 -31.969 1 93.75 384 PHE B O 1
ATOM 7032 N N . ASP B 1 385 ? 3.482 -22.172 -31.266 1 95 385 ASP B N 1
ATOM 7033 C CA . ASP B 1 385 ? 4.812 -22.5 -31.766 1 95 385 ASP B CA 1
ATOM 7034 C C . ASP B 1 385 ? 4.727 -23.328 -33.062 1 95 385 ASP B C 1
ATOM 7036 O O . ASP B 1 385 ? 3.789 -24.109 -33.219 1 95 385 ASP B O 1
ATOM 7040 N N . LYS B 1 386 ? 5.727 -23.031 -33.906 1 94.56 386 LYS B N 1
ATOM 7041 C CA . LYS B 1 386 ? 5.863 -23.812 -35.156 1 94.56 386 LYS B CA 1
ATOM 7042 C C . LYS B 1 386 ? 7.234 -24.469 -35.25 1 94.56 386 LYS B C 1
ATOM 7044 O O . LYS B 1 386 ? 8.266 -23.812 -35.094 1 94.56 386 LYS B O 1
ATOM 7049 N N . VAL B 1 387 ? 7.211 -25.812 -35.375 1 95.44 387 VAL B N 1
ATOM 7050 C CA . VAL B 1 387 ? 8.469 -26.516 -35.562 1 95.44 387 VAL B CA 1
ATOM 7051 C C . VAL B 1 387 ? 8.961 -26.359 -37 1 95.44 387 VAL B C 1
ATOM 7053 O O . VAL B 1 387 ? 8.25 -26.688 -37.938 1 95.44 387 VAL B O 1
ATOM 7056 N N . GLU B 1 388 ? 10.094 -25.781 -37.156 1 94.06 388 GLU B N 1
ATOM 7057 C CA . GLU B 1 388 ? 10.773 -25.625 -38.438 1 94.06 388 GLU B CA 1
ATOM 7058 C C . GLU B 1 388 ? 12.195 -26.172 -38.375 1 94.06 388 GLU B C 1
ATOM 7060 O O . GLU B 1 388 ? 13.008 -25.719 -37.562 1 94.06 388 GLU B O 1
ATOM 7065 N N . ASP B 1 389 ? 12.531 -27.109 -39.281 1 92.25 389 ASP B N 1
ATOM 7066 C CA . ASP B 1 389 ? 13.852 -27.719 -39.375 1 92.25 389 ASP B CA 1
ATOM 7067 C C . ASP B 1 389 ? 14.266 -28.312 -38 1 92.25 389 ASP B C 1
ATOM 7069 O O . ASP B 1 389 ? 15.375 -28.062 -37.531 1 92.25 389 ASP B O 1
ATOM 7073 N N . GLY B 1 390 ? 13.375 -28.812 -37.281 1 91.44 390 GLY B N 1
ATOM 7074 C CA . GLY B 1 390 ? 13.648 -29.562 -36.062 1 91.44 390 GLY B CA 1
ATOM 7075 C C . GLY B 1 390 ? 13.773 -28.672 -34.844 1 91.44 390 GLY B C 1
ATOM 7076 O O . GLY B 1 390 ? 14.195 -29.141 -33.781 1 91.44 390 GLY B O 1
ATOM 7077 N N . THR B 1 391 ? 13.477 -27.438 -35 1 92.12 391 THR B N 1
ATOM 7078 C CA . THR B 1 391 ? 13.523 -26.531 -33.844 1 92.12 391 THR B CA 1
ATOM 7079 C C . THR B 1 391 ? 12.398 -25.5 -33.938 1 92.12 391 THR B C 1
ATOM 7081 O O . THR B 1 391 ? 11.602 -25.531 -34.875 1 92.12 391 THR B O 1
ATOM 7084 N N . VAL B 1 392 ? 12.172 -24.797 -32.875 1 96.75 392 VAL B N 1
ATOM 7085 C CA . VAL B 1 392 ? 11.227 -23.688 -32.844 1 96.75 392 VAL B CA 1
ATOM 7086 C C . VAL B 1 392 ? 11.984 -22.375 -32.688 1 96.75 392 VAL B C 1
ATOM 7088 O O . VAL B 1 392 ? 12.781 -22.203 -31.766 1 96.75 392 VAL B O 1
ATOM 7091 N N . GLN B 1 393 ? 11.766 -21.469 -33.688 1 97.12 393 GLN B N 1
ATOM 7092 C CA . GLN B 1 393 ? 12.352 -20.141 -33.625 1 97.12 393 GLN B CA 1
ATOM 7093 C C . GLN B 1 393 ? 11.461 -19.188 -32.844 1 97.12 393 GLN B C 1
ATOM 7095 O O . GLN B 1 393 ? 10.742 -18.375 -33.438 1 97.12 393 GLN B O 1
ATOM 7100 N N . ASP B 1 394 ? 11.609 -19.219 -31.594 1 97.69 394 ASP B N 1
ATOM 7101 C CA . ASP B 1 394 ? 10.656 -18.5 -30.75 1 97.69 394 ASP B CA 1
ATOM 7102 C C . ASP B 1 394 ? 11.266 -17.203 -30.219 1 97.69 394 ASP B C 1
ATOM 7104 O O . ASP B 1 394 ? 11.242 -16.938 -29.016 1 97.69 394 ASP B O 1
ATOM 7108 N N . ASP B 1 395 ? 11.602 -16.266 -31.141 1 97.88 395 ASP B N 1
ATOM 7109 C CA . ASP B 1 395 ? 12.117 -14.945 -30.797 1 97.88 395 ASP B CA 1
ATOM 7110 C C . ASP B 1 395 ? 11.109 -14.164 -29.969 1 97.88 395 ASP B C 1
ATOM 7112 O O . ASP B 1 395 ? 11.5 -13.359 -29.109 1 97.88 395 ASP B O 1
ATOM 7116 N N . TYR B 1 396 ? 9.836 -14.359 -30.203 1 96.88 396 TYR B N 1
ATOM 7117 C CA . TYR B 1 396 ? 8.797 -13.695 -29.422 1 96.88 396 TYR B CA 1
ATOM 7118 C C . TYR B 1 396 ? 8.883 -14.062 -27.953 1 96.88 396 TYR B C 1
ATOM 7120 O O . TYR B 1 396 ? 8.672 -13.211 -27.078 1 96.88 396 TYR B O 1
ATOM 7128 N N . ARG B 1 397 ? 9.219 -15.297 -27.656 1 98 397 ARG B N 1
ATOM 7129 C CA . ARG B 1 397 ? 9.375 -15.75 -26.281 1 98 397 ARG B CA 1
ATOM 7130 C C . ARG B 1 397 ? 10.648 -15.172 -25.656 1 98 397 ARG B C 1
ATOM 7132 O O . ARG B 1 397 ? 10.633 -14.719 -24.516 1 98 397 ARG B O 1
ATOM 7139 N N . ILE B 1 398 ? 11.742 -15.188 -26.391 1 98.56 398 ILE B N 1
ATOM 7140 C CA . ILE B 1 398 ? 13.008 -14.633 -25.938 1 98.56 398 ILE B CA 1
ATOM 7141 C C . ILE B 1 398 ? 12.836 -13.156 -25.594 1 98.56 398 ILE B C 1
ATOM 7143 O O . ILE B 1 398 ? 13.281 -12.695 -24.547 1 98.56 398 ILE B O 1
ATOM 7147 N N . ASP B 1 399 ? 12.141 -12.453 -26.516 1 98.31 399 ASP B N 1
ATOM 7148 C CA . ASP B 1 399 ? 11.93 -11.023 -26.297 1 98.31 399 ASP B CA 1
ATOM 7149 C C . ASP B 1 399 ? 11.125 -10.781 -25.016 1 98.31 399 ASP B C 1
ATOM 7151 O O . ASP B 1 399 ? 11.43 -9.859 -24.25 1 98.31 399 ASP B O 1
ATOM 7155 N N . TYR B 1 400 ? 10.117 -11.562 -24.828 1 98.38 400 TYR B N 1
ATOM 7156 C CA . TYR B 1 400 ? 9.289 -11.453 -23.641 1 98.38 400 TYR B CA 1
ATOM 7157 C C . TYR B 1 400 ? 10.102 -11.703 -22.375 1 98.38 400 TYR B C 1
ATOM 7159 O O . TYR B 1 400 ? 10.094 -10.891 -21.453 1 98.38 400 TYR B O 1
ATOM 7167 N N . LEU B 1 401 ? 10.797 -12.789 -22.328 1 98.69 401 LEU B N 1
ATOM 7168 C CA . LEU B 1 401 ? 11.547 -13.172 -21.141 1 98.69 401 LEU B CA 1
ATOM 7169 C C . LEU B 1 401 ? 12.68 -12.188 -20.859 1 98.69 401 LEU B C 1
ATOM 7171 O O . LEU B 1 401 ? 12.922 -11.812 -19.719 1 98.69 401 LEU B O 1
ATOM 7175 N N . ARG B 1 402 ? 13.352 -11.773 -21.906 1 98.62 402 ARG B N 1
ATOM 7176 C CA . ARG B 1 402 ? 14.461 -10.836 -21.781 1 98.62 402 ARG B CA 1
ATOM 7177 C C . ARG B 1 402 ? 13.992 -9.531 -21.141 1 98.62 402 ARG B C 1
ATOM 7179 O O . ARG B 1 402 ? 14.594 -9.047 -20.172 1 98.62 402 ARG B O 1
ATOM 7186 N N . SER B 1 403 ? 12.93 -8.945 -21.672 1 98.38 403 SER B N 1
ATOM 7187 C CA . SER B 1 403 ? 12.438 -7.668 -21.172 1 98.38 403 SER B CA 1
ATOM 7188 C C . SER B 1 403 ? 11.984 -7.781 -19.719 1 98.38 403 SER B C 1
ATOM 7190 O O . SER B 1 403 ? 12.211 -6.867 -18.922 1 98.38 403 SER B O 1
ATOM 7192 N N . HIS B 1 404 ? 11.375 -8.906 -19.328 1 98.69 404 HIS B N 1
ATOM 7193 C CA . HIS B 1 404 ? 10.93 -9.102 -17.953 1 98.69 404 HIS B CA 1
ATOM 7194 C C . HIS B 1 404 ? 12.117 -9.312 -17.016 1 98.69 404 HIS B C 1
ATOM 7196 O O . HIS B 1 404 ? 12.133 -8.789 -15.906 1 98.69 404 HIS B O 1
ATOM 7202 N N . LEU B 1 405 ? 13.102 -10.055 -17.453 1 98.69 405 LEU B N 1
ATOM 7203 C CA . LEU B 1 405 ? 14.289 -10.289 -16.641 1 98.69 405 LEU B CA 1
ATOM 7204 C C . LEU B 1 405 ? 15.078 -9 -16.438 1 98.69 405 LEU B C 1
ATOM 7206 O O . LEU B 1 405 ? 15.656 -8.781 -15.367 1 98.69 405 LEU B O 1
ATOM 7210 N N . GLU B 1 406 ? 15.109 -8.219 -17.469 1 98 406 GLU B N 1
ATOM 7211 C CA . GLU B 1 406 ? 15.758 -6.922 -17.312 1 98 406 GLU B CA 1
ATOM 7212 C C . GLU B 1 406 ? 15.078 -6.098 -16.219 1 98 406 GLU B C 1
ATOM 7214 O O . GLU B 1 406 ? 15.758 -5.422 -15.438 1 98 406 GLU B O 1
ATOM 7219 N N . GLN B 1 407 ? 13.781 -6.168 -16.156 1 98.25 407 GLN B N 1
ATOM 7220 C CA . GLN B 1 407 ? 13.062 -5.434 -15.117 1 98.25 407 GLN B CA 1
ATOM 7221 C C . GLN B 1 407 ? 13.258 -6.082 -13.75 1 98.25 407 GLN B C 1
ATOM 7223 O O . GLN B 1 407 ? 13.227 -5.398 -12.719 1 98.25 407 GLN B O 1
ATOM 7228 N N . CYS B 1 408 ? 13.484 -7.402 -13.703 1 98.56 408 CYS B N 1
ATOM 7229 C CA . CYS B 1 408 ? 13.875 -8.039 -12.453 1 98.56 408 CYS B CA 1
ATOM 7230 C C . CYS B 1 408 ? 15.18 -7.457 -11.93 1 98.56 408 CYS B C 1
ATOM 7232 O O . CYS B 1 408 ? 15.312 -7.184 -10.734 1 98.56 408 CYS B O 1
ATOM 7234 N N . ARG B 1 409 ? 16.109 -7.293 -12.828 1 97.94 409 ARG B N 1
ATOM 7235 C CA . ARG B 1 409 ? 17.391 -6.707 -12.445 1 97.94 409 ARG B CA 1
ATOM 7236 C C . ARG B 1 409 ? 17.219 -5.301 -11.891 1 97.94 409 ARG B C 1
ATOM 7238 O O . ARG B 1 409 ? 17.844 -4.926 -10.906 1 97.94 409 ARG B O 1
ATOM 7245 N N . GLN B 1 410 ? 16.344 -4.559 -12.57 1 97.56 410 GLN B N 1
ATOM 7246 C CA . GLN B 1 410 ? 16.031 -3.223 -12.078 1 97.56 410 GLN B CA 1
ATOM 7247 C C . GLN B 1 410 ? 15.391 -3.277 -10.695 1 97.56 410 GLN B C 1
ATOM 7249 O O . GLN B 1 410 ? 15.695 -2.453 -9.828 1 97.56 410 GLN B O 1
ATOM 7254 N N . ALA B 1 411 ? 14.469 -4.203 -10.469 1 98.12 411 ALA B N 1
ATOM 7255 C CA . ALA B 1 411 ? 13.812 -4.355 -9.172 1 98.12 411 ALA B CA 1
ATOM 7256 C C . ALA B 1 411 ? 14.828 -4.656 -8.078 1 98.12 411 ALA B C 1
ATOM 7258 O O . ALA B 1 411 ? 14.734 -4.117 -6.969 1 98.12 411 ALA B O 1
ATOM 7259 N N . ILE B 1 412 ? 15.781 -5.57 -8.398 1 97.94 412 ILE B N 1
ATOM 7260 C CA . ILE B 1 412 ? 16.859 -5.875 -7.457 1 97.94 412 ILE B CA 1
ATOM 7261 C C . ILE B 1 412 ? 17.625 -4.602 -7.133 1 97.94 412 ILE B C 1
ATOM 7263 O O . ILE B 1 412 ? 17.953 -4.34 -5.969 1 97.94 412 ILE B O 1
ATOM 7267 N N . SER B 1 413 ? 17.891 -3.816 -8.148 1 97.06 413 SER B N 1
ATOM 7268 C CA . SER B 1 413 ? 18.594 -2.553 -7.969 1 97.06 413 SER B CA 1
ATOM 7269 C C . SER B 1 413 ? 17.797 -1.589 -7.102 1 97.06 413 SER B C 1
ATOM 7271 O O . SER B 1 413 ? 18.359 -0.752 -6.402 1 97.06 413 SER B O 1
ATOM 7273 N N . ASP B 1 414 ? 16.484 -1.654 -7.152 1 96.69 414 ASP B N 1
ATOM 7274 C CA . ASP B 1 414 ? 15.609 -0.828 -6.324 1 96.69 414 ASP B CA 1
ATOM 7275 C C . ASP B 1 414 ? 15.695 -1.236 -4.855 1 96.69 414 ASP B C 1
ATOM 7277 O O . ASP B 1 414 ? 15.336 -0.46 -3.969 1 96.69 414 ASP B O 1
ATOM 7281 N N . GLY B 1 415 ? 16.078 -2.473 -4.586 1 95.25 415 GLY B N 1
ATOM 7282 C CA . GLY B 1 415 ? 16.156 -2.953 -3.215 1 95.25 415 GLY B CA 1
ATOM 7283 C C . GLY B 1 415 ? 15.289 -4.164 -2.953 1 95.25 415 GLY B C 1
ATOM 7284 O O . GLY B 1 415 ? 15.18 -4.621 -1.813 1 95.25 415 GLY B O 1
ATOM 7285 N N . VAL B 1 416 ? 14.703 -4.746 -3.998 1 97.88 416 VAL B N 1
ATOM 7286 C CA . VAL B 1 416 ? 13.883 -5.945 -3.867 1 97.88 416 VAL B CA 1
ATOM 7287 C C . VAL B 1 416 ? 14.773 -7.152 -3.586 1 97.88 416 VAL B C 1
ATOM 7289 O O . VAL B 1 416 ? 15.805 -7.336 -4.242 1 97.88 416 VAL B O 1
ATOM 7292 N N . ASP B 1 417 ? 14.453 -7.895 -2.545 1 98 417 ASP B N 1
ATOM 7293 C CA . ASP B 1 417 ? 15.125 -9.164 -2.277 1 98 417 ASP B CA 1
ATOM 7294 C C . ASP B 1 417 ? 14.508 -10.289 -3.1 1 98 417 ASP B C 1
ATOM 7296 O O . ASP B 1 417 ? 13.562 -10.945 -2.652 1 98 417 ASP B O 1
ATOM 7300 N N . LEU B 1 418 ? 15.039 -10.477 -4.258 1 98.62 418 LEU B N 1
ATOM 7301 C CA . LEU B 1 418 ? 14.531 -11.477 -5.195 1 98.62 418 LEU B CA 1
ATOM 7302 C C . LEU B 1 418 ? 15.336 -12.766 -5.117 1 98.62 418 LEU B C 1
ATOM 7304 O O . LEU B 1 418 ? 16.531 -12.773 -5.441 1 98.62 418 LEU B O 1
ATOM 7308 N N . ILE B 1 419 ? 14.695 -13.844 -4.727 1 98.75 419 ILE B N 1
ATOM 7309 C CA . ILE B 1 419 ? 15.344 -15.125 -4.453 1 98.75 419 ILE B CA 1
ATOM 7310 C C . ILE B 1 419 ? 15.742 -15.797 -5.766 1 98.75 419 ILE B C 1
ATOM 7312 O O . ILE B 1 419 ? 16.797 -16.406 -5.859 1 98.75 419 ILE B O 1
ATOM 7316 N N . GLY B 1 420 ? 14.867 -15.695 -6.68 1 98.81 420 GLY B N 1
ATOM 7317 C CA . GLY B 1 420 ? 15.086 -16.375 -7.941 1 98.81 420 GLY B CA 1
ATOM 7318 C C . GLY B 1 420 ? 13.969 -16.156 -8.945 1 98.81 420 GLY B C 1
ATOM 7319 O O . GLY B 1 420 ? 13.062 -15.367 -8.703 1 98.81 420 GLY B O 1
ATOM 7320 N N . TYR B 1 421 ? 14.109 -16.734 -10.094 1 98.88 421 TYR B N 1
ATOM 7321 C CA . TYR B 1 421 ? 13.203 -16.625 -11.234 1 98.88 421 TYR B CA 1
ATOM 7322 C C . TYR B 1 421 ? 12.93 -17.984 -11.852 1 98.88 421 TYR B C 1
ATOM 7324 O O . TYR B 1 421 ? 13.844 -18.641 -12.359 1 98.88 421 TYR B O 1
ATOM 7332 N N . CYS B 1 422 ? 11.672 -18.391 -11.789 1 98.88 422 CYS B N 1
ATOM 7333 C CA . CYS B 1 422 ? 11.266 -19.609 -12.453 1 98.88 422 CYS B CA 1
ATOM 7334 C C . CYS B 1 422 ? 10.398 -19.312 -13.672 1 98.88 422 CYS B C 1
ATOM 7336 O O . CYS B 1 422 ? 9.281 -18.812 -13.539 1 98.88 422 CYS B O 1
ATOM 7338 N N . SER B 1 423 ? 10.883 -19.656 -14.781 1 98.62 423 SER B N 1
ATOM 7339 C CA . SER B 1 423 ? 10.094 -19.516 -16 1 98.62 423 SER B CA 1
ATOM 7340 C C . SER B 1 423 ? 8.953 -20.531 -16.047 1 98.62 423 SER 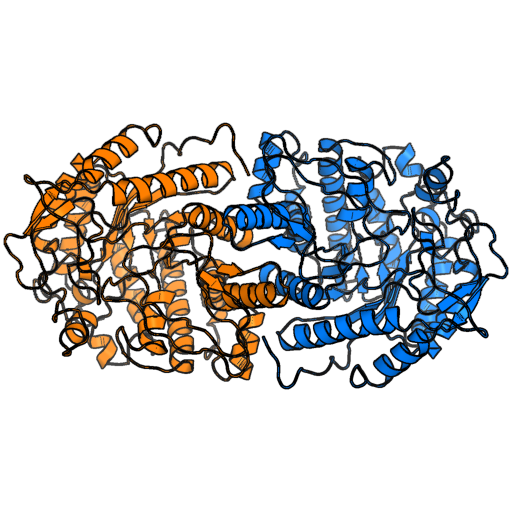B C 1
ATOM 7342 O O . SER B 1 423 ? 9.062 -21.625 -15.461 1 98.62 423 SER B O 1
ATOM 7344 N N . TRP B 1 424 ? 7.848 -20.094 -16.453 1 98.44 424 TRP B N 1
ATOM 7345 C CA . TRP B 1 424 ? 6.773 -20.984 -16.875 1 98.44 424 TRP B CA 1
ATOM 7346 C C . TRP B 1 424 ? 6.746 -21.109 -18.391 1 98.44 424 TRP B C 1
ATOM 7348 O O . TRP B 1 424 ? 6.391 -20.156 -19.094 1 98.44 424 TRP B O 1
ATOM 7358 N N . SER B 1 425 ? 7.234 -22.312 -18.875 1 98.06 425 SER B N 1
ATOM 7359 C CA . SER B 1 425 ? 7.578 -23.562 -18.172 1 98.06 425 SER B CA 1
ATOM 7360 C C . SER B 1 425 ? 8.828 -24.203 -18.766 1 98.06 425 SER B C 1
ATOM 7362 O O . SER B 1 425 ? 9.43 -23.656 -19.703 1 98.06 425 SER B O 1
ATOM 7364 N N . PHE B 1 426 ? 9.289 -25.25 -18.172 1 98.69 426 PHE B N 1
ATOM 7365 C CA . PHE B 1 426 ? 10.477 -25.875 -18.75 1 98.69 426 PHE B CA 1
ATOM 7366 C C . PHE B 1 426 ? 10.141 -26.594 -20.047 1 98.69 426 PHE B C 1
ATOM 7368 O O . PHE B 1 426 ? 10.68 -26.266 -21.094 1 98.69 426 PHE B O 1
ATOM 7375 N N . THR B 1 427 ? 9.242 -27.562 -19.984 1 98.56 427 THR B N 1
ATOM 7376 C CA . THR B 1 427 ? 8.711 -28.172 -21.188 1 98.56 427 THR B CA 1
ATOM 7377 C C . THR B 1 427 ? 7.344 -27.594 -21.547 1 98.56 427 THR B C 1
ATOM 7379 O O . THR B 1 427 ? 6.676 -27 -20.688 1 98.56 427 THR B O 1
ATOM 7382 N N . ASP B 1 428 ? 7.016 -27.75 -22.812 1 97.81 428 ASP B N 1
ATOM 7383 C CA . ASP B 1 428 ? 5.594 -27.578 -23.094 1 97.81 428 ASP B CA 1
ATOM 7384 C C . ASP B 1 428 ? 4.746 -28.516 -22.234 1 97.81 428 ASP B C 1
ATOM 7386 O O . ASP B 1 428 ? 5.215 -29.578 -21.812 1 97.81 428 ASP B O 1
ATOM 7390 N N . LEU B 1 429 ? 3.594 -28.062 -21.922 1 97.88 429 LEU B N 1
ATOM 7391 C CA . LEU B 1 429 ? 2.711 -28.812 -21.047 1 97.88 429 LEU B CA 1
ATOM 7392 C C . LEU B 1 429 ? 1.248 -28.547 -21.391 1 97.88 429 LEU B C 1
ATOM 7394 O O . LEU B 1 429 ? 0.948 -27.781 -22.297 1 97.88 429 LEU B O 1
ATOM 7398 N N . LEU B 1 430 ? 0.353 -29.344 -20.766 1 96.31 430 LEU B N 1
ATOM 7399 C CA . LEU B 1 430 ? -1.082 -29.094 -20.875 1 96.31 430 LEU B CA 1
ATOM 7400 C C . LEU B 1 430 ? -1.461 -27.766 -20.234 1 96.31 430 LEU B C 1
ATOM 7402 O O . LEU B 1 430 ? -1.212 -27.562 -19.031 1 96.31 430 LEU B O 1
ATOM 7406 N N . SER B 1 431 ? -2.033 -26.891 -20.922 1 93.31 431 SER B N 1
ATOM 7407 C CA . SER B 1 431 ? -2.43 -25.594 -20.391 1 93.31 431 SER B CA 1
ATOM 7408 C C . SER B 1 431 ? -3.885 -25.609 -19.938 1 93.31 431 SER B C 1
ATOM 7410 O O . SER B 1 431 ? -4.707 -24.844 -20.438 1 93.31 431 SER B O 1
ATOM 7412 N N . TRP B 1 432 ? -4.207 -26.484 -19 1 92.5 432 TRP B N 1
ATOM 7413 C CA . TRP B 1 432 ? -5.508 -26.625 -18.344 1 92.5 432 TRP B CA 1
ATOM 7414 C C . TRP B 1 432 ? -6.629 -26.609 -19.375 1 92.5 432 TRP B C 1
ATOM 7416 O O . TRP B 1 432 ? -6.754 -27.547 -20.172 1 92.5 432 TRP B O 1
ATOM 7426 N N . LEU B 1 433 ? -7.344 -25.469 -19.547 1 90.44 433 LEU B N 1
ATOM 7427 C CA . LEU B 1 433 ? -8.508 -25.422 -20.422 1 90.44 433 LEU B CA 1
ATOM 7428 C C . LEU B 1 433 ? -8.094 -25.234 -21.875 1 90.44 433 LEU B C 1
ATOM 7430 O O . LEU B 1 433 ? -8.891 -25.469 -22.781 1 90.44 433 LEU B O 1
ATOM 7434 N N . ASN B 1 434 ? -6.836 -24.859 -22.078 1 88.5 434 ASN B N 1
ATOM 7435 C CA . ASN B 1 434 ? -6.402 -24.422 -23.406 1 88.5 434 ASN B CA 1
ATOM 7436 C C . ASN B 1 434 ? -5.793 -25.594 -24.188 1 88.5 434 ASN B C 1
ATOM 7438 O O . ASN B 1 434 ? -5.523 -25.453 -25.391 1 88.5 434 ASN B O 1
ATOM 7442 N N . GLY B 1 435 ? -5.578 -26.719 -23.562 1 90.56 435 GLY B N 1
ATOM 7443 C CA . GLY B 1 435 ? -5.012 -27.875 -24.25 1 90.56 435 GLY B CA 1
ATOM 7444 C C . GLY B 1 435 ? -3.523 -27.75 -24.5 1 90.56 435 GLY B C 1
ATOM 7445 O O . GLY B 1 435 ? -2.779 -27.281 -23.625 1 90.56 435 GLY B O 1
ATOM 7446 N N . TYR B 1 436 ? -3.084 -28.219 -25.672 1 93.5 436 TYR B N 1
ATOM 7447 C CA . TYR B 1 436 ? -1.655 -28.297 -25.953 1 93.5 436 TYR B CA 1
ATOM 7448 C C . TYR B 1 436 ? -1.258 -27.25 -27 1 93.5 436 TYR B C 1
ATOM 7450 O O . TYR B 1 436 ? -0.078 -27.125 -27.328 1 93.5 436 TYR B O 1
ATOM 7458 N N . GLN B 1 437 ? -2.199 -26.453 -27.453 1 89.81 437 GLN B N 1
ATOM 7459 C CA . GLN B 1 437 ? -1.921 -25.469 -28.484 1 89.81 437 GLN B CA 1
ATOM 7460 C C . GLN B 1 437 ? -1.096 -24.312 -27.922 1 89.81 437 GLN B C 1
ATOM 7462 O O . GLN B 1 437 ? -0.273 -23.719 -28.625 1 89.81 437 GLN B O 1
ATOM 7467 N N . LYS B 1 438 ? -1.431 -23.844 -26.719 1 91.44 438 LYS B N 1
ATOM 7468 C CA . LYS B 1 438 ? -0.702 -22.781 -26.031 1 91.44 438 LYS B CA 1
ATOM 7469 C C . LYS B 1 438 ? 0.609 -23.297 -25.453 1 91.44 438 LYS B C 1
ATOM 7471 O O . LYS B 1 438 ? 0.613 -23.953 -24.406 1 91.44 438 LYS B O 1
ATOM 7476 N N . ARG B 1 439 ? 1.712 -22.938 -26.125 1 95.06 439 ARG B N 1
ATOM 7477 C CA . ARG B 1 439 ? 3.018 -23.484 -25.781 1 95.06 439 ARG B CA 1
ATOM 7478 C C . ARG B 1 439 ? 3.82 -22.5 -24.938 1 95.06 439 ARG B C 1
ATOM 7480 O O . ARG B 1 439 ? 3.918 -21.312 -25.281 1 95.06 439 ARG B O 1
ATOM 7487 N N . TYR B 1 440 ? 4.441 -22.984 -23.828 1 95.56 440 TYR B N 1
ATOM 7488 C CA . TYR B 1 440 ? 5.164 -22.125 -22.891 1 95.56 440 TYR B CA 1
ATOM 7489 C C . TYR B 1 440 ? 6.637 -22.5 -22.828 1 95.56 440 TYR B C 1
ATOM 7491 O O . TYR B 1 440 ? 7.488 -21.656 -22.547 1 95.56 440 TYR B O 1
ATOM 7499 N N . GLY B 1 441 ? 6.938 -23.766 -23.125 1 97.88 441 GLY B N 1
ATOM 7500 C CA . GLY B 1 441 ? 8.172 -24.344 -22.625 1 97.88 441 GLY B CA 1
ATOM 7501 C C . GLY B 1 441 ? 9.391 -23.938 -23.438 1 97.88 441 GLY B C 1
ATOM 7502 O O . GLY B 1 441 ? 9.258 -23.5 -24.578 1 97.88 441 GLY B O 1
ATOM 7503 N N . PHE B 1 442 ? 10.602 -24.094 -22.812 1 98.56 442 PHE B N 1
ATOM 7504 C CA . PHE B 1 442 ? 11.867 -24 -23.531 1 98.56 442 PHE B CA 1
ATOM 7505 C C . PHE B 1 442 ? 12.078 -25.234 -24.406 1 98.56 442 PHE B C 1
ATOM 7507 O O . PHE B 1 442 ? 12.875 -25.203 -25.359 1 98.56 442 PHE B O 1
ATOM 7514 N N . VAL B 1 443 ? 11.445 -26.266 -24.031 1 98.62 443 VAL B N 1
ATOM 7515 C CA . VAL B 1 443 ? 11.508 -27.531 -24.734 1 98.62 443 VAL B CA 1
ATOM 7516 C C . VAL B 1 443 ? 10.148 -27.859 -25.344 1 98.62 443 VAL B C 1
ATOM 7518 O O . VAL B 1 443 ? 9.156 -27.984 -24.625 1 98.62 443 VAL B O 1
ATOM 7521 N N . TYR B 1 444 ? 10.141 -27.953 -26.641 1 98.19 444 TYR B N 1
ATOM 7522 C CA . TYR B 1 444 ? 8.93 -28.344 -27.359 1 98.19 444 TYR B CA 1
ATOM 7523 C C . TYR B 1 444 ? 8.656 -29.828 -27.203 1 98.19 444 TYR B C 1
ATOM 7525 O O . TYR B 1 444 ? 9.562 -30.656 -27.328 1 98.19 444 TYR B O 1
ATOM 7533 N N . VAL B 1 445 ? 7.492 -30.203 -26.812 1 98.06 445 VAL B N 1
ATOM 7534 C CA . VAL B 1 445 ? 7.098 -31.609 -26.75 1 98.06 445 VAL B CA 1
ATOM 7535 C C . VAL B 1 445 ? 6.207 -31.938 -27.953 1 98.06 445 VAL B C 1
ATOM 7537 O O . VAL B 1 445 ? 5.172 -31.297 -28.156 1 98.06 445 VAL B O 1
ATOM 7540 N N . ASN B 1 446 ? 6.609 -32.938 -28.703 1 96.75 446 ASN B N 1
ATOM 7541 C CA . ASN B 1 446 ? 5.926 -33.312 -29.938 1 96.75 446 ASN B CA 1
ATOM 7542 C C . ASN B 1 446 ? 4.609 -34.031 -29.672 1 96.75 446 ASN B C 1
ATOM 7544 O O . ASN B 1 446 ? 4.527 -35.25 -29.781 1 96.75 446 ASN B O 1
ATOM 7548 N N . ARG B 1 447 ? 3.568 -33.281 -29.422 1 95.25 447 ARG B N 1
ATOM 7549 C CA . ARG B 1 447 ? 2.184 -33.719 -29.312 1 95.25 447 ARG B CA 1
ATOM 7550 C C . ARG B 1 447 ? 1.216 -32.594 -29.578 1 95.25 447 ARG B C 1
ATOM 7552 O O . ARG B 1 447 ? 1.614 -31.406 -29.594 1 95.25 447 ARG B O 1
ATOM 7559 N N . ASP B 1 448 ? 0.045 -32.844 -29.844 1 93.94 448 ASP B N 1
ATOM 7560 C CA . ASP B 1 448 ? -0.989 -31.844 -30.016 1 93.94 448 ASP B CA 1
ATOM 7561 C C . ASP B 1 448 ? -2.328 -32.312 -29.469 1 93.94 448 ASP B C 1
ATOM 7563 O O . ASP B 1 448 ? -2.373 -33.219 -28.625 1 93.94 448 ASP B O 1
ATOM 7567 N N . GLU B 1 449 ? -3.375 -31.609 -29.797 1 92.5 449 GLU B N 1
ATOM 7568 C CA . GLU B 1 449 ? -4.684 -31.891 -29.203 1 92.5 449 GLU B CA 1
ATOM 7569 C C . GLU B 1 449 ? -5.246 -33.219 -29.688 1 92.5 449 GLU B C 1
ATOM 7571 O O . GLU B 1 449 ? -6.055 -33.844 -29.016 1 92.5 449 GLU B O 1
ATOM 7576 N N . GLU B 1 450 ? -4.785 -33.625 -30.797 1 92.5 450 GLU B N 1
ATOM 7577 C CA . GLU B 1 450 ? -5.398 -34.781 -31.453 1 92.5 450 GLU B CA 1
ATOM 7578 C C . GLU B 1 450 ? -4.555 -36.031 -31.266 1 92.5 450 GLU B C 1
ATOM 7580 O O . GLU B 1 450 ? -5.059 -37.156 -31.391 1 92.5 450 GLU B O 1
ATOM 7585 N N . SER B 1 451 ? -3.285 -35.844 -31.016 1 94.19 451 SER B N 1
ATOM 7586 C CA . SER B 1 451 ? -2.385 -36.969 -30.953 1 94.19 451 SER B CA 1
ATOM 7587 C C . SER B 1 451 ? -1.272 -36.75 -29.938 1 94.19 451 SER B C 1
ATOM 7589 O O . SER B 1 451 ? -0.739 -35.656 -29.828 1 94.19 451 SER B O 1
ATOM 7591 N N . THR B 1 452 ? -0.94 -37.844 -29.25 1 95.5 452 THR B N 1
ATOM 7592 C CA . THR B 1 452 ? 0.208 -37.812 -28.344 1 95.5 452 THR B CA 1
ATOM 7593 C C . THR B 1 452 ? 1.514 -37.844 -29.141 1 95.5 452 THR B C 1
ATOM 7595 O O . THR B 1 452 ? 2.568 -37.469 -28.609 1 95.5 452 THR B O 1
ATOM 7598 N N . SER B 1 453 ? 1.396 -38.25 -30.406 1 95.81 453 SER B N 1
ATOM 7599 C CA . SER B 1 453 ? 2.578 -38.438 -31.25 1 95.81 453 SER B CA 1
ATOM 7600 C C . SER B 1 453 ? 3.676 -39.188 -30.5 1 95.81 453 SER B C 1
ATOM 7602 O O . SER B 1 453 ? 3.398 -40.156 -29.797 1 95.81 453 SER B O 1
ATOM 7604 N N . ASP B 1 454 ? 5.008 -38.812 -30.672 1 97.12 454 ASP B N 1
ATOM 7605 C CA . ASP B 1 454 ? 6.078 -39.594 -30.047 1 97.12 454 ASP B CA 1
ATOM 7606 C C . ASP B 1 454 ? 6.59 -38.906 -28.781 1 97.12 454 ASP B C 1
ATOM 7608 O O . ASP B 1 454 ? 7.527 -39.375 -28.141 1 97.12 454 ASP B O 1
ATOM 7612 N N . LEU B 1 455 ? 6.043 -37.719 -28.375 1 98.06 455 LEU B N 1
ATOM 7613 C CA . LEU B 1 455 ? 6.363 -36.969 -27.172 1 98.06 455 LEU B CA 1
ATOM 7614 C C . LEU B 1 455 ? 7.844 -36.594 -27.141 1 98.06 455 LEU B C 1
ATOM 7616 O O . LEU B 1 455 ? 8.406 -36.375 -26.062 1 98.06 455 LEU B O 1
ATOM 7620 N N . LYS B 1 456 ? 8.422 -36.594 -28.328 1 97.75 456 LYS B N 1
ATOM 7621 C CA . LYS B 1 456 ? 9.836 -36.25 -28.406 1 97.75 456 LYS B CA 1
ATOM 7622 C C . LYS B 1 456 ? 10.07 -34.812 -27.891 1 97.75 456 LYS B C 1
ATOM 7624 O O . LYS B 1 456 ? 9.258 -33.938 -28.141 1 97.75 456 LYS B O 1
ATOM 7629 N N . ARG B 1 457 ? 11.18 -34.625 -27.172 1 98.19 457 ARG B N 1
ATOM 7630 C CA . ARG B 1 457 ? 11.609 -33.344 -26.672 1 98.19 457 ARG B CA 1
ATOM 7631 C C . ARG B 1 457 ? 12.547 -32.656 -27.672 1 98.19 457 ARG B C 1
ATOM 7633 O O . ARG B 1 457 ? 13.555 -33.25 -28.078 1 98.19 457 ARG B O 1
ATOM 7640 N N . LEU B 1 458 ? 12.156 -31.453 -28.125 1 98.12 458 LEU B N 1
ATOM 7641 C CA . LEU B 1 458 ? 12.977 -30.625 -29 1 98.12 458 LEU B CA 1
ATOM 7642 C C . LEU B 1 458 ? 13.344 -29.312 -28.328 1 98.12 458 LEU B C 1
ATOM 7644 O O . LEU B 1 458 ? 12.477 -28.594 -27.812 1 98.12 458 LEU B O 1
ATOM 7648 N N . LYS B 1 459 ? 14.609 -29 -28.266 1 98.31 459 LYS B N 1
ATOM 7649 C CA . LYS B 1 459 ? 15.07 -27.734 -27.688 1 98.31 459 LYS B CA 1
ATOM 7650 C C . LYS B 1 459 ? 14.719 -26.562 -28.594 1 98.31 459 LYS B C 1
ATOM 7652 O O . LYS B 1 459 ? 15.023 -26.578 -29.781 1 98.31 459 LYS B O 1
ATOM 7657 N N . LYS B 1 460 ? 14.016 -25.562 -28.062 1 98.44 460 LYS B N 1
ATOM 7658 C CA . LYS B 1 460 ? 13.711 -24.344 -28.797 1 98.44 460 LYS B CA 1
ATOM 7659 C C . LYS B 1 460 ? 14.906 -23.391 -28.812 1 98.44 460 LYS B C 1
ATOM 7661 O O . LYS B 1 460 ? 15.906 -23.641 -28.125 1 98.44 460 LYS B O 1
ATOM 7666 N N . LYS B 1 461 ? 14.789 -22.344 -29.625 1 98.31 461 LYS B N 1
ATOM 7667 C CA . LYS B 1 461 ? 15.82 -21.312 -29.625 1 98.31 461 LYS B CA 1
ATOM 7668 C C . LYS B 1 461 ? 15.977 -20.703 -28.234 1 98.31 461 LYS B C 1
ATOM 7670 O O . LYS B 1 461 ? 17.094 -20.391 -27.812 1 98.31 461 LYS B O 1
ATOM 7675 N N . SER B 1 462 ? 14.93 -20.531 -27.516 1 98.62 462 SER B N 1
ATOM 7676 C CA . SER B 1 462 ? 14.93 -19.938 -26.188 1 98.62 462 SER B CA 1
ATOM 7677 C C . SER B 1 462 ? 15.688 -20.797 -25.203 1 98.62 462 SER B C 1
ATOM 7679 O O . SER B 1 462 ? 16.219 -20.297 -24.203 1 98.62 462 SER B O 1
ATOM 7681 N N . PHE B 1 463 ? 15.766 -22.094 -25.453 1 98.69 463 PHE B N 1
ATOM 7682 C CA . PHE B 1 463 ? 16.547 -23 -24.609 1 98.69 463 PHE B CA 1
ATOM 7683 C C . PHE B 1 463 ? 18 -22.547 -24.547 1 98.69 463 PHE B C 1
ATOM 7685 O O . PHE B 1 463 ? 18.562 -22.391 -23.453 1 98.69 463 PHE B O 1
ATOM 7692 N N . TYR B 1 464 ? 18.547 -22.297 -25.625 1 98.62 464 TYR B N 1
ATOM 7693 C CA . TYR B 1 464 ? 19.953 -21.922 -25.719 1 98.62 464 TYR B CA 1
ATOM 7694 C C . TYR B 1 464 ? 20.172 -20.484 -25.25 1 98.62 464 TYR B C 1
ATOM 7696 O O . TYR B 1 464 ? 21.219 -20.172 -24.656 1 98.62 464 TYR B O 1
ATOM 7704 N N . TRP B 1 465 ? 19.219 -19.672 -25.547 1 98.69 465 TRP B N 1
ATOM 7705 C CA . TRP B 1 465 ? 19.281 -18.297 -25.031 1 98.69 465 TRP B CA 1
ATOM 7706 C C . TRP B 1 465 ? 19.328 -18.281 -23.516 1 98.69 465 TRP B C 1
ATOM 7708 O O . TRP B 1 465 ? 20.172 -17.625 -22.922 1 98.69 465 TRP B O 1
ATOM 7718 N N . TYR B 1 466 ? 18.406 -19.016 -22.875 1 98.81 466 TYR B N 1
ATOM 7719 C CA . TYR B 1 466 ? 18.344 -19.031 -21.422 1 98.81 466 TYR B CA 1
ATOM 7720 C C . TYR B 1 466 ? 19.578 -19.703 -20.844 1 98.81 466 TYR B C 1
ATOM 7722 O O . TYR B 1 466 ? 20.062 -19.328 -19.766 1 98.81 466 TYR B O 1
ATOM 7730 N N . GLN B 1 467 ? 20.094 -20.703 -21.531 1 98.75 467 GLN B N 1
ATOM 7731 C CA . GLN B 1 467 ? 21.359 -21.328 -21.156 1 98.75 467 GLN B CA 1
ATOM 7732 C C . GLN B 1 467 ? 22.453 -20.281 -21.016 1 98.75 467 GLN B C 1
ATOM 7734 O O . GLN B 1 467 ? 23.219 -20.297 -20.047 1 98.75 467 GLN B O 1
ATOM 7739 N N . ASP B 1 468 ? 22.516 -19.438 -22 1 98.69 468 ASP B N 1
ATOM 7740 C CA . ASP B 1 468 ? 23.516 -18.375 -22 1 98.69 468 ASP B CA 1
ATOM 7741 C C . ASP B 1 468 ? 23.266 -17.391 -20.859 1 98.69 468 ASP B C 1
ATOM 7743 O O . ASP B 1 468 ? 24.203 -16.906 -20.219 1 98.69 468 ASP B O 1
ATOM 7747 N N . VAL B 1 469 ? 22.031 -17.031 -20.578 1 98.62 469 VAL B N 1
ATOM 7748 C CA . VAL B 1 469 ? 21.656 -16.141 -19.5 1 98.62 469 VAL B CA 1
ATOM 7749 C C . VAL B 1 469 ? 22.125 -16.703 -18.172 1 98.62 469 VAL B C 1
ATOM 7751 O O . VAL B 1 469 ? 22.734 -16 -17.359 1 98.62 469 VAL B O 1
ATOM 7754 N N . ILE B 1 470 ? 21.922 -18.016 -17.938 1 98.62 470 ILE B N 1
ATOM 7755 C CA . ILE B 1 470 ? 22.297 -18.672 -16.703 1 98.62 470 ILE B CA 1
ATOM 7756 C C . ILE B 1 470 ? 23.812 -18.703 -16.578 1 98.62 470 ILE B C 1
ATOM 7758 O O . ILE B 1 470 ? 24.375 -18.375 -15.523 1 98.62 470 ILE B O 1
ATOM 7762 N N . LYS B 1 471 ? 24.438 -19.094 -17.656 1 98.19 471 LYS B N 1
ATOM 7763 C CA . LYS B 1 471 ? 25.891 -19.234 -17.672 1 98.19 471 LYS B CA 1
ATOM 7764 C C . LYS B 1 471 ? 26.578 -17.906 -17.297 1 98.19 471 LYS B C 1
ATOM 7766 O O . LYS B 1 471 ? 27.625 -17.906 -16.656 1 98.19 471 LYS B O 1
ATOM 7771 N N . THR B 1 472 ? 26 -16.812 -17.656 1 98.12 472 THR B N 1
ATOM 7772 C CA . THR B 1 472 ? 26.609 -15.5 -17.453 1 98.12 472 THR B CA 1
ATOM 7773 C C . THR B 1 472 ? 26.016 -14.805 -16.25 1 98.12 472 THR B C 1
ATOM 7775 O O . THR B 1 472 ? 26.281 -13.625 -16 1 98.12 472 THR B O 1
ATOM 7778 N N . ASN B 1 473 ? 25.188 -15.438 -15.57 1 98.12 473 ASN B N 1
ATOM 7779 C CA . ASN B 1 473 ? 24.469 -14.875 -14.43 1 98.12 473 ASN B CA 1
ATOM 7780 C C . ASN B 1 473 ? 23.734 -13.594 -14.797 1 98.12 473 ASN B C 1
ATOM 7782 O O . ASN B 1 473 ? 23.812 -12.594 -14.07 1 98.12 473 ASN B O 1
ATOM 7786 N N . GLY B 1 474 ? 23.141 -13.641 -16.016 1 97.56 474 GLY B N 1
ATOM 7787 C CA . GLY B 1 474 ? 22.297 -12.531 -16.438 1 97.56 474 GLY B CA 1
ATOM 7788 C C . GLY B 1 474 ? 23.078 -11.438 -17.141 1 97.56 474 GLY B C 1
ATOM 7789 O O . GLY B 1 474 ? 22.484 -10.453 -17.609 1 97.56 474 GLY B O 1
ATOM 7790 N N . GLU B 1 475 ? 24.312 -11.516 -17.312 1 96.31 475 GLU B N 1
ATOM 7791 C CA . GLU B 1 475 ? 25.109 -10.461 -17.938 1 96.31 475 GLU B CA 1
ATOM 7792 C C . GLU B 1 475 ? 24.812 -10.375 -19.438 1 96.31 475 GLU B C 1
ATOM 7794 O O . GLU B 1 475 ? 25 -9.32 -20.047 1 96.31 475 GLU B O 1
ATOM 7799 N N . SER B 1 476 ? 24.391 -11.438 -20.047 1 94.94 476 SER B N 1
ATOM 7800 C CA . SER B 1 476 ? 24.172 -11.492 -21.484 1 94.94 476 SER B CA 1
ATOM 7801 C C . SER B 1 476 ? 22.797 -10.969 -21.859 1 94.94 476 SER B C 1
ATOM 7803 O O . SER B 1 476 ? 22.438 -10.938 -23.031 1 94.94 476 SER B O 1
ATOM 7805 N N . LEU B 1 477 ? 22.094 -10.602 -20.984 1 94.88 477 LEU B N 1
ATOM 7806 C CA . LEU B 1 477 ? 20.734 -10.117 -21.266 1 94.88 477 LEU B CA 1
ATOM 7807 C C . LEU B 1 477 ? 20.781 -8.938 -22.234 1 94.88 477 LEU B C 1
ATOM 7809 O O . LEU B 1 477 ? 21.703 -8.117 -22.172 1 94.88 477 LEU B O 1
#